Protein AF-A0A7J6MQ30-F1 (afdb_monomer_lite)

Secondary structure (DSSP, 8-state):
----SSTTTTT---S-TT---TTSEEEEEEETTTEEEEES--HHHHHHHHHHH-TTTEEEEEE-TTSTT-EEEEESS-GGG--TTHHHHHHHHHHHHHHHHHHTTEEEEEEEE-STTS-EEEEEEEEGGGGT--PPPPS---EEEEEETTTEEEEE--S-HHHHHHHHHHHHHHHHTTS-EEEEEESSSSEEEEESS-TT-TT---THHHHHHHHHHHHHHHHHHHHH-EEEEEEEE---STT--EEEEEEE-TTTTS-SPPEEEEEEEETTTEEEEEEPTTPPP-HHHHHHHHHHHHHH-TT-EEEEEEETTEEEEEESS-GGG--TTHHHHHHHHHHHHHHHHHHTTPEEEEEE---S-TT-PPEEEEEEPPTTS-PPPS----EEEEEETTTEEEEEES-HHHHHHHHHHHHHHHHT----TT-EEE--SS-GGGTEEEEEE--------SSTTSPPTT-EEEEEEETTTEEEEES--HHHHHHHHHHHGGGT-EEEEEE-SSSTTEEEEEESS-GGG--TTHHHHHHHHHHHHHHHHHHTTEEEEEEEE--BSB-EEEEEEEE---GGG--SSPPEEEEEETTTEEEEE--S-HHHHHHHHHHHHHHHHTTS-EEEEEEETTEEEEEESS-TTSTT-S-HHHHHHHHHHHHHHHHHHH--EEEEEE----STT--PEEEEE--------TTTT-EEEEEEETTTEEEEEESTTSPP-HHHHHHHHHHHHHH-TT-EEEEEEETTTEEEEEESS-GGG--THHHHHHHHHHHHHHHHHHHTTEEEEEEE--S--TTPPPEEEEEE--TT--------EEEEEETTSEEEEE-S-HHHHHHHHHHHHHHT--TTS-GGGEEEEEEETTEEEEEETT-TT--SS-SHHHHHHHHHHHHHHHHHHHHTTEEEEEEE-----EEE-SS-EEESEEEEEEEEE--

Structure (mmCIF, N/CA/C/O backbone):
data_AF-A0A7J6MQ30-F1
#
_entry.id   AF-A0A7J6MQ30-F1
#
loop_
_atom_site.group_PDB
_atom_site.id
_atom_site.type_symbol
_atom_site.label_atom_id
_atom_site.label_alt_id
_atom_site.label_comp_id
_atom_site.label_asym_id
_atom_site.label_entity_id
_atom_site.label_seq_id
_atom_site.pdbx_PDB_ins_code
_atom_site.Cartn_x
_atom_site.Cartn_y
_atom_site.Cartn_z
_atom_site.occupancy
_atom_site.B_iso_or_equiv
_atom_site.auth_seq_id
_atom_site.auth_comp_id
_atom_site.auth_asym_id
_atom_site.auth_atom_id
_atom_site.pdbx_PDB_model_num
ATOM 1 N N . MET A 1 1 ? -13.064 -6.279 -2.701 1.00 23.30 1 MET A N 1
ATOM 2 C CA . MET A 1 1 ? -13.239 -6.528 -1.250 1.00 23.30 1 MET A CA 1
ATOM 3 C C . MET A 1 1 ? -12.577 -7.861 -0.935 1.00 23.30 1 MET A C 1
ATOM 5 O O . MET A 1 1 ? -13.222 -8.898 -1.016 1.00 23.30 1 MET A O 1
ATOM 9 N N . GLY A 1 2 ? -11.257 -7.840 -0.755 1.00 24.66 2 GLY A N 1
ATOM 10 C CA . GLY A 1 2 ? -10.423 -9.040 -0.692 1.00 24.66 2 GLY A CA 1
ATOM 11 C C . GLY A 1 2 ? -10.210 -9.511 0.744 1.00 24.66 2 GLY A C 1
ATOM 12 O O . GLY A 1 2 ? -9.827 -8.723 1.598 1.00 24.66 2 GLY A O 1
ATOM 13 N N . VAL A 1 3 ? -10.518 -10.787 0.970 1.00 27.25 3 VAL A N 1
ATOM 14 C CA . VAL A 1 3 ? -9.992 -11.722 1.979 1.00 27.25 3 VAL A CA 1
ATOM 15 C C . VAL A 1 3 ? -9.117 -11.106 3.089 1.00 27.25 3 VAL A C 1
ATOM 17 O O . VAL A 1 3 ? -7.904 -11.271 3.108 1.00 27.25 3 VAL A O 1
ATOM 20 N N . VAL A 1 4 ? -9.739 -10.493 4.099 1.00 30.83 4 VAL A N 1
ATOM 21 C CA . VAL A 1 4 ? -9.178 -10.499 5.461 1.00 30.83 4 VAL A CA 1
ATOM 22 C C . VAL A 1 4 ? -9.797 -11.697 6.162 1.00 30.83 4 VAL A C 1
ATOM 24 O O . VAL A 1 4 ? -10.756 -11.575 6.915 1.00 30.83 4 VAL A O 1
ATOM 27 N N . CYS A 1 5 ? -9.353 -12.897 5.808 1.00 35.22 5 CYS A N 1
ATOM 28 C CA . CYS A 1 5 ? -9.747 -14.105 6.519 1.00 35.22 5 CYS A CA 1
ATOM 29 C C . CYS A 1 5 ? -8.634 -15.143 6.410 1.00 35.22 5 CYS A C 1
ATOM 31 O O . CYS A 1 5 ? -8.301 -15.611 5.326 1.00 35.22 5 CYS A O 1
ATOM 33 N N . CYS A 1 6 ? -8.122 -15.522 7.578 1.00 34.16 6 CYS A N 1
ATOM 34 C CA . CYS A 1 6 ? -7.421 -16.774 7.858 1.00 34.16 6 CYS A CA 1
ATOM 35 C C . CYS A 1 6 ? -5.946 -16.915 7.450 1.00 34.16 6 CYS A C 1
ATOM 37 O O . CYS A 1 6 ? -5.307 -17.788 8.021 1.00 34.16 6 CYS A O 1
ATOM 39 N N . GLY A 1 7 ? -5.366 -16.068 6.590 1.00 35.72 7 GLY A N 1
ATOM 40 C CA . GLY A 1 7 ? -3.942 -16.206 6.215 1.00 35.72 7 GLY A CA 1
ATOM 41 C C . GLY A 1 7 ? -2.947 -16.088 7.387 1.00 35.72 7 GLY A C 1
ATOM 42 O O . GLY A 1 7 ? -1.877 -16.673 7.342 1.00 35.72 7 GLY A O 1
ATOM 43 N N . GLY A 1 8 ? -3.313 -15.376 8.461 1.00 40.41 8 GLY A N 1
ATOM 44 C CA . GLY A 1 8 ? -2.505 -15.275 9.687 1.00 40.41 8 GLY A CA 1
ATOM 45 C C . GLY A 1 8 ? -2.771 -16.362 10.737 1.00 40.41 8 GLY A C 1
ATOM 46 O O . GLY A 1 8 ? -2.196 -16.302 11.818 1.00 40.41 8 GLY A O 1
ATOM 47 N N . LEU A 1 9 ? -3.675 -17.311 10.468 1.00 42.53 9 LEU A N 1
ATOM 48 C CA . LEU A 1 9 ? -3.988 -18.419 11.382 1.00 42.53 9 LEU A CA 1
ATOM 49 C C . LEU A 1 9 ? -3.282 -19.726 10.992 1.00 42.53 9 LEU A C 1
ATOM 51 O O . LEU A 1 9 ? -3.260 -20.664 11.789 1.00 42.53 9 LEU A O 1
ATOM 55 N N . GLU A 1 10 ? -2.710 -19.793 9.788 1.00 39.47 10 GLU A N 1
ATOM 56 C CA . GLU A 1 10 ? -1.906 -20.930 9.345 1.00 39.47 10 GLU A CA 1
ATOM 57 C C . GLU A 1 10 ? -0.627 -21.002 10.196 1.00 39.47 10 GLU A C 1
ATOM 59 O O . GLU A 1 10 ? 0.184 -20.079 10.210 1.00 39.47 10 GLU A O 1
ATOM 64 N N . GLY A 1 11 ? -0.484 -22.087 10.963 1.00 42.56 11 GLY A N 1
ATOM 65 C CA . GLY A 1 11 ? 0.628 -22.304 11.898 1.00 42.56 11 GLY A CA 1
ATOM 66 C C . GLY A 1 11 ? 0.314 -22.009 13.369 1.00 42.56 11 GLY A C 1
ATOM 67 O O . GLY A 1 11 ? 1.115 -22.362 14.237 1.00 42.56 11 GLY A O 1
ATOM 68 N N . LEU A 1 12 ? -0.851 -21.432 13.691 1.00 46.62 12 LEU A N 1
ATOM 69 C CA . LEU A 1 12 ? -1.301 -21.354 15.081 1.00 46.62 12 LEU A CA 1
ATOM 70 C C . LEU A 1 12 ? -1.678 -22.771 15.535 1.00 46.62 12 LEU A C 1
ATOM 72 O O . LEU A 1 12 ? -2.557 -23.387 14.937 1.00 46.62 12 LEU A O 1
ATOM 76 N N . SER A 1 13 ? -0.986 -23.291 16.551 1.00 55.09 13 SER A N 1
ATOM 77 C CA . SER A 1 13 ? -1.315 -24.558 17.208 1.00 55.09 13 SER A CA 1
ATOM 78 C C . SER A 1 13 ? -1.555 -24.306 18.693 1.00 55.09 13 SER A C 1
ATOM 80 O O . SER A 1 13 ? -0.639 -23.975 19.440 1.00 55.09 13 SER A O 1
ATOM 82 N N . GLU A 1 14 ? -2.811 -24.410 19.123 1.00 65.38 14 GLU A N 1
ATOM 83 C CA . GLU A 1 14 ? -3.163 -24.393 20.545 1.00 65.38 14 GLU A CA 1
ATOM 84 C C . GLU A 1 14 ? -3.420 -25.840 20.995 1.00 65.38 14 GLU A C 1
ATOM 86 O O . GLU A 1 14 ? -4.427 -26.426 20.590 1.00 65.38 14 GLU A O 1
ATOM 91 N N . PRO A 1 15 ? -2.530 -26.446 21.806 1.00 68.75 15 PRO A N 1
ATOM 92 C CA . PRO A 1 15 ? -2.638 -27.852 22.199 1.00 68.75 15 PRO A CA 1
ATOM 93 C C . PRO A 1 15 ? -3.817 -28.119 23.140 1.00 68.75 15 PRO A C 1
ATOM 95 O O . PRO A 1 15 ? -4.199 -29.269 23.346 1.00 68.75 15 PRO A O 1
ATOM 98 N N . SER A 1 16 ? -4.398 -27.081 23.744 1.00 78.50 16 SER A N 1
ATOM 99 C CA . SER A 1 16 ? -5.540 -27.197 24.650 1.00 78.50 16 SER A CA 1
ATOM 100 C C . SER A 1 16 ? -6.640 -26.196 24.274 1.00 78.50 16 SER A C 1
ATOM 102 O O . SER A 1 16 ? -6.900 -25.247 25.020 1.00 78.50 16 SER A O 1
ATOM 104 N N . PRO A 1 17 ? -7.313 -26.400 23.121 1.00 78.25 17 PRO A N 1
ATOM 105 C CA . PRO A 1 17 ? -8.282 -25.454 22.553 1.00 78.25 17 PRO A CA 1
ATOM 106 C C . PRO A 1 17 ? -9.522 -25.239 23.422 1.00 78.25 17 PRO A C 1
ATOM 108 O O . PRO A 1 17 ? -10.210 -24.231 23.272 1.00 78.25 17 PRO A O 1
ATOM 111 N N . HIS A 1 18 ? -9.792 -26.175 24.331 1.00 84.88 18 HIS A N 1
ATOM 112 C CA . HIS A 1 18 ? -10.946 -26.161 25.227 1.00 84.88 18 HIS A CA 1
ATOM 113 C C . HIS A 1 18 ? -10.579 -25.900 26.689 1.00 84.88 18 HIS A C 1
ATOM 115 O O . HIS A 1 18 ? -11.452 -25.912 27.555 1.00 84.88 18 HIS A O 1
ATOM 121 N N . THR A 1 19 ? -9.299 -25.651 26.973 1.00 85.44 19 THR A N 1
ATOM 122 C CA . THR A 1 19 ? -8.825 -25.374 28.328 1.00 85.44 19 THR A CA 1
ATOM 123 C C . THR A 1 19 ? -8.553 -23.888 28.467 1.00 85.44 19 THR A C 1
ATOM 125 O O . THR A 1 19 ? -7.671 -23.336 27.803 1.00 85.44 19 THR A O 1
ATOM 128 N N . VAL A 1 20 ? -9.311 -23.260 29.360 1.00 87.25 20 VAL A N 1
ATOM 129 C CA . VAL A 1 20 ? -9.179 -21.850 29.736 1.00 87.25 20 VAL A CA 1
ATOM 130 C C . VAL A 1 20 ? -7.781 -21.557 30.279 1.00 87.25 20 VAL A C 1
ATOM 132 O O . VAL A 1 20 ? -7.042 -22.459 30.680 1.00 87.25 20 VAL A O 1
ATOM 135 N N . THR A 1 21 ? -7.392 -20.285 30.314 1.00 83.69 21 THR A N 1
ATOM 136 C CA . THR A 1 21 ? -6.156 -19.903 31.012 1.00 83.69 21 THR A CA 1
ATOM 137 C C . THR A 1 21 ? -6.265 -20.189 32.514 1.00 83.69 21 THR A C 1
ATOM 139 O O . THR A 1 21 ? -7.358 -20.369 33.049 1.00 83.69 21 THR A O 1
ATOM 142 N N . SER A 1 22 ? -5.138 -20.156 33.232 1.00 78.75 22 SER A N 1
ATOM 143 C CA . SER A 1 22 ? -5.134 -20.278 34.698 1.00 78.75 22 SER A CA 1
ATOM 144 C C . SER A 1 22 ? -5.958 -19.199 35.412 1.00 78.75 22 SER A C 1
ATOM 146 O O . SER A 1 22 ? -6.324 -19.396 36.562 1.00 78.75 22 SER A O 1
ATOM 148 N N . GLN A 1 23 ? -6.266 -18.089 34.732 1.00 79.50 23 GLN A N 1
ATOM 149 C CA . GLN A 1 23 ? -7.127 -17.012 35.230 1.00 79.50 23 GLN A CA 1
ATOM 150 C C . GLN A 1 23 ? -8.576 -17.118 34.733 1.00 79.50 23 GLN A C 1
ATOM 152 O O . GLN A 1 23 ? -9.333 -16.153 34.802 1.00 79.50 23 GLN A O 1
ATOM 157 N N . GLY A 1 24 ? -8.964 -18.268 34.174 1.00 87.00 24 GLY A N 1
ATOM 158 C CA . GLY A 1 24 ? -10.320 -18.502 33.684 1.00 87.00 24 GLY A CA 1
ATOM 159 C C . GLY A 1 24 ? -10.688 -17.663 32.459 1.00 87.00 24 GLY A C 1
ATOM 160 O O . GLY A 1 24 ? -11.863 -17.346 32.287 1.00 87.00 24 GLY A O 1
ATOM 161 N N . LEU A 1 25 ? -9.709 -17.281 31.627 1.00 90.50 25 LEU A N 1
ATOM 162 C CA . LEU A 1 25 ? -9.945 -16.499 30.409 1.00 90.50 25 LEU A CA 1
ATOM 163 C C . LEU A 1 25 ? -10.071 -17.392 29.170 1.00 90.50 25 LEU A C 1
ATOM 165 O O . LEU A 1 25 ? -9.321 -18.360 29.008 1.00 90.50 25 LEU A O 1
ATOM 169 N N . CYS A 1 26 ? -10.969 -17.012 28.264 1.00 92.88 26 CYS A N 1
ATOM 170 C CA . CYS A 1 26 ? -11.029 -17.503 26.885 1.00 92.88 26 CYS A CA 1
ATOM 171 C C . CYS A 1 26 ? -11.435 -16.367 25.932 1.00 92.88 26 CYS A C 1
ATOM 173 O O . CYS A 1 26 ? -11.700 -15.252 26.384 1.00 92.88 26 CYS A O 1
ATOM 175 N N . ALA A 1 27 ? -11.446 -16.608 24.620 1.00 92.19 27 ALA A N 1
ATOM 176 C CA . ALA A 1 27 ? -11.791 -15.570 23.649 1.00 92.19 27 ALA A CA 1
ATOM 177 C C . ALA A 1 27 ? -12.673 -16.087 22.510 1.00 92.19 27 ALA A C 1
ATOM 179 O O . ALA A 1 27 ? -12.498 -17.208 22.034 1.00 92.19 27 ALA A O 1
ATOM 180 N N . ILE A 1 28 ? -13.584 -15.234 22.039 1.00 90.81 28 ILE A N 1
ATOM 181 C CA . ILE A 1 28 ? -14.409 -15.471 20.851 1.00 90.81 28 ILE A CA 1
ATOM 182 C C . ILE A 1 28 ? -14.090 -14.399 19.818 1.00 90.81 28 ILE A C 1
ATOM 184 O O . ILE A 1 28 ? -14.104 -13.213 20.122 1.00 90.81 28 ILE A O 1
ATOM 188 N N . THR A 1 29 ? -13.854 -14.799 18.578 1.00 85.25 29 THR A N 1
ATOM 189 C CA . THR A 1 29 ? -13.640 -13.887 17.456 1.00 85.25 29 THR A CA 1
ATOM 190 C C . THR A 1 29 ? -14.831 -13.908 16.507 1.00 85.25 29 THR A C 1
ATOM 192 O O . THR A 1 29 ? -15.257 -14.968 16.034 1.00 85.25 29 THR A O 1
ATOM 195 N N . LEU A 1 30 ? -15.335 -12.719 16.182 1.00 78.19 30 LEU A N 1
ATOM 196 C CA . LEU A 1 30 ? -16.354 -12.486 15.167 1.00 78.19 30 LEU A CA 1
ATOM 197 C C . LEU A 1 30 ? -15.655 -12.133 13.844 1.00 78.19 30 LEU A C 1
ATOM 199 O O . LEU A 1 30 ? -15.194 -11.009 13.658 1.00 78.19 30 LEU A O 1
ATOM 203 N N . CYS A 1 31 ? -15.551 -13.098 12.924 1.00 68.69 31 CYS A N 1
ATOM 204 C CA . CYS A 1 31 ? -14.871 -12.911 11.637 1.00 68.69 31 CYS A CA 1
ATOM 205 C C . CYS A 1 31 ? -15.868 -12.648 10.496 1.00 68.69 31 CYS A C 1
ATOM 207 O O . CYS A 1 31 ? -16.854 -13.370 10.309 1.00 68.69 31 CYS A O 1
ATOM 209 N N . GLY A 1 32 ? -15.576 -11.640 9.672 1.00 58.19 32 GLY A N 1
ATOM 210 C CA . GLY A 1 32 ? -16.502 -11.038 8.705 1.00 58.19 32 GLY A CA 1
ATOM 211 C C . GLY A 1 32 ? -17.027 -11.876 7.526 1.00 58.19 32 GLY A C 1
ATOM 212 O O . GLY A 1 32 ? -17.662 -11.294 6.660 1.00 58.19 32 GLY A O 1
ATOM 213 N N . LEU A 1 33 ? -16.837 -13.198 7.426 1.00 59.81 33 LEU A N 1
ATOM 214 C CA . LEU A 1 33 ? -17.219 -13.977 6.222 1.00 59.81 33 LEU A CA 1
ATOM 215 C C . LEU A 1 33 ? -18.026 -15.263 6.488 1.00 59.81 33 LEU A C 1
ATOM 217 O O . LEU A 1 33 ? -18.107 -16.127 5.617 1.00 59.81 33 LEU A O 1
ATOM 221 N N . GLY A 1 34 ? -18.693 -15.366 7.644 1.00 71.25 34 GLY A N 1
ATOM 222 C CA . GLY A 1 34 ? -19.630 -16.464 7.941 1.00 71.25 34 GLY A CA 1
ATOM 223 C C . GLY A 1 34 ? -19.094 -17.525 8.902 1.00 71.25 34 GLY A C 1
ATOM 224 O O . GLY A 1 34 ? -19.530 -18.672 8.847 1.00 71.25 34 GLY A O 1
ATOM 225 N N . ALA A 1 35 ? -18.159 -17.157 9.780 1.00 81.38 35 ALA A N 1
ATOM 226 C CA . ALA A 1 35 ? -17.721 -18.015 10.872 1.00 81.38 35 ALA A CA 1
ATOM 227 C C . ALA A 1 35 ? -17.451 -17.215 12.155 1.00 81.38 35 ALA A C 1
ATOM 229 O O . ALA A 1 35 ? -17.126 -16.028 12.094 1.00 81.38 35 ALA A O 1
ATOM 230 N N . MET A 1 36 ? -17.559 -17.885 13.299 1.00 87.31 36 MET A N 1
ATOM 231 C CA . MET A 1 36 ? -16.999 -17.437 14.580 1.00 87.31 36 MET A CA 1
ATOM 232 C C . MET A 1 36 ? -15.914 -18.418 15.010 1.00 87.31 36 MET A C 1
ATOM 234 O O . MET A 1 36 ? -15.997 -19.601 14.677 1.00 87.31 36 MET A O 1
ATOM 238 N N . TYR A 1 37 ? -14.917 -17.944 15.750 1.00 87.69 37 TYR A N 1
ATOM 239 C CA . TYR A 1 37 ? -13.837 -18.787 16.263 1.00 87.69 37 TYR A CA 1
ATOM 240 C C . TYR A 1 37 ? -13.735 -18.660 17.780 1.00 87.69 37 TYR A C 1
ATOM 242 O O . TYR A 1 37 ? -13.761 -17.552 18.300 1.00 87.69 37 TYR A O 1
ATOM 250 N N . GLY A 1 38 ? -13.629 -19.782 18.481 1.00 90.19 38 GLY A N 1
ATOM 251 C CA . GLY A 1 38 ? -13.320 -19.855 19.903 1.00 90.19 38 GLY A CA 1
ATOM 252 C C . GLY A 1 38 ? -11.860 -20.237 20.118 1.00 90.19 38 GLY A C 1
ATOM 253 O O . GLY A 1 38 ? -11.348 -21.140 19.452 1.00 90.19 38 GLY A O 1
ATOM 254 N N . LEU A 1 39 ? -11.209 -19.567 21.063 1.00 89.06 39 LEU A N 1
ATOM 255 C CA . LEU A 1 39 ? -9.855 -19.847 21.529 1.00 89.06 39 LEU A CA 1
ATOM 256 C C . LEU A 1 39 ? -9.900 -20.135 23.031 1.00 89.06 39 LEU A C 1
ATOM 258 O O . LEU A 1 39 ? -10.366 -19.296 23.806 1.00 89.06 39 LEU A O 1
ATOM 262 N N . LYS A 1 40 ? -9.387 -21.303 23.442 1.00 89.31 40 LYS A N 1
ATOM 263 C CA . LYS A 1 40 ? -9.410 -21.771 24.843 1.00 89.31 40 LYS A CA 1
ATOM 264 C C . LYS A 1 40 ? -10.823 -21.848 25.439 1.00 89.31 40 LYS A C 1
ATOM 266 O O . LYS A 1 40 ? -10.997 -21.742 26.650 1.00 89.31 40 LYS A O 1
ATOM 271 N N . CYS A 1 41 ? -11.841 -21.997 24.592 1.00 92.38 41 CYS A N 1
ATOM 272 C CA . CYS A 1 41 ? -13.240 -21.987 25.006 1.00 92.38 41 CYS A CA 1
ATOM 273 C C . CYS A 1 41 ? -13.663 -23.376 25.510 1.00 92.38 41 CYS A C 1
ATOM 275 O O . CYS A 1 41 ? -13.685 -24.319 24.709 1.00 92.38 41 CYS A O 1
ATOM 277 N N . PRO A 1 42 ? -14.040 -23.511 26.793 1.00 93.69 42 PRO A N 1
ATOM 278 C CA . PRO A 1 42 ? -14.559 -24.760 27.330 1.00 93.69 42 PRO A CA 1
ATOM 279 C C . PRO A 1 42 ? -15.958 -25.038 26.776 1.00 93.69 42 PRO A C 1
ATOM 281 O O . PRO A 1 42 ? -16.630 -24.141 26.261 1.00 93.69 42 PRO A O 1
ATOM 284 N N . GLU A 1 43 ? -16.428 -26.276 26.924 1.00 92.94 43 GLU A N 1
ATOM 285 C CA . GLU A 1 43 ? -17.721 -26.706 26.374 1.00 92.94 43 GLU A CA 1
ATOM 286 C C . GLU A 1 43 ? -18.906 -25.881 26.903 1.00 92.94 43 GLU A C 1
ATOM 288 O O . GLU A 1 43 ? -19.876 -25.674 26.184 1.00 92.94 43 GLU A O 1
ATOM 293 N N . GLU A 1 44 ? -18.817 -25.325 28.112 1.00 92.38 44 GLU A N 1
ATOM 294 C CA . GLU A 1 44 ? -19.821 -24.396 28.648 1.00 92.38 44 GLU A CA 1
ATOM 295 C C . GLU A 1 44 ? -19.981 -23.145 27.766 1.00 92.38 44 GLU A C 1
ATOM 297 O O . GLU A 1 44 ? -21.097 -22.740 27.438 1.00 92.38 44 GLU A O 1
ATOM 302 N N . VAL A 1 45 ? -18.862 -22.555 27.338 1.00 94.75 45 VAL A N 1
ATOM 303 C CA . VAL A 1 45 ? -18.843 -21.374 26.463 1.00 94.75 45 VAL A CA 1
ATOM 304 C C . VAL A 1 45 ? -19.299 -21.755 25.061 1.00 94.75 45 VAL A C 1
ATOM 306 O O . VAL A 1 45 ? -20.122 -21.058 24.470 1.00 94.75 45 VAL A O 1
ATOM 309 N N . LEU A 1 46 ? -18.811 -22.880 24.533 1.00 95.06 46 LEU A N 1
ATOM 310 C CA . LEU A 1 46 ? -19.211 -23.353 23.208 1.00 95.06 46 LEU A CA 1
ATOM 311 C C . LEU A 1 46 ? -20.713 -23.667 23.156 1.00 95.06 46 LEU A C 1
ATOM 313 O O . LEU A 1 46 ? -21.395 -23.251 22.220 1.00 95.06 46 LEU A O 1
ATOM 317 N N . GLY A 1 47 ? -21.242 -24.323 24.189 1.00 95.12 47 GLY A N 1
ATOM 318 C CA . GLY A 1 47 ? -22.662 -24.619 24.354 1.00 95.12 47 GLY A CA 1
ATOM 319 C C . GLY A 1 47 ? -23.522 -23.357 24.416 1.00 95.12 47 GLY A C 1
ATOM 320 O O . GLY A 1 47 ? -24.521 -23.278 23.702 1.00 95.12 47 GLY A O 1
ATOM 321 N N . ALA A 1 48 ? -23.102 -22.334 25.171 1.00 94.69 48 ALA A N 1
ATOM 322 C CA . ALA A 1 48 ? -23.784 -21.035 25.190 1.00 94.69 48 ALA A CA 1
ATOM 323 C C . ALA A 1 48 ? -23.866 -20.388 23.801 1.00 94.69 48 ALA A C 1
ATOM 325 O O . ALA A 1 48 ? -24.909 -19.854 23.425 1.00 94.69 48 ALA A O 1
ATOM 326 N N . ILE A 1 49 ? -22.785 -20.454 23.016 1.00 94.88 49 ILE A N 1
ATOM 327 C CA . ILE A 1 49 ? -22.770 -19.920 21.648 1.00 94.88 49 ILE A CA 1
ATOM 328 C C . ILE A 1 49 ? -23.742 -20.703 20.760 1.00 94.88 49 ILE A C 1
ATOM 330 O O . ILE A 1 49 ? -24.529 -20.082 20.044 1.00 94.88 49 ILE A O 1
ATOM 334 N N . ARG A 1 50 ? -23.730 -22.046 20.809 1.00 95.44 50 ARG A N 1
ATOM 335 C CA . ARG A 1 50 ? -24.657 -22.878 20.014 1.00 95.44 50 ARG A CA 1
ATOM 336 C C . ARG A 1 50 ? -26.113 -22.548 20.333 1.00 95.44 50 ARG A C 1
ATOM 338 O O . ARG A 1 50 ? -26.914 -22.381 19.414 1.00 95.44 50 ARG A O 1
ATOM 345 N N . GLU A 1 51 ? -26.447 -22.435 21.615 1.00 95.38 51 GLU A N 1
ATOM 346 C CA . GLU A 1 51 ? -27.805 -22.119 22.061 1.00 95.38 51 GLU A CA 1
ATOM 347 C C . GLU A 1 51 ? -28.222 -20.694 21.687 1.00 95.38 51 GLU A C 1
ATOM 349 O O . GLU A 1 51 ? -29.319 -20.500 21.163 1.00 95.38 51 GLU A O 1
ATOM 354 N N . GLY A 1 52 ? -27.343 -19.705 21.870 1.00 93.44 52 GLY A N 1
ATOM 355 C CA . GLY A 1 52 ? -27.636 -18.313 21.528 1.00 93.44 52 GLY A CA 1
ATOM 356 C C . GLY A 1 52 ? -27.802 -18.075 20.020 1.00 93.44 52 GLY A C 1
ATOM 357 O O . GLY A 1 52 ? -28.709 -17.342 19.601 1.00 93.44 52 GLY A O 1
ATOM 358 N N . LEU A 1 53 ? -26.964 -18.723 19.198 1.00 92.56 53 LEU A N 1
ATOM 359 C CA . LEU A 1 53 ? -27.073 -18.692 17.735 1.00 92.56 53 LEU A CA 1
ATOM 360 C C . LEU A 1 53 ? -28.371 -19.354 17.260 1.00 92.56 53 LEU A C 1
ATOM 362 O O . LEU A 1 53 ? -29.055 -18.791 16.404 1.00 92.56 53 LEU A O 1
ATOM 366 N N . GLY A 1 54 ? -28.730 -20.504 17.829 1.00 93.12 54 GLY A N 1
ATOM 367 C CA . GLY A 1 54 ? -29.850 -21.316 17.361 1.00 93.12 54 GLY A CA 1
ATOM 368 C C . GLY A 1 54 ? -29.499 -22.141 16.116 1.00 93.12 54 GLY A C 1
ATOM 369 O O . GLY A 1 54 ? -28.558 -21.843 15.371 1.00 93.12 54 GLY A O 1
ATOM 370 N N . ARG A 1 55 ? -30.266 -23.213 15.878 1.00 89.00 55 ARG A N 1
ATOM 371 C CA . ARG A 1 55 ? -30.028 -24.162 14.769 1.00 89.00 55 ARG A CA 1
ATOM 372 C C . ARG A 1 55 ? -30.180 -23.507 13.395 1.00 89.00 55 ARG A C 1
ATOM 374 O O . ARG A 1 55 ? -29.553 -23.931 12.435 1.00 89.00 55 ARG A O 1
ATOM 381 N N . GLU A 1 56 ? -30.989 -22.462 13.301 1.00 89.38 56 GLU A N 1
ATOM 382 C CA . GLU A 1 56 ? -31.235 -21.698 12.082 1.00 89.38 56 GLU A CA 1
ATOM 383 C C . GLU A 1 56 ? -30.016 -20.873 11.624 1.00 89.38 56 GLU A C 1
ATOM 385 O O . GLU A 1 56 ? -29.852 -20.602 10.430 1.00 89.38 56 GLU A O 1
ATOM 390 N N . ASN A 1 57 ? -29.120 -20.517 12.554 1.00 89.31 57 ASN A N 1
ATOM 391 C CA . ASN A 1 57 ? -27.948 -19.681 12.280 1.00 89.31 57 ASN A CA 1
ATOM 392 C C . ASN A 1 57 ? -26.627 -20.459 12.217 1.00 89.31 57 ASN A C 1
ATOM 394 O O . ASN A 1 57 ? -25.602 -19.876 11.856 1.00 89.31 57 ASN A O 1
ATOM 398 N N . LEU A 1 58 ? -26.639 -21.763 12.512 1.00 91.00 58 LEU A N 1
ATOM 399 C CA . LEU A 1 58 ? -25.450 -22.612 12.586 1.00 91.00 58 LEU A CA 1
ATOM 400 C C . LEU A 1 58 ? -25.543 -23.778 11.588 1.00 91.00 58 LEU A C 1
ATOM 402 O O . LEU A 1 58 ? -26.423 -24.624 11.688 1.00 91.00 58 LEU A O 1
ATOM 406 N N . LYS A 1 59 ? -24.605 -23.848 10.635 1.00 90.00 59 LYS A N 1
ATOM 407 C CA . LYS A 1 59 ? -24.452 -24.993 9.712 1.00 90.00 59 LYS A CA 1
ATOM 408 C C . LYS A 1 59 ? -23.751 -26.183 10.367 1.00 90.00 59 LYS A C 1
ATOM 410 O O . LYS A 1 59 ? -23.955 -27.315 9.949 1.00 90.00 59 LYS A O 1
ATOM 415 N N . GLY A 1 60 ? -22.903 -25.906 11.351 1.00 90.50 60 GLY A N 1
ATOM 416 C CA . GLY A 1 60 ? -22.131 -26.884 12.110 1.00 90.50 60 GLY A CA 1
ATOM 417 C C . GLY A 1 60 ? -20.908 -26.230 12.745 1.00 90.50 60 GLY A C 1
ATOM 418 O O . GLY A 1 60 ? -20.493 -25.146 12.326 1.00 90.50 60 GLY A O 1
ATOM 419 N N . ASP A 1 61 ? -20.319 -26.877 13.738 1.00 92.75 61 ASP A N 1
ATOM 420 C CA . ASP A 1 61 ? -19.126 -26.418 14.443 1.00 92.75 61 ASP A CA 1
ATOM 421 C C . ASP A 1 61 ? -18.139 -27.564 14.699 1.00 92.75 61 ASP A C 1
ATOM 423 O O . ASP A 1 61 ? -18.482 -28.738 14.585 1.00 92.75 61 ASP A O 1
ATOM 427 N N . GLY A 1 62 ? -16.889 -27.221 14.991 1.00 90.62 62 GLY A N 1
ATOM 428 C CA . GLY A 1 62 ? -15.823 -28.186 15.253 1.00 90.62 62 GLY A CA 1
ATOM 429 C C . GLY A 1 62 ? -14.449 -27.531 15.224 1.00 90.62 62 GLY A C 1
ATOM 430 O O . GLY A 1 62 ? -14.336 -26.318 15.058 1.00 90.62 62 GLY A O 1
ATOM 431 N N . LEU A 1 63 ? -13.386 -28.321 15.358 1.00 86.81 63 LEU A N 1
ATOM 432 C CA . LEU A 1 63 ? -12.026 -27.796 15.241 1.00 86.81 63 LEU A CA 1
ATOM 433 C C . LEU A 1 63 ? -11.760 -27.266 13.825 1.00 86.81 63 LEU A C 1
ATOM 435 O O . LEU A 1 63 ? -12.189 -27.841 12.826 1.00 86.81 63 LEU A O 1
ATOM 439 N N . SER A 1 64 ? -11.053 -26.143 13.740 1.00 81.31 64 SER A N 1
ATOM 440 C CA . SER A 1 64 ? -10.689 -25.530 12.467 1.00 81.31 64 SER A CA 1
ATOM 441 C C . SER A 1 64 ? -9.602 -26.344 11.764 1.00 81.31 64 SER A C 1
ATOM 443 O O . SER A 1 64 ? -8.476 -26.420 12.248 1.00 81.31 64 SER A O 1
ATOM 445 N N . GLU A 1 65 ? -9.902 -26.864 10.572 1.00 77.25 65 GLU A N 1
ATOM 446 C CA . GLU A 1 65 ? -8.914 -27.545 9.715 1.00 77.25 65 GLU A CA 1
ATOM 447 C C . GLU A 1 65 ? -7.748 -26.627 9.317 1.00 77.25 65 GLU A C 1
ATOM 449 O O . GLU A 1 65 ? -6.614 -27.074 9.188 1.00 77.25 65 GLU A O 1
ATOM 454 N N . LYS A 1 66 ? -8.018 -25.325 9.152 1.00 66.06 66 LYS A N 1
ATOM 455 C CA . LYS A 1 66 ? -7.018 -24.326 8.737 1.00 66.06 66 LYS A CA 1
ATOM 456 C C . LYS A 1 66 ? -6.179 -23.769 9.888 1.00 66.06 66 LYS A C 1
ATOM 458 O O . LYS A 1 66 ? -5.160 -23.138 9.644 1.00 66.06 66 LYS A O 1
ATOM 463 N N . ALA A 1 67 ? -6.649 -23.924 11.125 1.00 66.94 67 ALA A N 1
ATOM 464 C CA . ALA A 1 67 ? -6.044 -23.315 12.307 1.00 66.94 67 ALA A CA 1
ATOM 465 C C . ALA A 1 67 ? -6.150 -24.291 13.489 1.00 66.94 67 ALA A C 1
ATOM 467 O O . ALA A 1 67 ? -7.087 -24.175 14.291 1.00 66.94 67 ALA A O 1
ATOM 468 N N . PRO A 1 68 ? -5.253 -25.292 13.556 1.00 65.81 68 PRO A N 1
ATOM 469 C CA . PRO A 1 68 ? -5.279 -26.308 14.600 1.00 65.81 68 PRO A CA 1
ATOM 470 C C . PRO A 1 68 ? -5.326 -25.670 15.998 1.00 65.81 68 PRO A C 1
ATOM 472 O O . PRO A 1 68 ? -4.466 -24.889 16.378 1.00 65.81 68 PRO A O 1
ATOM 475 N N . GLY A 1 69 ? -6.356 -25.972 16.786 1.00 74.19 69 GLY A N 1
ATOM 476 C CA . GLY A 1 69 ? -6.511 -25.398 18.130 1.00 74.19 69 GLY A CA 1
ATOM 477 C C . GLY A 1 69 ? -7.481 -24.211 18.244 1.00 74.19 69 GLY A C 1
ATOM 478 O O . GLY A 1 69 ? -7.635 -23.643 19.325 1.00 74.19 69 GLY A O 1
ATOM 479 N N . LEU A 1 70 ? -8.192 -23.861 17.170 1.00 84.44 70 LEU A N 1
ATOM 480 C CA . LEU A 1 70 ? -9.390 -23.017 17.247 1.00 84.44 70 LEU A CA 1
ATOM 481 C C . LEU A 1 70 ? -10.662 -23.842 17.047 1.00 84.44 70 LEU A C 1
ATOM 483 O O . LEU A 1 70 ? -10.706 -24.721 16.185 1.00 84.44 70 LEU A O 1
ATOM 487 N N . HIS A 1 71 ? -11.725 -23.506 17.779 1.00 89.81 71 HIS A N 1
ATOM 488 C CA . HIS A 1 71 ? -13.066 -24.052 17.547 1.00 89.81 71 HIS A CA 1
ATOM 489 C C . HIS A 1 71 ? -13.839 -23.143 16.595 1.00 89.81 71 HIS A C 1
ATOM 491 O O . HIS A 1 71 ? -14.107 -21.990 16.914 1.00 89.81 71 HIS A O 1
ATOM 497 N N . LYS A 1 72 ? -14.195 -23.630 15.415 1.00 90.50 72 LYS A N 1
ATOM 498 C CA . LYS A 1 72 ? -14.893 -22.876 14.376 1.00 90.50 72 LYS A CA 1
ATOM 499 C C . LYS A 1 72 ? -16.388 -23.175 14.399 1.00 90.50 72 LYS A C 1
ATOM 501 O O . LYS A 1 72 ? -16.796 -24.315 14.220 1.00 90.50 72 LYS A O 1
ATOM 506 N N . PHE A 1 73 ? -17.203 -22.130 14.478 1.00 90.56 73 PHE A N 1
ATOM 507 C CA . PHE A 1 73 ? -18.639 -22.169 14.207 1.00 90.56 73 PHE A CA 1
ATOM 508 C C . PHE A 1 73 ? -18.894 -21.712 12.771 1.00 90.56 73 PHE A C 1
ATOM 510 O O . PHE A 1 73 ? -18.572 -20.577 12.421 1.00 90.56 73 PHE A O 1
ATOM 517 N N . ASN A 1 74 ? -19.479 -22.563 11.926 1.00 88.31 74 ASN A N 1
ATOM 518 C CA . ASN A 1 74 ? -19.857 -22.205 10.559 1.00 88.31 74 ASN A CA 1
ATOM 519 C C . ASN A 1 74 ? -21.275 -21.629 10.552 1.00 88.31 74 ASN A C 1
ATOM 521 O O . ASN A 1 74 ? -22.248 -22.341 10.797 1.00 88.31 74 ASN A O 1
ATOM 525 N N . LEU A 1 75 ? -21.402 -20.343 10.239 1.00 87.25 75 LEU A N 1
ATOM 526 C CA . LEU A 1 75 ? -22.683 -19.644 10.265 1.00 87.25 75 LEU A CA 1
ATOM 527 C C . LEU A 1 75 ? -23.486 -19.903 8.982 1.00 87.25 75 LEU A C 1
ATOM 529 O O . LEU A 1 75 ? -22.936 -20.050 7.884 1.00 87.25 75 LEU A O 1
ATOM 533 N N . SER A 1 76 ? -24.814 -19.931 9.102 1.00 84.12 76 SER A N 1
ATOM 534 C CA . SER A 1 76 ? -25.710 -20.127 7.956 1.00 84.12 76 SER A CA 1
ATOM 535 C C . SER A 1 76 ? -25.750 -18.919 7.020 1.00 84.12 76 SER A C 1
ATOM 537 O O . SER A 1 76 ? -25.971 -19.072 5.816 1.00 84.12 76 SER A O 1
ATOM 539 N N . SER A 1 77 ? -25.449 -17.730 7.549 1.00 79.31 77 SER A N 1
ATOM 540 C CA . SER A 1 77 ? -25.422 -16.470 6.817 1.00 79.31 77 SER A CA 1
ATOM 541 C C . SER A 1 77 ? -24.287 -15.546 7.276 1.00 79.31 77 SER A C 1
ATOM 543 O O . SER A 1 77 ? -23.603 -15.789 8.270 1.00 79.31 77 SER A O 1
ATOM 545 N N . ARG A 1 78 ? -24.075 -14.455 6.535 1.00 79.00 78 ARG A N 1
ATOM 546 C CA . ARG A 1 78 ? -23.102 -13.404 6.866 1.00 79.00 78 ARG A CA 1
ATOM 547 C C . ARG A 1 78 ? -23.706 -12.425 7.882 1.00 79.00 78 ARG A C 1
ATOM 549 O O . ARG A 1 78 ? -23.994 -11.286 7.527 1.00 79.00 78 ARG A O 1
ATOM 556 N N . LEU A 1 79 ? -23.925 -12.882 9.120 1.00 77.06 79 LEU A N 1
ATOM 557 C CA . LEU A 1 79 ? -24.621 -12.124 10.177 1.00 77.06 79 LEU A CA 1
ATOM 558 C C . LEU A 1 79 ? -24.059 -10.702 10.360 1.00 77.06 79 LEU A C 1
ATOM 560 O O . LEU A 1 79 ? -24.800 -9.723 10.397 1.00 77.06 79 LEU A O 1
ATOM 564 N N . TRP A 1 80 ? -22.737 -10.569 10.367 1.00 75.50 80 TRP A N 1
ATOM 565 C CA . TRP A 1 80 ? -22.065 -9.294 10.617 1.00 75.50 80 TRP A CA 1
ATOM 566 C C . TRP A 1 80 ? -22.185 -8.290 9.450 1.00 75.50 80 TRP A C 1
ATOM 568 O O . TRP A 1 80 ? -22.078 -7.084 9.654 1.00 75.50 80 TRP A O 1
ATOM 578 N N . MET A 1 81 ? -22.477 -8.762 8.231 1.00 73.19 81 MET A N 1
ATOM 579 C CA . MET A 1 81 ? -22.753 -7.924 7.050 1.00 73.19 81 MET A CA 1
ATOM 580 C C . MET A 1 81 ? -24.257 -7.668 6.851 1.00 73.19 81 MET A C 1
ATOM 582 O O . MET A 1 81 ? -24.741 -7.514 5.726 1.00 73.19 81 MET A O 1
ATOM 586 N N . SER A 1 82 ? -25.032 -7.687 7.933 1.00 74.56 82 SER A N 1
ATOM 587 C CA . SER A 1 82 ? -26.469 -7.440 7.870 1.00 74.56 82 SER A CA 1
ATOM 588 C C . SER A 1 82 ? -26.784 -5.989 7.492 1.00 74.56 82 SER A C 1
ATOM 590 O O . SER A 1 82 ? -26.069 -5.053 7.839 1.00 74.56 82 SER A O 1
ATOM 592 N N . ASN A 1 83 ? -27.894 -5.799 6.779 1.00 78.12 83 ASN A N 1
ATOM 593 C CA . ASN A 1 83 ? -28.455 -4.490 6.468 1.00 78.12 83 ASN A CA 1
ATOM 594 C C . ASN A 1 83 ? -29.968 -4.487 6.734 1.00 78.12 83 ASN A C 1
ATOM 596 O O . ASN A 1 83 ? -30.594 -5.537 6.927 1.00 78.12 83 ASN A O 1
ATOM 600 N N . GLY A 1 84 ? -30.548 -3.290 6.795 1.00 82.50 84 GLY A N 1
ATOM 601 C CA . GLY A 1 84 ? -31.981 -3.109 7.008 1.00 82.50 84 GLY A CA 1
ATOM 602 C C . GLY A 1 84 ? -32.500 -3.801 8.276 1.00 82.50 84 GLY A C 1
ATOM 603 O O . GLY A 1 84 ? -31.858 -3.774 9.321 1.00 82.50 84 GLY A O 1
ATOM 604 N N . LYS A 1 85 ? -33.660 -4.466 8.194 1.00 86.56 85 LYS A N 1
ATOM 605 C CA . LYS A 1 85 ? -34.278 -5.167 9.340 1.00 86.56 85 LYS A CA 1
ATOM 606 C C . LYS A 1 85 ? -33.421 -6.314 9.888 1.00 86.56 85 LYS A C 1
ATOM 608 O O . LYS A 1 85 ? -33.532 -6.649 11.065 1.00 86.56 85 LYS A O 1
ATOM 613 N N . LYS A 1 86 ? -32.524 -6.872 9.071 1.00 85.44 86 LYS A N 1
ATOM 614 C CA . LYS A 1 86 ? -31.638 -7.974 9.462 1.00 85.44 86 LYS A CA 1
ATOM 615 C C . LYS A 1 86 ? -30.627 -7.558 10.540 1.00 85.44 86 LYS A C 1
ATOM 617 O O . LYS A 1 86 ? -30.177 -8.390 11.316 1.00 85.44 86 LYS A O 1
ATOM 622 N N . THR A 1 87 ? -30.325 -6.261 10.664 1.00 86.69 87 THR A N 1
ATOM 623 C CA . THR A 1 87 ? -29.451 -5.746 11.734 1.00 86.69 87 THR A CA 1
ATOM 624 C C . THR A 1 87 ? -30.082 -5.862 13.124 1.00 86.69 87 THR A C 1
ATOM 626 O O . THR A 1 87 ? -29.363 -5.875 14.124 1.00 86.69 87 THR A O 1
ATOM 629 N N . VAL A 1 88 ? -31.418 -5.891 13.201 1.00 89.88 88 VAL A N 1
ATOM 630 C CA . VAL A 1 88 ? -32.170 -6.076 14.453 1.00 89.88 88 VAL A CA 1
ATOM 631 C C . VAL A 1 88 ? -32.138 -7.546 14.867 1.00 89.88 88 VAL A C 1
ATOM 633 O O . VAL A 1 88 ? -31.897 -7.853 16.029 1.00 89.88 88 VAL A O 1
ATOM 636 N N . GLU A 1 89 ? -32.303 -8.454 13.905 1.00 89.19 89 GLU A N 1
ATOM 637 C CA . GLU A 1 89 ? -32.194 -9.901 14.116 1.00 89.19 89 GLU A CA 1
ATOM 638 C C . GLU A 1 89 ? -30.825 -10.293 14.689 1.00 89.19 89 GLU A C 1
ATOM 640 O O . GLU A 1 89 ? -30.756 -10.982 15.702 1.00 89.19 89 GLU A O 1
ATOM 645 N N . VAL A 1 90 ? -29.737 -9.765 14.122 1.00 88.88 90 VAL A N 1
ATOM 646 C CA . VAL A 1 90 ? -28.371 -10.015 14.618 1.00 88.88 90 VAL A CA 1
ATOM 647 C C . VAL A 1 90 ? -28.190 -9.529 16.055 1.00 88.88 90 VAL A C 1
ATOM 649 O O . VAL A 1 90 ? -27.588 -10.224 16.865 1.00 88.88 90 VAL A O 1
ATOM 652 N N . ARG A 1 91 ? -28.760 -8.372 16.411 1.00 91.81 91 ARG A N 1
ATOM 653 C CA . ARG A 1 91 ? -28.716 -7.857 17.789 1.00 91.81 91 ARG A CA 1
ATOM 654 C C . ARG A 1 91 ? -29.496 -8.734 18.765 1.00 91.81 91 ARG A C 1
ATOM 656 O O . ARG A 1 91 ? -29.009 -8.949 19.868 1.00 91.81 91 ARG A O 1
ATOM 663 N N . ARG A 1 92 ? -30.636 -9.307 18.357 1.00 93.25 92 ARG A N 1
ATOM 664 C CA . ARG A 1 92 ? -31.333 -10.326 19.164 1.00 93.25 92 ARG A CA 1
ATOM 665 C C . ARG A 1 92 ? -30.474 -11.567 19.367 1.00 93.25 92 ARG A C 1
ATOM 667 O O . ARG A 1 92 ? -30.361 -12.030 20.494 1.00 93.25 92 ARG A O 1
ATOM 674 N N . ILE A 1 93 ? -29.843 -12.075 18.306 1.00 92.06 93 ILE A N 1
ATOM 675 C CA . ILE A 1 93 ? -28.937 -13.230 18.398 1.00 92.06 93 ILE A CA 1
ATOM 676 C C . ILE A 1 93 ? -27.814 -12.941 19.401 1.00 92.06 93 ILE A C 1
ATOM 678 O O . ILE A 1 93 ? -27.553 -13.759 20.277 1.00 92.06 93 ILE A O 1
ATOM 682 N N . ILE A 1 94 ? -27.201 -11.757 19.329 1.00 92.19 94 ILE A N 1
ATOM 683 C CA . ILE A 1 94 ? -26.154 -11.356 20.272 1.00 92.19 94 ILE A CA 1
ATOM 684 C C . ILE A 1 94 ? -26.669 -11.248 21.706 1.00 92.19 94 ILE A C 1
ATOM 686 O O . ILE A 1 94 ? -26.014 -11.765 22.606 1.00 92.19 94 ILE A O 1
ATOM 690 N N . MET A 1 95 ? -27.841 -10.650 21.931 1.00 93.44 95 MET A N 1
ATOM 691 C CA . MET A 1 95 ? -28.451 -10.613 23.265 1.00 93.44 95 MET A CA 1
ATOM 692 C C . MET A 1 95 ? -28.664 -12.026 23.822 1.00 93.44 95 MET A C 1
ATOM 694 O O . MET A 1 95 ? -28.304 -12.275 24.968 1.00 93.44 95 MET A O 1
ATOM 698 N N . ARG A 1 96 ? -29.131 -12.980 23.002 1.00 93.50 96 ARG A N 1
ATOM 699 C CA . ARG A 1 96 ? -29.253 -14.392 23.411 1.00 93.50 96 ARG A CA 1
ATOM 700 C C . ARG A 1 96 ? -27.902 -15.011 23.764 1.00 93.50 96 ARG A C 1
ATOM 702 O O . ARG A 1 96 ? -27.797 -15.665 24.791 1.00 93.50 96 ARG A O 1
ATOM 709 N N . VAL A 1 97 ? -26.860 -14.791 22.958 1.00 93.12 97 VAL A N 1
ATOM 710 C CA . VAL A 1 97 ? -25.506 -15.296 23.261 1.00 93.12 97 VAL A CA 1
ATOM 711 C C . VAL A 1 97 ? -24.990 -14.722 24.585 1.00 93.12 97 VAL A C 1
ATOM 713 O O . VAL A 1 97 ? -24.474 -15.470 25.410 1.00 93.12 97 VAL A O 1
ATOM 716 N N . VAL A 1 98 ? -25.162 -13.419 24.826 1.00 91.94 98 VAL A N 1
ATOM 717 C CA . VAL A 1 98 ? -24.761 -12.767 26.085 1.00 91.94 98 VAL A CA 1
ATOM 718 C C . VAL A 1 98 ? -25.540 -13.331 27.277 1.00 91.94 98 VAL A C 1
ATOM 720 O O . VAL A 1 98 ? -24.941 -13.595 28.322 1.00 91.94 98 VAL A O 1
ATOM 723 N N . GLU A 1 99 ? -26.846 -13.560 27.128 1.00 89.69 99 GLU A N 1
ATOM 724 C CA . GLU A 1 99 ? -27.687 -14.195 28.148 1.00 89.69 99 GLU A CA 1
ATOM 725 C C . GLU A 1 99 ? -27.249 -15.639 28.440 1.00 89.69 99 GLU A C 1
ATOM 727 O O . GLU A 1 99 ? -27.153 -16.022 29.604 1.00 89.69 99 GLU A O 1
ATOM 732 N N . GLU A 1 100 ? -26.944 -16.438 27.415 1.00 92.44 100 GLU A N 1
ATOM 733 C CA . GLU A 1 100 ? -26.522 -17.834 27.573 1.00 92.44 100 GLU A CA 1
ATOM 734 C C . GLU A 1 100 ? -25.122 -17.980 28.176 1.00 92.44 100 GLU A C 1
ATOM 736 O O . GLU A 1 100 ? -24.906 -18.856 29.021 1.00 92.44 100 GLU A O 1
ATOM 741 N N . LEU A 1 101 ? -24.181 -17.110 27.791 1.00 91.56 101 LEU A N 1
ATOM 742 C CA . LEU A 1 101 ? -22.869 -17.009 28.439 1.00 91.56 101 LEU A CA 1
ATOM 743 C C . LEU A 1 101 ? -23.051 -16.651 29.905 1.00 91.56 101 LEU A C 1
ATOM 745 O O . LEU A 1 101 ? -22.534 -17.333 30.791 1.00 91.56 101 LEU A O 1
ATOM 749 N N . SER A 1 102 ? -23.882 -15.637 30.148 1.00 86.88 102 SER A N 1
ATOM 750 C CA . SER A 1 102 ? -24.227 -15.219 31.488 1.00 86.88 102 SER A CA 1
ATOM 751 C C . SER A 1 102 ? -24.745 -16.432 32.269 1.00 86.88 102 SER A C 1
ATOM 753 O O . SER A 1 102 ? -24.126 -16.805 33.265 1.00 86.88 102 SER A O 1
ATOM 755 N N . LYS A 1 103 ? -25.822 -17.113 31.863 1.00 86.56 103 LYS A N 1
ATOM 756 C CA . LYS A 1 103 ? -26.408 -18.255 32.609 1.00 86.56 103 LYS A CA 1
ATOM 757 C C . LYS A 1 103 ? -25.391 -19.309 33.066 1.00 86.56 103 LYS A C 1
ATOM 759 O O . LYS A 1 103 ? -25.595 -19.915 34.111 1.00 86.56 103 LYS A O 1
ATOM 764 N N . ARG A 1 104 ? -24.292 -19.481 32.329 1.00 89.62 104 ARG A N 1
ATOM 765 C CA . ARG A 1 104 ? -23.205 -20.429 32.623 1.00 89.62 104 ARG A CA 1
ATOM 766 C C . ARG A 1 104 ? -22.044 -19.837 33.429 1.00 89.62 104 ARG A C 1
ATOM 768 O O . ARG A 1 104 ? -20.993 -20.450 33.520 1.00 89.62 104 ARG A O 1
ATOM 775 N N . GLY A 1 105 ? -22.217 -18.651 34.005 1.00 87.50 105 GLY A N 1
ATOM 776 C CA . GLY A 1 105 ? -21.198 -17.982 34.812 1.00 87.50 105 GLY A CA 1
ATOM 777 C C . GLY A 1 105 ? -20.071 -17.357 33.991 1.00 87.50 105 GLY A C 1
ATOM 778 O O . GLY A 1 105 ? -18.964 -17.238 34.500 1.00 87.50 105 GLY A O 1
ATOM 779 N N . TRP A 1 106 ? -20.325 -16.974 32.737 1.00 89.75 106 TRP A N 1
ATOM 780 C CA . TRP A 1 106 ? -19.345 -16.306 31.881 1.00 89.75 106 TRP A CA 1
ATOM 781 C C . TRP A 1 106 ? -19.744 -14.860 31.606 1.00 89.75 106 TRP A C 1
ATOM 783 O O . TRP A 1 106 ? -20.911 -14.554 31.353 1.00 89.75 106 TRP A O 1
ATOM 793 N N . GLU A 1 107 ? -18.763 -13.965 31.616 1.00 88.50 107 GLU A N 1
ATOM 794 C CA . GLU A 1 107 ? -18.940 -12.558 31.272 1.00 88.50 107 GLU A CA 1
ATOM 795 C C . GLU A 1 107 ? -17.980 -12.124 30.168 1.00 88.50 107 GLU A C 1
ATOM 797 O O . GLU A 1 107 ? -16.864 -12.633 30.058 1.00 88.50 107 GLU A O 1
ATOM 802 N N . ILE A 1 108 ? -18.412 -11.150 29.365 1.00 90.75 108 ILE A N 1
ATOM 803 C CA . ILE A 1 108 ? -17.518 -10.437 28.454 1.00 90.75 108 ILE A CA 1
ATOM 804 C C . ILE A 1 108 ? -16.731 -9.439 29.298 1.00 90.75 108 ILE A C 1
ATOM 806 O O . ILE A 1 108 ? -17.323 -8.560 29.918 1.00 90.75 108 ILE A O 1
ATOM 810 N N . VAL A 1 109 ? -15.409 -9.555 29.320 1.00 88.62 109 VAL A N 1
ATOM 811 C CA . VAL A 1 109 ? -14.522 -8.587 29.969 1.00 88.62 109 VAL A CA 1
ATOM 812 C C . VAL A 1 109 ? -14.423 -7.350 29.096 1.00 88.62 109 VAL A C 1
ATOM 814 O O . VAL A 1 109 ? -14.806 -6.278 29.543 1.00 88.62 109 VAL A O 1
ATOM 817 N N . GLU A 1 110 ? -14.022 -7.518 27.839 1.00 86.44 110 GLU A N 1
ATOM 818 C CA . GLU A 1 110 ? -13.826 -6.417 26.897 1.00 86.44 110 GLU A CA 1
ATOM 819 C C . GLU A 1 110 ? -14.021 -6.896 25.453 1.00 86.44 110 GLU A C 1
ATOM 821 O O . GLU A 1 110 ? -13.825 -8.081 25.149 1.00 86.44 110 GLU A O 1
ATOM 826 N N . GLU A 1 111 ? -14.393 -5.972 24.566 1.00 87.12 111 GLU A N 1
ATOM 827 C CA . GLU A 1 111 ? -14.314 -6.162 23.118 1.00 87.12 111 GLU A CA 1
ATOM 828 C C . GLU A 1 111 ? -13.086 -5.431 22.568 1.00 87.12 111 GLU A C 1
ATOM 830 O O . GLU A 1 111 ? -12.877 -4.244 22.816 1.00 87.12 111 GLU A O 1
ATOM 835 N N . VAL A 1 112 ? -12.279 -6.145 21.788 1.00 81.31 112 VAL A N 1
ATOM 836 C CA . VAL A 1 112 ? -11.061 -5.625 21.172 1.00 81.31 112 VAL A CA 1
ATOM 837 C C . VAL A 1 112 ? -11.163 -5.766 19.660 1.00 81.31 112 VAL A C 1
ATOM 839 O O . VAL A 1 112 ? -11.312 -6.875 19.144 1.00 81.31 112 VAL A O 1
ATOM 842 N N . ASP A 1 113 ? -11.017 -4.655 18.943 1.00 75.69 113 ASP A N 1
ATOM 843 C CA . ASP A 1 113 ? -10.828 -4.692 17.496 1.00 75.69 113 ASP A CA 1
ATOM 844 C C . ASP A 1 113 ? -9.373 -5.037 17.185 1.00 75.69 113 ASP A C 1
ATOM 846 O O . ASP A 1 113 ? -8.449 -4.263 17.443 1.00 75.69 113 ASP A O 1
ATOM 850 N N . MET A 1 114 ? -9.169 -6.228 16.640 1.00 71.94 114 MET A N 1
ATOM 851 C CA . MET A 1 114 ? -7.854 -6.752 16.290 1.00 71.94 114 MET A CA 1
ATOM 852 C C . MET A 1 114 ? -7.544 -6.571 14.796 1.00 71.94 114 MET A C 1
ATOM 854 O O . MET A 1 114 ? -6.628 -7.199 14.265 1.00 71.94 114 MET A O 1
ATOM 858 N N . SER A 1 115 ? -8.303 -5.732 14.084 1.00 62.69 115 SER A N 1
ATOM 859 C CA . SER A 1 115 ? -8.111 -5.456 12.661 1.00 62.69 115 SER A CA 1
ATOM 860 C C . SER A 1 115 ? -8.049 -3.961 12.366 1.00 62.69 115 SER A C 1
ATOM 862 O O . SER A 1 115 ? -8.801 -3.170 12.917 1.00 62.69 115 SER A O 1
ATOM 864 N N . ARG A 1 116 ? -7.210 -3.556 11.405 1.00 53.34 116 ARG A N 1
ATOM 865 C CA . ARG A 1 116 ? -7.197 -2.156 10.938 1.00 53.34 116 ARG A CA 1
ATOM 866 C C . ARG A 1 116 ? -8.471 -1.754 10.182 1.00 53.34 116 ARG A C 1
ATOM 868 O O . ARG A 1 116 ? -8.753 -0.574 10.075 1.00 53.34 116 ARG A O 1
ATOM 875 N N . ALA A 1 117 ? -9.211 -2.729 9.651 1.00 51.00 117 ALA A N 1
ATOM 876 C CA . ALA A 1 117 ? -10.387 -2.514 8.807 1.00 51.00 117 ALA A CA 1
ATOM 877 C C . ALA A 1 117 ? -11.730 -2.764 9.530 1.00 51.00 117 ALA A C 1
ATOM 879 O O . ALA A 1 117 ? -12.771 -2.790 8.875 1.00 51.00 117 ALA A O 1
ATOM 880 N N . GLY A 1 118 ? -11.729 -3.004 10.848 1.00 57.78 118 GLY A N 1
ATOM 881 C CA . GLY A 1 118 ? -12.950 -3.271 11.625 1.00 57.78 118 GLY A CA 1
ATOM 882 C C . GLY A 1 118 ? -13.609 -4.632 11.373 1.00 57.78 118 GLY A C 1
ATOM 883 O O . GLY A 1 118 ? -14.791 -4.818 11.658 1.00 57.78 118 GLY A O 1
ATOM 884 N N . LEU A 1 119 ? -12.868 -5.588 10.805 1.00 60.78 119 LEU A N 1
ATOM 885 C CA . LEU A 1 119 ? -13.364 -6.897 10.374 1.00 60.78 119 LEU A CA 1
ATOM 886 C C . LEU A 1 119 ? -13.123 -8.042 11.377 1.00 60.78 119 LEU A C 1
ATOM 888 O O . LEU A 1 119 ? -13.588 -9.159 11.122 1.00 60.78 119 LEU A O 1
ATOM 892 N N . MET A 1 120 ? -12.393 -7.797 12.472 1.00 71.31 120 MET A N 1
ATOM 893 C CA . MET A 1 120 ? -12.054 -8.804 13.485 1.00 71.31 120 MET A CA 1
ATOM 894 C C . MET A 1 120 ? -12.281 -8.274 14.904 1.00 71.31 120 MET A C 1
ATOM 896 O O . MET A 1 120 ? -11.352 -7.807 15.559 1.00 71.31 120 MET A O 1
ATOM 900 N N . GLN A 1 121 ? -13.520 -8.392 15.382 1.00 79.62 121 GLN A N 1
ATOM 901 C CA . GLN A 1 121 ? -13.865 -8.096 16.774 1.00 79.62 121 GLN A CA 1
ATOM 902 C C . GLN A 1 121 ? -13.618 -9.333 17.641 1.00 79.62 121 GLN A C 1
ATOM 904 O O . GLN A 1 121 ? -14.058 -10.437 17.302 1.00 79.62 121 GLN A O 1
ATOM 909 N N . VAL A 1 122 ? -12.903 -9.161 18.750 1.00 86.50 122 VAL A N 1
ATOM 910 C CA . VAL A 1 122 ? -12.578 -10.224 19.705 1.00 86.50 122 VAL A CA 1
ATOM 911 C C . VAL A 1 122 ? -13.214 -9.913 21.046 1.00 86.50 122 VAL A C 1
ATOM 913 O O . VAL A 1 122 ? -12.965 -8.868 21.632 1.00 86.50 122 VAL A O 1
ATOM 916 N N . TRP A 1 123 ? -14.004 -10.844 21.560 1.00 91.44 123 TRP A N 1
ATOM 917 C CA . TRP A 1 123 ? -14.553 -10.790 22.906 1.00 91.44 123 TRP A CA 1
ATOM 918 C C . TRP A 1 123 ? -13.679 -11.610 23.832 1.00 91.44 123 TRP A C 1
ATOM 920 O O . TRP A 1 123 ? -13.548 -12.823 23.657 1.00 91.44 123 TRP A O 1
ATOM 930 N N . ILE A 1 124 ? -13.096 -10.950 24.826 1.00 92.00 124 ILE A N 1
ATOM 931 C CA . ILE A 1 124 ? -12.385 -11.621 25.911 1.00 92.00 124 ILE A CA 1
ATOM 932 C C . ILE A 1 124 ? -13.422 -12.001 26.958 1.00 92.00 124 ILE A C 1
ATOM 934 O O . ILE A 1 124 ? -14.165 -11.145 27.434 1.00 92.00 124 ILE A O 1
ATOM 938 N N . LEU A 1 125 ? -13.481 -13.279 27.311 1.00 93.25 125 LEU A N 1
ATOM 939 C CA . LEU A 1 125 ? -14.411 -13.811 28.296 1.00 93.25 125 LEU A CA 1
ATOM 940 C C . LEU A 1 125 ? -13.682 -14.222 29.569 1.00 93.25 125 LEU A C 1
ATOM 942 O O . LEU A 1 125 ? -12.563 -14.733 29.508 1.00 93.25 125 LEU A O 1
ATOM 946 N N . ARG A 1 126 ? -14.358 -14.072 30.708 1.00 91.56 126 ARG A N 1
ATOM 947 C CA . ARG A 1 126 ? -13.889 -14.533 32.018 1.00 91.56 126 ARG A CA 1
ATOM 948 C C . ARG A 1 126 ? -14.990 -15.288 32.749 1.00 91.56 126 ARG A C 1
ATOM 950 O O . ARG A 1 126 ? -16.168 -14.946 32.631 1.00 91.56 126 ARG A O 1
ATOM 957 N N . ARG A 1 127 ? -14.593 -16.301 33.514 1.00 87.94 127 ARG A N 1
ATOM 958 C CA . ARG A 1 127 ? -15.482 -17.025 34.424 1.00 87.94 127 ARG A CA 1
ATOM 959 C C . ARG A 1 127 ? -15.762 -16.173 35.672 1.00 87.94 127 ARG A C 1
ATOM 961 O O . ARG A 1 127 ? -14.830 -15.745 36.346 1.00 87.94 127 ARG A O 1
ATOM 968 N N . SER A 1 128 ? -17.033 -15.904 35.960 1.00 74.50 128 SER A N 1
ATOM 969 C CA . SER A 1 128 ? -17.487 -14.951 36.986 1.00 74.50 128 SER A CA 1
ATOM 970 C C . SER A 1 128 ? -17.173 -15.376 38.429 1.00 74.50 128 SER A C 1
ATOM 972 O O . SER A 1 128 ? -17.058 -14.524 39.299 1.00 74.50 128 SER A O 1
ATOM 974 N N . ASP A 1 129 ? -17.008 -16.672 38.708 1.00 66.19 129 ASP A N 1
ATOM 975 C CA . ASP A 1 129 ? -16.661 -17.192 40.043 1.00 66.19 129 ASP A CA 1
ATOM 976 C C . ASP A 1 129 ? -15.150 -17.161 40.348 1.00 66.19 129 ASP A C 1
ATOM 978 O O . ASP A 1 129 ? -14.757 -17.262 41.510 1.00 66.19 129 ASP A O 1
ATOM 982 N N . ALA A 1 130 ? -14.295 -16.960 39.339 1.00 57.47 130 ALA A N 1
ATOM 983 C CA . ALA A 1 130 ? -12.837 -16.977 39.484 1.00 57.47 130 ALA A CA 1
ATOM 984 C C . ALA A 1 130 ? -12.274 -15.818 40.334 1.00 57.47 130 ALA A C 1
ATOM 986 O O . ALA A 1 130 ? -11.097 -15.840 40.686 1.00 57.47 130 ALA A O 1
ATOM 987 N N . VAL A 1 131 ? -13.095 -14.816 40.670 1.00 50.84 131 VAL A N 1
ATOM 988 C CA . VAL A 1 131 ? -12.696 -13.616 41.434 1.00 50.84 131 VAL A CA 1
ATOM 989 C C . VAL A 1 131 ? -13.440 -13.514 42.780 1.00 50.84 131 VAL A C 1
ATOM 991 O O . VAL A 1 131 ? -13.273 -12.545 43.508 1.00 50.84 131 VAL A O 1
ATOM 994 N N . GLY A 1 132 ? -14.255 -14.511 43.152 1.00 46.97 132 GLY A N 1
ATOM 995 C CA . GLY A 1 132 ? -15.071 -14.444 44.376 1.00 46.97 132 GLY A CA 1
ATOM 996 C C . GLY A 1 132 ? -16.227 -13.434 44.311 1.00 46.97 132 GLY A C 1
ATOM 997 O O . GLY A 1 132 ? -16.876 -13.195 45.322 1.00 46.97 132 GLY A O 1
ATOM 998 N N . ASP A 1 133 ? -16.512 -12.893 43.124 1.00 46.62 133 ASP A N 1
ATOM 999 C CA . ASP A 1 133 ? -17.492 -11.828 42.856 1.00 46.62 133 ASP A CA 1
ATOM 1000 C C . ASP A 1 133 ? -18.862 -12.395 42.416 1.00 46.62 133 ASP A C 1
ATOM 1002 O O . ASP A 1 133 ? -19.628 -11.785 41.668 1.00 46.62 133 ASP A O 1
ATOM 1006 N N . TYR A 1 134 ? -19.160 -13.637 42.820 1.00 43.72 134 TYR A N 1
ATOM 1007 C CA . TYR A 1 134 ? -20.408 -14.307 42.462 1.00 43.72 134 TYR A CA 1
ATOM 1008 C C . TYR A 1 134 ? -21.565 -13.727 43.277 1.00 43.72 134 TYR A C 1
ATOM 1010 O O . TYR A 1 134 ? -21.870 -14.213 44.367 1.00 43.72 134 TYR A O 1
ATOM 1018 N N . ASN A 1 135 ? -22.245 -12.729 42.717 1.00 50.84 135 ASN A N 1
ATOM 1019 C CA . ASN A 1 135 ? -23.582 -12.360 43.161 1.00 50.84 135 ASN A CA 1
ATOM 1020 C C . ASN A 1 135 ? -24.635 -13.067 42.283 1.00 50.84 135 ASN A C 1
ATOM 1022 O O . ASN A 1 135 ? -24.563 -13.009 41.047 1.00 50.84 135 ASN A O 1
ATOM 1026 N N . PRO A 1 136 ? -25.605 -13.795 42.873 1.00 49.19 136 PRO A N 1
ATOM 1027 C CA . PRO A 1 136 ? -26.675 -14.426 42.114 1.00 49.19 136 PRO A CA 1
ATOM 1028 C C . PRO A 1 136 ? -27.470 -13.352 41.371 1.00 49.19 136 PRO A C 1
ATOM 1030 O O . PRO A 1 136 ? -28.059 -12.459 41.974 1.00 49.19 136 PRO A O 1
ATOM 1033 N N . ARG A 1 137 ? -27.462 -13.448 40.037 1.00 58.94 137 ARG A N 1
ATOM 1034 C CA . ARG A 1 137 ? -27.955 -12.384 39.162 1.00 58.94 137 ARG A CA 1
ATOM 1035 C C . ARG A 1 137 ? -29.390 -11.962 39.476 1.00 58.94 137 ARG A C 1
ATOM 1037 O O . ARG A 1 137 ? -30.249 -12.832 39.653 1.00 58.94 137 ARG A O 1
ATOM 1044 N N . PRO A 1 138 ? -29.704 -10.658 39.395 1.00 54.69 138 PRO A N 1
ATOM 1045 C CA . PRO A 1 138 ? -31.088 -10.219 39.379 1.00 54.69 138 PRO A CA 1
ATOM 1046 C C . PRO A 1 138 ? -31.830 -10.860 38.198 1.00 54.69 138 PRO A C 1
ATOM 1048 O O . PRO A 1 138 ? -31.322 -10.938 37.081 1.00 54.69 138 PRO A O 1
ATOM 1051 N N . ASN A 1 139 ? -33.066 -11.302 38.437 1.00 58.84 139 ASN A N 1
ATOM 1052 C CA . ASN A 1 139 ? -33.916 -12.032 37.483 1.00 58.84 139 ASN A CA 1
ATOM 1053 C C . ASN A 1 139 ? -34.459 -11.150 36.327 1.00 58.84 139 ASN A C 1
ATOM 1055 O O . ASN A 1 139 ? -35.563 -11.366 35.828 1.00 58.84 139 ASN A O 1
ATOM 1059 N N . ARG A 1 140 ? -33.738 -10.089 35.938 1.00 71.00 140 ARG A N 1
ATOM 1060 C CA . ARG A 1 140 ? -34.159 -9.103 34.932 1.00 71.00 140 ARG A CA 1
ATOM 1061 C C . ARG A 1 140 ? -33.277 -9.196 33.693 1.00 71.00 140 ARG A C 1
ATOM 1063 O O . ARG A 1 140 ? -32.060 -9.119 33.795 1.00 71.00 140 ARG A O 1
ATOM 1070 N N . LYS A 1 141 ? -33.909 -9.303 32.521 1.00 82.38 141 LYS A N 1
ATOM 1071 C CA . LYS A 1 141 ? -33.216 -9.361 31.224 1.00 82.38 141 LYS A CA 1
ATOM 1072 C C . LYS A 1 141 ? -32.474 -8.065 30.910 1.00 82.38 141 LYS A C 1
ATOM 1074 O O . LYS A 1 141 ? -32.991 -6.984 31.212 1.00 82.38 141 LYS A O 1
ATOM 1079 N N . ASP A 1 142 ? -31.323 -8.176 30.263 1.00 91.50 142 ASP A N 1
ATOM 1080 C CA . ASP A 1 142 ? -30.608 -7.034 29.696 1.00 91.50 142 ASP A CA 1
ATOM 1081 C C . ASP A 1 142 ? -31.412 -6.436 28.520 1.00 91.50 142 ASP A C 1
ATOM 1083 O O . ASP A 1 142 ? -32.288 -7.083 27.940 1.00 91.50 142 ASP A O 1
ATOM 1087 N N . PHE A 1 143 ? -31.128 -5.190 28.146 1.00 95.19 143 PHE A N 1
ATOM 1088 C CA . PHE A 1 143 ? -31.689 -4.562 26.942 1.00 95.19 143 PHE A CA 1
ATOM 1089 C C . PHE A 1 143 ? -30.618 -3.774 26.195 1.00 95.19 143 PHE A C 1
ATOM 1091 O O . PHE A 1 143 ? -29.551 -3.490 26.738 1.00 95.19 143 PHE A O 1
ATOM 1098 N N . MET A 1 144 ? -30.894 -3.423 24.940 1.00 96.62 144 MET A N 1
ATOM 1099 C CA . MET A 1 144 ? -29.914 -2.789 24.065 1.00 96.62 144 MET A CA 1
ATOM 1100 C C . MET A 1 144 ? -30.430 -1.479 23.469 1.00 96.62 144 MET A C 1
ATOM 1102 O O . MET A 1 144 ? -31.526 -1.426 22.914 1.00 96.62 144 MET A O 1
ATOM 1106 N N . VAL A 1 145 ? -29.595 -0.441 23.510 1.00 97.06 145 VAL A N 1
ATOM 1107 C CA . VAL A 1 145 ? -29.773 0.816 22.771 1.00 97.06 145 VAL A CA 1
ATOM 1108 C C . VAL A 1 145 ? -28.670 0.903 21.726 1.00 97.06 145 VAL A C 1
ATOM 1110 O O . VAL A 1 145 ? -27.497 0.733 22.033 1.00 97.06 145 VAL A O 1
ATOM 1113 N N . SER A 1 146 ? -29.013 1.120 20.463 1.00 92.81 146 SER A N 1
ATOM 1114 C CA . SER A 1 146 ? -28.036 1.047 19.371 1.00 92.81 146 SER A CA 1
ATOM 1115 C C . SER A 1 146 ? -28.211 2.174 18.369 1.00 92.81 146 SER A C 1
ATOM 1117 O O . SER A 1 146 ? -29.336 2.559 18.053 1.00 92.81 146 SER A O 1
ATOM 1119 N N . MET A 1 147 ? -27.091 2.682 17.860 1.00 90.31 147 MET A N 1
ATOM 1120 C CA . MET A 1 147 ? -27.059 3.702 16.812 1.00 90.31 147 MET A CA 1
ATOM 1121 C C . MET A 1 147 ? -27.022 3.020 15.441 1.00 90.31 147 MET A C 1
ATOM 1123 O O . MET A 1 147 ? -26.270 2.065 15.233 1.00 90.31 147 MET A O 1
ATOM 1127 N N . HIS A 1 148 ? -27.835 3.491 14.497 1.00 86.31 148 HIS A N 1
ATOM 1128 C CA . HIS A 1 148 ? -27.949 2.921 13.150 1.00 86.31 148 HIS A CA 1
ATOM 1129 C C . HIS A 1 148 ? -27.939 4.013 12.084 1.00 86.31 148 HIS A C 1
ATOM 1131 O O . HIS A 1 148 ? -28.232 5.177 12.356 1.00 86.31 148 HIS A O 1
ATOM 1137 N N . SER A 1 149 ? -27.626 3.606 10.851 1.00 82.19 149 SER A N 1
ATOM 1138 C CA . SER A 1 149 ? -27.681 4.480 9.673 1.00 82.19 149 SER A CA 1
ATOM 1139 C C . SER A 1 149 ? -26.919 5.796 9.920 1.00 82.19 149 SER A C 1
ATOM 1141 O O . SER A 1 149 ? -25.810 5.770 10.459 1.00 82.19 149 SER A O 1
ATOM 1143 N N . SER A 1 150 ? -27.496 6.929 9.520 1.00 86.25 150 SER A N 1
ATOM 1144 C CA . SER A 1 150 ? -27.000 8.280 9.787 1.00 86.25 150 SER A CA 1
ATOM 1145 C C . SER A 1 150 ? -27.667 8.968 10.980 1.00 86.25 150 SER A C 1
ATOM 1147 O O . SER A 1 150 ? -27.160 9.985 11.444 1.00 86.25 150 SER A O 1
ATOM 1149 N N . ASP A 1 151 ? -28.814 8.480 11.438 1.00 90.81 151 ASP A N 1
ATOM 1150 C CA . ASP A 1 151 ? -29.788 9.285 12.184 1.00 90.81 151 ASP A CA 1
ATOM 1151 C C . ASP A 1 151 ? -30.739 8.457 13.056 1.00 90.81 151 ASP A C 1
ATOM 1153 O O . ASP A 1 151 ? -31.672 9.003 13.632 1.00 90.81 151 ASP A O 1
ATOM 1157 N N . ASP A 1 152 ? -30.503 7.155 13.202 1.00 91.62 152 ASP A N 1
ATOM 1158 C CA . ASP A 1 152 ? -31.407 6.265 13.925 1.00 91.62 152 ASP A CA 1
ATOM 1159 C C . ASP A 1 152 ? -30.848 5.878 15.301 1.00 91.62 152 ASP A C 1
ATOM 1161 O O . ASP A 1 152 ? -29.704 5.430 15.411 1.00 91.62 152 ASP A O 1
ATOM 1165 N N . VAL A 1 153 ? -31.689 5.919 16.337 1.00 95.19 153 VAL A N 1
ATOM 1166 C CA . VAL A 1 153 ? -31.455 5.225 17.616 1.00 95.19 153 VAL A CA 1
ATOM 1167 C C . VAL A 1 153 ? -32.539 4.170 17.803 1.00 95.19 153 VAL A C 1
ATOM 1169 O O . VAL A 1 153 ? -33.725 4.465 17.679 1.00 95.19 153 VAL A O 1
ATOM 1172 N N . ARG A 1 154 ? -32.155 2.924 18.089 1.00 95.25 154 ARG A N 1
ATOM 1173 C CA . ARG A 1 154 ? -33.090 1.798 18.251 1.00 95.25 154 ARG A CA 1
ATOM 1174 C C . ARG A 1 154 ? -32.971 1.168 19.629 1.00 95.25 154 ARG A C 1
ATOM 1176 O O . ARG A 1 154 ? -31.855 0.911 20.084 1.00 95.25 154 ARG A O 1
ATOM 1183 N N . VAL A 1 155 ? -34.115 0.872 20.242 1.00 97.38 155 VAL A N 1
ATOM 1184 C CA . VAL A 1 155 ? -34.237 0.254 21.569 1.00 97.38 155 VAL A CA 1
ATOM 1185 C C . VAL A 1 155 ? -34.812 -1.154 21.431 1.00 97.38 155 VAL A C 1
ATOM 1187 O O . VAL A 1 155 ? -35.981 -1.332 21.090 1.00 97.38 155 VAL A O 1
ATOM 1190 N N . LEU A 1 156 ? -33.984 -2.158 21.712 1.00 96.06 156 LEU A N 1
ATOM 1191 C CA . LEU A 1 156 ? -34.367 -3.565 21.804 1.00 96.06 156 LEU A CA 1
ATOM 1192 C C . LEU A 1 156 ? -34.542 -3.929 23.284 1.00 96.06 156 LEU A C 1
ATOM 1194 O O . LEU A 1 156 ? -33.559 -4.146 23.990 1.00 96.06 156 LEU A O 1
ATOM 1198 N N . CYS A 1 157 ? -35.792 -3.991 23.744 1.00 94.19 157 CYS A N 1
ATOM 1199 C CA . CYS A 1 157 ? -36.153 -4.380 25.107 1.00 94.19 157 CYS A CA 1
ATOM 1200 C C . CYS A 1 157 ? -37.274 -5.430 25.066 1.00 94.19 157 CYS A C 1
ATOM 1202 O O . CYS A 1 157 ? -38.434 -5.106 24.824 1.00 94.19 157 CYS A O 1
ATOM 1204 N N . GLU A 1 158 ? -36.921 -6.699 25.279 1.00 88.44 158 GL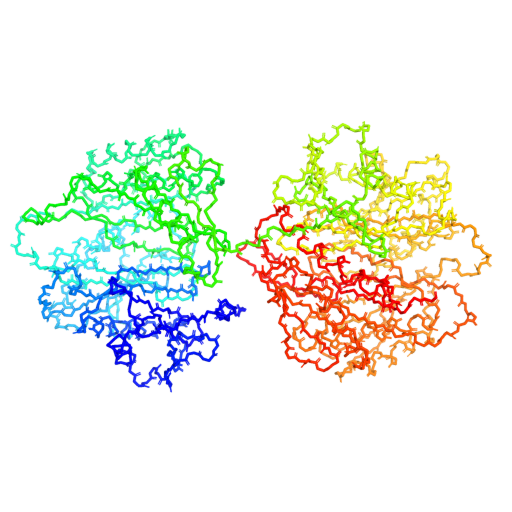U A N 1
ATOM 1205 C CA . GLU A 1 158 ? -37.867 -7.825 25.298 1.00 88.44 158 GLU A CA 1
ATOM 1206 C C . GLU A 1 158 ? -38.279 -8.138 26.747 1.00 88.44 158 GLU A C 1
ATOM 1208 O O . GLU A 1 158 ? -37.923 -9.169 27.321 1.00 88.44 158 GLU A O 1
ATOM 1213 N N . SER A 1 159 ? -38.972 -7.182 27.370 1.00 85.81 159 SER A N 1
ATOM 1214 C CA . SER A 1 159 ? -39.481 -7.244 28.750 1.00 85.81 159 SER A CA 1
ATOM 1215 C C . SER A 1 159 ? -40.990 -6.975 28.807 1.00 85.81 159 SER A C 1
ATOM 1217 O O . SER A 1 159 ? -41.650 -6.864 27.774 1.00 85.81 159 SER A O 1
ATOM 1219 N N . ASP A 1 160 ? -41.551 -6.905 30.017 1.00 87.81 160 ASP A N 1
ATOM 1220 C CA . ASP A 1 160 ? -42.939 -6.499 30.215 1.00 87.81 160 ASP A CA 1
ATOM 1221 C C . ASP A 1 160 ? -43.201 -5.070 29.681 1.00 87.81 160 ASP A C 1
ATOM 1223 O O . ASP A 1 160 ? -42.281 -4.242 29.644 1.00 87.81 160 ASP A O 1
ATOM 1227 N N . PRO A 1 161 ? -44.447 -4.746 29.280 1.00 91.19 161 PRO A N 1
ATOM 1228 C CA . PRO A 1 161 ? -44.761 -3.463 28.652 1.00 91.19 161 PRO A CA 1
ATOM 1229 C C . PRO A 1 161 ? -44.414 -2.228 29.491 1.00 91.19 161 PRO A C 1
ATOM 1231 O O . PRO A 1 161 ? -44.042 -1.204 28.919 1.00 91.19 161 PRO A O 1
ATOM 1234 N N . LEU A 1 162 ? -44.511 -2.308 30.825 1.00 89.94 162 LEU A N 1
ATOM 1235 C CA . LEU A 1 162 ? -44.204 -1.179 31.707 1.00 89.94 162 LEU A CA 1
ATOM 1236 C C . LEU A 1 162 ? -42.708 -0.880 31.687 1.00 89.94 162 LEU A C 1
ATOM 1238 O O . LEU A 1 162 ? -42.314 0.264 31.464 1.00 89.94 162 LEU A O 1
ATOM 1242 N N . ARG A 1 163 ? -41.869 -1.909 31.837 1.00 88.31 163 ARG A N 1
ATOM 1243 C CA . ARG A 1 163 ? -40.413 -1.757 31.755 1.00 88.31 163 ARG A CA 1
ATOM 1244 C C . ARG A 1 163 ? -39.971 -1.259 30.385 1.00 88.31 163 ARG A C 1
ATOM 1246 O O . ARG A 1 163 ? -39.154 -0.344 30.312 1.00 88.31 163 ARG A O 1
ATOM 1253 N N . THR A 1 164 ? -40.517 -1.826 29.309 1.00 93.06 164 THR A N 1
ATOM 1254 C CA . THR A 1 164 ? -40.209 -1.383 27.943 1.00 93.06 164 THR A CA 1
ATOM 1255 C C . THR A 1 164 ? -40.574 0.088 27.748 1.00 93.06 164 THR A C 1
ATOM 1257 O O . THR A 1 164 ? -39.771 0.845 27.202 1.00 93.06 164 THR A O 1
ATOM 1260 N N . HIS A 1 165 ? -41.733 0.522 28.253 1.00 94.56 165 HIS A N 1
ATOM 1261 C CA . HIS A 1 165 ? -42.134 1.926 28.218 1.00 94.56 165 HIS A CA 1
ATOM 1262 C C . HIS A 1 165 ? -41.161 2.822 28.998 1.00 94.56 165 HIS A C 1
ATOM 1264 O O . HIS A 1 165 ? -40.681 3.804 28.439 1.00 94.56 165 HIS A O 1
ATOM 1270 N N . SER A 1 166 ? -40.780 2.460 30.229 1.00 93.44 166 SER A N 1
ATOM 1271 C CA . SER A 1 166 ? -39.811 3.233 31.024 1.00 93.44 166 SER A CA 1
ATOM 1272 C C . SER A 1 166 ? -38.443 3.365 30.346 1.00 93.44 166 SER A C 1
ATOM 1274 O O . SER A 1 166 ? -37.842 4.434 30.384 1.00 93.44 166 SER A O 1
ATOM 1276 N N . VAL A 1 167 ? -37.950 2.309 29.688 1.00 95.75 167 VAL A N 1
ATOM 1277 C CA . VAL A 1 167 ? -36.689 2.367 28.924 1.00 95.75 167 VAL A CA 1
ATOM 1278 C C . VAL A 1 167 ? -36.816 3.332 27.740 1.00 95.75 167 VAL A C 1
ATOM 1280 O O . VAL A 1 167 ? -35.923 4.147 27.510 1.00 95.75 167 VAL A O 1
ATOM 1283 N N . ILE A 1 168 ? -37.918 3.258 26.990 1.00 97.38 168 ILE A N 1
ATOM 1284 C CA . ILE A 1 168 ? -38.172 4.135 25.840 1.00 97.38 168 ILE A CA 1
ATOM 1285 C C . ILE A 1 168 ? -38.283 5.599 26.292 1.00 97.38 168 ILE A C 1
ATOM 1287 O O . ILE A 1 168 ? -37.661 6.462 25.675 1.00 97.38 168 ILE A O 1
ATOM 1291 N N . GLU A 1 169 ? -39.007 5.881 27.379 1.00 97.31 169 GLU A N 1
ATOM 1292 C CA . GLU A 1 169 ? -39.107 7.227 27.959 1.00 97.31 169 GLU A CA 1
ATOM 1293 C C . GLU A 1 169 ? -37.742 7.762 28.403 1.00 97.31 169 GLU A C 1
ATOM 1295 O O . GLU A 1 169 ? -37.406 8.912 28.113 1.00 97.31 169 GLU A O 1
ATOM 1300 N N . ALA A 1 170 ? -36.914 6.939 29.047 1.00 96.31 170 ALA A N 1
ATOM 1301 C CA . ALA A 1 170 ? -35.569 7.336 29.456 1.00 96.31 170 ALA A CA 1
ATOM 1302 C C . ALA A 1 170 ? -34.701 7.745 28.259 1.00 96.31 170 ALA A C 1
ATOM 1304 O O . ALA A 1 170 ? -34.080 8.811 28.270 1.00 96.31 170 ALA A O 1
ATOM 1305 N N . VAL A 1 171 ? -34.705 6.929 27.199 1.00 98.00 171 VAL A N 1
ATOM 1306 C CA . VAL A 1 171 ? -33.949 7.202 25.968 1.00 98.00 171 VAL A CA 1
ATOM 1307 C C . VAL A 1 171 ? -34.492 8.441 25.251 1.00 98.00 171 VAL A C 1
ATOM 1309 O O . VAL A 1 171 ? -33.699 9.276 24.820 1.00 98.00 171 VAL A O 1
ATOM 1312 N N . ARG A 1 172 ? -35.818 8.620 25.171 1.00 98.12 172 ARG A N 1
ATOM 1313 C CA . ARG A 1 172 ? -36.432 9.815 24.567 1.00 98.12 172 ARG A CA 1
ATOM 1314 C C . ARG A 1 172 ? -36.019 11.089 25.293 1.00 98.12 172 ARG A C 1
ATOM 1316 O O . ARG A 1 172 ? -35.562 12.028 24.648 1.00 98.12 172 ARG A O 1
ATOM 1323 N N . ASN A 1 173 ? -36.146 11.103 26.620 1.00 95.62 173 ASN A N 1
ATOM 1324 C CA . ASN A 1 173 ? -35.795 12.257 27.446 1.00 95.62 173 ASN A CA 1
ATOM 1325 C C . ASN A 1 173 ? -34.314 12.626 27.300 1.00 95.62 173 ASN A C 1
ATOM 1327 O O . ASN A 1 173 ? -33.971 13.804 27.221 1.00 95.62 173 ASN A O 1
ATOM 1331 N N . ALA A 1 174 ? -33.435 11.625 27.221 1.00 95.69 174 ALA A N 1
ATOM 1332 C CA . ALA A 1 174 ? -32.016 11.844 26.976 1.00 95.69 174 ALA A CA 1
ATOM 1333 C C . ALA A 1 174 ? -31.723 12.429 25.587 1.00 95.69 174 ALA A C 1
ATOM 1335 O O . ALA A 1 174 ? -30.898 13.335 25.469 1.00 95.69 174 ALA A O 1
ATOM 1336 N N . ILE A 1 175 ? -32.394 11.925 24.544 1.00 96.62 175 ILE A N 1
ATOM 1337 C CA . ILE A 1 175 ? -32.247 12.439 23.179 1.00 96.62 175 ILE A CA 1
ATOM 1338 C C . ILE A 1 175 ? -32.717 13.893 23.118 1.00 96.62 175 ILE A C 1
ATOM 1340 O O . ILE A 1 175 ? -31.923 14.755 22.750 1.00 96.62 175 ILE A O 1
ATOM 1344 N N . GLU A 1 176 ? -33.950 14.175 23.546 1.00 95.88 176 GLU A N 1
ATOM 1345 C CA . GLU A 1 176 ? -34.573 15.510 23.481 1.00 95.88 176 GLU A CA 1
ATOM 1346 C C . GLU A 1 176 ? -33.833 16.574 24.310 1.00 95.88 176 GLU A C 1
ATOM 1348 O O . GLU A 1 176 ? -33.897 17.761 23.996 1.00 95.88 176 GLU A O 1
ATOM 1353 N N . ALA A 1 177 ? -33.045 16.171 25.313 1.00 93.44 177 ALA A N 1
ATOM 1354 C CA . ALA A 1 177 ? -32.190 17.090 26.065 1.00 93.44 177 ALA A CA 1
ATOM 1355 C C . ALA A 1 177 ? -31.022 17.675 25.240 1.00 93.44 177 ALA A C 1
ATOM 1357 O O . ALA A 1 177 ? -30.436 18.684 25.632 1.00 93.44 177 ALA A O 1
ATOM 1358 N N . CYS A 1 178 ? -30.638 17.045 24.126 1.00 92.25 178 CYS A N 1
ATOM 1359 C CA . CYS A 1 178 ? -29.468 17.429 23.320 1.00 92.25 178 CYS A CA 1
ATOM 1360 C C . CYS A 1 178 ? -29.743 17.555 21.824 1.00 92.25 178 CYS A C 1
ATOM 1362 O O . CYS A 1 178 ? -29.012 18.250 21.111 1.00 92.25 178 CYS A O 1
ATOM 1364 N N . TRP A 1 179 ? -30.747 16.838 21.333 1.00 94.19 179 TRP A N 1
ATOM 1365 C CA . TRP A 1 179 ? -31.025 16.650 19.923 1.00 94.19 179 TRP A CA 1
ATOM 1366 C C . TRP A 1 179 ? -32.521 16.484 19.687 1.00 94.19 179 TRP A C 1
ATOM 1368 O O . TRP A 1 179 ? -33.256 16.055 20.560 1.00 94.19 179 TRP A O 1
ATOM 1378 N N . LYS A 1 180 ? -32.987 16.790 18.477 1.00 94.44 180 LYS A N 1
ATOM 1379 C CA . LYS A 1 180 ? -34.415 16.708 18.155 1.00 94.44 180 LYS A CA 1
ATOM 1380 C C . LYS A 1 180 ? -34.783 15.353 17.553 1.00 94.44 180 LYS A C 1
ATOM 1382 O O . LYS A 1 180 ? -34.189 14.970 16.537 1.00 94.44 180 LYS A O 1
ATOM 1387 N N . VAL A 1 181 ? -35.814 14.693 18.081 1.00 96.94 181 VAL A N 1
ATOM 1388 C CA . VAL A 1 181 ? -36.482 13.568 17.414 1.00 96.94 181 VAL A CA 1
ATOM 1389 C C . VAL A 1 181 ? -37.397 14.121 16.319 1.00 96.94 181 VAL A C 1
ATOM 1391 O O . VAL A 1 181 ? -38.227 15.004 16.535 1.00 96.94 181 VAL A O 1
ATOM 1394 N N . SER A 1 182 ? -37.220 13.635 15.093 1.00 95.56 182 SER A N 1
ATOM 1395 C CA . SER A 1 182 ? -38.086 13.982 13.959 1.00 95.56 182 SER A CA 1
ATOM 1396 C C . SER A 1 182 ? -39.313 13.086 13.894 1.00 95.56 182 SER A C 1
ATOM 1398 O O . SER A 1 182 ? -40.400 13.550 13.553 1.00 95.56 182 SER A O 1
ATOM 1400 N N . LYS A 1 183 ? -39.129 11.792 14.169 1.00 95.81 183 LYS A N 1
ATOM 1401 C CA . LYS A 1 183 ? -40.179 10.779 14.100 1.00 95.81 183 LYS A CA 1
ATOM 1402 C C . LYS A 1 183 ? -39.842 9.598 15.004 1.00 95.81 183 LYS A C 1
ATOM 1404 O O . LYS A 1 183 ? -38.678 9.239 15.140 1.00 95.81 183 LYS A O 1
ATOM 1409 N N . GLU A 1 184 ? -40.875 8.958 15.535 1.00 96.81 184 GLU A N 1
ATOM 1410 C CA . GLU A 1 184 ? -40.784 7.653 16.186 1.00 96.81 184 GLU A CA 1
ATOM 1411 C C . GLU A 1 184 ? -41.620 6.626 15.419 1.00 96.81 184 GLU A C 1
ATOM 1413 O O . GLU A 1 184 ? -42.673 6.947 14.859 1.00 96.81 184 GLU A O 1
ATOM 1418 N N . ASN A 1 185 ? -41.130 5.395 15.336 1.00 94.81 185 ASN A N 1
ATOM 1419 C CA . ASN A 1 185 ? -41.773 4.300 14.618 1.00 94.81 185 ASN A CA 1
ATOM 1420 C C . ASN A 1 185 ? -41.289 2.937 15.129 1.00 94.81 185 ASN A C 1
ATOM 1422 O O . ASN A 1 185 ? -40.309 2.828 15.862 1.00 94.81 185 ASN A O 1
ATOM 1426 N N . GLU A 1 186 ? -41.972 1.877 14.702 1.00 94.38 186 GLU A N 1
ATOM 1427 C CA . GLU A 1 186 ? -41.492 0.510 14.881 1.00 94.38 186 GLU A CA 1
ATOM 1428 C C . GLU A 1 186 ? -40.651 0.078 13.667 1.00 94.38 186 GLU A C 1
ATOM 1430 O O . GLU A 1 186 ? -41.064 0.244 12.513 1.00 94.38 186 GLU A O 1
ATOM 1435 N N . TYR A 1 187 ? -39.480 -0.516 13.912 1.00 91.62 187 TYR A N 1
ATOM 1436 C CA . TYR A 1 187 ? -38.598 -1.031 12.864 1.00 91.62 187 TYR A CA 1
ATOM 1437 C C . TYR A 1 187 ? -38.137 -2.453 13.167 1.00 91.62 187 TYR A C 1
ATOM 1439 O O . TYR A 1 187 ? -37.247 -2.675 13.977 1.00 91.62 187 TYR A O 1
ATOM 1447 N N . GLY A 1 188 ? -38.717 -3.445 12.487 1.00 88.88 188 GLY A N 1
ATOM 1448 C CA . GLY A 1 188 ? -38.325 -4.845 12.683 1.00 88.88 188 GLY A CA 1
ATOM 1449 C C . GLY A 1 188 ? -38.633 -5.370 14.091 1.00 88.88 188 GLY A C 1
ATOM 1450 O O . GLY A 1 188 ? -37.876 -6.202 14.594 1.00 88.88 188 GLY A O 1
ATOM 1451 N N . GLY A 1 189 ? -39.711 -4.885 14.719 1.00 91.50 189 GLY A N 1
ATOM 1452 C CA . GLY A 1 189 ? -40.136 -5.277 16.065 1.00 91.50 189 GLY A CA 1
ATOM 1453 C C . GLY A 1 189 ? -39.375 -4.594 17.202 1.00 91.50 189 GLY A C 1
ATOM 1454 O O . GLY A 1 189 ? -39.339 -5.137 18.300 1.00 91.50 189 GLY A O 1
ATOM 1455 N N . VAL A 1 190 ? -38.709 -3.462 16.945 1.00 94.94 190 VAL A N 1
ATOM 1456 C CA . VAL A 1 190 ? -38.077 -2.624 17.981 1.00 94.94 190 VAL A CA 1
ATOM 1457 C C . VAL A 1 190 ? -38.502 -1.169 17.840 1.00 94.94 190 VAL A C 1
ATOM 1459 O O . VAL A 1 190 ? -38.866 -0.734 16.744 1.00 94.94 190 VAL A O 1
ATOM 1462 N N . HIS A 1 191 ? -38.421 -0.413 18.937 1.00 97.25 191 HIS A N 1
ATOM 1463 C CA . HIS A 1 191 ? -38.706 1.022 18.935 1.00 97.25 191 HIS A CA 1
ATOM 1464 C C . HIS A 1 191 ? -37.556 1.786 18.276 1.00 97.25 191 HIS A C 1
ATOM 1466 O O . HIS A 1 191 ? -36.390 1.567 18.618 1.00 97.25 191 HIS A O 1
ATOM 1472 N N . GLN A 1 192 ? -37.869 2.667 17.329 1.00 96.88 192 GLN A N 1
ATOM 1473 C CA . GLN A 1 192 ? -36.908 3.482 16.591 1.00 96.88 192 GLN A CA 1
ATOM 1474 C C . GLN A 1 192 ? -37.217 4.970 16.786 1.00 96.88 192 GLN A C 1
ATOM 1476 O O . GLN A 1 192 ? -38.336 5.427 16.554 1.00 96.88 192 GLN A O 1
ATOM 1481 N N . PHE A 1 193 ? -36.184 5.722 17.157 1.00 97.88 193 PHE A N 1
ATOM 1482 C CA . PHE A 1 193 ? -36.135 7.176 17.102 1.00 97.88 193 PHE A CA 1
ATOM 1483 C C . PHE A 1 193 ? -35.374 7.591 15.843 1.00 97.88 193 PHE A C 1
ATOM 1485 O O . PHE A 1 193 ? -34.214 7.212 15.670 1.00 97.88 193 PHE A O 1
ATOM 1492 N N . VAL A 1 194 ? -36.011 8.382 14.984 1.00 96.00 194 VAL A N 1
ATOM 1493 C CA . VAL A 1 194 ? -35.389 9.018 13.817 1.00 96.00 194 VAL A CA 1
ATOM 1494 C C . VAL A 1 194 ? -35.048 10.454 14.193 1.00 96.00 194 VAL A C 1
ATOM 1496 O O . VAL A 1 194 ? -35.936 11.269 14.463 1.00 96.00 194 VAL A O 1
ATOM 1499 N N . LEU A 1 195 ? -33.761 10.770 14.234 1.00 94.56 195 LEU A N 1
ATOM 1500 C CA . LEU A 1 195 ? -33.234 12.059 14.665 1.00 94.56 195 LEU A CA 1
ATOM 1501 C C . LEU A 1 195 ? -33.262 13.082 13.527 1.00 94.56 195 LEU A C 1
ATOM 1503 O O . LEU A 1 195 ? -33.201 12.750 12.349 1.00 94.56 195 LEU A O 1
ATOM 1507 N N . LYS A 1 196 ? -33.357 14.373 13.855 1.00 92.25 196 LYS A N 1
ATOM 1508 C CA . LYS A 1 196 ? -33.246 15.434 12.844 1.00 92.25 196 LYS A CA 1
ATOM 1509 C C . LYS A 1 196 ? -31.809 15.535 12.322 1.00 92.25 196 LYS A C 1
ATOM 1511 O O . LYS A 1 196 ? -30.894 15.784 13.102 1.00 92.25 196 LYS A O 1
ATOM 1516 N N . GLY A 1 197 ? -31.621 15.446 11.005 1.00 88.69 197 GLY A N 1
ATOM 1517 C CA . GLY A 1 197 ? -30.308 15.582 10.361 1.00 88.69 197 GLY A CA 1
ATOM 1518 C C . GLY A 1 197 ? -29.568 14.248 10.255 1.00 88.69 197 GLY A C 1
ATOM 1519 O O . GLY A 1 197 ? -30.190 13.227 10.009 1.00 88.69 197 GLY A O 1
ATOM 1520 N N . SER A 1 198 ? -28.240 14.256 10.395 1.00 86.50 198 SER A N 1
ATOM 1521 C CA . SER A 1 198 ? -27.405 13.049 10.253 1.00 86.50 198 SER A CA 1
ATOM 1522 C C . SER A 1 198 ? -26.317 12.963 11.334 1.00 86.50 198 SER A C 1
ATOM 1524 O O . SER A 1 198 ? -25.129 13.008 11.004 1.00 86.50 198 SER A O 1
ATOM 1526 N N . PRO A 1 199 ? -26.687 12.878 12.629 1.00 85.69 199 PRO A N 1
ATOM 1527 C CA . PRO A 1 199 ? -25.730 12.895 13.739 1.00 85.69 199 PRO A CA 1
ATOM 1528 C C . PRO A 1 199 ? -24.687 11.767 13.681 1.00 85.69 199 PRO A C 1
ATOM 1530 O O . PRO A 1 199 ? -23.549 11.964 14.086 1.00 85.69 199 PRO A O 1
ATOM 1533 N N . PHE A 1 200 ? -25.034 10.609 13.124 1.00 84.94 200 PHE A N 1
ATOM 1534 C CA . PHE A 1 200 ? -24.162 9.435 13.025 1.00 84.94 200 PHE A CA 1
ATOM 1535 C C . PHE A 1 200 ? -23.654 9.181 11.592 1.00 84.94 200 PHE A C 1
ATOM 1537 O O . PHE A 1 200 ? -23.278 8.058 11.242 1.00 84.94 200 PHE A O 1
ATOM 1544 N N . GLY A 1 201 ? -23.700 10.198 10.724 1.00 73.75 201 GLY A N 1
ATOM 1545 C CA . GLY A 1 201 ? -23.282 10.095 9.325 1.00 73.75 201 GLY A CA 1
ATOM 1546 C C . GLY A 1 201 ? -21.810 9.695 9.148 1.00 73.75 201 GLY A C 1
ATOM 1547 O O . GLY A 1 201 ? -20.982 9.874 10.040 1.00 73.75 201 GLY A O 1
ATOM 1548 N N . ALA A 1 202 ? -21.468 9.175 7.964 1.00 62.34 202 ALA A N 1
ATOM 1549 C CA . ALA A 1 202 ? -20.121 8.680 7.648 1.00 62.34 202 ALA A CA 1
ATOM 1550 C C . ALA A 1 202 ? -19.020 9.757 7.746 1.00 62.34 202 ALA A C 1
ATOM 1552 O O . ALA A 1 202 ? -17.878 9.446 8.059 1.00 62.34 202 ALA A O 1
ATOM 1553 N N . PHE A 1 203 ? -19.370 11.027 7.532 1.00 60.59 203 PHE A N 1
ATOM 1554 C CA . PHE A 1 203 ? -18.445 12.159 7.658 1.00 60.59 203 PHE A CA 1
ATOM 1555 C C . PHE A 1 203 ? -18.382 12.745 9.079 1.00 60.59 203 PHE A C 1
ATOM 1557 O O . PHE A 1 203 ? -17.644 13.701 9.314 1.00 60.59 203 PHE A O 1
ATOM 1564 N N . GLY A 1 204 ? -19.131 12.163 10.025 1.00 62.78 204 GLY A N 1
ATOM 1565 C CA . GLY A 1 204 ? -19.298 12.679 11.380 1.00 62.78 204 GLY A CA 1
ATOM 1566 C C . GLY A 1 204 ? -20.062 14.005 11.429 1.00 62.78 204 GLY A C 1
ATOM 1567 O O . GLY A 1 204 ? -20.420 14.596 10.407 1.00 62.78 204 GLY A O 1
ATOM 1568 N N . ALA A 1 205 ? -20.323 14.480 12.644 1.00 68.94 205 ALA A N 1
ATOM 1569 C CA . ALA A 1 205 ? -20.791 15.840 12.867 1.00 68.94 205 ALA A CA 1
ATOM 1570 C C . ALA A 1 205 ? -19.597 16.763 13.128 1.00 68.94 205 ALA A C 1
ATOM 1572 O O . ALA A 1 205 ? -18.721 16.436 13.926 1.00 68.94 205 ALA A O 1
ATOM 1573 N N . ASN A 1 206 ? -19.586 17.930 12.486 1.00 70.19 206 ASN A N 1
ATOM 1574 C CA . ASN A 1 206 ? -18.535 18.925 12.678 1.00 70.19 206 ASN A CA 1
ATOM 1575 C C . ASN A 1 206 ? -18.899 19.923 13.781 1.00 70.19 206 ASN A C 1
ATOM 1577 O O . ASN A 1 206 ? -20.072 20.219 14.028 1.00 70.19 206 ASN A O 1
ATOM 1581 N N . GLY A 1 207 ? -17.861 20.475 14.401 1.00 81.75 207 GLY A N 1
ATOM 1582 C CA . GLY A 1 207 ? -17.965 21.541 15.383 1.00 81.75 207 GLY A CA 1
ATOM 1583 C C . GLY A 1 207 ? -18.774 21.165 16.625 1.00 81.75 207 GLY A C 1
ATOM 1584 O O . GLY A 1 207 ? -18.700 20.040 17.119 1.00 81.75 207 GLY A O 1
ATOM 1585 N N . GLU A 1 208 ? -19.598 22.091 17.113 1.00 87.81 208 GLU A N 1
ATOM 1586 C CA . GLU A 1 208 ? -20.396 21.914 18.337 1.00 87.81 208 GLU A CA 1
ATOM 1587 C C . GLU A 1 208 ? -21.370 20.729 18.285 1.00 87.81 208 GLU A C 1
ATOM 1589 O O . GLU A 1 208 ? -21.715 20.155 19.318 1.00 87.81 208 GLU A O 1
ATOM 1594 N N . ASN A 1 209 ? -21.811 20.321 17.092 1.00 87.56 209 ASN A N 1
ATOM 1595 C CA . ASN A 1 209 ? -22.700 19.168 16.956 1.00 87.56 209 ASN A CA 1
ATOM 1596 C C . ASN A 1 209 ? -22.016 17.868 17.403 1.00 87.56 209 ASN A C 1
ATOM 1598 O O . ASN A 1 209 ? -22.680 17.001 17.966 1.00 87.56 209 ASN A O 1
ATOM 1602 N N . SER A 1 210 ? -20.694 17.764 17.231 1.00 86.31 210 SER A N 1
ATOM 1603 C CA . SER A 1 210 ? -19.885 16.652 17.742 1.00 86.31 210 SER A CA 1
ATOM 1604 C C . SER A 1 210 ? -19.971 16.548 19.273 1.00 86.31 210 SER A C 1
ATOM 1606 O O . SER A 1 210 ? -20.098 15.457 19.833 1.00 86.31 210 SER A O 1
ATOM 1608 N N . VAL A 1 211 ? -19.974 17.692 19.967 1.00 88.88 211 VAL A N 1
ATOM 1609 C CA . VAL A 1 211 ? -20.139 17.754 21.428 1.00 88.88 211 VAL A CA 1
ATOM 1610 C C . VAL A 1 211 ? -21.562 17.366 21.827 1.00 88.88 211 VAL A C 1
ATOM 1612 O O . VAL A 1 211 ? -21.744 16.543 22.723 1.00 88.88 211 VAL A O 1
ATOM 1615 N N . LYS A 1 212 ? -22.577 17.889 21.126 1.00 90.88 212 LYS A N 1
ATOM 1616 C CA . LYS A 1 212 ? -23.992 17.580 21.396 1.00 90.88 212 LYS A CA 1
ATOM 1617 C C . LYS A 1 212 ? -24.308 16.090 21.269 1.00 90.88 212 LYS A C 1
ATOM 1619 O O . LYS A 1 212 ? -25.049 15.569 22.094 1.00 90.88 212 LYS A O 1
ATOM 1624 N N . ILE A 1 213 ? -23.726 15.392 20.293 1.00 90.75 213 ILE A N 1
ATOM 1625 C CA . ILE A 1 213 ? -23.918 13.941 20.125 1.00 90.75 213 ILE A CA 1
ATOM 1626 C C . ILE A 1 213 ? -23.304 13.164 21.288 1.00 90.75 213 ILE A C 1
ATOM 1628 O O . ILE A 1 213 ? -23.961 12.297 21.859 1.00 90.75 213 ILE A O 1
ATOM 1632 N N . ARG A 1 214 ? -22.068 13.483 21.687 1.00 91.62 214 ARG A N 1
ATOM 1633 C CA . ARG A 1 214 ? -21.425 12.808 22.826 1.00 91.62 214 ARG A CA 1
ATOM 1634 C C . ARG A 1 214 ? -22.155 13.087 24.138 1.00 91.62 214 ARG A C 1
ATOM 1636 O O . ARG A 1 214 ? -22.351 12.174 24.934 1.00 91.62 214 ARG A O 1
ATOM 1643 N N . ARG A 1 215 ? -22.643 14.315 24.321 1.00 92.44 215 ARG A N 1
ATOM 1644 C CA . ARG A 1 215 ? -23.498 14.682 25.453 1.00 92.44 215 ARG A CA 1
ATOM 1645 C C . ARG A 1 215 ? -24.838 13.937 25.439 1.00 92.44 215 ARG A C 1
ATOM 1647 O O . ARG A 1 215 ? -25.273 13.483 26.489 1.00 92.44 215 ARG A O 1
ATOM 1654 N N . MET A 1 216 ? -25.459 13.756 24.272 1.00 94.31 216 MET A N 1
ATOM 1655 C CA . MET A 1 216 ? -26.676 12.949 24.117 1.00 94.31 216 MET A CA 1
ATOM 1656 C C . MET A 1 216 ? -26.446 11.499 24.562 1.00 94.31 216 MET A C 1
ATOM 1658 O O . MET A 1 216 ? -27.265 10.936 25.279 1.00 94.31 216 MET A O 1
ATOM 1662 N N . LEU A 1 217 ? -25.320 10.894 24.176 1.00 94.56 217 LEU A N 1
ATOM 1663 C CA . LEU A 1 217 ? -24.980 9.519 24.560 1.00 94.56 217 LEU A CA 1
ATOM 1664 C C . LEU A 1 217 ? -24.708 9.393 26.062 1.00 94.56 217 LEU A C 1
ATOM 1666 O O . LEU A 1 217 ? -25.176 8.445 26.688 1.00 94.56 217 LEU A O 1
ATOM 1670 N N . LEU A 1 218 ? -24.029 10.381 26.650 1.00 94.06 218 LEU A N 1
ATOM 1671 C CA . LEU A 1 218 ? -23.851 10.476 28.098 1.00 94.06 218 LEU A CA 1
ATOM 1672 C C . LEU A 1 218 ? -25.203 10.593 28.823 1.00 94.06 218 LEU A C 1
ATOM 1674 O O . LEU A 1 218 ? -25.448 9.892 29.803 1.00 94.06 218 LEU A O 1
ATOM 1678 N N . ALA A 1 219 ? -26.111 11.423 28.298 1.00 95.00 219 ALA A N 1
ATOM 1679 C CA . ALA A 1 219 ? -27.460 11.581 28.829 1.00 95.00 219 ALA A CA 1
ATOM 1680 C C . ALA A 1 219 ? -28.281 10.288 28.728 1.00 95.00 219 ALA A C 1
ATOM 1682 O O . ALA A 1 219 ? -29.056 10.003 29.638 1.00 95.00 219 ALA A O 1
ATOM 1683 N N . ILE A 1 220 ? -28.101 9.485 27.669 1.00 96.38 220 ILE A N 1
ATOM 1684 C CA . ILE A 1 220 ? -28.755 8.173 27.546 1.00 96.38 220 ILE A CA 1
ATOM 1685 C C . ILE A 1 220 ? -28.307 7.272 28.697 1.00 96.38 220 ILE A C 1
ATOM 1687 O O . ILE A 1 220 ? -29.162 6.702 29.368 1.00 96.38 220 ILE A O 1
ATOM 1691 N N . CYS A 1 221 ? -27.002 7.190 28.978 1.00 95.44 221 CYS A N 1
ATOM 1692 C CA . CYS A 1 221 ? -26.494 6.407 30.107 1.00 95.44 221 CYS A CA 1
ATOM 1693 C C . CYS A 1 221 ? -27.108 6.861 31.441 1.00 95.44 221 CYS A C 1
ATOM 1695 O O . CYS A 1 221 ? -27.665 6.040 32.170 1.00 95.44 221 CYS A O 1
ATOM 1697 N N . ALA A 1 222 ? -27.080 8.166 31.717 1.00 92.75 222 ALA A N 1
ATOM 1698 C CA . ALA A 1 222 ? -27.575 8.723 32.973 1.00 92.75 222 ALA A CA 1
ATOM 1699 C C . ALA A 1 222 ? -29.093 8.562 33.155 1.00 92.75 222 ALA A C 1
ATOM 1701 O O . ALA A 1 222 ? -29.554 8.143 34.218 1.00 92.75 222 ALA A O 1
ATOM 1702 N N . GLN A 1 223 ? -29.894 8.865 32.128 1.00 92.94 223 GLN A N 1
ATOM 1703 C CA . GLN A 1 223 ? -31.355 8.774 32.223 1.00 92.94 223 GLN A CA 1
ATOM 1704 C C . GLN A 1 223 ? -31.837 7.331 32.310 1.00 92.94 223 GLN A C 1
ATOM 1706 O O . GLN A 1 223 ? -32.783 7.046 33.046 1.00 92.94 223 GLN A O 1
ATOM 1711 N N . VAL A 1 224 ? -31.184 6.411 31.596 1.00 93.31 224 VAL A N 1
ATOM 1712 C CA . VAL A 1 224 ? -31.506 4.987 31.680 1.00 93.31 224 VAL A CA 1
ATOM 1713 C C . VAL A 1 224 ? -31.238 4.463 33.090 1.00 93.31 224 VAL A C 1
ATOM 1715 O O . VAL A 1 224 ? -32.124 3.820 33.663 1.00 93.31 224 VAL A O 1
ATOM 1718 N N . GLU A 1 225 ? -30.096 4.790 33.700 1.00 90.69 225 GLU A N 1
ATOM 1719 C CA . GLU A 1 225 ? -29.823 4.381 35.082 1.00 90.69 225 GLU A CA 1
ATOM 1720 C C . GLU A 1 225 ? -30.812 5.020 36.064 1.00 90.69 225 GLU A C 1
ATOM 1722 O O . GLU A 1 225 ? -31.386 4.325 36.905 1.00 90.69 225 GLU A O 1
ATOM 1727 N N . LYS A 1 226 ? -31.099 6.316 35.913 1.00 87.44 226 LYS A N 1
ATOM 1728 C CA . LYS A 1 226 ? -32.045 7.040 36.771 1.00 87.44 226 LYS A CA 1
ATOM 1729 C C . LYS A 1 226 ? -33.447 6.425 36.755 1.00 87.44 226 LYS A C 1
ATOM 1731 O O . LYS A 1 226 ? -34.039 6.221 37.812 1.00 87.44 226 LYS A O 1
ATOM 1736 N N . GLN A 1 227 ? -33.988 6.136 35.572 1.00 87.62 227 GLN A N 1
ATOM 1737 C CA . GLN A 1 227 ? -35.386 5.712 35.425 1.00 87.62 227 GLN A CA 1
ATOM 1738 C C . GLN A 1 227 ? -35.590 4.203 35.566 1.00 87.62 227 GLN A C 1
ATOM 1740 O O . GLN A 1 227 ? -36.674 3.769 35.942 1.00 87.62 227 GLN A O 1
ATOM 1745 N N . THR A 1 228 ? -34.575 3.395 35.253 1.00 87.31 228 THR A N 1
ATOM 1746 C CA . THR A 1 228 ? -34.722 1.928 35.189 1.00 87.31 228 THR A CA 1
ATOM 1747 C C . THR A 1 228 ? -33.830 1.185 36.179 1.00 87.31 228 THR A C 1
ATOM 1749 O O . THR A 1 228 ? -34.064 0.008 36.467 1.00 87.31 228 THR A O 1
ATOM 1752 N N . GLY A 1 229 ? -32.801 1.855 36.700 1.00 86.88 229 GLY A N 1
ATOM 1753 C CA . GLY A 1 229 ? -31.765 1.233 37.511 1.00 86.88 229 GLY A CA 1
ATOM 1754 C C . GLY A 1 229 ? -30.823 0.336 36.732 1.00 86.88 229 GLY A C 1
ATOM 1755 O O . GLY A 1 229 ? -30.202 -0.533 37.334 1.00 86.88 229 GLY A O 1
ATOM 1756 N N . ALA A 1 230 ? -30.752 0.484 35.409 1.00 89.62 230 ALA A N 1
ATOM 1757 C CA . ALA A 1 230 ? -29.807 -0.241 34.576 1.00 89.62 230 ALA A CA 1
ATOM 1758 C C . ALA A 1 230 ? -28.642 0.659 34.154 1.00 89.62 230 ALA A C 1
ATOM 1760 O O . ALA A 1 230 ? -28.867 1.741 33.617 1.00 89.62 230 ALA A O 1
ATOM 1761 N N . LYS A 1 231 ? -27.406 0.190 34.345 1.00 90.88 231 LYS A N 1
ATOM 1762 C CA . LYS A 1 231 ? -26.190 0.880 33.898 1.00 90.88 231 LYS A CA 1
ATOM 1763 C C . LYS A 1 231 ? -25.658 0.289 32.601 1.00 90.88 231 LYS A C 1
ATOM 1765 O O . LYS A 1 231 ? -25.982 -0.848 32.246 1.00 90.88 231 LYS A O 1
ATOM 1770 N N . LEU A 1 232 ? -24.827 1.058 31.898 1.00 93.06 232 LEU A N 1
ATOM 1771 C CA . LEU A 1 232 ? -24.115 0.575 30.716 1.00 93.06 232 LEU A CA 1
ATOM 1772 C C . LEU A 1 232 ? -23.221 -0.611 31.111 1.00 93.06 232 LEU A C 1
ATOM 1774 O O . LEU A 1 232 ? -22.276 -0.458 31.874 1.00 93.06 232 LEU A O 1
ATOM 1778 N N . TYR A 1 233 ? -23.531 -1.796 30.598 1.00 91.12 233 TYR A N 1
ATOM 1779 C CA . TYR A 1 233 ? -22.783 -3.019 30.873 1.00 91.12 233 TYR A CA 1
ATOM 1780 C C . TYR A 1 233 ? -21.694 -3.256 29.832 1.00 91.12 233 TYR A C 1
ATOM 1782 O O . TYR A 1 233 ? -20.541 -3.494 30.190 1.00 91.12 233 TYR A O 1
ATOM 1790 N N . LYS A 1 234 ? -22.053 -3.190 28.543 1.00 92.12 234 LYS A N 1
ATOM 1791 C CA . LYS A 1 234 ? -21.124 -3.380 27.420 1.00 92.12 234 LYS A CA 1
ATOM 1792 C C . LYS A 1 234 ? -21.472 -2.482 26.248 1.00 92.12 234 LYS A C 1
ATOM 1794 O O . LYS A 1 234 ? -22.624 -2.107 26.052 1.00 92.12 234 LYS A O 1
ATOM 1799 N N . SER A 1 235 ? -20.463 -2.189 25.447 1.00 91.75 235 SER A N 1
ATOM 1800 C CA . SER A 1 235 ? -20.573 -1.470 24.186 1.00 91.75 235 SER A CA 1
ATOM 1801 C C . SER A 1 235 ? -19.950 -2.352 23.117 1.00 91.75 235 SER A C 1
ATOM 1803 O O . SER A 1 235 ? -18.769 -2.661 23.223 1.00 91.75 235 SER A O 1
ATOM 1805 N N . LEU A 1 236 ? -20.765 -2.828 22.170 1.00 89.19 236 LEU A N 1
ATOM 1806 C CA . LEU A 1 236 ? -20.345 -3.824 21.182 1.00 89.19 236 LEU A CA 1
ATOM 1807 C C . LEU A 1 236 ? -20.448 -3.303 19.744 1.00 89.19 236 LEU A C 1
ATOM 1809 O O . LEU A 1 236 ? -21.478 -2.742 19.345 1.00 89.19 236 LEU A O 1
ATOM 1813 N N . SER A 1 237 ? -19.421 -3.553 18.941 1.00 83.44 237 SER A N 1
ATOM 1814 C CA . SER A 1 237 ? -19.336 -3.237 17.518 1.00 83.44 237 SER A CA 1
ATOM 1815 C C . SER A 1 237 ? -19.834 -4.416 16.680 1.00 83.44 237 SER A C 1
ATOM 1817 O O . SER A 1 237 ? -19.123 -5.370 16.382 1.00 83.44 237 SER A O 1
ATOM 1819 N N . LEU A 1 238 ? -21.104 -4.362 16.277 1.00 81.69 238 LEU A N 1
ATOM 1820 C CA . LEU A 1 238 ? -21.788 -5.500 15.641 1.00 81.69 238 LEU A CA 1
ATOM 1821 C C . LEU A 1 238 ? -21.901 -5.391 14.109 1.00 81.69 238 LEU A C 1
ATOM 1823 O O . LEU A 1 238 ? -22.737 -6.069 13.505 1.00 81.69 238 LEU A O 1
ATOM 1827 N N . SER A 1 239 ? -21.107 -4.528 13.468 1.00 70.12 239 SER A N 1
ATOM 1828 C CA . SER A 1 239 ? -21.108 -4.345 12.009 1.00 70.12 239 SER A CA 1
ATOM 1829 C C . SER A 1 239 ? -19.697 -4.270 11.430 1.00 70.12 239 SER A C 1
ATOM 1831 O O . SER A 1 239 ? -18.836 -3.607 11.989 1.00 70.12 239 SER A O 1
ATOM 1833 N N . VAL A 1 240 ? -19.472 -4.924 10.285 1.00 57.44 240 VAL A N 1
ATOM 1834 C CA . VAL A 1 240 ? -18.136 -5.080 9.658 1.00 57.44 240 VAL A CA 1
ATOM 1835 C C . VAL A 1 240 ? -17.764 -3.911 8.723 1.00 57.44 240 VAL A C 1
ATOM 1837 O O . VAL A 1 240 ? -17.022 -4.083 7.760 1.00 57.44 240 VAL A O 1
ATOM 1840 N N . GLY A 1 241 ? -18.356 -2.733 8.929 1.00 53.81 241 GLY A N 1
ATOM 1841 C CA . GLY A 1 241 ? -18.109 -1.549 8.106 1.00 53.81 241 GLY A CA 1
ATOM 1842 C C . GLY A 1 241 ? -17.100 -0.610 8.758 1.00 53.81 241 GLY A C 1
ATOM 1843 O O . GLY A 1 241 ? -17.123 -0.433 9.975 1.00 53.81 241 GLY A O 1
ATOM 1844 N N . GLN A 1 242 ? -16.267 0.037 7.941 1.00 44.78 242 GLN A N 1
ATOM 1845 C CA . GLN A 1 242 ? -15.476 1.194 8.359 1.00 44.78 242 GLN A CA 1
ATOM 1846 C C . GLN A 1 242 ? -16.429 2.215 9.007 1.00 44.78 242 GLN A C 1
ATOM 1848 O O . GLN A 1 242 ? -17.415 2.621 8.383 1.00 44.78 242 GLN A O 1
ATOM 1853 N N . GLY A 1 243 ? -16.202 2.552 10.281 1.00 54.50 243 GLY A N 1
ATOM 1854 C CA . GLY A 1 243 ? -17.116 3.425 11.019 1.00 54.50 243 GLY A CA 1
ATOM 1855 C C . GLY A 1 243 ? -18.325 2.739 11.680 1.00 54.50 243 GLY A C 1
ATOM 1856 O O . GLY A 1 243 ? -19.426 3.308 11.717 1.00 54.50 243 GLY A O 1
ATOM 1857 N N . SER A 1 244 ? -18.143 1.501 12.154 1.00 65.75 244 SER A N 1
ATOM 1858 C CA . SER A 1 244 ? -19.123 0.772 12.970 1.00 65.75 244 SER A CA 1
ATOM 1859 C C . SER A 1 244 ? -19.473 1.548 14.243 1.00 65.75 244 SER A C 1
ATOM 1861 O O . SER A 1 244 ? -18.617 2.165 14.868 1.00 65.75 244 SER A O 1
ATOM 1863 N N . LYS A 1 245 ? -20.753 1.521 14.618 1.00 82.38 245 LYS A N 1
ATOM 1864 C CA . LYS A 1 245 ? -21.289 2.254 15.772 1.00 82.38 245 LYS A CA 1
ATOM 1865 C C . LYS A 1 245 ? -21.580 1.290 16.912 1.00 82.38 245 LYS A C 1
ATOM 1867 O O . LYS A 1 245 ? -22.040 0.168 16.675 1.00 82.38 245 LYS A O 1
ATOM 1872 N N . SER A 1 246 ? -21.414 1.760 18.141 1.00 87.31 246 SER A N 1
ATOM 1873 C CA . SER A 1 246 ? -21.680 0.963 19.332 1.00 87.31 246 SER A CA 1
ATOM 1874 C C . SER A 1 246 ? -23.144 0.539 19.456 1.00 87.31 246 SER A C 1
ATOM 1876 O O . SER A 1 246 ? -24.091 1.302 19.235 1.00 87.31 246 SER A O 1
ATOM 1878 N N . SER A 1 247 ? -23.326 -0.709 19.875 1.00 92.38 247 SER A N 1
ATOM 1879 C CA . SER A 1 247 ? -24.572 -1.241 20.415 1.00 92.38 247 SER A CA 1
ATOM 1880 C C . SER A 1 247 ? -24.406 -1.389 21.925 1.00 92.38 247 SER A C 1
ATOM 1882 O O . SER A 1 247 ? -23.608 -2.195 22.393 1.00 92.38 247 SER A O 1
ATOM 1884 N N . LEU A 1 248 ? -25.128 -0.561 22.672 1.00 95.50 248 LEU A N 1
ATOM 1885 C CA . LEU A 1 248 ? -25.000 -0.394 24.114 1.00 95.50 248 LEU A CA 1
ATOM 1886 C C . LEU A 1 248 ? -25.928 -1.374 24.824 1.00 95.50 248 LEU A C 1
ATOM 1888 O O . LEU A 1 248 ? -27.144 -1.288 24.667 1.00 95.50 248 LEU A O 1
ATOM 1892 N N . ILE A 1 249 ? -25.366 -2.299 25.592 1.00 95.31 249 ILE A N 1
ATOM 1893 C CA . ILE A 1 249 ? -26.104 -3.244 26.430 1.00 95.31 249 ILE A CA 1
ATOM 1894 C C . ILE A 1 249 ? -26.192 -2.665 27.835 1.00 95.31 249 ILE A C 1
ATOM 1896 O O . ILE A 1 249 ? -25.172 -2.310 28.423 1.00 95.31 249 ILE A O 1
ATOM 1900 N N . PHE A 1 250 ? -27.402 -2.606 28.378 1.00 94.19 250 PHE A N 1
ATOM 1901 C CA . PHE A 1 250 ? -27.690 -2.122 29.721 1.00 94.19 250 PHE A CA 1
ATOM 1902 C C . PHE A 1 250 ? -28.140 -3.266 30.624 1.00 94.19 250 PHE A C 1
ATOM 1904 O O . PHE A 1 250 ? -28.950 -4.106 30.219 1.00 94.19 250 PHE A O 1
ATOM 1911 N N . ARG A 1 251 ? -27.632 -3.258 31.859 1.00 89.56 251 ARG A N 1
ATOM 1912 C CA . ARG A 1 251 ? -27.874 -4.282 32.882 1.00 89.56 251 ARG A CA 1
ATOM 1913 C C . ARG A 1 251 ? -28.290 -3.647 34.199 1.00 89.56 251 ARG A C 1
ATOM 1915 O O . ARG A 1 251 ? -27.750 -2.611 34.576 1.00 89.56 251 ARG A O 1
ATOM 1922 N N . GLN A 1 252 ? -29.231 -4.281 34.898 1.00 84.94 252 GLN A N 1
ATOM 1923 C CA . GLN A 1 252 ? -29.698 -3.839 36.215 1.00 84.94 252 GLN A CA 1
ATOM 1924 C C . GLN A 1 252 ? -28.534 -3.772 37.220 1.00 84.94 252 GLN A C 1
ATOM 1926 O O . GLN A 1 252 ? -27.748 -4.715 37.299 1.00 84.94 252 GLN A O 1
ATOM 1931 N N . VAL A 1 253 ? -28.451 -2.686 37.989 1.00 74.69 253 VAL A N 1
ATOM 1932 C CA . VAL A 1 253 ? -27.487 -2.528 39.087 1.00 74.69 253 VAL A CA 1
ATOM 1933 C C . VAL A 1 253 ? -28.112 -2.987 40.406 1.00 74.69 253 VAL A C 1
ATOM 1935 O O . VAL A 1 253 ? -29.307 -2.787 40.638 1.00 74.69 253 VAL A O 1
ATOM 1938 N N . GLU A 1 254 ? -27.312 -3.634 41.250 1.00 63.84 254 GLU A N 1
ATOM 1939 C CA . GLU A 1 254 ? -27.736 -4.205 42.536 1.00 63.84 254 GLU A CA 1
ATOM 1940 C C . GLU A 1 254 ? -27.889 -3.143 43.643 1.00 63.84 254 GLU A C 1
ATOM 1942 O O . GLU A 1 254 ? -28.688 -3.326 44.557 1.00 63.84 254 GLU A O 1
ATOM 1947 N N . ASP A 1 255 ? -27.218 -1.993 43.506 1.00 61.31 255 ASP A N 1
ATOM 1948 C CA . ASP A 1 255 ? -27.224 -0.839 44.425 1.00 61.31 255 ASP A CA 1
ATOM 1949 C C . ASP A 1 255 ? -28.405 0.133 44.198 1.00 61.31 255 ASP A C 1
ATOM 1951 O O . ASP A 1 255 ? -28.459 1.217 44.780 1.00 61.31 255 ASP A O 1
ATOM 1955 N N . TYR A 1 256 ? -29.388 -0.232 43.362 1.00 57.91 256 TYR A N 1
ATOM 1956 C CA . TYR A 1 256 ? -30.471 0.672 42.945 1.00 57.91 256 TYR A CA 1
ATOM 1957 C C . TYR A 1 256 ? -31.308 1.236 44.116 1.00 57.91 256 TYR A C 1
ATOM 1959 O O . TYR A 1 256 ? -31.991 2.249 43.940 1.00 57.91 256 TYR A O 1
ATOM 1967 N N . GLY A 1 257 ? -31.235 0.615 45.300 1.00 52.97 257 GLY A N 1
ATOM 1968 C CA . GLY A 1 257 ? -31.891 1.052 46.537 1.00 52.97 257 GLY A CA 1
ATOM 1969 C C . GLY A 1 257 ? -31.102 2.037 47.413 1.00 52.97 257 GLY A C 1
ATOM 1970 O O . GLY A 1 257 ? -31.674 2.543 48.376 1.00 52.97 257 GLY A O 1
ATOM 1971 N N . GLU A 1 258 ? -29.833 2.326 47.112 1.00 57.72 258 GLU A N 1
ATOM 1972 C CA . GLU A 1 258 ? -29.016 3.274 47.885 1.00 57.72 258 GLU A CA 1
ATOM 1973 C C . GLU A 1 258 ? -29.310 4.731 47.488 1.00 57.72 258 GLU A C 1
ATOM 1975 O O . GLU A 1 258 ? -29.567 5.041 46.316 1.00 57.72 258 GLU A O 1
ATOM 1980 N N . SER A 1 259 ? -29.314 5.632 48.480 1.00 52.03 259 SER A N 1
ATOM 1981 C CA . SER A 1 259 ? -29.653 7.048 48.314 1.00 52.03 259 SER A CA 1
ATOM 1982 C C . SER A 1 259 ? -28.448 7.867 47.851 1.00 52.03 259 SER A C 1
ATOM 1984 O O . SER A 1 259 ? -27.455 7.944 48.560 1.00 52.03 259 SER A O 1
ATOM 1986 N N . GLY A 1 260 ? -28.562 8.540 46.707 1.00 62.44 260 GLY A N 1
ATOM 1987 C CA . GLY A 1 260 ? -27.563 9.500 46.231 1.00 62.44 260 GLY A CA 1
ATOM 1988 C C . GLY A 1 260 ? -27.668 9.738 44.720 1.00 62.44 260 GLY A C 1
ATOM 1989 O O . GLY A 1 260 ? -28.182 8.871 44.004 1.00 62.44 260 GLY A O 1
ATOM 1990 N N . PRO A 1 261 ? -27.243 10.907 44.208 1.00 68.19 261 PRO A N 1
ATOM 1991 C CA . PRO A 1 261 ? -27.170 11.153 42.772 1.00 68.19 261 PRO A CA 1
ATOM 1992 C C . PRO A 1 261 ? -26.074 10.287 42.132 1.00 68.19 261 PRO A C 1
ATOM 1994 O O . PRO A 1 261 ? -25.050 10.008 42.747 1.00 68.19 261 PRO A O 1
ATOM 1997 N N . VAL A 1 262 ? -26.297 9.859 40.889 1.00 72.44 262 VAL A N 1
ATOM 1998 C CA . VAL A 1 262 ? -25.273 9.195 40.070 1.00 72.44 262 VAL A CA 1
ATOM 1999 C C . VAL A 1 262 ? -24.699 10.246 39.138 1.00 72.44 262 VAL A C 1
ATOM 2001 O O . VAL A 1 262 ? -25.453 10.871 38.390 1.00 72.44 262 VAL A O 1
ATOM 2004 N N . GLU A 1 263 ? -23.386 10.433 39.173 1.00 87.19 263 GLU A N 1
ATOM 2005 C CA . GLU A 1 263 ? -22.718 11.421 38.331 1.00 87.19 263 GLU A CA 1
ATOM 2006 C C . GLU A 1 263 ? -22.098 10.768 37.103 1.00 87.19 263 GLU A C 1
ATOM 2008 O O . GLU A 1 263 ? -21.465 9.713 37.191 1.00 87.19 263 GLU A O 1
ATOM 2013 N N . TYR A 1 264 ? -22.259 11.432 35.960 1.00 92.12 264 TYR A N 1
ATOM 2014 C CA . TYR A 1 264 ? -21.718 10.996 34.683 1.00 92.12 264 TYR A CA 1
ATOM 2015 C C . TYR A 1 264 ? -20.931 12.107 34.011 1.00 92.12 264 TYR A C 1
ATOM 2017 O O . TYR A 1 264 ? -21.413 13.231 33.875 1.00 92.12 264 TYR A O 1
ATOM 2025 N N . LEU A 1 265 ? -19.750 11.758 33.509 1.00 94.50 265 LEU A N 1
ATOM 2026 C CA . LEU A 1 265 ? -18.897 12.656 32.739 1.00 94.50 265 LEU A CA 1
ATOM 2027 C C . LEU A 1 265 ? -18.378 11.950 31.490 1.00 94.50 265 LEU A C 1
ATOM 2029 O O . LEU A 1 265 ? -18.167 10.739 31.472 1.00 94.50 265 LEU A O 1
ATOM 2033 N N . GLY A 1 266 ? -18.174 12.720 30.429 1.00 93.69 266 GLY A N 1
ATOM 2034 C CA . GLY A 1 266 ? -17.569 12.255 29.192 1.00 93.69 266 GLY A CA 1
ATOM 2035 C C . GLY A 1 266 ? -16.188 12.863 28.996 1.00 93.69 266 GLY A C 1
ATOM 2036 O O . GLY A 1 266 ? -16.020 14.069 29.156 1.00 93.69 266 GLY A O 1
ATOM 2037 N N . LEU A 1 267 ? -15.217 12.059 28.575 1.00 94.19 267 LEU A N 1
ATOM 2038 C CA . LEU A 1 267 ? -13.945 12.542 28.045 1.00 94.19 267 LEU A CA 1
ATOM 2039 C C . LEU A 1 267 ? -13.825 12.101 26.588 1.00 94.19 267 LEU A C 1
ATOM 2041 O O . LEU A 1 267 ? -14.085 10.945 26.254 1.00 94.19 267 LEU A O 1
ATOM 2045 N N . SER A 1 268 ? -13.446 13.018 25.705 1.00 91.00 268 SER A N 1
ATOM 2046 C CA . SER A 1 268 ? -13.225 12.698 24.293 1.00 91.00 268 SER A CA 1
ATOM 2047 C C . SER A 1 268 ? -11.929 13.306 23.786 1.00 91.00 268 SER A C 1
ATOM 2049 O O . SER A 1 268 ? -11.596 14.448 24.108 1.00 91.00 268 SER A O 1
ATOM 2051 N N . LEU A 1 269 ? -11.217 12.533 22.974 1.00 90.31 269 LEU A N 1
ATOM 2052 C CA . LEU A 1 269 ? -10.040 12.981 22.239 1.00 90.31 269 LEU A CA 1
ATOM 2053 C C . LEU A 1 269 ? -10.523 13.430 20.854 1.00 90.31 269 LEU A C 1
ATOM 2055 O O . LEU A 1 269 ? -11.354 12.760 20.245 1.00 90.31 269 LEU A O 1
ATOM 2059 N N . ASN A 1 270 ? -10.106 14.600 20.387 1.00 85.38 270 ASN A N 1
ATOM 2060 C CA . ASN A 1 270 ? -10.682 15.227 19.202 1.00 85.38 270 ASN A CA 1
ATOM 2061 C C . ASN A 1 270 ? -9.596 15.761 18.270 1.00 85.38 270 ASN A C 1
ATOM 2063 O O . ASN A 1 270 ? -8.550 16.236 18.717 1.00 85.38 270 ASN A O 1
ATOM 2067 N N . ASP A 1 271 ? -9.895 15.695 16.971 1.00 81.81 271 ASP A N 1
ATOM 2068 C CA . ASP A 1 271 ? -9.016 16.128 15.887 1.00 81.81 271 ASP A CA 1
ATOM 2069 C C . ASP A 1 271 ? -7.590 15.574 16.070 1.00 81.81 271 ASP A C 1
ATOM 2071 O O . ASP A 1 271 ? -7.427 14.367 16.244 1.00 81.81 271 ASP A O 1
ATOM 2075 N N . THR A 1 272 ? -6.551 16.408 16.015 1.00 86.19 272 THR A N 1
ATOM 2076 C CA . THR A 1 272 ? -5.157 15.955 16.187 1.00 86.19 272 THR A CA 1
ATOM 2077 C C . THR A 1 272 ? -4.597 16.188 17.589 1.00 86.19 272 THR A C 1
ATOM 2079 O O . THR A 1 272 ? -3.556 15.624 17.935 1.00 86.19 272 THR A O 1
ATOM 2082 N N . ASP A 1 273 ? -5.243 17.050 18.375 1.00 92.00 273 ASP A N 1
ATOM 2083 C CA . ASP A 1 273 ? -4.624 17.680 19.540 1.00 92.00 273 ASP A CA 1
ATOM 2084 C C . ASP A 1 273 ? -5.597 18.209 20.604 1.00 92.00 273 ASP A C 1
ATOM 2086 O O . ASP A 1 273 ? -5.148 18.854 21.544 1.00 92.00 273 ASP A O 1
ATOM 2090 N N . ASP A 1 274 ? -6.898 17.927 20.529 1.00 92.12 274 ASP A N 1
ATOM 2091 C CA . ASP A 1 274 ? -7.871 18.470 21.484 1.00 92.12 274 ASP A CA 1
ATOM 2092 C C . ASP A 1 274 ? -8.365 17.391 22.473 1.00 92.12 274 ASP A C 1
ATOM 2094 O O . ASP A 1 274 ? -8.625 16.246 22.096 1.00 92.12 274 ASP A O 1
ATOM 2098 N N . VAL A 1 275 ? -8.518 17.743 23.752 1.00 94.75 275 VAL A N 1
ATOM 2099 C CA . VAL A 1 275 ? -9.200 16.946 24.792 1.00 94.75 275 VAL A CA 1
ATOM 2100 C C . VAL A 1 275 ? -10.439 17.706 25.230 1.00 94.75 275 VAL A C 1
ATOM 2102 O O . VAL A 1 275 ? -10.342 18.881 25.572 1.00 94.75 275 VAL A O 1
ATOM 2105 N N . ARG A 1 276 ? -11.602 17.051 25.266 1.00 93.69 276 ARG A N 1
ATOM 2106 C CA . ARG A 1 276 ? -12.858 17.676 25.704 1.00 93.69 276 ARG A CA 1
ATOM 2107 C C . ARG A 1 276 ? -13.470 16.938 26.884 1.00 93.69 276 ARG A C 1
ATOM 2109 O O . ARG A 1 276 ? -13.751 15.743 26.769 1.00 93.69 276 ARG A O 1
ATOM 2116 N N . LEU A 1 277 ? -13.733 17.674 27.962 1.00 95.69 277 LEU A N 1
ATOM 2117 C CA . LEU A 1 277 ? -14.539 17.251 29.106 1.00 95.69 277 LEU A CA 1
ATOM 2118 C C . LEU A 1 277 ? -15.998 17.669 28.888 1.00 95.69 277 LEU A C 1
ATOM 2120 O O . LEU A 1 277 ? -16.304 18.838 28.647 1.00 95.69 277 LEU A O 1
ATOM 2124 N N . ILE A 1 278 ? -16.902 16.699 28.960 1.00 93.25 278 ILE A N 1
ATOM 2125 C CA . ILE A 1 278 ? -18.312 16.828 28.602 1.00 93.25 278 ILE A CA 1
ATOM 2126 C C . ILE A 1 278 ? -19.161 16.506 29.834 1.00 93.25 278 ILE A C 1
ATOM 2128 O O . ILE A 1 278 ? -19.190 15.361 30.279 1.00 93.25 278 ILE A O 1
ATOM 2132 N N . SER A 1 279 ? -19.877 17.501 30.358 1.00 92.06 279 SER A N 1
ATOM 2133 C CA . SER A 1 279 ? -20.899 17.317 31.395 1.00 92.06 279 SER A CA 1
ATOM 2134 C C . SER A 1 279 ? -22.264 16.945 30.806 1.00 92.06 279 SER A C 1
ATOM 2136 O O . SER A 1 279 ? -22.515 17.105 29.598 1.00 92.06 279 SER A O 1
ATOM 2138 N N . LEU A 1 280 ? -23.157 16.466 31.677 1.00 91.38 280 LEU A N 1
ATOM 2139 C CA . LEU A 1 280 ? -24.561 16.229 31.359 1.00 91.38 280 LEU A CA 1
ATOM 2140 C C . LEU A 1 280 ? -25.285 17.519 30.915 1.00 91.38 280 LEU A C 1
ATOM 2142 O O . LEU A 1 280 ? -24.861 18.633 31.231 1.00 91.38 280 LEU A O 1
ATOM 2146 N N . PRO A 1 281 ? -26.386 17.398 30.150 1.00 87.62 281 PRO A N 1
ATOM 2147 C CA . PRO A 1 281 ? -27.144 18.557 29.686 1.00 87.62 281 PRO A CA 1
ATOM 2148 C C . PRO A 1 281 ? -27.715 19.360 30.857 1.00 87.62 281 PRO A C 1
ATOM 2150 O O . PRO A 1 281 ? -28.470 18.826 31.662 1.00 87.62 281 PRO A O 1
ATOM 2153 N N . GLY A 1 282 ? -27.398 20.656 30.907 1.00 82.81 282 GLY A N 1
ATOM 2154 C CA . GLY A 1 282 ? -27.910 21.568 31.933 1.00 82.81 282 GLY A CA 1
ATOM 2155 C C . GLY A 1 282 ? -27.187 21.497 33.281 1.00 82.81 282 GLY A C 1
ATOM 2156 O O . GLY A 1 282 ? -27.556 22.246 34.181 1.00 82.81 282 GLY A O 1
ATOM 2157 N N . GLU A 1 283 ? -26.158 20.656 33.417 1.00 85.00 283 GLU A N 1
ATOM 2158 C CA . GLU A 1 283 ? -25.347 20.564 34.633 1.00 85.00 283 GLU A CA 1
ATOM 2159 C C . GLU A 1 283 ? -24.033 21.352 34.487 1.00 85.00 283 GLU A C 1
ATOM 2161 O O . GLU A 1 283 ? -23.383 21.278 33.432 1.00 85.00 283 GLU A O 1
ATOM 2166 N N . PRO A 1 284 ? -23.632 22.122 35.521 1.00 82.69 284 PRO A N 1
ATOM 2167 C CA . PRO A 1 284 ? -22.354 22.816 35.517 1.00 82.69 284 PRO A CA 1
ATOM 2168 C C . PRO A 1 284 ? -21.196 21.815 35.510 1.00 82.69 284 PRO A C 1
ATOM 2170 O O . PRO A 1 284 ? -21.319 20.674 35.951 1.00 82.69 284 PRO A O 1
ATOM 2173 N N . LEU A 1 285 ? -20.054 22.257 34.996 1.00 83.44 285 LEU A N 1
ATOM 2174 C CA . LEU A 1 285 ? -18.833 21.467 35.004 1.00 83.44 285 LEU A CA 1
ATOM 2175 C C . LEU A 1 285 ? -18.267 21.361 36.427 1.00 83.44 285 LEU A C 1
ATOM 2177 O O . LEU A 1 285 ? -18.195 22.364 37.135 1.00 83.44 285 LEU A O 1
ATOM 2181 N N . ASP A 1 286 ? -17.818 20.170 36.821 1.00 87.75 286 ASP A N 1
ATOM 2182 C CA . ASP A 1 286 ? -17.079 19.989 38.072 1.00 87.75 286 ASP A CA 1
ATOM 2183 C C . ASP A 1 286 ? -15.657 20.564 37.926 1.00 87.75 286 ASP A C 1
ATOM 2185 O O . ASP A 1 286 ? -14.801 20.016 37.223 1.00 87.75 286 ASP A O 1
ATOM 2189 N N . GLU A 1 287 ? -15.415 21.690 38.599 1.00 90.38 287 GLU A N 1
ATOM 2190 C CA . GLU A 1 287 ? -14.129 22.392 38.615 1.00 90.38 287 GLU A CA 1
ATOM 2191 C C . GLU A 1 287 ? -12.992 21.521 39.171 1.00 90.38 287 GLU A C 1
ATOM 2193 O O . GLU A 1 287 ? -11.875 21.573 38.660 1.00 90.38 287 GLU A O 1
ATOM 2198 N N . THR A 1 288 ? -13.274 20.644 40.140 1.00 92.75 288 THR A N 1
ATOM 2199 C CA . THR A 1 288 ? -12.273 19.734 40.721 1.00 92.75 288 THR A CA 1
ATOM 2200 C C . THR A 1 288 ? -11.816 18.701 39.697 1.00 92.75 288 THR A C 1
ATOM 2202 O O . THR A 1 288 ? -10.622 18.398 39.586 1.00 92.75 288 THR A O 1
ATOM 2205 N N . VAL A 1 289 ? -12.759 18.170 38.913 1.00 94.19 289 VAL A N 1
ATOM 2206 C CA . VAL A 1 289 ? -12.455 17.237 37.819 1.00 94.19 289 VAL A CA 1
ATOM 2207 C C . VAL A 1 289 ? -11.669 17.943 36.722 1.00 94.19 289 VAL A C 1
ATOM 2209 O O . VAL A 1 289 ? -10.658 17.413 36.255 1.00 94.19 289 VAL A O 1
ATOM 2212 N N . LYS A 1 290 ? -12.094 19.152 36.337 1.00 95.56 290 LYS A N 1
ATOM 2213 C CA . LYS A 1 290 ? -11.397 19.975 35.344 1.00 95.56 290 LYS A CA 1
ATOM 2214 C C . LYS A 1 290 ? -9.942 20.220 35.750 1.00 95.56 290 LYS A C 1
ATOM 2216 O O . LYS A 1 290 ? -9.040 19.941 34.960 1.00 95.56 290 LYS A O 1
ATOM 2221 N N . ASP A 1 291 ? -9.698 20.671 36.977 1.00 96.06 291 ASP A N 1
ATOM 2222 C CA . ASP A 1 291 ? -8.351 20.970 37.471 1.00 96.06 291 ASP A CA 1
ATOM 2223 C C . ASP A 1 291 ? -7.481 19.711 37.572 1.00 96.06 291 ASP A C 1
ATOM 2225 O O . ASP A 1 291 ? -6.302 19.725 37.205 1.00 96.06 291 ASP A O 1
ATOM 2229 N N . SER A 1 292 ? -8.069 18.586 37.986 1.00 95.62 292 SER A N 1
ATOM 2230 C CA . SER A 1 292 ? -7.367 17.302 38.072 1.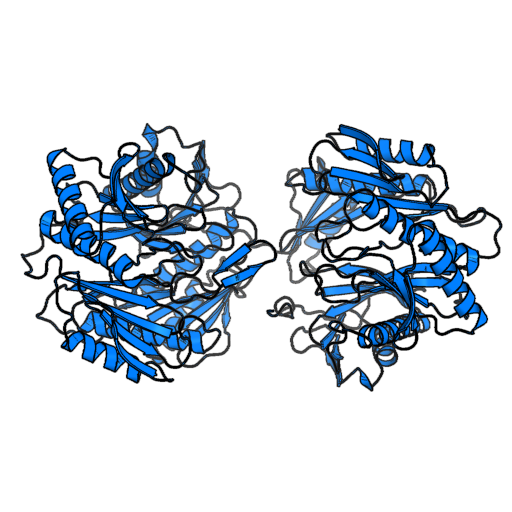00 95.62 292 SER A CA 1
ATOM 2231 C C . SER A 1 292 ? -6.964 16.756 36.701 1.00 95.62 292 SER A C 1
ATOM 2233 O O . SER A 1 292 ? -5.842 16.268 36.535 1.00 95.62 292 SER A O 1
ATOM 2235 N N . LEU A 1 293 ? -7.840 16.867 35.697 1.00 96.81 293 LEU A N 1
ATOM 2236 C CA . LEU A 1 293 ? -7.530 16.487 34.317 1.00 96.81 293 LEU A CA 1
ATOM 2237 C C . LEU A 1 293 ? -6.498 17.424 33.695 1.00 96.81 293 LEU A C 1
ATOM 2239 O O . LEU A 1 293 ? -5.560 16.953 33.057 1.00 96.81 293 LEU A O 1
ATOM 2243 N N . ARG A 1 294 ? -6.599 18.734 33.942 1.00 97.56 294 ARG A N 1
ATOM 2244 C CA . ARG A 1 294 ? -5.584 19.707 33.523 1.00 97.56 294 ARG A CA 1
ATOM 2245 C C . ARG A 1 294 ? -4.208 19.352 34.089 1.00 97.56 294 ARG A C 1
ATOM 2247 O O . ARG A 1 294 ? -3.222 19.374 33.353 1.00 97.56 294 ARG A O 1
ATOM 2254 N N . ALA A 1 295 ? -4.138 18.982 35.369 1.00 96.12 295 ALA A N 1
ATOM 2255 C CA . ALA A 1 295 ? -2.903 18.520 35.996 1.00 96.12 295 ALA A CA 1
ATOM 2256 C C . ALA A 1 295 ? -2.371 17.238 35.334 1.00 96.12 295 ALA A C 1
ATOM 2258 O O . ALA A 1 295 ? -1.193 17.191 34.991 1.00 96.12 295 ALA A O 1
ATOM 2259 N N . ALA A 1 296 ? -3.227 16.240 35.073 1.00 94.88 296 ALA A N 1
ATOM 2260 C CA . ALA A 1 296 ? -2.834 15.027 34.344 1.00 94.88 296 ALA A CA 1
ATOM 2261 C C . ALA A 1 296 ? -2.303 15.324 32.936 1.00 94.88 296 ALA A C 1
ATOM 2263 O O . ALA A 1 296 ? -1.332 14.701 32.510 1.00 94.88 296 ALA A O 1
ATOM 2264 N N . ILE A 1 297 ? -2.914 16.276 32.225 1.00 96.44 297 ILE A N 1
ATOM 2265 C CA . ILE A 1 297 ? -2.486 16.680 30.885 1.00 96.44 297 ILE A CA 1
ATOM 2266 C C . ILE A 1 297 ? -1.077 17.269 30.927 1.00 96.44 297 ILE A C 1
ATOM 2268 O O . ILE A 1 297 ? -0.215 16.842 30.164 1.00 96.44 297 ILE A O 1
ATOM 2272 N N . VAL A 1 298 ? -0.822 18.212 31.835 1.00 94.44 298 VAL A N 1
ATOM 2273 C CA . VAL A 1 298 ? 0.505 18.833 31.988 1.00 94.44 298 VAL A CA 1
ATOM 2274 C C . VAL A 1 298 ? 1.553 17.808 32.427 1.00 94.44 298 VAL A C 1
ATOM 2276 O O . VAL A 1 298 ? 2.692 17.857 31.975 1.00 94.44 298 VAL A O 1
ATOM 2279 N N . GLU A 1 299 ? 1.174 16.859 33.281 1.00 91.12 299 GLU A N 1
ATOM 2280 C CA . GLU A 1 299 ? 2.072 15.815 33.777 1.00 91.12 299 GLU A CA 1
ATOM 2281 C C . GLU A 1 299 ? 2.370 14.729 32.727 1.00 91.12 299 GLU A C 1
ATOM 2283 O O . GLU A 1 299 ? 3.427 14.098 32.764 1.00 91.12 299 GLU A O 1
ATOM 2288 N N . GLY A 1 300 ? 1.419 14.440 31.837 1.00 89.25 300 GLY A N 1
ATOM 2289 C CA . GLY A 1 300 ? 1.502 13.362 30.848 1.00 89.25 300 GLY A CA 1
ATOM 2290 C C . GLY A 1 300 ? 1.950 13.802 29.460 1.00 89.25 300 GLY A C 1
ATOM 2291 O O . GLY A 1 300 ? 2.420 12.969 28.691 1.00 89.25 300 GLY A O 1
ATOM 2292 N N . TRP A 1 301 ? 1.823 15.089 29.135 1.00 93.88 301 TRP A N 1
ATOM 2293 C CA . TRP A 1 301 ? 2.184 15.638 27.834 1.00 93.88 301 TRP A CA 1
ATOM 2294 C C . TRP A 1 301 ? 3.284 16.697 27.974 1.00 93.88 301 TRP A C 1
ATOM 2296 O O . TRP A 1 301 ? 2.984 17.841 28.321 1.00 93.88 301 TRP A O 1
ATOM 2306 N N . PRO A 1 302 ? 4.553 16.374 27.651 1.00 87.88 302 PRO A N 1
ATOM 2307 C CA . PRO A 1 302 ? 5.689 17.274 27.883 1.00 87.88 302 PRO A CA 1
ATOM 2308 C C . PRO A 1 302 ? 5.578 18.645 27.204 1.00 87.88 302 PRO A C 1
ATOM 2310 O O . PRO A 1 302 ? 6.153 19.625 27.671 1.00 87.88 302 PRO A O 1
ATOM 2313 N N . ARG A 1 303 ? 4.841 18.728 26.090 1.00 87.94 303 ARG A N 1
ATOM 2314 C CA . ARG A 1 303 ? 4.618 19.983 25.355 1.00 87.94 303 ARG A CA 1
ATOM 2315 C C . ARG A 1 303 ? 3.519 20.857 25.979 1.00 87.94 303 ARG A C 1
ATOM 2317 O O . ARG A 1 303 ? 3.427 22.033 25.640 1.00 87.94 303 ARG A O 1
ATOM 2324 N N . GLY A 1 304 ? 2.711 20.305 26.884 1.00 93.25 304 GLY A N 1
ATOM 2325 C CA . GLY A 1 304 ? 1.682 21.024 27.630 1.00 93.25 304 GLY A CA 1
ATOM 2326 C C . GLY A 1 304 ? 0.468 21.475 26.810 1.00 93.25 304 GLY A C 1
ATOM 2327 O O . GLY A 1 304 ? 0.222 21.029 25.686 1.00 93.25 304 GLY A O 1
ATOM 2328 N N . ILE A 1 305 ? -0.319 22.365 27.417 1.00 97.69 305 ILE A N 1
ATOM 2329 C CA . ILE A 1 305 ? -1.556 22.925 26.859 1.00 97.69 305 ILE A CA 1
ATOM 2330 C C . ILE A 1 305 ? -1.226 24.200 26.074 1.00 97.69 305 ILE A C 1
ATOM 2332 O O . ILE A 1 305 ? -0.569 25.101 26.589 1.00 97.69 305 ILE A O 1
ATOM 2336 N N . GLN A 1 306 ? -1.710 24.288 24.837 1.00 97.44 306 GLN A N 1
ATOM 2337 C CA . GLN A 1 306 ? -1.629 25.484 23.999 1.00 97.44 306 GLN A CA 1
ATOM 2338 C C . GLN A 1 306 ? -2.746 26.482 24.325 1.00 97.44 306 GLN A C 1
ATOM 2340 O O . GLN A 1 306 ? -2.510 27.690 24.346 1.00 97.44 306 GLN A O 1
ATOM 2345 N N . LYS A 1 307 ? -3.975 25.994 24.521 1.00 97.38 307 LYS A N 1
ATOM 2346 C CA . LYS A 1 307 ? -5.155 26.822 24.798 1.00 97.38 307 LYS A CA 1
ATOM 2347 C C . LYS A 1 307 ? -6.185 26.024 25.593 1.00 97.38 307 LYS A C 1
ATOM 2349 O O . LYS A 1 307 ? -6.317 24.825 25.388 1.00 97.38 307 LYS A O 1
ATOM 2354 N N . GLU A 1 308 ? -6.945 26.699 26.447 1.00 96.69 308 GLU A N 1
ATOM 2355 C CA . GLU A 1 308 ? -8.084 26.117 27.161 1.00 96.69 308 GLU A CA 1
ATOM 2356 C C . GLU A 1 308 ? -9.305 27.049 27.116 1.00 96.69 308 GLU A C 1
ATOM 2358 O O . GLU A 1 308 ? -9.148 28.270 27.017 1.00 96.69 308 GLU A O 1
ATOM 2363 N N . GLY A 1 309 ? -10.518 26.490 27.121 1.00 95.56 309 GLY A N 1
ATOM 2364 C CA . GLY A 1 309 ? -11.758 27.271 27.117 1.00 95.56 309 GLY A CA 1
ATOM 2365 C C . GLY A 1 309 ? -13.017 26.463 26.802 1.00 95.56 309 GLY A C 1
ATOM 2366 O O . GLY A 1 309 ? -12.964 25.259 26.570 1.00 95.56 309 GLY A O 1
ATOM 2367 N N . GLU A 1 310 ? -14.166 27.136 26.789 1.00 93.56 310 GLU A N 1
ATOM 2368 C CA . GLU A 1 310 ? -15.442 26.510 26.433 1.00 93.56 310 GLU A CA 1
ATOM 2369 C C . GLU A 1 310 ? -15.588 26.302 24.918 1.00 93.56 310 GLU A C 1
ATOM 2371 O O . GLU A 1 310 ? -15.248 27.173 24.113 1.00 93.56 310 GLU A O 1
ATOM 2376 N N . TYR A 1 311 ? -16.150 25.156 24.530 1.00 91.69 311 TYR A N 1
ATOM 2377 C CA . TYR A 1 311 ? -16.428 24.789 23.145 1.00 91.69 311 TYR A CA 1
ATOM 2378 C C . TYR A 1 311 ? -17.693 23.927 23.039 1.00 91.69 311 TYR A C 1
ATOM 2380 O O . TYR A 1 311 ? -17.735 22.802 23.538 1.00 91.69 311 TYR A O 1
ATOM 2388 N N . GLY A 1 312 ? -18.754 24.423 22.392 1.00 85.19 312 GLY A N 1
ATOM 2389 C CA . GLY A 1 312 ? -20.004 23.661 22.221 1.00 85.19 312 GLY A CA 1
ATOM 2390 C C . GLY A 1 312 ? -20.648 23.203 23.541 1.00 85.19 312 GLY A C 1
ATOM 2391 O O . GLY A 1 312 ? -21.325 22.173 23.595 1.00 85.19 312 GLY A O 1
ATOM 2392 N N . GLY A 1 313 ? -20.395 23.943 24.625 1.00 86.50 313 GLY A N 1
ATOM 2393 C CA . GLY A 1 313 ? -20.795 23.624 25.995 1.00 86.50 313 GLY A CA 1
ATOM 2394 C C . GLY A 1 313 ? -19.911 22.595 26.708 1.00 86.50 313 GLY A C 1
ATOM 2395 O O . GLY A 1 313 ? -20.239 22.229 27.828 1.00 86.50 313 GLY A O 1
ATOM 2396 N N . ALA A 1 314 ? -18.8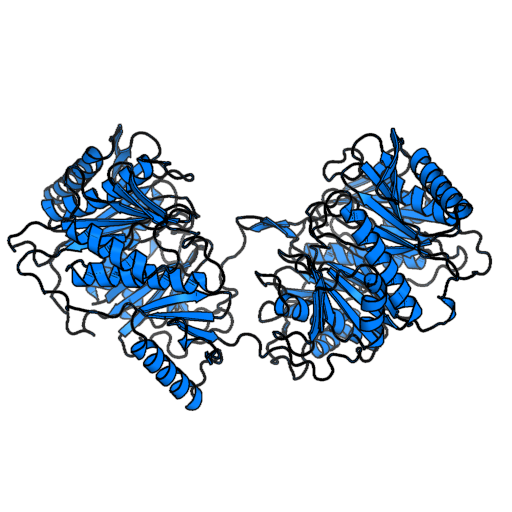59 22.067 26.084 1.00 92.19 314 ALA A N 1
ATOM 2397 C CA . ALA A 1 314 ? -17.815 21.286 26.753 1.00 92.19 314 ALA A CA 1
ATOM 2398 C C . ALA A 1 314 ? -16.641 22.192 27.143 1.00 92.19 314 ALA A C 1
ATOM 2400 O O . ALA A 1 314 ? -16.512 23.296 26.613 1.00 92.19 314 ALA A O 1
ATOM 2401 N N . PHE A 1 315 ? -15.766 21.713 28.025 1.00 95.62 315 PHE A N 1
ATOM 2402 C CA . PHE A 1 315 ? -14.477 22.356 28.271 1.00 95.62 315 PHE A CA 1
ATOM 2403 C C . PHE A 1 315 ? -13.401 21.673 27.433 1.00 95.62 315 PHE A C 1
ATOM 2405 O O . PHE A 1 315 ? -13.287 20.447 27.452 1.00 95.62 315 PHE A O 1
ATOM 2412 N N . GLU A 1 316 ? -12.644 22.454 26.674 1.00 96.00 316 GLU A N 1
ATOM 2413 C CA . GLU A 1 316 ? -11.636 21.980 25.733 1.00 96.00 316 GLU A CA 1
ATOM 2414 C C . GLU A 1 316 ? -10.239 22.410 26.178 1.00 96.00 316 GLU A C 1
ATOM 2416 O O . GLU A 1 316 ? -9.999 23.585 26.461 1.00 96.00 316 GLU A O 1
ATOM 2421 N N . TRP A 1 317 ? -9.307 21.458 26.173 1.00 97.75 317 TRP A N 1
ATOM 2422 C CA . TRP A 1 317 ? -7.872 21.709 26.188 1.00 97.75 317 TRP A CA 1
ATOM 2423 C C . TRP A 1 317 ? -7.299 21.381 24.816 1.00 97.75 317 TRP A C 1
ATOM 2425 O O . TRP A 1 317 ? -7.280 20.221 24.406 1.00 97.75 317 TRP A O 1
ATOM 2435 N N . LYS A 1 318 ? -6.781 22.398 24.137 1.00 96.50 318 LYS A N 1
ATOM 2436 C CA . LYS A 1 318 ? -5.965 22.246 22.939 1.00 96.50 318 LYS A CA 1
ATOM 2437 C C . LYS A 1 318 ? -4.516 22.053 23.342 1.00 96.50 318 LYS A C 1
ATOM 2439 O O . LYS A 1 318 ? -3.936 22.916 24.005 1.00 96.50 318 LYS A O 1
ATOM 2444 N N . LEU A 1 319 ? -3.931 20.929 22.964 1.00 95.94 319 LEU A N 1
ATOM 2445 C CA . LEU A 1 319 ? -2.583 20.526 23.348 1.00 95.94 319 LEU A CA 1
ATOM 2446 C C . LEU A 1 319 ? -1.556 21.045 22.344 1.00 95.94 319 LEU A C 1
ATOM 2448 O O . LEU A 1 319 ? -1.816 21.132 21.150 1.00 95.94 319 LEU A O 1
ATOM 2452 N N . LEU A 1 320 ? -0.356 21.384 22.813 1.00 91.38 320 LEU A N 1
ATOM 2453 C CA . LEU A 1 320 ? 0.712 21.805 21.913 1.00 91.38 320 LEU A CA 1
ATOM 2454 C C . LEU A 1 320 ? 1.291 20.578 21.187 1.00 91.38 320 LEU A C 1
ATOM 2456 O O . LEU A 1 320 ? 1.835 19.676 21.823 1.00 91.38 320 LEU A O 1
ATOM 2460 N N . GLY A 1 321 ? 1.233 20.549 19.854 1.00 89.44 321 GLY A N 1
ATOM 2461 C CA . GLY A 1 321 ? 1.694 19.412 19.045 1.00 89.44 321 GLY A CA 1
ATOM 2462 C C . GLY A 1 321 ? 0.532 18.584 18.500 1.00 89.44 321 GLY A C 1
ATOM 2463 O O . GLY A 1 321 ? -0.509 19.145 18.190 1.00 89.44 321 GLY A O 1
ATOM 2464 N N . ARG A 1 322 ? 0.731 17.272 18.308 1.00 88.62 322 ARG A N 1
ATOM 2465 C CA . ARG A 1 322 ? -0.295 16.361 17.765 1.00 88.62 322 ARG A CA 1
ATOM 2466 C C . ARG A 1 322 ? -0.305 15.001 18.482 1.00 88.62 322 ARG A C 1
ATOM 2468 O O . ARG A 1 322 ? 0.100 14.003 17.891 1.00 88.62 322 ARG A O 1
ATOM 2475 N N . PRO A 1 323 ? -0.723 14.934 19.757 1.00 86.25 323 PRO A N 1
ATOM 2476 C CA . PRO A 1 323 ? -0.715 13.687 20.530 1.00 86.25 323 PRO A CA 1
ATOM 2477 C C . PRO A 1 323 ? -1.587 12.575 19.921 1.00 86.25 323 PRO A C 1
ATOM 2479 O O . PRO A 1 323 ? -1.289 11.392 20.078 1.00 86.25 323 PRO A O 1
ATOM 2482 N N . TRP A 1 324 ? -2.641 12.922 19.175 1.00 86.62 324 TRP A N 1
ATOM 2483 C CA . TRP A 1 324 ? -3.529 11.934 18.542 1.00 86.62 324 TRP A CA 1
ATOM 2484 C C . TRP A 1 324 ? -3.060 11.514 17.140 1.00 86.62 324 TRP A C 1
ATOM 2486 O O . TRP A 1 324 ? -3.617 10.590 16.558 1.00 86.62 324 TRP A O 1
ATOM 2496 N N . ASP A 1 325 ? -1.998 12.148 16.634 1.00 80.69 325 ASP A N 1
ATOM 2497 C CA . ASP A 1 325 ? -1.297 11.845 15.376 1.00 80.69 325 ASP A CA 1
ATOM 2498 C C . ASP A 1 325 ? 0.221 11.753 15.644 1.00 80.69 325 ASP A C 1
ATOM 2500 O O . ASP A 1 325 ? 1.061 12.355 14.973 1.00 80.69 325 ASP A O 1
ATOM 2504 N N . ALA A 1 326 ? 0.571 11.059 16.732 1.00 70.69 326 ALA A N 1
ATOM 2505 C CA . ALA A 1 326 ? 1.931 11.006 17.251 1.00 70.69 326 ALA A CA 1
ATOM 2506 C C . ALA A 1 326 ? 2.825 10.015 16.484 1.00 70.69 326 ALA A C 1
ATOM 2508 O O . ALA A 1 326 ? 2.394 8.948 16.031 1.00 70.69 326 ALA A O 1
ATOM 2509 N N . HIS A 1 327 ? 4.127 10.313 16.427 1.00 64.44 327 HIS A N 1
ATOM 2510 C CA . HIS A 1 327 ? 5.144 9.447 15.824 1.00 64.44 327 HIS A CA 1
ATOM 2511 C C . HIS A 1 327 ? 6.359 9.266 16.741 1.00 64.44 327 HIS A C 1
ATOM 2513 O O . HIS A 1 327 ? 6.695 10.124 17.553 1.00 64.44 327 HIS A O 1
ATOM 2519 N N . GLY A 1 328 ? 7.050 8.129 16.615 1.00 65.56 328 GLY A N 1
ATOM 2520 C CA . GLY A 1 328 ? 8.265 7.868 17.390 1.00 65.56 328 GLY A CA 1
ATOM 2521 C C . GLY A 1 328 ? 8.013 7.845 18.902 1.00 65.56 328 GLY A C 1
ATOM 2522 O O . GLY A 1 328 ? 7.146 7.106 19.371 1.00 65.56 328 GLY A O 1
ATOM 2523 N N . THR A 1 329 ? 8.784 8.619 19.666 1.00 67.44 329 THR A N 1
ATOM 2524 C CA . THR A 1 329 ? 8.706 8.674 21.137 1.00 67.44 329 THR A CA 1
ATOM 2525 C C . THR A 1 329 ? 7.435 9.353 21.643 1.00 67.44 329 THR A C 1
ATOM 2527 O O . THR A 1 329 ? 6.901 8.917 22.654 1.00 67.44 329 THR A O 1
ATOM 2530 N N . GLU A 1 330 ? 6.866 10.302 20.891 1.00 73.38 330 GLU A N 1
ATOM 2531 C CA . GLU A 1 330 ? 5.626 11.009 21.270 1.00 73.38 330 GLU A CA 1
ATOM 2532 C C . GLU A 1 330 ? 4.426 10.062 21.402 1.00 73.38 330 GLU A C 1
ATOM 2534 O O . GLU A 1 330 ? 3.459 10.333 22.113 1.00 73.38 330 GLU A O 1
ATOM 2539 N N . THR A 1 331 ? 4.493 8.904 20.738 1.00 74.88 331 THR A N 1
ATOM 2540 C CA . THR A 1 331 ? 3.475 7.857 20.864 1.00 74.88 331 THR A CA 1
ATOM 2541 C C . THR A 1 331 ? 3.414 7.269 22.276 1.00 74.88 331 THR A C 1
ATOM 2543 O O . THR A 1 331 ? 2.392 6.707 22.666 1.00 74.88 331 THR A O 1
ATOM 2546 N N . VAL A 1 332 ? 4.503 7.356 23.039 1.00 78.31 332 VAL A N 1
ATOM 2547 C CA . VAL A 1 332 ? 4.587 6.884 24.423 1.00 78.31 332 VAL A CA 1
ATOM 2548 C C . VAL A 1 332 ? 3.963 7.913 25.350 1.00 78.31 332 VAL A C 1
ATOM 2550 O O . VAL A 1 332 ? 3.038 7.573 26.082 1.00 78.31 332 VAL A O 1
ATOM 2553 N N . ASP A 1 333 ? 4.375 9.173 25.215 1.00 85.69 333 ASP A N 1
ATOM 2554 C CA . ASP A 1 333 ? 3.818 10.301 25.966 1.00 85.69 333 ASP A CA 1
ATOM 2555 C C . ASP A 1 333 ? 2.298 10.384 25.794 1.00 85.69 333 ASP A C 1
ATOM 2557 O O . ASP A 1 333 ? 1.563 10.516 26.763 1.00 85.69 333 ASP A O 1
ATOM 2561 N N . SER A 1 334 ? 1.796 10.179 24.573 1.00 87.50 334 SER A N 1
ATOM 2562 C CA . SER A 1 334 ? 0.353 10.196 24.289 1.00 87.50 334 SER A CA 1
ATOM 2563 C C . SER A 1 334 ? -0.419 9.085 25.019 1.00 87.50 334 SER A C 1
ATOM 2565 O O . SER A 1 334 ? -1.560 9.283 25.433 1.00 87.50 334 SER A O 1
ATOM 2567 N N . ARG A 1 335 ? 0.195 7.910 25.218 1.00 86.88 335 ARG A N 1
ATOM 2568 C CA . ARG A 1 335 ? -0.408 6.795 25.975 1.00 86.88 335 ARG A CA 1
ATOM 2569 C C . ARG A 1 335 ? -0.337 7.031 27.478 1.00 86.88 335 ARG A C 1
ATOM 2571 O O . ARG A 1 335 ? -1.312 6.771 28.179 1.00 86.88 335 ARG A O 1
ATOM 2578 N N . LEU A 1 336 ? 0.792 7.550 27.962 1.00 87.00 336 LEU A N 1
ATOM 2579 C CA . LEU A 1 336 ? 0.965 7.936 29.362 1.00 87.00 336 LEU A CA 1
ATOM 2580 C C . LEU A 1 336 ? 0.009 9.067 29.743 1.00 87.00 336 LEU A C 1
ATOM 2582 O O . LEU A 1 336 ? -0.576 9.017 30.817 1.00 87.00 336 LEU A O 1
ATOM 2586 N N . LEU A 1 337 ? -0.217 10.030 28.849 1.00 93.00 337 LEU A N 1
ATOM 2587 C CA . LEU A 1 337 ? -1.224 11.078 28.983 1.00 93.00 337 LEU A CA 1
ATOM 2588 C C . LEU A 1 337 ? -2.614 10.491 29.260 1.00 93.00 337 LEU A C 1
ATOM 2590 O O . LEU A 1 337 ? -3.239 10.850 30.257 1.00 93.00 337 LEU A O 1
ATOM 2594 N N . VAL A 1 338 ? -3.076 9.548 28.432 1.00 92.88 338 VAL A N 1
ATOM 2595 C CA . VAL A 1 338 ? -4.355 8.856 28.671 1.00 92.88 338 VAL A CA 1
ATOM 2596 C C . VAL A 1 338 ? -4.323 8.108 30.004 1.00 92.88 338 VAL A C 1
ATOM 2598 O O . VAL A 1 338 ? -5.236 8.274 30.808 1.00 92.88 338 VAL A O 1
ATOM 2601 N N . GLY A 1 339 ? -3.255 7.356 30.289 1.00 91.69 339 GLY A N 1
ATOM 2602 C CA . GLY A 1 339 ? -3.106 6.623 31.549 1.00 91.69 339 GLY A CA 1
ATOM 2603 C C . GLY A 1 339 ? -3.188 7.518 32.790 1.00 91.69 339 GLY A C 1
ATOM 2604 O O . GLY A 1 339 ? -3.882 7.183 33.747 1.00 91.69 339 GLY A O 1
ATOM 2605 N N . LYS A 1 340 ? -2.552 8.693 32.767 1.00 92.00 340 LYS A N 1
ATOM 2606 C CA . LYS A 1 340 ? -2.597 9.667 33.866 1.00 92.00 340 LYS A CA 1
ATOM 2607 C C . LYS A 1 340 ? -3.976 10.298 34.024 1.00 92.00 340 LYS A C 1
ATOM 2609 O O . LYS A 1 340 ? -4.425 10.458 35.157 1.00 92.00 340 LYS A O 1
ATOM 2614 N N . MET A 1 341 ? -4.673 10.607 32.926 1.00 94.75 341 MET A N 1
ATOM 2615 C CA . MET A 1 341 ? -6.063 11.076 32.995 1.00 94.75 341 MET A CA 1
ATOM 2616 C C . MET A 1 341 ? -6.968 10.017 33.637 1.00 94.75 341 MET A C 1
ATOM 2618 O O . MET A 1 341 ? -7.710 10.341 34.561 1.00 94.75 341 MET A O 1
ATOM 2622 N N . LEU A 1 342 ? -6.848 8.748 33.225 1.00 92.75 342 LEU A N 1
ATOM 2623 C CA . LEU A 1 342 ? -7.593 7.636 33.829 1.00 92.75 342 LEU A CA 1
ATOM 2624 C C . LEU A 1 342 ? -7.275 7.481 35.324 1.00 92.75 342 LEU A C 1
ATOM 2626 O O . LEU A 1 342 ? -8.195 7.388 36.132 1.00 92.75 342 LEU A O 1
ATOM 2630 N N . LYS A 1 343 ? -5.992 7.543 35.706 1.00 91.19 343 LYS A N 1
ATOM 2631 C CA . LYS A 1 343 ? -5.554 7.460 37.108 1.00 91.19 343 LYS A CA 1
ATOM 2632 C C . LYS A 1 343 ? -6.131 8.589 37.969 1.00 91.19 343 LYS A C 1
ATOM 2634 O O . LYS A 1 343 ? -6.564 8.340 39.090 1.00 91.19 343 LYS A O 1
ATOM 2639 N N . LYS A 1 344 ? -6.172 9.830 37.463 1.00 91.75 344 LYS A N 1
ATOM 2640 C CA . LYS A 1 344 ? -6.790 10.955 38.189 1.00 91.75 344 LYS A CA 1
ATOM 2641 C C . LYS A 1 344 ? -8.303 10.799 38.316 1.00 91.75 344 LYS A C 1
ATOM 2643 O O . LYS A 1 344 ? -8.827 11.053 39.392 1.00 91.75 344 LYS A O 1
ATOM 2648 N N . MET A 1 345 ? -8.994 10.357 37.264 1.00 91.38 345 MET A N 1
ATOM 2649 C CA . MET A 1 345 ? -10.440 10.104 37.332 1.00 91.38 345 MET A CA 1
ATOM 2650 C C . MET A 1 345 ? -10.771 9.020 38.364 1.00 91.38 345 MET A C 1
ATOM 2652 O O . MET A 1 345 ? -11.672 9.211 39.179 1.00 91.38 345 MET A O 1
ATOM 2656 N N . TRP A 1 346 ? -9.984 7.942 38.397 1.00 89.38 346 TRP A N 1
ATOM 2657 C CA . TRP A 1 346 ? -10.105 6.887 39.403 1.00 89.38 346 TRP A CA 1
ATOM 2658 C C . TRP A 1 346 ? -9.933 7.418 40.831 1.00 89.38 346 TRP A C 1
ATOM 2660 O O . TRP A 1 346 ? -10.778 7.170 41.688 1.00 89.38 346 TRP A O 1
ATOM 2670 N N . ALA A 1 347 ? -8.895 8.227 41.076 1.00 88.62 347 ALA A N 1
ATOM 2671 C CA . ALA A 1 347 ? -8.649 8.852 42.380 1.00 88.62 347 ALA A CA 1
ATOM 2672 C C . ALA A 1 347 ? -9.773 9.814 42.823 1.00 88.62 347 ALA A C 1
ATOM 2674 O O . ALA A 1 347 ? -9.950 10.054 44.014 1.00 88.62 347 ALA A O 1
ATOM 2675 N N . LEU A 1 348 ? -10.556 10.344 41.877 1.00 89.44 348 LEU A N 1
ATOM 2676 C CA . LEU A 1 348 ? -11.755 11.153 42.134 1.00 89.44 348 LEU A CA 1
ATOM 2677 C C . LEU A 1 348 ? -13.037 10.315 42.313 1.00 89.44 348 LEU A C 1
ATOM 2679 O O . LEU A 1 348 ? -14.139 10.870 42.358 1.00 89.44 348 LEU A O 1
ATOM 2683 N N . GLY A 1 349 ? -12.912 8.988 42.388 1.00 88.12 349 GLY A N 1
ATOM 2684 C CA . GLY A 1 349 ? -14.025 8.063 42.585 1.00 88.12 349 GLY A CA 1
ATOM 2685 C C . GLY A 1 349 ? -14.825 7.750 41.319 1.00 88.12 349 GLY A C 1
ATOM 2686 O O . GLY A 1 349 ? -15.933 7.229 41.430 1.00 88.12 349 GLY A O 1
ATOM 2687 N N . PHE A 1 350 ? -14.308 8.065 40.127 1.00 90.06 350 PHE A N 1
ATOM 2688 C CA . PHE A 1 350 ? -14.964 7.701 38.872 1.00 90.06 350 PHE A CA 1
ATOM 2689 C C . PHE A 1 350 ? -14.483 6.344 38.352 1.00 90.06 350 PHE A C 1
ATOM 2691 O O . PHE A 1 350 ? -13.297 6.155 38.083 1.00 90.06 350 PHE A O 1
ATOM 2698 N N . GLU A 1 351 ? -15.426 5.435 38.107 1.00 88.06 351 GLU A N 1
ATOM 2699 C CA . GLU A 1 351 ? -15.191 4.218 37.330 1.00 88.06 351 GLU A CA 1
ATOM 2700 C C . GLU A 1 351 ? -15.277 4.518 35.824 1.00 88.06 351 GLU A C 1
ATOM 2702 O O . GLU A 1 351 ? -16.125 5.297 35.370 1.00 88.06 351 GLU A O 1
ATOM 2707 N N . LEU A 1 352 ? -14.393 3.898 35.034 1.00 90.62 352 LEU A N 1
ATOM 2708 C CA . LEU A 1 352 ? -14.459 3.941 33.574 1.00 90.62 352 LEU A CA 1
ATOM 2709 C C . LEU A 1 352 ? -15.492 2.920 33.084 1.00 90.62 352 LEU A C 1
ATOM 2711 O O . LEU A 1 352 ? -15.348 1.716 33.284 1.00 90.62 352 LEU A O 1
ATOM 2715 N N . MET A 1 353 ? -16.518 3.412 32.403 1.00 91.12 353 MET A N 1
ATOM 2716 C CA . MET A 1 353 ? -17.535 2.605 31.737 1.00 91.12 353 MET A CA 1
ATOM 2717 C C . MET A 1 353 ? -17.064 2.211 30.323 1.00 91.12 353 MET A C 1
ATOM 2719 O O . MET A 1 353 ? -16.164 2.855 29.772 1.00 91.12 353 MET A O 1
ATOM 2723 N N . PRO A 1 354 ? -17.686 1.197 29.683 1.00 89.06 354 PRO A N 1
ATOM 2724 C CA . PRO A 1 354 ? -17.361 0.825 28.307 1.00 89.06 354 PRO A CA 1
ATOM 2725 C C . PRO A 1 354 ? -17.390 2.026 27.352 1.00 89.06 354 PRO A C 1
ATOM 2727 O O . PRO A 1 354 ? -18.318 2.840 27.388 1.00 89.06 354 PRO A O 1
ATOM 2730 N N . LYS A 1 355 ? -16.389 2.116 26.472 1.00 86.94 355 LYS A N 1
ATOM 2731 C CA . LYS A 1 355 ? -16.268 3.203 25.490 1.00 86.94 355 LYS A CA 1
ATOM 2732 C C . LYS A 1 355 ? -17.450 3.224 24.517 1.00 86.94 355 LYS A C 1
ATOM 2734 O O . LYS A 1 355 ? -17.992 2.174 24.172 1.00 86.94 355 LYS A O 1
ATOM 2739 N N . ILE A 1 356 ? -17.823 4.399 24.015 1.00 89.69 356 ILE A N 1
ATOM 2740 C CA . ILE A 1 356 ? -18.898 4.541 23.022 1.00 89.69 356 ILE A CA 1
ATOM 2741 C C . ILE A 1 356 ? -18.348 5.128 21.719 1.00 89.69 356 ILE A C 1
ATOM 2743 O O . ILE A 1 356 ? -17.875 6.264 21.689 1.00 89.69 356 ILE A O 1
ATOM 2747 N N . ASP A 1 357 ? -18.485 4.368 20.634 1.00 83.88 357 ASP A N 1
ATOM 2748 C CA . ASP A 1 357 ? -18.157 4.764 19.267 1.00 83.88 357 ASP A CA 1
ATOM 2749 C C . ASP A 1 357 ? -19.435 5.202 18.545 1.00 83.88 357 ASP A C 1
ATOM 2751 O O . ASP A 1 357 ? -20.383 4.428 18.379 1.00 83.88 357 ASP A O 1
ATOM 2755 N N . CYS A 1 358 ? -19.491 6.474 18.148 1.00 77.31 358 CYS A N 1
ATOM 2756 C CA . CYS A 1 358 ? -20.727 7.102 17.675 1.00 77.31 358 CYS A CA 1
ATOM 2757 C C . CYS A 1 358 ? -20.680 7.642 16.244 1.00 77.31 358 CYS A C 1
ATOM 2759 O O . CYS A 1 358 ? -21.733 7.971 15.692 1.00 77.31 358 CYS A O 1
ATOM 2761 N N . SER A 1 359 ? -19.503 7.711 15.619 1.00 67.31 359 SER A N 1
ATOM 2762 C CA . SER A 1 359 ? -19.361 8.235 14.263 1.00 67.31 359 SER A CA 1
ATOM 2763 C C . SER A 1 359 ? -18.626 7.270 13.343 1.00 67.31 359 SER A C 1
ATOM 2765 O O . SER A 1 359 ? -17.886 6.391 13.776 1.00 67.31 359 SER A O 1
ATOM 2767 N N . GLY A 1 360 ? -18.879 7.426 12.040 1.00 54.81 360 GLY A N 1
ATOM 2768 C CA . GLY A 1 360 ? -18.230 6.616 11.017 1.00 54.81 360 GLY A CA 1
ATOM 2769 C C . GLY A 1 360 ? -16.830 7.095 10.619 1.00 54.81 360 GLY A C 1
ATOM 2770 O O . GLY A 1 360 ? -16.234 6.545 9.695 1.00 54.81 360 GLY A O 1
ATOM 2771 N N . LYS A 1 361 ? -16.326 8.156 11.261 1.00 60.97 361 LYS A N 1
ATOM 2772 C CA . LYS A 1 361 ? -15.090 8.836 10.878 1.00 60.97 361 LYS A CA 1
ATOM 2773 C C . LYS A 1 361 ? -13.909 8.139 11.556 1.00 60.97 361 LYS A C 1
ATOM 2775 O O . LYS A 1 361 ? -13.812 8.154 12.772 1.00 60.97 361 LYS A O 1
ATOM 2780 N N . LEU A 1 362 ? -12.976 7.606 10.763 1.00 44.44 362 LEU A N 1
ATOM 2781 C CA . LEU A 1 362 ? -11.740 6.951 11.236 1.00 44.44 362 LEU A CA 1
ATOM 2782 C C . LEU A 1 362 ? -10.921 7.773 12.249 1.00 44.44 362 LEU A C 1
ATOM 2784 O O . LEU A 1 362 ? -10.202 7.201 13.057 1.00 44.44 362 LEU A O 1
ATOM 2788 N N . ALA A 1 363 ? -10.993 9.105 12.165 1.00 45.75 363 ALA A N 1
ATOM 2789 C CA . ALA A 1 363 ? -10.248 10.030 13.023 1.00 45.75 363 ALA A CA 1
ATOM 2790 C C . ALA A 1 363 ? -11.039 10.500 14.256 1.00 45.75 363 ALA A C 1
ATOM 2792 O O . ALA A 1 363 ? -10.543 11.321 15.022 1.00 45.75 363 ALA A O 1
ATOM 2793 N N . ASP A 1 364 ? -12.290 10.068 14.413 1.00 59.50 364 ASP A N 1
ATOM 2794 C CA . ASP A 1 364 ? -13.082 10.416 15.584 1.00 59.50 364 ASP A CA 1
ATOM 2795 C C . ASP A 1 364 ? -12.839 9.378 16.678 1.00 59.50 364 ASP A C 1
ATOM 2797 O O . ASP A 1 364 ? -13.127 8.194 16.507 1.00 59.50 364 ASP A O 1
ATOM 2801 N N . MET A 1 365 ? -12.249 9.817 17.786 1.00 65.31 365 MET A N 1
ATOM 2802 C CA . MET A 1 365 ? -11.877 8.928 18.880 1.00 65.31 365 MET A CA 1
ATOM 2803 C C . MET A 1 365 ? -13.097 8.638 19.765 1.00 65.31 365 MET A C 1
ATOM 2805 O O . MET A 1 365 ? -14.003 9.466 19.913 1.00 65.31 365 MET A O 1
ATOM 2809 N N . SER A 1 366 ? -13.105 7.459 20.389 1.00 77.38 366 SER A N 1
ATOM 2810 C CA . SER A 1 366 ? -14.195 6.986 21.247 1.00 77.38 366 SER A CA 1
ATOM 2811 C C . SER A 1 366 ? -14.525 7.958 22.391 1.00 77.38 366 SER A C 1
ATOM 2813 O O . SER A 1 366 ? -13.639 8.586 22.974 1.00 77.38 366 SER A O 1
ATOM 2815 N N . LEU A 1 367 ? -15.805 8.033 22.773 1.00 89.75 367 LEU A N 1
ATOM 2816 C CA . LEU A 1 367 ? -16.230 8.688 24.013 1.00 89.75 367 LEU A CA 1
ATOM 2817 C C . LEU A 1 367 ? -15.915 7.771 25.203 1.00 89.75 367 LEU A C 1
ATOM 2819 O O . LEU A 1 367 ? -16.484 6.682 25.311 1.00 89.75 367 LEU A O 1
ATOM 2823 N N . MET A 1 368 ? -15.045 8.224 26.104 1.00 92.81 368 MET A N 1
ATOM 2824 C CA . MET A 1 368 ? -14.828 7.595 27.408 1.00 92.81 368 MET A CA 1
ATOM 2825 C C . MET A 1 368 ? -15.907 8.091 28.367 1.00 92.81 368 MET A C 1
ATOM 2827 O O . MET A 1 368 ? -16.056 9.298 28.561 1.00 92.81 368 MET A O 1
ATOM 2831 N N . VAL A 1 369 ? -16.674 7.168 28.939 1.00 93.44 369 VAL A N 1
ATOM 2832 C CA . VAL A 1 369 ? -17.761 7.485 29.868 1.00 93.44 369 VAL A CA 1
ATOM 2833 C C . VAL A 1 369 ? -17.297 7.163 31.278 1.00 93.44 369 VAL A C 1
ATOM 2835 O O . VAL A 1 369 ? -16.870 6.048 31.549 1.00 93.44 369 VAL A O 1
ATOM 2838 N N . PHE A 1 370 ? -17.405 8.128 32.177 1.00 93.62 370 PHE A N 1
ATOM 2839 C CA . PHE A 1 370 ? -17.091 7.975 33.589 1.00 93.62 370 PHE A CA 1
ATOM 2840 C C . PHE A 1 370 ? -18.374 8.017 34.401 1.00 93.62 370 PHE A C 1
ATOM 2842 O O . PHE A 1 370 ? -19.237 8.858 34.141 1.00 93.62 370 PHE A O 1
ATOM 2849 N N . ARG A 1 371 ? -18.484 7.123 35.382 1.00 90.81 371 ARG A N 1
ATOM 2850 C CA . ARG A 1 371 ? -19.589 7.065 36.342 1.00 90.81 371 ARG A CA 1
ATOM 2851 C C . ARG A 1 371 ? -19.020 7.175 37.750 1.00 90.81 371 ARG A C 1
ATOM 2853 O O . ARG A 1 371 ? -18.042 6.505 38.058 1.00 90.81 371 ARG A O 1
ATOM 2860 N N . ARG A 1 372 ? -19.618 7.992 38.612 1.00 87.25 372 ARG A N 1
ATOM 2861 C CA . ARG A 1 372 ? -19.360 7.938 40.057 1.00 87.25 372 ARG A CA 1
ATOM 2862 C C . ARG A 1 372 ? -20.441 7.063 40.705 1.00 87.25 372 ARG A C 1
ATOM 2864 O O . ARG A 1 372 ? -21.623 7.362 40.509 1.00 87.25 372 ARG A O 1
ATOM 2871 N N . PRO A 1 373 ? -20.084 5.978 41.419 1.00 77.75 373 PRO A N 1
ATOM 2872 C CA . PRO A 1 373 ? -21.052 5.180 42.173 1.00 77.75 373 PRO A CA 1
ATOM 2873 C C . PRO A 1 373 ? -21.812 6.017 43.214 1.00 77.75 373 PRO A C 1
ATOM 2875 O O . PRO A 1 373 ? -21.331 7.070 43.634 1.00 77.75 373 PRO A O 1
ATOM 2878 N N . ARG A 1 374 ? -22.994 5.551 43.640 1.00 74.62 374 ARG A N 1
ATOM 2879 C CA . ARG A 1 374 ? -23.803 6.238 44.663 1.00 74.62 374 ARG A CA 1
ATOM 2880 C C . ARG A 1 374 ? -23.102 6.235 46.025 1.00 74.62 374 ARG A C 1
ATOM 2882 O O . ARG A 1 374 ? -22.305 5.342 46.320 1.00 74.62 374 ARG A O 1
ATOM 2889 N N . GLU A 1 375 ? -23.421 7.223 46.864 1.00 63.91 375 GLU A N 1
ATOM 2890 C CA . GLU A 1 375 ? -22.964 7.260 48.259 1.00 63.91 375 GLU A CA 1
ATOM 2891 C C . GLU A 1 375 ? -23.423 5.993 49.004 1.00 63.91 375 GLU A C 1
ATOM 2893 O O . GLU A 1 375 ? -24.619 5.767 49.165 1.00 63.91 375 GLU A O 1
ATOM 2898 N N . GLY A 1 376 ? -22.465 5.171 49.448 1.00 56.56 376 GLY A N 1
ATOM 2899 C CA . GLY A 1 376 ? -22.722 3.856 50.058 1.00 56.56 376 GLY A CA 1
ATOM 2900 C C . GLY A 1 376 ? -22.065 2.688 49.316 1.00 56.56 376 GLY A C 1
ATOM 2901 O O . GLY A 1 376 ? -21.713 1.695 49.952 1.00 56.56 376 GLY A O 1
ATOM 2902 N N . GLY A 1 377 ? -21.785 2.852 48.018 1.00 58.69 377 GLY A N 1
ATOM 2903 C CA . GLY A 1 377 ? -21.108 1.846 47.203 1.00 58.69 377 GLY A CA 1
ATOM 2904 C C . GLY A 1 377 ? -19.643 1.612 47.595 1.00 58.69 377 GLY A C 1
ATOM 2905 O O . GLY A 1 377 ? -19.020 2.418 48.295 1.00 58.69 377 GLY A O 1
ATOM 2906 N N . ASN A 1 378 ? -19.066 0.505 47.110 1.00 57.34 378 ASN A N 1
ATOM 2907 C CA . ASN A 1 378 ? -17.652 0.177 47.320 1.00 57.34 378 ASN A CA 1
ATOM 2908 C C . ASN A 1 378 ? -16.760 1.355 46.895 1.00 57.34 378 ASN A C 1
ATOM 2910 O O . ASN A 1 378 ? -16.715 1.716 45.718 1.00 57.34 378 ASN A O 1
ATOM 2914 N N . ARG A 1 379 ? -16.038 1.953 47.854 1.00 61.06 379 ARG A N 1
ATOM 2915 C CA . ARG A 1 379 ? -15.044 2.989 47.552 1.00 61.06 379 ARG A CA 1
ATOM 2916 C C . ARG A 1 379 ? -13.957 2.393 46.665 1.00 61.06 379 ARG A C 1
ATOM 2918 O O . ARG A 1 379 ? -13.367 1.373 47.019 1.00 61.06 379 ARG A O 1
ATOM 2925 N N . LEU A 1 380 ? -13.684 3.057 45.543 1.00 70.44 380 LEU A N 1
ATOM 2926 C CA . LEU A 1 380 ? -12.540 2.718 44.705 1.00 70.44 380 LEU A CA 1
ATOM 2927 C C . LEU A 1 380 ? -11.241 2.918 45.514 1.00 70.44 380 LEU A C 1
ATOM 2929 O O . LEU A 1 380 ? -11.153 3.878 46.288 1.00 70.44 380 LEU A O 1
ATOM 2933 N N . PRO A 1 381 ? -10.239 2.035 45.370 1.00 72.00 381 PRO A N 1
ATOM 2934 C CA . PRO A 1 381 ? -8.919 2.219 45.966 1.00 72.00 381 PRO A CA 1
ATOM 2935 C C . PRO A 1 381 ? -8.299 3.570 45.582 1.00 72.00 381 PRO A C 1
ATOM 2937 O O . PRO A 1 381 ? -8.430 4.009 44.443 1.00 72.00 381 PRO A O 1
ATOM 2940 N N . GLU A 1 382 ? -7.577 4.211 46.506 1.00 65.12 382 GLU A N 1
ATOM 2941 C CA . GLU A 1 382 ? -7.069 5.587 46.330 1.00 65.12 382 GLU A CA 1
ATOM 2942 C C . GLU A 1 382 ? -6.067 5.760 45.171 1.00 65.12 382 GLU A C 1
ATOM 2944 O O . GLU A 1 382 ? -5.918 6.862 44.642 1.00 65.12 382 GLU A O 1
ATOM 2949 N N . SER A 1 383 ? -5.371 4.699 44.752 1.00 68.94 383 SER A N 1
ATOM 2950 C CA . SER A 1 383 ? -4.433 4.753 43.629 1.00 68.94 383 SER A CA 1
ATOM 2951 C C . SER A 1 383 ? -4.279 3.384 42.988 1.00 68.94 383 SER A C 1
ATOM 2953 O O . SER A 1 383 ? -3.736 2.473 43.610 1.00 68.94 383 SER A O 1
ATOM 2955 N N . GLU A 1 384 ? -4.668 3.275 41.718 1.00 79.62 384 GLU A N 1
ATOM 2956 C CA . GLU A 1 384 ? -4.316 2.133 40.882 1.00 79.62 384 GLU A CA 1
ATOM 2957 C C . GLU A 1 384 ? -3.386 2.550 39.730 1.00 79.62 384 GLU A C 1
ATOM 2959 O O . GLU A 1 384 ? -3.579 3.605 39.110 1.00 79.62 384 GLU A O 1
ATOM 2964 N N . PRO A 1 385 ? -2.350 1.748 39.440 1.00 84.75 385 PRO A N 1
ATOM 2965 C CA . PRO A 1 385 ? -1.522 1.927 38.260 1.00 84.75 385 PRO A CA 1
ATOM 2966 C C . PRO A 1 385 ? -2.339 1.645 36.999 1.00 84.75 385 PRO A C 1
ATOM 2968 O O . PRO A 1 385 ? -3.027 0.631 36.900 1.00 84.75 385 PRO A O 1
ATOM 2971 N N . VAL A 1 386 ? -2.208 2.501 35.988 1.00 87.19 386 VAL A N 1
ATOM 2972 C CA . VAL A 1 386 ? -2.843 2.264 34.690 1.00 87.19 386 VAL A CA 1
ATOM 2973 C C . VAL A 1 386 ? -1.826 1.652 33.741 1.00 87.19 386 VAL A C 1
ATOM 2975 O O . VAL A 1 386 ? -0.859 2.306 33.342 1.00 87.19 386 VAL A O 1
ATOM 2978 N N . LEU A 1 387 ? -2.069 0.396 33.365 1.00 86.75 387 LEU A N 1
ATOM 2979 C CA . LEU A 1 387 ? -1.295 -0.326 32.363 1.00 86.75 387 LEU A CA 1
ATOM 2980 C C . LEU A 1 387 ? -1.970 -0.213 30.991 1.00 86.75 387 LEU A C 1
ATOM 2982 O O . LEU A 1 387 ? -3.044 -0.761 30.754 1.00 86.75 387 LEU A O 1
ATOM 2986 N N . GLY A 1 388 ? -1.304 0.460 30.063 1.00 84.62 388 GLY A N 1
ATOM 2987 C CA . GLY A 1 388 ? -1.656 0.466 28.650 1.00 84.62 388 GLY A CA 1
ATOM 2988 C C . GLY A 1 388 ? -0.989 -0.692 27.916 1.00 84.62 388 GLY A C 1
ATOM 2989 O O . GLY A 1 388 ? 0.233 -0.828 27.952 1.00 84.62 388 GLY A O 1
ATOM 2990 N N . LEU A 1 389 ? -1.782 -1.490 27.203 1.00 83.75 389 LEU A N 1
ATOM 2991 C CA . LEU A 1 389 ? -1.301 -2.479 26.240 1.00 83.75 389 LEU A CA 1
ATOM 2992 C C . LEU A 1 389 ? -1.627 -1.990 24.829 1.00 83.75 389 LEU A C 1
ATOM 2994 O O . LEU A 1 389 ? -2.734 -1.540 24.547 1.00 83.75 389 LEU A O 1
ATOM 2998 N N . SER A 1 390 ? -0.656 -2.040 23.926 1.00 76.88 390 SER A N 1
ATOM 2999 C CA . SER A 1 390 ? -0.832 -1.624 22.536 1.00 76.88 390 SER A CA 1
ATOM 3000 C C . SER A 1 390 ? -0.156 -2.597 21.591 1.00 76.88 390 SER A C 1
ATOM 3002 O O . SER A 1 390 ? 1.014 -2.929 21.764 1.00 76.88 390 SER A O 1
ATOM 3004 N N . LEU A 1 391 ? -0.874 -2.998 20.551 1.00 72.38 391 LEU A N 1
ATOM 3005 C CA . LEU A 1 391 ? -0.298 -3.729 19.429 1.00 72.38 391 LEU A CA 1
ATOM 3006 C C . LEU A 1 391 ? 0.387 -2.716 18.504 1.00 72.38 391 LEU A C 1
ATOM 3008 O O . LEU A 1 391 ? -0.198 -1.679 18.182 1.00 72.38 391 LEU A O 1
ATOM 3012 N N . HIS A 1 392 ? 1.641 -2.963 18.132 1.00 59.69 392 HIS A N 1
ATOM 3013 C CA . HIS A 1 392 ? 2.472 -2.027 17.380 1.00 59.69 392 HIS A CA 1
ATOM 3014 C C . HIS A 1 392 ? 3.143 -2.725 16.190 1.00 59.69 392 HIS A C 1
ATOM 3016 O O . HIS A 1 392 ? 3.664 -3.827 16.315 1.00 59.69 392 HIS A O 1
ATOM 3022 N N . ASP A 1 393 ? 3.185 -2.045 15.041 1.00 55.47 393 ASP A N 1
ATOM 3023 C CA . ASP A 1 393 ? 3.700 -2.588 13.776 1.00 55.47 393 ASP A CA 1
ATOM 3024 C C . ASP A 1 393 ? 3.048 -3.940 13.404 1.00 55.47 393 ASP A C 1
ATOM 3026 O O . ASP A 1 393 ? 1.819 -4.032 13.412 1.00 55.47 393 ASP A O 1
ATOM 3030 N N . ALA A 1 394 ? 3.835 -4.939 12.992 1.00 50.81 394 ALA A N 1
ATOM 3031 C CA . ALA A 1 394 ? 3.350 -6.254 12.569 1.00 50.81 394 ALA A CA 1
ATOM 3032 C C . ALA A 1 394 ? 3.575 -7.347 13.630 1.00 50.81 394 ALA A C 1
ATOM 3034 O O . ALA A 1 394 ? 2.858 -8.343 13.634 1.00 50.81 394 ALA A O 1
ATOM 3035 N N . ASP A 1 395 ? 4.565 -7.170 14.507 1.00 53.12 395 ASP A N 1
ATOM 3036 C CA . ASP A 1 395 ? 5.140 -8.227 15.339 1.00 53.12 395 ASP A CA 1
ATOM 3037 C C . ASP A 1 395 ? 5.487 -7.786 16.773 1.00 53.12 395 ASP A C 1
ATOM 3039 O O . ASP A 1 395 ? 6.107 -8.553 17.505 1.00 53.12 395 ASP A O 1
ATOM 3043 N N . ASP A 1 396 ? 5.066 -6.596 17.220 1.00 63.16 396 ASP A N 1
ATOM 3044 C CA . ASP A 1 396 ? 5.433 -6.076 18.539 1.00 63.16 396 ASP A CA 1
ATOM 3045 C C . ASP A 1 396 ? 4.219 -5.723 19.416 1.00 63.16 396 ASP A C 1
ATOM 3047 O O . ASP A 1 396 ? 3.214 -5.171 18.968 1.00 63.16 396 ASP A O 1
ATOM 3051 N N . ILE A 1 397 ? 4.348 -5.969 20.720 1.00 72.38 397 ILE A N 1
ATOM 3052 C CA . ILE A 1 397 ? 3.461 -5.442 21.761 1.00 72.38 397 ILE A CA 1
ATOM 3053 C C . ILE A 1 397 ? 4.228 -4.397 22.563 1.00 72.38 397 ILE A C 1
ATOM 3055 O O . ILE A 1 397 ? 5.387 -4.586 22.938 1.00 72.38 397 ILE A O 1
ATOM 3059 N N . ARG A 1 398 ? 3.567 -3.280 22.850 1.00 77.19 398 ARG A N 1
ATOM 3060 C CA . ARG A 1 398 ? 4.060 -2.248 23.754 1.00 77.19 398 ARG A CA 1
ATOM 3061 C C . ARG A 1 398 ? 3.215 -2.223 25.017 1.00 77.19 398 ARG A C 1
ATOM 3063 O O . ARG A 1 398 ? 1.990 -2.177 24.941 1.00 77.19 398 ARG A O 1
ATOM 3070 N N . LEU A 1 399 ? 3.893 -2.211 26.154 1.00 82.88 399 LEU A N 1
ATOM 3071 C CA . LEU A 1 399 ? 3.315 -1.946 27.461 1.00 82.88 399 LEU A CA 1
ATOM 3072 C C . LEU A 1 399 ? 3.778 -0.563 27.917 1.00 82.88 399 LEU A C 1
ATOM 3074 O O . LEU A 1 399 ? 4.952 -0.229 27.778 1.00 82.88 399 LEU A O 1
ATOM 3078 N N . THR A 1 400 ? 2.865 0.238 28.443 1.00 85.44 400 THR A N 1
ATOM 3079 C CA . THR A 1 400 ? 3.143 1.530 29.084 1.00 85.44 400 THR A CA 1
ATOM 3080 C C . THR A 1 400 ? 2.466 1.533 30.438 1.00 85.44 400 THR A C 1
ATOM 3082 O O . THR A 1 400 ? 1.336 1.064 30.531 1.00 85.44 400 THR A O 1
ATOM 3085 N N . CYS A 1 401 ? 3.099 2.071 31.472 1.00 87.31 401 CYS A N 1
ATOM 3086 C CA . CYS A 1 401 ? 2.484 2.144 32.795 1.00 87.31 401 CYS A CA 1
ATOM 3087 C C . CYS A 1 401 ? 2.660 3.539 33.381 1.00 87.31 401 CYS A C 1
ATOM 3089 O O . CYS A 1 401 ? 3.675 4.193 33.153 1.00 87.31 401 CYS A O 1
ATOM 3091 N N . THR A 1 402 ? 1.695 3.977 34.184 1.00 87.38 402 THR A N 1
ATOM 3092 C CA . THR A 1 402 ? 1.853 5.179 35.014 1.00 87.38 402 THR A CA 1
ATOM 3093 C C . THR A 1 402 ? 2.831 4.981 36.177 1.00 87.38 402 THR A C 1
ATOM 3095 O O . THR A 1 402 ? 3.113 5.946 36.879 1.00 87.38 402 THR A O 1
ATOM 3098 N N . GLU A 1 403 ? 3.293 3.748 36.418 1.00 86.12 403 GLU A N 1
ATOM 3099 C CA . GLU A 1 403 ? 4.223 3.381 37.492 1.00 86.12 403 GLU A CA 1
ATOM 3100 C C . GLU A 1 403 ? 5.358 2.486 36.978 1.00 86.12 403 GLU A C 1
ATOM 3102 O O . GLU A 1 403 ? 5.126 1.387 36.463 1.00 86.12 403 GLU A O 1
ATOM 3107 N N . ASP A 1 404 ? 6.590 2.957 37.158 1.00 76.19 404 ASP A N 1
ATOM 3108 C CA . ASP A 1 404 ? 7.803 2.373 36.571 1.00 76.19 404 ASP A CA 1
ATOM 3109 C C . ASP A 1 404 ? 8.138 1.006 37.180 1.00 76.19 404 ASP A C 1
ATOM 3111 O O . ASP A 1 404 ? 8.510 0.073 36.471 1.00 76.19 404 ASP A O 1
ATOM 3115 N N . SER A 1 405 ? 7.893 0.843 38.483 1.00 81.94 405 SER A N 1
ATOM 3116 C CA . SER A 1 405 ? 8.152 -0.400 39.225 1.00 81.94 405 SER A CA 1
ATOM 3117 C C . SER A 1 405 ? 7.402 -1.612 38.658 1.00 81.94 405 SER A C 1
ATOM 3119 O O . SER A 1 405 ? 7.872 -2.752 38.749 1.00 81.94 405 SER A O 1
ATOM 3121 N N . ILE A 1 406 ? 6.240 -1.386 38.041 1.00 82.31 406 ILE A N 1
ATOM 3122 C CA . ILE A 1 406 ? 5.437 -2.435 37.404 1.00 82.31 406 ILE A CA 1
ATOM 3123 C C . ILE A 1 406 ? 6.037 -2.827 36.061 1.00 82.31 406 ILE A C 1
ATOM 3125 O O . ILE A 1 406 ? 6.065 -4.015 35.742 1.00 82.31 406 ILE A O 1
ATOM 3129 N N . ILE A 1 407 ? 6.558 -1.864 35.297 1.00 77.75 407 ILE A N 1
ATOM 3130 C CA . ILE A 1 407 ? 7.284 -2.143 34.054 1.00 77.75 407 ILE A CA 1
ATOM 3131 C C . ILE A 1 407 ? 8.524 -2.989 34.351 1.00 77.75 407 ILE A C 1
ATOM 3133 O O . ILE A 1 407 ? 8.713 -4.019 33.702 1.00 77.75 407 ILE A O 1
ATOM 3137 N N . ASP A 1 408 ? 9.288 -2.629 35.384 1.00 76.19 408 ASP A N 1
ATOM 3138 C CA . ASP A 1 408 ? 10.465 -3.388 35.818 1.00 76.19 408 ASP A CA 1
ATOM 3139 C C . ASP A 1 408 ? 10.092 -4.822 36.229 1.00 76.19 408 ASP A C 1
ATOM 3141 O O . ASP A 1 408 ? 10.730 -5.796 35.818 1.00 76.19 408 ASP A O 1
ATOM 3145 N N . SER A 1 409 ? 9.006 -4.970 36.994 1.00 79.81 409 SER A N 1
ATOM 3146 C CA . SER A 1 409 ? 8.494 -6.277 37.420 1.00 79.81 409 SER A CA 1
ATOM 3147 C C . SER A 1 409 ? 8.038 -7.132 36.231 1.00 79.81 409 SER A C 1
ATOM 3149 O O . SER A 1 409 ? 8.345 -8.324 36.159 1.00 79.81 409 SER A O 1
ATOM 3151 N N . MET A 1 410 ? 7.336 -6.537 35.262 1.00 75.31 410 MET A N 1
ATOM 3152 C CA . MET A 1 410 ? 6.898 -7.228 34.045 1.00 75.31 410 MET A CA 1
ATOM 3153 C C . MET A 1 410 ? 8.077 -7.661 33.180 1.00 75.31 410 MET A C 1
ATOM 3155 O O . MET A 1 410 ? 8.086 -8.787 32.679 1.00 75.31 410 MET A O 1
ATOM 3159 N N . GLU A 1 411 ? 9.089 -6.806 33.035 1.00 73.19 411 GLU A N 1
ATOM 3160 C CA . GLU A 1 411 ? 10.310 -7.145 32.316 1.00 73.19 411 GLU A CA 1
ATOM 3161 C C . GLU A 1 411 ? 11.004 -8.355 32.952 1.00 73.19 411 GLU A C 1
ATOM 3163 O O . GLU A 1 411 ? 11.338 -9.309 32.244 1.00 73.19 411 GLU A O 1
ATOM 3168 N N . GLN A 1 412 ? 11.155 -8.371 34.280 1.00 72.06 412 GLN A N 1
ATOM 3169 C CA . GLN A 1 412 ? 11.732 -9.510 35.001 1.00 72.06 412 GLN A CA 1
ATOM 3170 C C . GLN A 1 412 ? 10.938 -10.801 34.764 1.00 72.06 412 GLN A C 1
ATOM 3172 O O . GLN A 1 412 ? 11.529 -11.827 34.422 1.00 72.06 412 GLN A O 1
ATOM 3177 N N . VAL A 1 413 ? 9.605 -10.758 34.866 1.00 70.31 413 VAL A N 1
ATOM 3178 C CA . VAL A 1 413 ? 8.737 -11.926 34.622 1.00 70.31 413 VAL A CA 1
ATOM 3179 C C . VAL A 1 413 ? 8.898 -12.463 33.196 1.00 70.31 413 VAL A C 1
ATOM 3181 O O . VAL A 1 413 ? 8.957 -13.679 32.996 1.00 70.31 413 VAL A O 1
ATOM 3184 N N . ILE A 1 414 ? 8.993 -11.581 32.198 1.00 66.38 414 ILE A N 1
ATOM 3185 C CA . ILE A 1 414 ? 9.156 -11.983 30.794 1.00 66.38 414 ILE A CA 1
ATOM 3186 C C . ILE A 1 414 ? 10.557 -12.570 30.559 1.00 66.38 414 ILE A C 1
ATOM 3188 O O . ILE A 1 414 ? 10.663 -13.617 29.920 1.00 66.38 414 ILE A O 1
ATOM 3192 N N . ARG A 1 415 ? 11.618 -11.978 31.130 1.00 64.88 415 ARG A N 1
ATOM 3193 C CA . ARG A 1 415 ? 12.999 -12.505 31.052 1.00 64.88 415 ARG A CA 1
ATOM 3194 C C . ARG A 1 415 ? 13.140 -13.889 31.690 1.00 64.88 415 ARG A C 1
ATOM 3196 O O . ARG A 1 415 ? 13.838 -14.744 31.146 1.00 64.88 415 ARG A O 1
ATOM 3203 N N . ILE A 1 416 ? 12.468 -14.128 32.818 1.00 59.88 416 ILE A N 1
ATOM 3204 C CA . ILE A 1 416 ? 12.456 -15.435 33.498 1.00 59.88 416 ILE A CA 1
ATOM 3205 C C . ILE A 1 416 ? 11.771 -16.497 32.624 1.00 59.88 416 ILE A C 1
ATOM 3207 O O . ILE A 1 416 ? 12.269 -17.614 32.496 1.00 59.88 416 ILE A O 1
ATOM 3211 N N . LYS A 1 417 ? 10.650 -16.161 31.973 1.00 54.34 417 LYS A N 1
ATOM 3212 C CA . LYS A 1 417 ? 9.963 -17.094 31.063 1.00 54.34 417 LYS A CA 1
ATOM 3213 C C . LYS A 1 417 ? 10.775 -17.416 29.804 1.00 54.34 417 LYS A C 1
ATOM 3215 O O . LYS A 1 417 ? 10.703 -18.549 29.339 1.00 54.34 417 LYS A O 1
ATOM 3220 N N . ASP A 1 418 ? 11.565 -16.468 29.299 1.00 50.50 418 ASP A N 1
ATOM 3221 C CA . ASP A 1 418 ? 12.480 -16.672 28.162 1.00 50.50 418 ASP A CA 1
ATOM 3222 C C . ASP A 1 418 ? 13.638 -17.636 28.508 1.00 50.50 418 ASP A C 1
ATOM 3224 O O . ASP A 1 418 ? 14.036 -18.473 27.701 1.00 50.50 418 ASP A O 1
ATOM 3228 N N . THR A 1 419 ? 14.132 -17.599 29.751 1.00 46.03 419 THR A N 1
ATOM 3229 C CA . THR A 1 419 ? 15.235 -18.461 30.222 1.00 46.03 419 THR A CA 1
ATOM 3230 C C . THR A 1 419 ? 14.811 -19.883 30.608 1.00 46.03 419 THR A C 1
ATOM 3232 O O . THR A 1 419 ? 15.649 -20.783 30.597 1.00 46.03 419 THR A O 1
ATOM 3235 N N . MET A 1 420 ? 13.528 -20.129 30.902 1.00 43.00 420 MET A N 1
ATOM 3236 C CA . MET A 1 420 ? 13.021 -21.454 31.303 1.00 43.00 420 MET A CA 1
ATOM 3237 C C . MET A 1 420 ? 12.717 -22.422 30.140 1.00 43.00 420 MET A C 1
ATOM 3239 O O . MET A 1 420 ? 12.158 -23.489 30.377 1.00 43.00 420 MET A O 1
ATOM 3243 N N . GLY A 1 421 ? 13.057 -22.096 28.888 1.00 39.03 421 GLY A N 1
ATOM 3244 C CA . GLY A 1 421 ? 12.977 -23.043 27.761 1.00 39.03 421 GLY A CA 1
ATOM 3245 C C . GLY A 1 421 ? 11.564 -23.483 27.341 1.00 39.03 421 GLY A C 1
ATOM 3246 O O . GLY A 1 421 ? 11.430 -24.255 26.396 1.00 39.03 421 GLY A O 1
ATOM 3247 N N . ASN A 1 422 ? 10.507 -22.968 27.977 1.00 40.84 422 ASN A N 1
ATOM 3248 C CA . ASN A 1 422 ? 9.124 -23.123 27.525 1.00 40.84 422 ASN A CA 1
ATOM 3249 C C . ASN A 1 422 ? 8.860 -22.138 26.380 1.00 40.84 422 ASN A C 1
ATOM 3251 O O . ASN A 1 422 ? 8.170 -21.128 26.539 1.00 40.84 422 ASN A O 1
ATOM 3255 N N . SER A 1 423 ? 9.472 -22.404 25.228 1.00 37.62 423 SER A N 1
ATOM 3256 C CA . SER A 1 423 ? 9.287 -21.613 24.023 1.00 37.62 423 SER A CA 1
ATOM 3257 C C . SER A 1 423 ? 7.823 -21.660 23.587 1.00 37.62 423 SER A C 1
ATOM 3259 O O . SER A 1 423 ? 7.316 -22.663 23.091 1.00 37.62 423 SER A O 1
ATOM 3261 N N . SER A 1 424 ? 7.147 -20.517 23.711 1.00 37.59 424 SER A N 1
ATOM 3262 C CA . SER A 1 424 ? 6.099 -20.176 22.752 1.00 37.59 424 SER A CA 1
ATOM 3263 C C . SER A 1 424 ? 6.683 -20.350 21.340 1.00 37.59 424 SER A C 1
ATOM 3265 O O . SER A 1 424 ? 7.825 -19.922 21.124 1.00 37.59 424 SER A O 1
ATOM 3267 N N . PRO A 1 425 ? 5.945 -20.929 20.374 1.00 37.03 425 PRO A N 1
ATOM 3268 C CA . PRO A 1 425 ? 6.435 -21.155 19.010 1.00 37.03 425 PRO A CA 1
ATOM 3269 C C . PRO A 1 425 ? 6.927 -19.881 18.294 1.00 37.03 425 PRO A C 1
ATOM 3271 O O . PRO A 1 425 ? 7.557 -19.975 17.248 1.00 37.03 425 PRO A O 1
ATOM 3274 N N . VAL A 1 426 ? 6.688 -18.688 18.855 1.00 39.22 426 VAL A N 1
ATOM 3275 C CA . VAL A 1 426 ? 6.971 -17.398 18.209 1.00 39.22 426 VAL A CA 1
ATOM 3276 C C . VAL A 1 426 ? 8.297 -16.739 18.642 1.00 39.22 426 VAL A C 1
ATOM 3278 O O . VAL A 1 426 ? 8.747 -15.824 17.967 1.00 39.22 426 VAL A O 1
ATOM 3281 N N . GLY A 1 427 ? 8.992 -17.202 19.689 1.00 46.06 427 GLY A N 1
ATOM 3282 C CA . GLY A 1 427 ? 10.272 -16.614 20.136 1.00 46.06 427 GLY A CA 1
ATOM 3283 C C . GLY A 1 427 ? 10.153 -15.151 20.607 1.00 46.06 427 GLY A C 1
ATOM 3284 O O . GLY A 1 427 ? 10.037 -14.219 19.814 1.00 46.06 427 GLY A O 1
ATOM 3285 N N . ILE A 1 428 ? 10.203 -14.922 21.918 1.00 46.59 428 ILE A N 1
ATOM 3286 C CA . ILE A 1 428 ? 10.004 -13.591 22.509 1.00 46.59 428 ILE A CA 1
ATOM 3287 C C . ILE A 1 428 ? 11.353 -12.861 22.585 1.00 46.59 428 ILE A C 1
ATOM 3289 O O . ILE A 1 428 ? 12.350 -13.434 23.008 1.00 46.59 428 ILE A O 1
ATOM 3293 N N . LYS A 1 429 ? 11.410 -11.587 22.181 1.00 52.28 429 LYS A N 1
ATOM 3294 C CA . LYS A 1 429 ? 12.559 -10.702 22.422 1.00 52.28 429 LYS A CA 1
ATOM 3295 C C . LYS A 1 429 ? 12.113 -9.443 23.141 1.00 52.28 429 LYS A C 1
ATOM 3297 O O . LYS A 1 429 ? 11.238 -8.727 22.667 1.00 52.28 429 LYS A O 1
ATOM 3302 N N . ILE A 1 430 ? 12.783 -9.122 24.239 1.00 52.41 430 ILE A N 1
ATOM 3303 C CA . ILE A 1 430 ? 12.669 -7.804 24.862 1.00 52.41 430 ILE A CA 1
ATOM 3304 C C . ILE A 1 430 ? 13.662 -6.878 24.163 1.00 52.41 430 ILE A C 1
ATOM 3306 O O . ILE A 1 430 ? 14.868 -7.136 24.158 1.00 52.41 430 ILE A O 1
ATOM 3310 N N . PHE A 1 431 ? 13.170 -5.812 23.536 1.00 50.03 431 PHE A N 1
ATOM 3311 C CA . PHE A 1 431 ? 14.037 -4.799 22.939 1.00 50.03 431 PHE A CA 1
ATOM 3312 C C . PHE A 1 431 ? 14.385 -3.757 24.002 1.00 50.03 431 PHE A C 1
ATOM 3314 O O . PHE A 1 431 ? 13.511 -3.006 24.422 1.00 50.03 431 PHE A O 1
ATOM 3321 N N . GLY A 1 432 ? 15.653 -3.690 24.416 1.00 41.06 432 GLY A N 1
ATOM 3322 C CA . GLY A 1 432 ? 16.079 -2.754 25.456 1.00 41.06 432 GLY A CA 1
ATOM 3323 C C . GLY A 1 432 ? 17.516 -2.281 25.294 1.00 41.06 432 GLY A C 1
ATOM 3324 O O . GLY A 1 432 ? 18.435 -2.985 25.692 1.00 41.06 432 GLY A O 1
ATOM 3325 N N . ILE A 1 433 ? 17.678 -1.072 24.745 1.00 33.72 433 ILE A N 1
ATOM 3326 C CA . ILE A 1 433 ? 18.647 -0.065 25.206 1.00 33.72 433 ILE A CA 1
ATOM 3327 C C . ILE A 1 433 ? 17.933 1.290 25.012 1.00 33.72 433 ILE A C 1
ATOM 3329 O O . ILE A 1 433 ? 17.841 1.771 23.884 1.00 33.72 433 ILE A O 1
ATOM 3333 N N . GLY A 1 434 ? 17.326 1.835 26.078 1.00 43.84 434 GLY A N 1
ATOM 3334 C CA . GLY A 1 434 ? 16.617 3.135 26.084 1.00 43.84 434 GLY A CA 1
ATOM 3335 C C . GLY A 1 434 ? 15.160 3.133 26.591 1.00 43.84 434 GLY A C 1
ATOM 3336 O O . GLY A 1 434 ? 14.495 4.159 26.527 1.00 43.84 434 GLY A O 1
ATOM 3337 N N . THR A 1 435 ? 14.630 2.001 27.070 1.00 46.34 435 THR A N 1
ATOM 3338 C CA . THR A 1 435 ? 13.220 1.837 27.496 1.00 46.34 435 THR A CA 1
ATOM 3339 C C . THR A 1 435 ? 12.898 2.396 28.887 1.00 46.34 435 THR A C 1
ATOM 3341 O O . THR A 1 435 ? 11.776 2.853 29.092 1.00 46.34 435 THR A O 1
ATOM 3344 N N . HIS A 1 436 ? 13.873 2.439 29.806 1.00 47.53 436 HIS A N 1
ATOM 3345 C CA . HIS A 1 436 ? 13.687 3.007 31.152 1.00 47.53 436 HIS A CA 1
ATOM 3346 C C . HIS A 1 436 ? 13.463 4.529 31.151 1.00 47.53 436 HIS A C 1
ATOM 3348 O O . HIS A 1 436 ? 12.829 5.038 32.061 1.00 47.53 436 HIS A O 1
ATOM 3354 N N . GLU A 1 437 ? 13.926 5.262 30.131 1.00 51.97 437 GLU A N 1
ATOM 3355 C CA . GLU A 1 437 ? 13.744 6.725 30.063 1.00 51.97 437 GLU A CA 1
ATOM 3356 C C . GLU A 1 437 ? 12.309 7.145 29.674 1.00 51.97 437 GLU A C 1
ATOM 3358 O O . GLU A 1 437 ? 12.000 8.332 29.693 1.00 51.97 437 GLU A O 1
ATOM 3363 N N . LEU A 1 438 ? 11.432 6.202 29.292 1.00 54.72 438 LEU A N 1
ATOM 3364 C CA . LEU A 1 438 ? 10.119 6.496 28.692 1.00 54.72 438 LEU A CA 1
ATOM 3365 C C . LEU A 1 438 ? 8.949 5.671 29.278 1.00 54.72 438 LEU A C 1
ATOM 3367 O O . LEU A 1 438 ? 7.910 5.571 28.633 1.00 54.72 438 LEU A O 1
ATOM 3371 N N . ASN A 1 439 ? 9.080 5.045 30.453 1.00 68.44 439 ASN A N 1
ATOM 3372 C CA . ASN A 1 439 ? 8.005 4.282 31.128 1.00 68.44 439 ASN A CA 1
ATOM 3373 C C . ASN A 1 439 ? 7.287 3.246 30.236 1.00 68.44 439 ASN A C 1
ATOM 3375 O O . ASN A 1 439 ? 6.058 3.097 30.264 1.00 68.44 439 ASN A O 1
ATOM 3379 N N . GLN A 1 440 ? 8.056 2.528 29.410 1.00 71.12 440 GLN A N 1
ATOM 3380 C CA . GLN A 1 440 ? 7.526 1.552 28.459 1.00 71.12 440 GLN A CA 1
ATOM 3381 C C . GLN A 1 440 ? 8.356 0.267 28.397 1.00 71.12 440 GLN A C 1
ATOM 3383 O O . GLN A 1 440 ? 9.577 0.291 28.522 1.00 71.12 440 GLN A O 1
ATOM 3388 N N . LEU A 1 441 ? 7.694 -0.842 28.065 1.00 72.19 441 LEU A N 1
ATOM 3389 C CA . LEU A 1 441 ? 8.319 -2.104 27.676 1.00 72.19 441 LEU A CA 1
ATOM 3390 C C . LEU A 1 441 ? 7.884 -2.477 26.257 1.00 72.19 441 LEU A C 1
ATOM 3392 O O . LEU A 1 441 ? 6.690 -2.523 25.955 1.00 72.19 441 LEU A O 1
ATOM 3396 N N . ARG A 1 442 ? 8.846 -2.770 25.376 1.00 68.12 442 ARG A N 1
ATOM 3397 C CA . ARG A 1 442 ? 8.578 -3.278 24.023 1.00 68.12 442 ARG A CA 1
ATOM 3398 C C . ARG A 1 442 ? 8.943 -4.755 23.945 1.00 68.12 442 ARG A C 1
ATOM 3400 O O . ARG A 1 442 ? 10.101 -5.130 24.134 1.00 68.12 442 ARG A O 1
ATOM 3407 N N . ILE A 1 443 ? 7.946 -5.566 23.624 1.00 62.78 443 ILE A N 1
ATOM 3408 C CA . ILE A 1 443 ? 8.042 -7.016 23.497 1.00 62.78 443 ILE A CA 1
ATOM 3409 C C . ILE A 1 443 ? 7.863 -7.350 22.021 1.00 62.78 443 ILE A C 1
ATOM 3411 O O . ILE A 1 443 ? 6.779 -7.162 21.476 1.00 62.78 443 ILE A O 1
ATOM 3415 N N . GLY A 1 444 ? 8.921 -7.825 21.375 1.00 55.75 444 GLY A N 1
ATOM 3416 C CA . GLY A 1 444 ? 8.857 -8.327 20.011 1.00 55.75 444 GLY A CA 1
ATOM 3417 C C . GLY A 1 444 ? 8.598 -9.817 19.958 1.00 55.75 444 GLY A C 1
ATOM 3418 O O . GLY A 1 444 ? 9.235 -10.596 20.669 1.00 55.75 444 GLY A O 1
ATOM 3419 N N . PHE A 1 445 ? 7.700 -10.219 19.073 1.00 52.94 445 PHE A N 1
ATOM 3420 C CA . PHE A 1 445 ? 7.391 -11.604 18.760 1.00 52.94 445 PHE A CA 1
ATOM 3421 C C . PHE A 1 445 ? 8.118 -11.969 17.473 1.00 52.94 445 PHE A C 1
ATOM 3423 O O . PHE A 1 445 ? 7.616 -11.747 16.379 1.00 52.94 445 PHE A O 1
ATOM 3430 N N . GLY A 1 446 ? 9.335 -12.500 17.594 1.00 47.06 446 GLY A N 1
ATOM 3431 C CA . GLY A 1 446 ? 9.967 -13.222 16.490 1.00 47.06 446 GLY A CA 1
ATOM 3432 C C . GLY A 1 446 ? 10.161 -12.463 15.176 1.00 47.06 446 GLY A C 1
ATOM 3433 O O . GLY A 1 446 ? 10.373 -13.113 14.145 1.00 47.06 446 GLY A O 1
ATOM 3434 N N . GLY A 1 447 ? 10.150 -11.126 15.194 1.00 40.38 447 GLY A N 1
ATOM 3435 C CA . GLY A 1 447 ? 10.630 -10.311 14.089 1.00 40.38 447 GLY A CA 1
ATOM 3436 C C . GLY A 1 447 ? 11.978 -10.829 13.635 1.00 40.38 447 GLY A C 1
ATOM 3437 O O . GLY A 1 447 ? 12.852 -11.075 14.476 1.00 40.38 447 GLY A O 1
ATOM 3438 N N . VAL A 1 448 ? 12.094 -11.068 12.323 1.00 39.59 448 VAL A N 1
ATOM 3439 C CA . VAL A 1 448 ? 13.233 -11.708 11.652 1.00 39.59 448 VAL A CA 1
ATOM 3440 C C . VAL A 1 448 ? 14.513 -11.467 12.453 1.00 39.59 448 VAL A C 1
ATOM 3442 O O . VAL A 1 448 ? 14.905 -10.308 12.642 1.00 39.59 448 VAL A O 1
ATOM 3445 N N . LYS A 1 449 ? 15.149 -12.537 12.970 1.00 39.91 449 LYS A N 1
ATOM 3446 C CA . LYS A 1 449 ? 16.570 -12.462 13.348 1.00 39.91 449 LYS A CA 1
ATOM 3447 C C . LYS A 1 449 ? 17.223 -11.784 12.155 1.00 39.91 449 LYS A C 1
ATOM 3449 O O . LYS A 1 449 ? 17.155 -12.370 11.082 1.00 39.91 449 LYS A O 1
ATOM 3454 N N . GLY A 1 450 ? 17.675 -10.534 12.327 1.00 46.78 450 GLY A N 1
ATOM 3455 C CA . GLY A 1 450 ? 18.064 -9.682 11.206 1.00 46.78 450 GLY A CA 1
ATOM 3456 C C . GLY A 1 450 ? 18.889 -10.509 10.241 1.00 46.78 450 GLY A C 1
ATOM 3457 O O . GLY A 1 450 ? 19.772 -11.226 10.713 1.00 46.78 450 GLY A O 1
ATOM 3458 N N . LEU A 1 451 ? 18.498 -10.501 8.964 1.00 50.38 451 LEU A N 1
ATOM 3459 C CA . LEU A 1 451 ? 19.157 -11.266 7.915 1.00 50.38 451 LEU A CA 1
ATOM 3460 C C . LEU A 1 451 ? 20.667 -11.105 8.103 1.00 50.38 451 LEU A C 1
ATOM 3462 O O . LEU A 1 451 ? 21.199 -10.011 7.931 1.00 50.38 451 LEU A O 1
ATOM 3466 N N . ARG A 1 452 ? 21.323 -12.156 8.602 1.00 53.56 452 ARG A N 1
ATOM 3467 C CA . ARG A 1 452 ? 22.761 -12.135 8.844 1.00 53.56 452 ARG A CA 1
ATOM 3468 C C . ARG A 1 452 ? 23.397 -12.546 7.545 1.00 53.56 452 ARG A C 1
ATOM 3470 O O . ARG A 1 452 ? 23.572 -13.730 7.299 1.00 53.56 452 ARG A O 1
ATOM 3477 N N . GLU A 1 453 ? 23.677 -11.567 6.707 1.00 60.25 453 GLU A N 1
ATOM 3478 C CA . GLU A 1 453 ? 24.454 -11.792 5.502 1.00 60.25 453 GLU A CA 1
ATOM 3479 C C . GLU A 1 453 ? 25.923 -11.984 5.927 1.00 60.25 453 GLU A C 1
ATOM 3481 O O . GLU A 1 453 ? 26.521 -11.029 6.428 1.00 60.25 453 GLU A O 1
ATOM 3486 N N . PRO A 1 454 ? 26.501 -13.198 5.818 1.00 56.53 454 PRO A N 1
ATOM 3487 C CA . PRO A 1 454 ? 27.856 -13.474 6.304 1.00 56.53 454 PRO A CA 1
ATOM 3488 C C . PRO A 1 454 ? 28.919 -12.706 5.511 1.00 56.53 454 PRO A C 1
ATOM 3490 O O . PRO A 1 454 ? 29.952 -12.336 6.063 1.00 56.53 454 PRO A O 1
ATOM 3493 N N . GLU A 1 455 ? 28.630 -12.405 4.242 1.00 70.69 455 GLU A N 1
ATOM 3494 C CA . GLU A 1 455 ? 29.495 -11.644 3.342 1.00 70.69 455 GLU A CA 1
ATOM 3495 C C . GLU A 1 455 ? 28.720 -10.490 2.683 1.00 70.69 455 GLU A C 1
ATOM 3497 O O . GLU A 1 455 ? 28.311 -10.560 1.520 1.00 70.69 455 GLU A O 1
ATOM 3502 N N . PRO A 1 456 ? 28.451 -9.414 3.438 1.00 69.12 456 PRO A N 1
ATOM 3503 C CA . PRO A 1 456 ? 27.524 -8.372 3.007 1.00 69.12 456 PRO A CA 1
ATOM 3504 C C . PRO A 1 456 ? 28.102 -7.339 2.043 1.00 69.12 456 PRO A C 1
ATOM 3506 O O . PRO A 1 456 ? 27.355 -6.548 1.470 1.00 69.12 456 PRO A O 1
ATOM 3509 N N . TYR A 1 457 ? 29.422 -7.330 1.887 1.00 82.25 457 TYR A N 1
ATOM 3510 C CA . TYR A 1 457 ? 30.155 -6.442 0.982 1.00 82.25 457 TYR A CA 1
ATOM 3511 C C . TYR A 1 457 ? 30.861 -7.227 -0.127 1.00 82.25 457 TYR A C 1
ATOM 3513 O O . TYR A 1 457 ? 31.668 -6.672 -0.867 1.00 82.25 457 TYR A O 1
ATOM 3521 N N . THR A 1 458 ? 30.562 -8.522 -0.228 1.00 88.56 458 THR A N 1
ATOM 3522 C CA . THR A 1 458 ? 31.033 -9.377 -1.309 1.00 88.56 458 THR A CA 1
ATOM 3523 C C . THR A 1 458 ? 29.874 -9.565 -2.282 1.00 88.56 458 THR A C 1
ATOM 3525 O O . THR A 1 458 ? 28.778 -9.935 -1.838 1.00 88.56 458 THR A O 1
ATOM 3528 N N . PRO A 1 459 ? 30.089 -9.329 -3.590 1.00 91.88 459 PRO A N 1
ATOM 3529 C CA . PRO A 1 459 ? 29.145 -9.737 -4.621 1.00 91.88 459 PRO A CA 1
ATOM 3530 C C . PRO A 1 459 ? 28.757 -11.210 -4.481 1.00 91.88 459 PRO A C 1
ATOM 3532 O O . PRO A 1 459 ? 29.450 -11.997 -3.838 1.00 91.88 459 PRO A O 1
ATOM 3535 N N . THR A 1 460 ? 27.650 -11.603 -5.100 1.00 91.19 460 THR A N 1
ATOM 3536 C CA . THR A 1 460 ? 27.291 -13.022 -5.179 1.00 91.19 460 THR A CA 1
ATOM 3537 C C . THR A 1 460 ? 28.349 -13.835 -5.941 1.00 91.19 460 THR A C 1
ATOM 3539 O O . THR A 1 460 ? 29.254 -13.269 -6.558 1.00 91.19 460 THR A O 1
ATOM 3542 N N . SER A 1 461 ? 28.232 -15.164 -5.923 1.00 89.75 461 SER A N 1
ATOM 3543 C CA . SER A 1 461 ? 29.092 -16.095 -6.678 1.00 89.75 461 SER A CA 1
ATOM 3544 C C . SER A 1 461 ? 29.188 -15.739 -8.162 1.00 89.75 461 SER A C 1
ATOM 3546 O O . SER A 1 461 ? 30.284 -15.736 -8.715 1.00 89.75 461 SER A O 1
ATOM 3548 N N . GLU A 1 462 ? 28.074 -15.338 -8.775 1.00 91.50 462 GLU A N 1
ATOM 3549 C CA . GLU A 1 462 ? 28.034 -14.890 -10.172 1.00 91.50 462 GLU A CA 1
ATOM 3550 C C . GLU A 1 462 ? 28.358 -13.399 -10.345 1.00 91.50 462 GLU A C 1
ATOM 3552 O O . GLU A 1 462 ? 28.278 -12.871 -11.448 1.00 91.50 462 GLU A O 1
ATOM 3557 N N . GLY A 1 463 ? 28.748 -12.694 -9.280 1.00 92.44 463 GLY A N 1
ATOM 3558 C CA . GLY A 1 463 ? 29.206 -11.307 -9.346 1.00 92.44 463 GLY A CA 1
ATOM 3559 C C . GLY A 1 463 ? 28.097 -10.253 -9.322 1.00 92.44 463 GLY A C 1
ATOM 3560 O O . GLY A 1 463 ? 28.324 -9.145 -9.807 1.00 92.44 463 GLY A O 1
ATOM 3561 N N . TYR A 1 464 ? 26.921 -10.554 -8.763 1.00 93.81 464 TYR A N 1
ATOM 3562 C CA . TYR A 1 464 ? 25.827 -9.587 -8.625 1.00 93.81 464 TYR A CA 1
ATOM 3563 C C . TYR A 1 464 ? 25.887 -8.809 -7.303 1.00 93.81 464 TYR A C 1
ATOM 3565 O O . TYR A 1 464 ? 26.237 -9.346 -6.250 1.00 93.81 464 TYR A O 1
ATOM 3573 N N . CYS A 1 465 ? 25.489 -7.539 -7.339 1.00 95.25 465 CYS A N 1
ATOM 3574 C CA . CYS A 1 465 ? 25.166 -6.734 -6.156 1.00 95.25 465 CYS A CA 1
ATOM 3575 C C . CYS A 1 465 ? 24.024 -5.752 -6.470 1.00 95.25 465 CYS A C 1
ATOM 3577 O O . CYS A 1 465 ? 23.492 -5.770 -7.580 1.00 95.25 465 CYS A O 1
ATOM 3579 N N . ALA A 1 466 ? 23.602 -4.918 -5.515 1.00 94.94 466 ALA A N 1
ATOM 3580 C CA . ALA A 1 466 ? 22.505 -3.977 -5.745 1.00 94.94 466 ALA A CA 1
ATOM 3581 C C . ALA A 1 466 ? 22.682 -2.621 -5.056 1.00 94.94 466 ALA A C 1
ATOM 3583 O O . ALA A 1 466 ? 23.034 -2.549 -3.876 1.00 94.94 466 ALA A O 1
ATOM 3584 N N . LEU A 1 467 ? 22.324 -1.553 -5.774 1.00 95.19 467 LEU A N 1
ATOM 3585 C CA . LEU A 1 467 ? 22.053 -0.235 -5.196 1.00 95.19 467 LEU A CA 1
ATOM 3586 C C . LEU A 1 467 ? 20.542 -0.023 -5.122 1.00 95.19 467 LEU A C 1
ATOM 3588 O O . LEU A 1 467 ? 19.840 -0.203 -6.111 1.00 95.19 467 LEU A O 1
ATOM 3592 N N . VAL A 1 468 ? 20.034 0.383 -3.961 1.00 92.19 468 VAL A N 1
ATOM 3593 C CA . VAL A 1 468 ? 18.593 0.540 -3.731 1.00 92.19 468 VAL A CA 1
ATOM 3594 C C . VAL A 1 468 ? 18.257 1.983 -3.394 1.00 92.19 468 VAL A C 1
ATOM 3596 O O . VAL A 1 468 ? 18.648 2.488 -2.339 1.00 92.19 468 VAL A O 1
ATOM 3599 N N . LEU A 1 469 ? 17.502 2.646 -4.268 1.00 90.19 469 LEU A N 1
ATOM 3600 C CA . LEU A 1 469 ? 16.993 3.997 -4.045 1.00 90.19 469 LEU A CA 1
ATOM 3601 C C . LEU A 1 469 ? 15.754 3.918 -3.147 1.00 90.19 469 LEU A C 1
ATOM 3603 O O . LEU A 1 469 ? 14.800 3.203 -3.451 1.00 90.19 469 LEU A O 1
ATOM 3607 N N . SER A 1 470 ? 15.763 4.633 -2.021 1.00 85.50 470 SER A N 1
ATOM 3608 C CA . SER A 1 470 ? 14.682 4.548 -1.034 1.00 85.50 470 SER A CA 1
ATOM 3609 C C . SER A 1 470 ? 14.549 5.808 -0.170 1.00 85.50 470 SER A C 1
ATOM 3611 O O . SER A 1 470 ? 15.429 6.670 -0.146 1.00 85.50 470 SER A O 1
ATOM 3613 N N . ASN A 1 471 ? 13.455 5.911 0.594 1.00 74.50 471 ASN A N 1
ATOM 3614 C CA . ASN A 1 471 ? 13.275 6.892 1.672 1.00 74.50 471 ASN A CA 1
ATOM 3615 C C . ASN A 1 471 ? 13.432 8.366 1.248 1.00 74.50 471 ASN A C 1
ATOM 3617 O O . ASN A 1 471 ? 13.941 9.167 2.026 1.00 74.50 471 ASN A O 1
ATOM 3621 N N . SER A 1 472 ? 13.025 8.750 0.033 1.00 81.19 472 SER A N 1
ATOM 3622 C CA . SER A 1 472 ? 13.192 10.103 -0.546 1.00 81.19 472 SER A CA 1
ATOM 3623 C C . SER A 1 472 ? 14.634 10.605 -0.726 1.00 81.19 472 SER A C 1
ATOM 3625 O O . SER A 1 472 ? 14.872 11.462 -1.572 1.00 81.19 472 SER A O 1
ATOM 3627 N N . SER A 1 473 ? 15.596 10.126 0.062 1.00 86.69 473 SER A N 1
ATOM 3628 C CA . SER A 1 473 ? 16.947 10.681 0.163 1.00 86.69 473 SER A CA 1
ATOM 3629 C C . SER A 1 473 ? 18.018 9.637 0.478 1.00 86.69 473 SER A C 1
ATOM 3631 O O . SER A 1 473 ? 19.094 10.006 0.938 1.00 86.69 473 SER A O 1
ATOM 3633 N N . ARG A 1 474 ? 17.767 8.338 0.283 1.00 89.31 474 ARG A N 1
ATOM 3634 C CA . ARG A 1 474 ? 18.744 7.290 0.612 1.00 89.31 474 ARG A CA 1
ATOM 3635 C C . ARG A 1 474 ? 19.082 6.405 -0.575 1.00 89.31 474 ARG A C 1
ATOM 3637 O O . ARG A 1 474 ? 18.226 6.128 -1.413 1.00 89.31 474 ARG A O 1
ATOM 3644 N N . VAL A 1 475 ? 20.329 5.953 -0.592 1.00 92.44 475 VAL A N 1
ATOM 3645 C CA . VAL A 1 475 ? 20.818 4.826 -1.387 1.00 92.44 475 VAL A CA 1
ATOM 3646 C C . VAL A 1 475 ? 21.346 3.791 -0.412 1.00 92.44 475 VAL A C 1
ATOM 3648 O O . VAL A 1 475 ? 22.149 4.113 0.466 1.00 92.44 475 VAL A O 1
ATOM 3651 N N . TYR A 1 476 ? 20.890 2.557 -0.564 1.00 92.38 476 TYR A N 1
ATOM 3652 C CA . TYR A 1 476 ? 21.417 1.429 0.183 1.00 92.38 476 TYR A CA 1
ATOM 3653 C C . TYR A 1 476 ? 22.249 0.528 -0.726 1.00 92.38 476 TYR A C 1
ATOM 3655 O O . TYR A 1 476 ? 21.796 0.177 -1.808 1.00 92.38 476 TYR A O 1
ATOM 3663 N N . GLY A 1 477 ? 23.444 0.143 -0.286 1.00 93.81 477 GLY A N 1
ATOM 3664 C CA . GLY A 1 477 ? 24.261 -0.866 -0.960 1.00 93.81 477 GLY A CA 1
ATOM 3665 C C . GLY A 1 477 ? 24.051 -2.239 -0.329 1.00 93.81 477 GLY A C 1
ATOM 3666 O O . GLY A 1 477 ? 24.241 -2.381 0.882 1.00 93.81 477 GLY A O 1
ATOM 3667 N N . TYR A 1 478 ? 23.678 -3.233 -1.135 1.00 91.38 478 TYR A N 1
ATOM 3668 C CA . TYR A 1 478 ? 23.549 -4.641 -0.747 1.00 91.38 478 TYR A CA 1
ATOM 3669 C C . TYR A 1 478 ? 24.545 -5.483 -1.552 1.00 91.38 478 TYR A C 1
ATOM 3671 O O . TYR A 1 478 ? 24.527 -5.436 -2.783 1.00 91.38 478 TYR A O 1
ATOM 3679 N N . LYS A 1 479 ? 25.434 -6.225 -0.871 1.00 91.19 479 LYS A N 1
ATOM 3680 C CA . LYS A 1 479 ? 26.548 -6.974 -1.495 1.00 91.19 479 LYS A CA 1
ATOM 3681 C C . LYS A 1 479 ? 27.509 -6.111 -2.323 1.00 91.19 479 LYS A C 1
ATOM 3683 O O . LYS A 1 479 ? 28.290 -6.629 -3.115 1.00 91.19 479 LYS A O 1
ATOM 3688 N N . CYS A 1 480 ? 27.463 -4.788 -2.152 1.00 93.25 480 CYS A N 1
ATOM 3689 C CA . CYS A 1 480 ? 28.312 -3.868 -2.899 1.00 93.25 480 CYS A CA 1
ATOM 3690 C C . CYS A 1 480 ? 29.748 -3.903 -2.359 1.00 93.25 480 CYS A C 1
ATOM 3692 O O . CYS A 1 480 ? 29.936 -3.629 -1.168 1.00 93.25 480 CYS A O 1
ATOM 3694 N N . PRO A 1 481 ? 30.749 -4.164 -3.216 1.00 93.62 481 PRO A N 1
ATOM 3695 C CA . PRO A 1 481 ? 32.145 -3.989 -2.852 1.00 93.62 481 PRO A CA 1
ATOM 3696 C C . PRO A 1 481 ? 32.496 -2.500 -2.771 1.00 93.62 481 PRO A C 1
ATOM 3698 O O . PRO A 1 481 ? 31.757 -1.631 -3.250 1.00 93.62 481 PRO A O 1
ATOM 3701 N N . GLU A 1 482 ? 33.646 -2.196 -2.171 1.00 92.44 482 GLU A N 1
ATOM 3702 C CA . GLU A 1 482 ? 34.048 -0.814 -1.900 1.00 92.44 482 GLU A CA 1
ATOM 3703 C C . GLU A 1 482 ? 34.204 0.014 -3.184 1.00 92.44 482 GLU A C 1
ATOM 3705 O O . GLU A 1 482 ? 33.842 1.188 -3.183 1.00 92.44 482 GLU A O 1
ATOM 3710 N N . GLU A 1 483 ? 34.645 -0.576 -4.304 1.00 93.25 483 GLU A N 1
ATOM 3711 C CA . GLU A 1 483 ? 34.744 0.162 -5.570 1.00 93.25 483 GLU A CA 1
ATOM 3712 C C . GLU A 1 483 ? 33.387 0.671 -6.092 1.00 93.25 483 GLU A C 1
ATOM 3714 O O . GLU A 1 483 ? 33.322 1.755 -6.673 1.00 93.25 483 GLU A O 1
ATOM 3719 N N . VAL A 1 484 ? 32.294 -0.059 -5.840 1.00 94.69 484 VAL A N 1
ATOM 3720 C CA . VAL A 1 484 ? 30.929 0.351 -6.216 1.00 94.69 484 VAL A CA 1
ATOM 3721 C C . VAL A 1 484 ? 30.469 1.507 -5.333 1.00 94.69 484 VAL A C 1
ATOM 3723 O O . VAL A 1 484 ? 29.920 2.491 -5.830 1.00 94.69 484 VAL A O 1
ATOM 3726 N N . LEU A 1 485 ? 30.716 1.419 -4.024 1.00 94.69 485 LEU A N 1
ATOM 3727 C CA . LEU A 1 485 ? 30.365 2.482 -3.080 1.00 94.69 485 LEU A CA 1
ATOM 3728 C C . LEU A 1 485 ? 31.167 3.760 -3.364 1.00 94.69 485 LEU A C 1
ATOM 3730 O O . LEU A 1 485 ? 30.595 4.850 -3.397 1.00 94.69 485 LEU A O 1
ATOM 3734 N N . GLU A 1 486 ? 32.463 3.635 -3.652 1.00 94.06 486 GLU A N 1
ATOM 3735 C CA . GLU A 1 486 ? 33.324 4.766 -4.001 1.00 94.06 486 GLU A CA 1
ATOM 3736 C C . GLU A 1 486 ? 32.915 5.417 -5.327 1.00 94.06 486 GLU A C 1
ATOM 3738 O O . GLU A 1 486 ? 32.923 6.644 -5.434 1.00 94.06 486 GLU A O 1
ATOM 3743 N N . ALA A 1 487 ? 32.471 4.634 -6.316 1.00 92.69 487 ALA A N 1
ATOM 3744 C CA . ALA A 1 487 ? 31.911 5.174 -7.554 1.00 92.69 487 ALA A CA 1
ATOM 3745 C C . ALA A 1 487 ? 30.681 6.061 -7.285 1.00 92.69 487 ALA A C 1
ATOM 3747 O O . ALA A 1 487 ? 30.588 7.170 -7.820 1.00 92.69 487 ALA A O 1
ATOM 3748 N N . VAL A 1 488 ? 29.775 5.627 -6.398 1.00 93.25 488 VAL A N 1
ATOM 3749 C CA . VAL A 1 488 ? 28.618 6.435 -5.977 1.00 93.25 488 VAL A CA 1
ATOM 3750 C C . VAL A 1 488 ? 29.073 7.707 -5.262 1.00 93.25 488 VAL A C 1
ATOM 3752 O O . VAL A 1 488 ? 28.577 8.786 -5.589 1.00 93.25 488 VAL A O 1
ATOM 3755 N N . ARG A 1 489 ? 30.042 7.624 -4.338 1.00 93.44 489 ARG A N 1
ATOM 3756 C CA . ARG A 1 489 ? 30.590 8.802 -3.636 1.00 93.44 489 ARG A CA 1
ATOM 3757 C C . ARG A 1 489 ? 31.193 9.806 -4.610 1.00 93.44 489 ARG A C 1
ATOM 3759 O O . ARG A 1 489 ? 30.841 10.984 -4.560 1.00 93.44 489 ARG A O 1
ATOM 3766 N N . LYS A 1 490 ? 32.059 9.348 -5.520 1.00 89.88 490 LYS A N 1
ATOM 3767 C CA . LYS A 1 490 ? 32.722 10.173 -6.542 1.00 89.88 490 LYS A CA 1
ATOM 3768 C C . LYS A 1 490 ? 31.702 10.903 -7.415 1.00 89.88 490 LYS A C 1
ATOM 3770 O O . LYS A 1 490 ? 31.870 12.095 -7.657 1.00 89.88 490 LYS A O 1
ATOM 3775 N N . ALA A 1 491 ? 30.626 10.230 -7.822 1.00 88.62 491 ALA A N 1
ATOM 3776 C CA . ALA A 1 491 ? 29.601 10.797 -8.700 1.00 88.62 491 ALA A CA 1
ATOM 3777 C C . ALA A 1 491 ? 28.879 12.030 -8.122 1.00 88.62 491 ALA A C 1
ATOM 3779 O O . ALA A 1 491 ? 28.416 12.883 -8.882 1.00 88.62 491 ALA A O 1
ATOM 3780 N N . VAL A 1 492 ? 28.789 12.147 -6.792 1.00 86.44 492 VAL A N 1
ATOM 3781 C CA . VAL A 1 492 ? 28.084 13.250 -6.107 1.00 86.44 492 VAL A CA 1
ATOM 3782 C C . VAL A 1 492 ? 28.985 14.120 -5.223 1.00 86.44 492 VAL A C 1
ATOM 3784 O O . VAL A 1 492 ? 28.495 15.065 -4.600 1.00 86.44 492 VAL A O 1
ATOM 3787 N N . LYS A 1 493 ? 30.290 13.827 -5.161 1.00 80.56 493 LYS A N 1
ATOM 3788 C CA . LYS A 1 493 ? 31.252 14.457 -4.242 1.00 80.56 493 LYS A CA 1
ATOM 3789 C C . LYS A 1 493 ? 31.272 15.979 -4.359 1.00 80.56 493 LYS A C 1
ATOM 3791 O O . LYS A 1 493 ? 31.121 16.672 -3.356 1.00 80.56 493 LYS A O 1
ATOM 3796 N N . ASP A 1 494 ? 31.364 16.487 -5.585 1.00 77.56 494 ASP A N 1
ATOM 3797 C CA . ASP A 1 494 ? 31.486 17.925 -5.872 1.00 77.56 494 ASP A CA 1
ATOM 3798 C C . ASP A 1 494 ? 30.233 18.733 -5.500 1.00 77.56 494 ASP A C 1
ATOM 3800 O O . ASP A 1 494 ? 30.232 19.959 -5.548 1.00 77.56 494 ASP A O 1
ATOM 3804 N N . GLN A 1 495 ? 29.142 18.054 -5.146 1.00 79.38 495 GLN A N 1
ATOM 3805 C CA . GLN A 1 495 ? 27.862 18.671 -4.814 1.00 79.38 495 GLN A CA 1
ATOM 3806 C C . GLN A 1 495 ? 27.668 18.838 -3.302 1.00 79.38 495 GLN A C 1
ATOM 3808 O O . GLN A 1 495 ? 26.738 19.525 -2.885 1.00 79.38 495 GLN A O 1
ATOM 3813 N N . GLY A 1 496 ? 28.496 18.186 -2.473 1.00 82.62 496 GLY A N 1
ATOM 3814 C CA . GLY A 1 496 ? 28.401 18.263 -1.010 1.00 82.62 496 GLY A CA 1
ATOM 3815 C C . GLY A 1 496 ? 27.059 17.785 -0.439 1.00 82.62 496 GLY A C 1
ATOM 3816 O O . GLY A 1 496 ? 26.655 18.228 0.631 1.00 82.62 496 GLY A O 1
ATOM 3817 N N . ILE A 1 497 ? 26.332 16.919 -1.158 1.00 86.44 497 ILE A N 1
ATOM 3818 C CA . ILE A 1 497 ? 24.956 16.522 -0.806 1.00 86.44 497 ILE A CA 1
ATOM 3819 C C . ILE A 1 497 ? 24.865 15.285 0.092 1.00 86.44 497 ILE A C 1
ATOM 3821 O O . ILE A 1 497 ? 23.759 14.946 0.509 1.00 86.44 497 ILE A O 1
ATOM 3825 N N . ILE A 1 498 ? 25.971 14.593 0.378 1.00 91.81 498 ILE A N 1
ATOM 3826 C CA . ILE A 1 498 ? 25.980 13.434 1.280 1.00 91.81 498 ILE A CA 1
ATOM 3827 C C . ILE A 1 498 ? 25.905 13.937 2.725 1.00 91.81 498 ILE A C 1
ATOM 3829 O O . ILE A 1 498 ? 26.768 14.675 3.187 1.00 91.81 498 ILE A O 1
ATOM 3833 N N . LYS A 1 499 ? 24.861 13.518 3.440 1.00 91.06 499 LYS A N 1
ATOM 3834 C CA . LYS A 1 499 ? 24.647 13.778 4.867 1.00 91.06 499 LYS A CA 1
ATOM 3835 C C . LYS A 1 499 ? 25.294 12.705 5.734 1.00 91.06 499 LYS A C 1
ATOM 3837 O O . LYS A 1 499 ? 25.915 13.025 6.739 1.00 91.06 499 LYS A O 1
ATOM 3842 N N . ASN A 1 500 ? 25.094 11.438 5.377 1.00 89.62 500 ASN A N 1
ATOM 3843 C CA . ASN A 1 500 ? 25.653 10.296 6.090 1.00 89.62 500 ASN A CA 1
ATOM 3844 C C . ASN A 1 500 ? 26.136 9.246 5.095 1.00 89.62 500 ASN A C 1
ATOM 3846 O O . ASN A 1 500 ? 25.469 8.994 4.099 1.00 89.62 500 ASN A O 1
ATOM 3850 N N . ASP A 1 501 ? 27.245 8.598 5.425 1.00 93.25 501 ASP A N 1
ATOM 3851 C CA . ASP A 1 501 ? 27.816 7.477 4.686 1.00 93.25 501 ASP A CA 1
ATOM 3852 C C . ASP A 1 501 ? 28.380 6.497 5.716 1.00 93.25 501 ASP A C 1
ATOM 3854 O O . ASP A 1 501 ? 29.311 6.826 6.454 1.00 93.25 501 ASP A O 1
ATOM 3858 N N . ARG A 1 502 ? 27.717 5.353 5.892 1.00 92.56 502 ARG A N 1
ATOM 3859 C CA . ARG A 1 502 ? 28.036 4.411 6.972 1.00 92.56 502 ARG A CA 1
ATOM 3860 C C . ARG A 1 502 ? 27.410 3.045 6.742 1.00 92.56 502 ARG A C 1
ATOM 3862 O O . ARG A 1 502 ? 26.394 2.908 6.068 1.00 92.56 502 ARG A O 1
ATOM 3869 N N . LYS A 1 503 ? 27.917 2.051 7.466 1.00 89.62 503 LYS A N 1
ATOM 3870 C CA . LYS A 1 503 ? 27.203 0.786 7.669 1.00 89.62 503 LYS A CA 1
ATOM 3871 C C . LYS A 1 503 ? 25.864 1.042 8.370 1.00 89.62 503 LYS A C 1
ATOM 3873 O O . LYS A 1 503 ? 25.781 1.847 9.305 1.00 89.62 503 LYS A O 1
ATOM 3878 N N . CYS A 1 504 ? 24.806 0.374 7.920 1.00 82.19 504 CYS A N 1
ATOM 3879 C CA . CYS A 1 504 ? 23.470 0.564 8.459 1.00 82.19 504 CYS A CA 1
ATOM 3880 C C . CYS A 1 504 ? 23.390 0.059 9.906 1.00 82.19 504 CYS A C 1
ATOM 3882 O O . CYS A 1 504 ? 23.680 -1.095 10.200 1.00 82.19 504 CYS A O 1
ATOM 3884 N N . LYS A 1 505 ? 22.923 0.913 10.823 1.00 77.38 505 LYS A N 1
ATOM 3885 C CA . LYS A 1 505 ? 22.785 0.554 12.247 1.00 77.38 505 LYS A CA 1
ATOM 3886 C C . LYS A 1 505 ? 21.641 -0.428 12.526 1.00 77.38 505 LYS A C 1
ATOM 3888 O O . LYS A 1 505 ? 21.630 -1.071 13.567 1.00 77.38 505 LYS A O 1
ATOM 3893 N N . LYS A 1 506 ? 20.636 -0.477 11.643 1.00 72.19 506 LYS A N 1
ATOM 3894 C CA . LYS A 1 506 ? 19.387 -1.235 11.855 1.00 72.19 506 LYS A CA 1
ATOM 3895 C C . LYS A 1 506 ? 19.405 -2.626 11.225 1.00 72.19 506 LYS A C 1
ATOM 3897 O O . LYS A 1 506 ? 18.599 -3.467 11.614 1.00 72.19 506 LYS A O 1
ATOM 3902 N N . VAL A 1 507 ? 20.255 -2.829 10.223 1.00 70.94 507 VAL A N 1
ATOM 3903 C CA . VAL A 1 507 ? 20.353 -4.064 9.448 1.00 70.94 507 VAL A CA 1
ATOM 3904 C C . VAL A 1 507 ? 21.827 -4.321 9.187 1.00 70.94 507 VAL A C 1
ATOM 3906 O O . VAL A 1 507 ? 22.488 -3.539 8.505 1.00 70.94 507 VAL A O 1
ATOM 3909 N N . GLU A 1 508 ? 22.326 -5.403 9.772 1.00 71.81 508 GLU A N 1
ATOM 3910 C CA . GLU A 1 508 ? 23.685 -5.876 9.549 1.00 71.81 508 GLU A CA 1
ATOM 3911 C C . GLU A 1 508 ? 23.855 -6.215 8.064 1.00 71.81 508 GLU A C 1
ATOM 3913 O O . GLU A 1 508 ? 23.005 -6.868 7.466 1.00 71.81 508 GLU A O 1
ATOM 3918 N N . GLY A 1 509 ? 24.926 -5.710 7.457 1.00 72.06 509 GLY A N 1
ATOM 3919 C CA . GLY A 1 509 ? 25.257 -6.019 6.073 1.00 72.06 509 GLY A CA 1
ATOM 3920 C C . GLY A 1 509 ? 24.667 -5.118 4.984 1.00 72.06 509 GLY A C 1
ATOM 3921 O O . GLY A 1 509 ? 24.838 -5.389 3.801 1.00 72.06 509 GLY A O 1
ATOM 3922 N N . LEU A 1 510 ? 24.019 -4.016 5.361 1.00 85.62 510 LEU A N 1
ATOM 3923 C CA . LEU A 1 510 ? 23.599 -2.978 4.421 1.00 85.62 510 LEU A CA 1
ATOM 3924 C C . LEU A 1 510 ? 24.498 -1.744 4.569 1.00 85.62 510 LEU A C 1
ATOM 3926 O O . LEU A 1 510 ? 24.790 -1.321 5.691 1.00 85.62 510 LEU A O 1
ATOM 3930 N N . HIS A 1 511 ? 24.919 -1.131 3.465 1.00 91.31 511 HIS A N 1
ATOM 3931 C CA . HIS A 1 511 ? 25.571 0.185 3.482 1.00 91.31 511 HIS A CA 1
ATOM 3932 C C . HIS A 1 511 ? 24.536 1.286 3.258 1.00 91.31 511 HIS A C 1
ATOM 3934 O O . HIS A 1 511 ? 23.667 1.127 2.412 1.00 91.31 511 HIS A O 1
ATOM 3940 N N . GLU A 1 512 ? 24.587 2.387 4.003 1.00 92.62 512 GLU A N 1
ATOM 3941 C CA . GLU A 1 512 ? 23.636 3.502 3.913 1.00 92.62 512 GLU A CA 1
ATOM 3942 C C . GLU A 1 512 ? 24.358 4.787 3.492 1.00 92.62 512 GLU A C 1
ATOM 3944 O O . GLU A 1 512 ? 25.213 5.289 4.224 1.00 92.62 512 GLU A O 1
ATOM 3949 N N . ILE A 1 513 ? 23.940 5.350 2.355 1.00 92.75 513 ILE A N 1
ATOM 3950 C CA . ILE A 1 513 ? 24.286 6.704 1.911 1.00 92.75 513 ILE A CA 1
ATOM 3951 C C . ILE A 1 513 ? 23.009 7.552 1.978 1.00 92.75 513 ILE A C 1
ATOM 3953 O O . ILE A 1 513 ? 22.047 7.324 1.246 1.00 92.75 513 ILE A O 1
ATOM 3957 N N . GLU A 1 514 ? 22.975 8.523 2.887 1.00 91.69 514 GLU A N 1
ATOM 3958 C CA . GLU A 1 514 ? 21.867 9.466 3.069 1.00 91.69 514 GLU A CA 1
ATOM 3959 C C . GLU A 1 514 ? 22.249 10.821 2.481 1.00 91.69 514 GLU A C 1
ATOM 3961 O O . GLU A 1 514 ? 23.299 11.371 2.809 1.00 91.69 514 GLU A O 1
ATOM 3966 N N . PHE A 1 515 ? 21.372 11.396 1.668 1.00 89.00 515 PHE A N 1
ATOM 3967 C CA . PHE A 1 515 ? 21.515 12.727 1.098 1.00 89.00 515 PHE A CA 1
ATOM 3968 C C . PHE A 1 515 ? 20.827 13.788 1.967 1.00 89.00 515 PHE A C 1
ATOM 3970 O O . PHE A 1 515 ? 19.801 13.535 2.599 1.00 89.00 515 PHE A O 1
ATOM 3977 N N . ILE A 1 516 ? 21.374 15.008 1.973 1.00 83.06 516 ILE A N 1
ATOM 3978 C CA . ILE A 1 516 ? 20.815 16.180 2.674 1.00 83.06 516 ILE A CA 1
ATOM 3979 C C . ILE A 1 516 ? 19.463 16.584 2.063 1.00 83.06 516 ILE A C 1
ATOM 3981 O O . ILE A 1 516 ? 18.567 17.044 2.768 1.00 83.06 516 ILE A O 1
ATOM 3985 N N . LYS A 1 517 ? 19.313 16.406 0.746 1.00 78.44 517 LYS A N 1
ATOM 3986 C CA . LYS A 1 517 ? 18.110 16.754 -0.019 1.00 78.44 517 LYS A CA 1
ATOM 3987 C C . LYS A 1 517 ? 17.231 15.525 -0.245 1.00 78.44 517 LYS A C 1
ATOM 3989 O O . LYS A 1 517 ? 17.723 14.401 -0.298 1.00 78.44 517 LYS A O 1
ATOM 3994 N N . TRP A 1 518 ? 15.938 15.742 -0.474 1.00 81.06 518 TRP A N 1
ATOM 3995 C CA . TRP A 1 518 ? 15.014 14.696 -0.923 1.00 81.06 518 TRP A CA 1
ATOM 3996 C C . TRP A 1 518 ? 15.182 14.427 -2.422 1.00 81.06 518 TRP A C 1
ATOM 3998 O O . TRP A 1 518 ? 14.327 14.777 -3.233 1.00 81.06 518 TRP A O 1
ATOM 4008 N N . VAL A 1 519 ? 16.330 13.851 -2.786 1.00 83.88 519 VAL A N 1
ATOM 4009 C CA . VAL A 1 519 ? 16.762 13.613 -4.173 1.00 83.88 519 VAL A CA 1
ATOM 4010 C C . VAL A 1 519 ? 15.690 12.855 -4.968 1.00 83.88 519 VAL A C 1
ATOM 4012 O O . VAL A 1 519 ? 15.334 13.265 -6.065 1.00 83.88 519 VAL A O 1
ATOM 4015 N N . TRP A 1 520 ? 15.063 11.830 -4.394 1.00 84.56 520 TRP A N 1
ATOM 4016 C CA . TRP A 1 520 ? 14.038 11.032 -5.081 1.00 84.56 520 TRP A CA 1
ATOM 4017 C C . TRP A 1 520 ? 12.649 11.695 -5.072 1.00 84.56 520 TRP A C 1
ATOM 4019 O O . TRP A 1 520 ? 11.791 11.347 -5.881 1.00 84.56 520 TRP A O 1
ATOM 4029 N N . ALA A 1 521 ? 12.431 12.692 -4.209 1.00 82.38 521 ALA A N 1
ATOM 4030 C CA . ALA A 1 521 ? 11.204 13.496 -4.129 1.00 82.38 521 ALA A CA 1
ATOM 4031 C C . ALA A 1 521 ? 11.290 14.829 -4.887 1.00 82.38 521 ALA A C 1
ATOM 4033 O O . ALA A 1 521 ? 10.414 15.683 -4.731 1.00 82.38 521 ALA A O 1
ATOM 4034 N N . ALA A 1 522 ? 12.356 15.049 -5.659 1.00 83.94 522 ALA A N 1
ATOM 4035 C CA . ALA A 1 522 ? 12.615 16.336 -6.286 1.00 83.94 522 ALA A CA 1
ATOM 4036 C C . ALA A 1 522 ? 11.453 16.794 -7.184 1.00 83.94 522 ALA A C 1
ATOM 4038 O O . ALA A 1 522 ? 10.808 15.998 -7.869 1.00 83.94 522 ALA A O 1
ATOM 4039 N N . ASN A 1 523 ? 11.227 18.106 -7.218 1.00 84.50 523 ASN A N 1
ATOM 4040 C CA . ASN A 1 523 ? 10.248 18.761 -8.079 1.00 84.50 523 ASN A CA 1
ATOM 4041 C C . ASN A 1 523 ? 10.894 19.933 -8.841 1.00 84.50 523 ASN A C 1
ATOM 4043 O O . ASN A 1 523 ? 12.003 20.372 -8.523 1.00 84.50 523 ASN A O 1
ATOM 4047 N N . GLY A 1 524 ? 10.231 20.391 -9.906 1.00 86.00 524 GLY A N 1
ATOM 4048 C CA . GLY A 1 524 ? 10.703 21.509 -10.728 1.00 86.00 524 GLY A CA 1
ATOM 4049 C C . GLY A 1 524 ? 12.143 21.334 -11.229 1.00 86.00 524 GLY A C 1
ATOM 4050 O O . GLY A 1 524 ? 12.525 20.263 -11.707 1.00 86.00 524 GLY A O 1
ATOM 4051 N N . LYS A 1 525 ? 12.960 22.386 -11.089 1.00 88.12 525 LYS A N 1
ATOM 4052 C CA . LYS A 1 525 ? 14.357 22.423 -11.559 1.00 88.12 525 LYS A CA 1
ATOM 4053 C C . LYS A 1 525 ? 15.259 21.383 -10.890 1.00 88.12 525 LYS A C 1
ATOM 4055 O O . LYS A 1 525 ? 16.112 20.813 -11.561 1.00 88.12 525 LYS A O 1
ATOM 4060 N N . ALA A 1 526 ? 15.008 21.045 -9.622 1.00 87.94 526 ALA A N 1
ATOM 4061 C CA . ALA A 1 526 ? 15.804 20.051 -8.896 1.00 87.94 526 ALA A CA 1
ATOM 4062 C C . ALA A 1 526 ? 15.747 18.655 -9.544 1.00 87.94 526 ALA A C 1
ATOM 4064 O O . ALA A 1 526 ? 16.651 17.847 -9.359 1.00 87.94 526 ALA A O 1
ATOM 4065 N N . THR A 1 527 ? 14.718 18.366 -10.351 1.00 89.12 527 THR A N 1
ATOM 4066 C CA . THR A 1 527 ? 14.607 17.091 -11.080 1.00 89.12 527 THR A CA 1
ATOM 4067 C C . THR A 1 527 ? 15.701 16.884 -12.131 1.00 89.12 527 THR A C 1
ATOM 4069 O O . THR A 1 527 ? 16.000 15.734 -12.466 1.00 89.12 527 THR A O 1
ATOM 4072 N N . VAL A 1 528 ? 16.300 17.968 -12.638 1.00 90.75 528 VAL A N 1
ATOM 4073 C CA . VAL A 1 528 ? 17.436 17.925 -13.571 1.00 90.75 528 VAL A CA 1
ATOM 4074 C C . VAL A 1 528 ? 18.705 17.498 -12.837 1.00 90.75 528 VAL A C 1
ATOM 4076 O O . VAL A 1 528 ? 19.437 16.640 -13.324 1.00 90.75 528 VAL A O 1
ATOM 4079 N N . ASP A 1 529 ? 18.924 18.022 -11.630 1.00 89.31 529 ASP A N 1
ATOM 4080 C CA . ASP A 1 529 ? 20.090 17.678 -10.814 1.00 89.31 529 ASP A CA 1
ATOM 4081 C C . ASP A 1 529 ? 20.101 16.192 -10.448 1.00 89.31 529 ASP A C 1
ATOM 4083 O O . ASP A 1 529 ? 21.122 15.533 -10.613 1.00 89.31 529 ASP A O 1
ATOM 4087 N N . VAL A 1 530 ? 18.951 15.632 -10.057 1.00 90.25 530 VAL A N 1
ATOM 4088 C CA . VAL A 1 530 ? 18.799 14.194 -9.751 1.00 90.25 530 VAL A CA 1
ATOM 4089 C C . VAL A 1 530 ? 19.247 13.313 -10.915 1.00 90.25 530 VAL A C 1
ATOM 4091 O O . VAL A 1 530 ? 19.951 12.326 -10.722 1.00 90.25 530 VAL A O 1
ATOM 4094 N N . ARG A 1 531 ? 18.853 13.682 -12.135 1.00 92.19 531 ARG A N 1
ATOM 4095 C CA . ARG A 1 531 ? 19.207 12.954 -13.358 1.00 92.19 531 ARG A CA 1
ATOM 4096 C C . ARG A 1 531 ? 20.678 13.096 -13.703 1.00 92.19 531 ARG A C 1
ATOM 4098 O O . ARG A 1 531 ? 21.304 12.116 -14.085 1.00 92.19 531 ARG A O 1
ATOM 4105 N N . ARG A 1 532 ? 21.251 14.281 -13.488 1.00 91.06 532 ARG A N 1
ATOM 4106 C CA . ARG A 1 532 ? 22.693 14.508 -13.610 1.00 91.06 532 ARG A CA 1
ATOM 4107 C C . ARG A 1 532 ? 23.475 13.660 -12.602 1.00 91.06 532 ARG A C 1
ATOM 4109 O O . ARG A 1 532 ? 24.487 13.077 -12.970 1.00 91.06 532 ARG A O 1
ATOM 4116 N N . TYR A 1 533 ? 22.998 13.542 -11.361 1.00 90.88 533 TYR A N 1
ATOM 4117 C CA . TYR A 1 533 ? 23.607 12.674 -10.347 1.00 90.88 533 TYR A CA 1
ATOM 4118 C C . TYR A 1 533 ? 23.524 11.204 -10.756 1.00 90.88 533 TYR A C 1
ATOM 4120 O O . TYR A 1 533 ? 24.539 10.516 -10.734 1.00 90.88 533 TYR A O 1
ATOM 4128 N N . ALA A 1 534 ? 22.351 10.740 -11.194 1.00 92.62 534 ALA A N 1
ATOM 4129 C CA . ALA A 1 534 ? 22.162 9.370 -11.661 1.00 92.62 534 ALA A CA 1
ATOM 4130 C C . ALA A 1 534 ? 23.047 9.044 -12.875 1.00 92.62 534 ALA A C 1
ATOM 4132 O O . ALA A 1 534 ? 23.704 8.009 -12.883 1.00 92.62 534 ALA A O 1
ATOM 4133 N N . LEU A 1 535 ? 23.132 9.941 -13.863 1.00 92.69 535 LEU A N 1
ATOM 4134 C CA . LEU A 1 535 ? 23.994 9.767 -15.034 1.00 92.69 535 LEU A CA 1
ATOM 4135 C C . LEU A 1 535 ? 25.474 9.664 -14.631 1.00 92.69 535 LEU A C 1
ATOM 4137 O O . LEU A 1 535 ? 26.157 8.739 -15.059 1.00 92.69 535 LEU A O 1
ATOM 4141 N N . LYS A 1 536 ? 25.944 10.532 -13.723 1.00 91.94 536 LYS A N 1
ATOM 4142 C CA . LYS A 1 536 ? 27.307 10.456 -13.167 1.00 91.94 536 LYS A CA 1
ATOM 4143 C C . LYS A 1 536 ? 27.554 9.162 -12.391 1.00 91.94 536 LYS A C 1
ATOM 4145 O O . LYS A 1 536 ? 28.652 8.622 -12.463 1.00 91.94 536 LYS A O 1
ATOM 4150 N N . MET A 1 537 ? 26.555 8.648 -11.667 1.00 93.19 537 MET A N 1
ATOM 4151 C CA . MET A 1 537 ? 26.657 7.351 -10.987 1.00 93.19 537 MET A CA 1
ATOM 4152 C C . MET A 1 537 ? 26.802 6.211 -11.998 1.00 93.19 537 MET A C 1
ATOM 4154 O O . MET A 1 537 ? 27.688 5.380 -11.833 1.00 93.19 537 MET A O 1
ATOM 4158 N N . VAL A 1 538 ? 25.994 6.190 -13.064 1.00 92.19 538 VAL A N 1
ATOM 4159 C CA . VAL A 1 538 ? 26.093 5.185 -14.139 1.00 92.19 538 VAL A CA 1
ATOM 4160 C C . VAL A 1 538 ? 27.478 5.204 -14.791 1.00 92.19 538 VAL A C 1
ATOM 4162 O O . VAL A 1 538 ? 28.087 4.151 -14.979 1.00 92.19 538 VAL A O 1
ATOM 4165 N N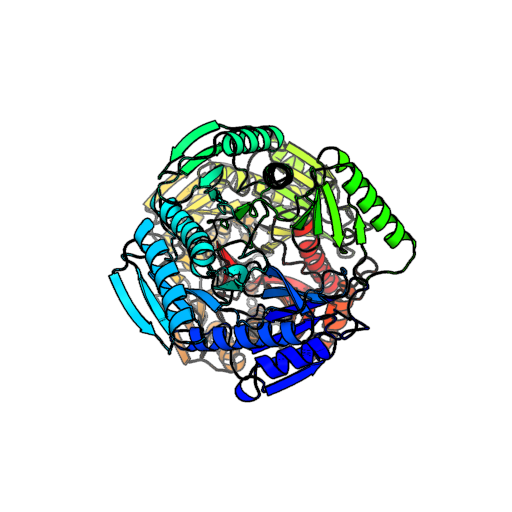 . GLU A 1 539 ? 27.999 6.393 -15.101 1.00 89.88 539 GLU A N 1
ATOM 4166 C CA . GLU A 1 539 ? 29.335 6.551 -15.680 1.00 89.88 539 GLU A CA 1
ATOM 4167 C C . GLU A 1 539 ? 30.434 6.084 -14.715 1.00 89.88 539 GLU A C 1
ATOM 4169 O O . GLU A 1 539 ? 31.314 5.322 -15.118 1.00 89.88 539 GLU A O 1
ATOM 4174 N N . ALA A 1 540 ? 30.360 6.478 -13.439 1.00 91.88 540 ALA A N 1
ATOM 4175 C CA . ALA A 1 540 ? 31.335 6.095 -12.421 1.00 91.88 540 ALA A CA 1
ATOM 4176 C C . ALA A 1 540 ? 31.345 4.581 -12.162 1.00 91.88 540 ALA A C 1
ATOM 4178 O O . ALA A 1 540 ? 32.422 3.997 -12.056 1.00 91.88 540 ALA A O 1
ATOM 4179 N N . LEU A 1 541 ? 30.175 3.931 -12.113 1.00 92.19 541 LEU A N 1
ATOM 4180 C CA . LEU A 1 541 ? 30.063 2.472 -11.990 1.00 92.19 541 LEU A CA 1
ATOM 4181 C C . LEU A 1 541 ? 30.758 1.771 -13.164 1.00 92.19 541 LEU A C 1
ATOM 4183 O O . LEU A 1 541 ? 31.559 0.860 -12.961 1.00 92.19 541 LEU A O 1
ATOM 4187 N N . ARG A 1 542 ? 30.540 2.254 -14.392 1.00 88.19 542 ARG A N 1
ATOM 4188 C CA . ARG A 1 542 ? 31.200 1.708 -15.585 1.00 88.19 542 ARG A CA 1
ATOM 4189 C C . ARG A 1 542 ? 32.718 1.875 -15.537 1.00 88.19 542 ARG A C 1
ATOM 4191 O O . ARG A 1 542 ? 33.441 0.966 -15.943 1.00 88.19 542 ARG A O 1
ATOM 4198 N N . GLU A 1 543 ? 33.223 3.017 -15.067 1.00 86.50 543 GLU A N 1
ATOM 4199 C CA . GLU A 1 543 ? 34.670 3.255 -14.932 1.00 86.50 543 GLU A CA 1
ATOM 4200 C C . GLU A 1 543 ? 35.344 2.184 -14.064 1.00 86.50 543 GLU A C 1
ATOM 4202 O O . GLU A 1 543 ? 36.429 1.705 -14.420 1.00 86.50 543 GLU A O 1
ATOM 4207 N N . VAL A 1 544 ? 34.668 1.767 -12.988 1.00 90.38 544 VAL A N 1
ATOM 4208 C CA . VAL A 1 544 ? 35.120 0.718 -12.061 1.00 90.38 544 VAL A CA 1
ATOM 4209 C C . VAL A 1 544 ? 34.714 -0.703 -12.482 1.00 90.38 544 VAL A C 1
ATOM 4211 O O . VAL A 1 544 ? 34.941 -1.646 -11.732 1.00 90.38 544 VAL A O 1
ATOM 4214 N N . GLY A 1 545 ? 34.164 -0.883 -13.689 1.00 89.19 545 GLY A N 1
ATOM 4215 C CA . GLY A 1 545 ? 33.866 -2.201 -14.264 1.00 89.19 545 GLY A CA 1
ATOM 4216 C C . GLY A 1 545 ? 32.513 -2.794 -13.870 1.00 89.19 545 GLY A C 1
ATOM 4217 O O . GLY A 1 545 ? 32.341 -4.006 -13.952 1.00 89.19 545 GLY A O 1
ATOM 4218 N N . TRP A 1 546 ? 31.556 -1.964 -13.456 1.00 92.00 546 TRP A N 1
ATOM 4219 C CA . TRP A 1 546 ? 30.215 -2.383 -13.052 1.00 92.00 546 TRP A CA 1
ATOM 4220 C C . TRP A 1 546 ? 29.139 -1.794 -13.965 1.00 92.00 546 TRP A C 1
ATOM 4222 O O . TRP A 1 546 ? 29.173 -0.617 -14.324 1.00 92.00 546 TRP A O 1
ATOM 4232 N N . GLY A 1 547 ? 28.162 -2.618 -14.333 1.00 90.25 547 GLY A N 1
ATOM 4233 C CA . GLY A 1 547 ? 27.023 -2.227 -15.156 1.00 90.25 547 GLY A CA 1
ATOM 4234 C C . GLY A 1 547 ? 25.713 -2.444 -14.416 1.00 90.25 547 GLY A C 1
ATOM 4235 O O . GLY A 1 547 ? 25.575 -3.402 -13.660 1.00 90.25 547 GLY A O 1
ATOM 4236 N N . ILE A 1 548 ? 24.736 -1.571 -14.658 1.00 92.94 548 ILE A N 1
ATOM 4237 C CA . ILE A 1 548 ? 23.348 -1.856 -14.286 1.00 92.94 548 ILE A CA 1
ATOM 4238 C C . ILE A 1 548 ? 22.856 -2.944 -15.239 1.00 92.94 548 ILE A C 1
ATOM 4240 O O . ILE A 1 548 ? 22.998 -2.797 -16.450 1.00 92.94 548 ILE A O 1
ATOM 4244 N N . VAL A 1 549 ? 22.305 -4.032 -14.722 1.00 91.50 549 VAL A N 1
ATOM 4245 C CA . VAL A 1 549 ? 21.651 -5.087 -15.506 1.00 91.50 549 VAL A CA 1
ATOM 4246 C C . VAL A 1 549 ? 20.220 -4.668 -15.796 1.00 91.50 549 VAL A C 1
ATOM 4248 O O . VAL A 1 549 ? 19.830 -4.603 -16.957 1.00 91.50 549 VAL A O 1
ATOM 4251 N N . ASP A 1 550 ? 19.485 -4.299 -14.749 1.00 91.62 550 ASP A N 1
ATOM 4252 C CA . ASP A 1 550 ? 18.100 -3.854 -14.842 1.00 91.62 550 ASP A CA 1
ATOM 4253 C C . ASP A 1 550 ? 17.738 -2.936 -13.659 1.00 91.62 550 ASP A C 1
ATOM 4255 O O . ASP A 1 550 ? 18.432 -2.909 -12.634 1.00 91.62 550 ASP A O 1
ATOM 4259 N N . ASP A 1 551 ? 16.659 -2.179 -13.831 1.00 91.25 551 ASP A N 1
ATOM 4260 C CA . ASP A 1 551 ? 16.097 -1.236 -12.872 1.00 91.25 551 ASP A CA 1
ATOM 4261 C C . ASP A 1 551 ? 14.687 -1.686 -12.459 1.00 91.25 551 ASP A C 1
ATOM 4263 O O . ASP A 1 551 ? 13.724 -1.558 -13.219 1.00 91.25 551 ASP A O 1
ATOM 4267 N N . LEU A 1 552 ? 14.561 -2.243 -11.252 1.00 87.56 552 LEU A N 1
ATOM 4268 C CA . LEU A 1 552 ? 13.342 -2.925 -10.819 1.00 87.56 552 LEU A CA 1
ATOM 4269 C C . LEU A 1 552 ? 12.605 -2.179 -9.716 1.00 87.56 552 LEU A C 1
ATOM 4271 O O . LEU A 1 552 ? 13.181 -1.825 -8.687 1.00 87.56 552 LEU A O 1
ATOM 4275 N N . ASP A 1 553 ? 11.297 -2.037 -9.904 1.00 80.62 553 ASP A N 1
ATOM 4276 C CA . ASP A 1 553 ? 10.401 -1.550 -8.866 1.00 80.62 553 ASP A CA 1
ATOM 4277 C C . ASP A 1 553 ? 9.952 -2.714 -7.968 1.00 80.62 553 ASP A C 1
ATOM 4279 O O . ASP A 1 553 ? 9.199 -3.601 -8.383 1.00 80.62 553 ASP A O 1
ATOM 4283 N N . MET A 1 554 ? 10.427 -2.704 -6.721 1.00 76.44 554 MET A N 1
ATOM 4284 C CA . MET A 1 554 ? 10.051 -3.663 -5.676 1.00 76.44 554 MET A CA 1
ATOM 4285 C C . MET A 1 554 ? 9.178 -3.006 -4.586 1.00 76.44 554 MET A C 1
ATOM 4287 O O . MET A 1 554 ? 9.094 -3.511 -3.464 1.00 76.44 554 MET A O 1
ATOM 4291 N N . SER A 1 555 ? 8.555 -1.857 -4.877 1.00 64.06 555 SER A N 1
ATOM 4292 C CA . SER A 1 555 ? 7.829 -1.029 -3.907 1.00 64.06 555 SER A CA 1
ATOM 4293 C C . SER A 1 555 ? 6.460 -1.562 -3.478 1.00 64.06 555 SER A C 1
ATOM 4295 O O . SER A 1 555 ? 5.670 -2.052 -4.282 1.00 64.06 555 SER A O 1
ATOM 4297 N N . ARG A 1 556 ? 6.139 -1.347 -2.189 1.00 58.72 556 ARG A N 1
ATOM 4298 C CA . ARG A 1 556 ? 4.784 -1.141 -1.633 1.00 58.72 556 ARG A CA 1
ATOM 4299 C C . ARG A 1 556 ? 4.860 -0.321 -0.349 1.00 58.72 556 ARG A C 1
ATOM 4301 O O . ARG A 1 556 ? 5.794 -0.513 0.424 1.00 58.72 556 ARG A O 1
ATOM 4308 N N . PRO A 1 557 ? 3.868 0.522 -0.033 1.00 51.31 557 PRO A N 1
ATOM 4309 C CA . PRO A 1 557 ? 3.583 1.845 -0.631 1.00 51.31 557 PRO A CA 1
ATOM 4310 C C . PRO A 1 557 ? 4.765 2.710 -1.100 1.00 51.31 557 PRO A C 1
ATOM 4312 O O . PRO A 1 557 ? 4.562 3.774 -1.678 1.00 51.31 557 PRO A O 1
ATOM 4315 N N . PHE A 1 558 ? 5.993 2.330 -0.763 1.00 59.88 558 PHE A N 1
ATOM 4316 C CA . PHE A 1 558 ? 7.121 3.248 -0.749 1.00 59.88 558 PHE A CA 1
ATOM 4317 C C . PHE A 1 558 ? 8.112 2.943 -1.852 1.00 59.88 558 PHE A C 1
ATOM 4319 O O . PHE A 1 558 ? 8.457 1.787 -2.050 1.00 59.88 558 PHE A O 1
ATOM 4326 N N . PHE A 1 559 ? 8.632 3.987 -2.490 1.00 67.94 559 PHE A N 1
ATOM 4327 C CA . PHE A 1 559 ? 9.674 3.908 -3.510 1.00 67.94 559 PHE A CA 1
ATOM 4328 C C . PHE A 1 559 ? 10.879 3.067 -3.036 1.00 67.94 559 PHE A C 1
ATOM 4330 O O . PHE A 1 559 ? 11.642 3.498 -2.164 1.00 67.94 559 PHE A O 1
ATOM 4337 N N . VAL A 1 560 ? 11.003 1.853 -3.587 1.00 79.62 560 VAL A N 1
ATOM 4338 C CA . VAL A 1 560 ? 12.118 0.908 -3.408 1.00 79.62 560 VAL A CA 1
ATOM 4339 C C . VAL A 1 560 ? 12.545 0.476 -4.805 1.00 79.62 560 VAL A C 1
ATOM 4341 O O . VAL A 1 560 ? 12.069 -0.526 -5.337 1.00 79.62 560 VAL A O 1
ATOM 4344 N N . GLN A 1 561 ? 13.417 1.286 -5.395 1.00 87.75 561 GLN A N 1
ATOM 4345 C CA . GLN A 1 561 ? 13.930 1.056 -6.736 1.00 87.75 561 GLN A CA 1
ATOM 4346 C C . GLN A 1 561 ? 15.278 0.342 -6.644 1.00 87.75 561 GLN A C 1
ATOM 4348 O O . GLN A 1 561 ? 16.205 0.864 -6.023 1.00 87.75 561 GLN A O 1
ATOM 4353 N N . VAL A 1 562 ? 15.384 -0.853 -7.221 1.00 91.19 562 VAL A N 1
ATOM 4354 C CA . VAL A 1 562 ? 16.564 -1.718 -7.121 1.00 91.19 562 VAL A CA 1
ATOM 4355 C C . VAL A 1 562 ? 17.330 -1.705 -8.438 1.00 91.19 562 VAL A C 1
ATOM 4357 O O . VAL A 1 562 ? 16.879 -2.263 -9.436 1.00 91.19 562 VAL A O 1
ATOM 4360 N N . TRP A 1 563 ? 18.523 -1.118 -8.421 1.00 94.75 563 TRP A N 1
ATOM 4361 C CA . TRP A 1 563 ? 19.496 -1.246 -9.502 1.00 94.75 563 TRP A CA 1
ATOM 4362 C C . TRP A 1 563 ? 20.296 -2.517 -9.283 1.00 94.75 563 TRP A C 1
ATOM 4364 O O . TRP A 1 563 ? 21.161 -2.570 -8.403 1.00 94.75 563 TRP A O 1
ATOM 4374 N N . VAL A 1 564 ? 20.009 -3.539 -10.083 1.00 95.25 564 VAL A N 1
ATOM 4375 C CA . VAL A 1 564 ? 20.795 -4.775 -10.091 1.00 95.25 564 VAL A CA 1
ATOM 4376 C C . VAL A 1 564 ? 22.094 -4.495 -10.828 1.00 95.25 564 VAL A C 1
ATOM 4378 O O . VAL A 1 564 ? 22.072 -4.043 -11.970 1.00 95.25 564 VAL A O 1
ATOM 4381 N N . LEU A 1 565 ? 23.225 -4.752 -10.180 1.00 95.50 565 LEU A N 1
ATOM 4382 C CA . LEU A 1 565 ? 24.558 -4.512 -10.716 1.00 95.50 565 LEU A CA 1
ATOM 4383 C C . LEU A 1 565 ? 25.284 -5.830 -10.977 1.00 95.50 565 LEU A C 1
ATOM 4385 O O . LEU A 1 565 ? 25.157 -6.774 -10.199 1.00 95.50 565 LEU A O 1
ATOM 4389 N N . HIS A 1 566 ? 26.093 -5.863 -12.032 1.00 93.31 566 HIS A N 1
ATOM 4390 C CA . HIS A 1 566 ? 26.937 -7.004 -12.390 1.00 93.31 566 HIS A CA 1
ATOM 4391 C C . HIS A 1 566 ? 28.285 -6.537 -12.953 1.00 93.31 566 HIS A C 1
ATOM 4393 O O . HIS A 1 566 ? 28.397 -5.409 -13.451 1.00 93.31 566 HIS A O 1
ATOM 4399 N N . LYS A 1 567 ? 29.319 -7.379 -12.840 1.00 87.81 567 LYS A N 1
ATOM 4400 C CA . LYS A 1 567 ? 30.650 -7.084 -13.386 1.00 87.81 567 LYS A CA 1
ATOM 4401 C C . LYS A 1 567 ? 30.633 -7.122 -14.913 1.00 87.81 567 LYS A C 1
ATOM 4403 O O . LYS A 1 567 ? 30.134 -8.057 -15.523 1.00 87.81 567 LYS A O 1
ATOM 4408 N N . ILE A 1 568 ? 31.240 -6.116 -15.531 1.00 80.38 568 ILE A N 1
ATOM 4409 C CA . ILE A 1 568 ? 31.389 -6.037 -16.984 1.00 80.38 568 ILE A CA 1
ATOM 4410 C C . ILE A 1 568 ? 32.645 -6.822 -17.391 1.00 80.38 568 ILE A C 1
ATOM 4412 O O . ILE A 1 568 ? 33.765 -6.392 -17.118 1.00 80.38 568 ILE A O 1
ATOM 4416 N N . ASP A 1 569 ? 32.468 -7.951 -18.083 1.00 61.19 569 ASP A N 1
ATOM 4417 C CA . ASP A 1 569 ? 33.556 -8.878 -18.451 1.00 61.19 569 ASP A CA 1
ATOM 4418 C C . ASP A 1 569 ? 34.525 -8.345 -19.529 1.00 61.19 569 ASP A C 1
ATOM 4420 O O . ASP A 1 569 ? 35.590 -8.925 -19.753 1.00 61.19 569 ASP A O 1
ATOM 4424 N N . ARG A 1 570 ? 34.206 -7.243 -20.230 1.00 54.81 570 ARG A N 1
ATOM 4425 C CA . ARG A 1 570 ? 35.050 -6.719 -21.321 1.00 54.81 570 ARG A CA 1
ATOM 4426 C C . ARG A 1 570 ? 35.359 -5.227 -21.207 1.00 54.81 570 ARG A C 1
ATOM 4428 O O . ARG A 1 570 ? 34.482 -4.370 -21.272 1.00 54.81 570 ARG A O 1
ATOM 4435 N N . LEU A 1 571 ? 36.661 -4.921 -21.253 1.00 42.22 571 LEU A N 1
ATOM 4436 C CA . LEU A 1 571 ? 37.244 -3.590 -21.504 1.00 42.22 571 LEU A CA 1
ATOM 4437 C C . LEU A 1 571 ? 36.701 -2.894 -22.772 1.00 42.22 571 LEU A C 1
ATOM 4439 O O . LEU A 1 571 ? 36.898 -1.690 -22.927 1.00 42.22 571 LEU A O 1
ATOM 4443 N N . SER A 1 572 ? 36.012 -3.621 -23.663 1.00 43.53 572 SER A N 1
ATOM 4444 C CA . SER A 1 572 ? 35.396 -3.074 -24.871 1.00 43.53 572 SER A CA 1
ATOM 4445 C C . SER A 1 572 ? 34.201 -2.160 -24.600 1.00 43.53 572 SER A C 1
ATOM 4447 O O . SER A 1 572 ? 33.884 -1.384 -25.479 1.00 43.53 572 SER A O 1
ATOM 4449 N N . GLU A 1 573 ? 33.561 -2.168 -23.425 1.00 51.62 573 GLU A N 1
ATOM 4450 C CA . GLU A 1 573 ? 32.394 -1.304 -23.133 1.00 51.62 573 GLU A CA 1
ATOM 4451 C C . GLU A 1 573 ? 32.735 0.125 -22.671 1.00 51.62 573 GLU A C 1
ATOM 4453 O O . GLU A 1 573 ? 31.843 0.946 -22.424 1.00 51.62 573 GLU A O 1
ATOM 4458 N N . ARG A 1 574 ? 34.026 0.465 -22.581 1.00 54.56 574 ARG A N 1
ATOM 4459 C CA . ARG A 1 574 ? 34.469 1.843 -22.353 1.00 54.56 574 ARG A CA 1
ATOM 4460 C C . ARG A 1 574 ? 34.292 2.650 -23.637 1.00 54.56 574 ARG A C 1
ATOM 4462 O O . ARG A 1 574 ? 35.221 2.807 -24.424 1.00 54.56 574 ARG A O 1
ATOM 4469 N N . SER A 1 575 ? 33.090 3.181 -23.849 1.00 57.78 575 SER A N 1
ATOM 4470 C CA . SER A 1 575 ? 32.922 4.292 -24.785 1.00 57.78 575 SER A CA 1
ATOM 4471 C C . SER A 1 575 ? 33.776 5.462 -24.296 1.00 57.78 575 SER A C 1
ATOM 4473 O O . SER A 1 575 ? 33.687 5.851 -23.132 1.00 57.78 575 SER A O 1
ATOM 4475 N N . SER A 1 576 ? 34.598 6.044 -25.172 1.00 60.81 576 SER A N 1
ATOM 4476 C CA . SER A 1 576 ? 35.293 7.304 -24.876 1.00 60.81 576 SER A CA 1
ATOM 4477 C C . SER A 1 576 ? 34.329 8.496 -24.811 1.00 60.81 576 SER A C 1
ATOM 4479 O O . SER A 1 576 ? 34.747 9.609 -24.495 1.00 60.81 576 SER A O 1
ATOM 4481 N N . ARG A 1 577 ? 33.055 8.285 -25.167 1.00 75.19 577 ARG A N 1
ATOM 4482 C CA . ARG A 1 577 ? 31.993 9.289 -25.125 1.00 75.19 577 ARG A CA 1
ATOM 4483 C C . ARG A 1 577 ? 31.197 9.170 -23.827 1.00 75.19 577 ARG A C 1
ATOM 4485 O O . ARG A 1 577 ? 30.996 8.071 -23.306 1.00 75.19 577 ARG A O 1
ATOM 4492 N N . ARG A 1 578 ? 30.739 10.325 -23.343 1.00 84.56 578 ARG A N 1
ATOM 4493 C CA . ARG A 1 578 ? 29.816 10.437 -22.209 1.00 84.56 578 ARG A CA 1
ATOM 4494 C C . ARG A 1 578 ? 28.499 9.739 -22.532 1.00 84.56 578 ARG A C 1
ATOM 4496 O O . ARG A 1 578 ? 28.125 9.627 -23.699 1.00 84.56 578 ARG A O 1
ATOM 4503 N N . ASP A 1 579 ? 27.818 9.261 -21.503 1.00 90.25 579 ASP A N 1
ATOM 4504 C CA . ASP A 1 579 ? 26.464 8.746 -21.669 1.00 90.25 579 ASP A CA 1
ATOM 4505 C C . ASP A 1 579 ? 25.483 9.922 -21.823 1.00 90.25 579 ASP A C 1
ATOM 4507 O O . ASP A 1 579 ? 25.673 11.008 -21.275 1.00 90.25 579 ASP A O 1
ATOM 4511 N N . LEU A 1 580 ? 24.426 9.704 -22.599 1.00 93.69 580 LEU A N 1
ATOM 4512 C CA . LEU A 1 580 ? 23.341 10.654 -22.825 1.00 93.69 580 LEU A CA 1
ATOM 4513 C C . LEU A 1 580 ? 22.133 10.225 -21.995 1.00 93.69 580 LEU A C 1
ATOM 4515 O O . LEU A 1 580 ? 21.778 9.048 -21.997 1.00 93.69 580 LEU A O 1
ATOM 4519 N N . MET A 1 581 ? 21.447 11.169 -21.351 1.00 95.88 581 MET A N 1
ATOM 4520 C CA . MET A 1 581 ? 20.142 10.906 -20.750 1.00 95.88 581 MET A CA 1
ATOM 4521 C C . MET A 1 581 ? 19.029 11.707 -21.432 1.00 95.88 581 MET A C 1
ATOM 4523 O O . MET A 1 581 ? 19.105 12.931 -21.537 1.00 95.88 581 MET A O 1
ATOM 4527 N N . ILE A 1 582 ? 17.970 11.009 -21.846 1.00 96.31 582 ILE A N 1
ATOM 4528 C CA . ILE A 1 582 ? 16.705 11.594 -22.304 1.00 96.31 582 ILE A CA 1
ATOM 4529 C C . ILE A 1 582 ? 15.653 11.334 -21.234 1.00 96.31 582 ILE A C 1
ATOM 4531 O O . ILE A 1 582 ? 15.375 10.182 -20.907 1.00 96.31 582 ILE A O 1
ATOM 4535 N N . SER A 1 583 ? 15.051 12.377 -20.671 1.00 92.50 583 SER A N 1
ATOM 4536 C CA . SER A 1 583 ? 14.040 12.215 -19.626 1.00 92.50 583 SER A CA 1
ATOM 4537 C C . SER A 1 583 ? 12.676 12.753 -20.016 1.00 92.50 583 SER A C 1
ATOM 4539 O O . SER A 1 583 ? 12.547 13.841 -20.577 1.00 92.50 583 SER A O 1
ATOM 4541 N N . LEU A 1 584 ? 11.646 11.990 -19.649 1.00 90.50 584 LEU A N 1
ATOM 4542 C CA . LEU A 1 584 ? 10.248 12.367 -19.820 1.00 90.50 584 LEU A CA 1
ATOM 4543 C C . LEU A 1 584 ? 9.752 13.081 -18.563 1.00 90.50 584 LEU A C 1
ATOM 4545 O O . LEU A 1 584 ? 9.966 12.609 -17.440 1.00 90.50 584 LEU A O 1
ATOM 4549 N N . HIS A 1 585 ? 9.095 14.223 -18.740 1.00 87.12 585 HIS A N 1
ATOM 4550 C CA . HIS A 1 585 ? 8.650 15.076 -17.644 1.00 87.12 585 HIS A CA 1
ATOM 4551 C C . HIS A 1 585 ? 7.240 15.622 -17.844 1.00 87.12 585 HIS A C 1
ATOM 4553 O O . HIS A 1 585 ? 6.769 15.815 -18.963 1.00 87.12 585 HIS A O 1
ATOM 4559 N N . ASP A 1 586 ? 6.586 15.866 -16.704 1.00 85.31 586 ASP A N 1
ATOM 4560 C CA . ASP A 1 586 ? 5.224 16.393 -16.617 1.00 85.31 586 ASP A CA 1
ATOM 4561 C C . ASP A 1 586 ? 4.277 15.678 -17.600 1.00 85.31 586 ASP A C 1
ATOM 4563 O O . ASP A 1 586 ? 4.234 14.446 -17.600 1.00 85.31 586 ASP A O 1
ATOM 4567 N N . LYS A 1 587 ? 3.535 16.409 -18.433 1.00 87.94 587 LYS A N 1
ATOM 4568 C CA . LYS A 1 587 ? 2.591 15.848 -19.407 1.00 87.94 587 LYS A CA 1
ATOM 4569 C C . LYS A 1 587 ? 3.162 15.774 -20.824 1.00 87.94 587 LYS A C 1
ATOM 4571 O O . LYS A 1 587 ? 2.627 15.018 -21.635 1.00 87.94 587 LYS A O 1
ATOM 4576 N N . ASN A 1 588 ? 4.187 16.565 -21.135 1.00 92.19 588 ASN A N 1
ATOM 4577 C CA . ASN A 1 588 ? 4.586 16.856 -22.513 1.00 92.19 588 ASN A CA 1
ATOM 4578 C C . ASN A 1 588 ? 6.043 17.323 -22.684 1.00 92.19 588 ASN A C 1
ATOM 4580 O O . ASN A 1 588 ? 6.370 17.828 -23.753 1.00 92.19 588 ASN A O 1
ATOM 4584 N N . ASP A 1 589 ? 6.912 17.158 -21.687 1.00 93.00 589 ASP A N 1
ATOM 4585 C CA . ASP A 1 589 ? 8.302 17.615 -21.779 1.00 93.00 589 ASP A CA 1
ATOM 4586 C C . ASP A 1 589 ? 9.262 16.447 -22.060 1.00 93.00 589 ASP A C 1
ATOM 4588 O O . ASP A 1 589 ? 9.233 15.425 -21.366 1.00 93.00 589 ASP A O 1
ATOM 4592 N N . ILE A 1 590 ? 10.167 16.633 -23.026 1.00 95.75 590 ILE A N 1
ATOM 4593 C CA . ILE A 1 590 ? 11.361 15.797 -23.232 1.00 95.75 590 ILE A CA 1
ATOM 4594 C C . ILE A 1 590 ? 12.592 16.645 -22.922 1.00 95.75 590 ILE A C 1
ATOM 4596 O O . ILE A 1 590 ? 12.762 17.725 -23.488 1.00 95.75 590 ILE A O 1
ATOM 4600 N N . ARG A 1 591 ? 13.474 16.164 -22.041 1.00 95.00 591 ARG A N 1
ATOM 4601 C CA . ARG A 1 591 ? 14.720 16.861 -21.687 1.00 95.00 591 ARG A CA 1
ATOM 4602 C C . ARG A 1 591 ? 15.946 16.058 -22.081 1.00 95.00 591 ARG A C 1
ATOM 4604 O O . ARG A 1 591 ? 16.017 14.862 -21.811 1.00 95.00 591 ARG A O 1
ATOM 4611 N N . ILE A 1 592 ? 16.923 16.750 -22.654 1.00 96.06 592 ILE A N 1
ATOM 4612 C CA . ILE A 1 592 ? 18.262 16.239 -22.939 1.00 96.06 592 ILE A CA 1
ATOM 4613 C C . ILE A 1 592 ? 19.186 16.650 -21.798 1.00 96.06 592 ILE A C 1
ATOM 4615 O O . ILE A 1 592 ? 19.327 17.837 -21.495 1.00 96.06 592 ILE A O 1
ATOM 4619 N N . ILE A 1 593 ? 19.844 15.664 -21.198 1.00 93.44 593 ILE A N 1
ATOM 4620 C CA . ILE A 1 593 ? 20.878 15.854 -20.186 1.00 93.44 593 ILE A CA 1
ATOM 4621 C C . ILE A 1 593 ? 22.155 15.210 -20.718 1.00 93.44 593 ILE A C 1
ATOM 4623 O O . ILE A 1 593 ? 22.280 13.986 -20.773 1.00 93.44 593 ILE A O 1
ATOM 4627 N N . LEU A 1 594 ? 23.086 16.065 -21.137 1.00 87.88 594 LEU A N 1
ATOM 4628 C CA . LEU A 1 594 ? 24.385 15.688 -21.680 1.00 87.88 594 LEU A CA 1
ATOM 4629 C C . LEU A 1 594 ? 25.400 16.794 -21.361 1.00 87.88 594 LEU A C 1
ATOM 4631 O O . LEU A 1 594 ? 25.190 17.949 -21.723 1.00 87.88 594 LEU A O 1
ATOM 4635 N N . GLU A 1 595 ? 26.495 16.437 -20.691 1.00 80.94 595 GLU A N 1
ATOM 4636 C CA . GLU A 1 595 ? 27.645 17.323 -20.458 1.00 80.94 595 GLU A CA 1
ATOM 4637 C C . GLU A 1 595 ? 28.737 17.004 -21.499 1.00 80.94 595 GLU A C 1
ATOM 4639 O O . GLU A 1 595 ? 29.622 16.186 -21.243 1.00 80.94 595 GLU A O 1
ATOM 4644 N N . ASP A 1 596 ? 28.653 17.607 -22.691 1.00 80.81 596 ASP A N 1
ATOM 4645 C CA . ASP A 1 596 ? 29.568 17.359 -23.824 1.00 80.81 596 ASP A CA 1
ATOM 4646 C C . ASP A 1 596 ? 29.845 18.655 -24.621 1.00 80.81 596 ASP A C 1
ATOM 4648 O O . ASP A 1 596 ? 29.295 19.719 -24.329 1.00 80.81 596 ASP A O 1
ATOM 4652 N N . GLU A 1 597 ? 30.718 18.581 -25.626 1.00 81.56 597 GLU A N 1
ATOM 4653 C CA . GLU A 1 597 ? 31.051 19.689 -26.528 1.00 81.56 597 GLU A CA 1
ATOM 4654 C C . GLU A 1 597 ? 29.820 20.211 -27.292 1.00 81.56 597 GLU A C 1
ATOM 4656 O O . GLU A 1 597 ? 28.966 19.438 -27.738 1.00 81.56 597 GLU A O 1
ATOM 4661 N N . ALA A 1 598 ? 29.774 21.527 -27.534 1.00 82.88 598 ALA A N 1
ATOM 4662 C CA . ALA A 1 598 ? 28.626 22.212 -28.139 1.00 82.88 598 ALA A CA 1
ATOM 4663 C C . ALA A 1 598 ? 28.162 21.594 -29.474 1.00 82.88 598 ALA A C 1
ATOM 4665 O O . ALA A 1 598 ? 26.964 21.416 -29.683 1.00 82.88 598 ALA A O 1
ATOM 4666 N N . ASN A 1 599 ? 29.094 21.198 -30.348 1.00 84.31 599 ASN A N 1
ATOM 4667 C CA . ASN A 1 599 ? 28.764 20.587 -31.642 1.00 84.31 599 ASN A CA 1
ATOM 4668 C C . ASN A 1 599 ? 28.068 19.225 -31.494 1.00 84.31 599 ASN A C 1
ATOM 4670 O O . ASN A 1 599 ? 27.176 18.890 -32.270 1.00 84.31 599 ASN A O 1
ATOM 4674 N N . ARG A 1 600 ? 28.458 18.421 -30.499 1.00 84.12 600 ARG A N 1
ATOM 4675 C CA . ARG A 1 600 ? 27.823 17.118 -30.254 1.00 84.12 600 ARG A CA 1
ATOM 4676 C C . ARG A 1 600 ? 26.459 17.290 -29.621 1.00 84.12 600 ARG A C 1
ATOM 4678 O O . ARG A 1 600 ? 25.522 16.609 -30.026 1.00 84.12 600 ARG A O 1
ATOM 4685 N N . LEU A 1 601 ? 26.348 18.219 -28.674 1.00 87.81 601 LEU A N 1
ATOM 4686 C CA . LEU A 1 601 ? 25.070 18.579 -28.081 1.00 87.81 601 LEU A CA 1
ATOM 4687 C C . LEU A 1 601 ? 24.082 19.050 -29.159 1.00 87.81 601 LEU A C 1
ATOM 4689 O O . LEU A 1 601 ? 22.943 18.596 -29.158 1.00 87.81 601 LEU A O 1
ATOM 4693 N N . PHE A 1 602 ? 24.533 19.863 -30.118 1.00 91.88 602 PHE A N 1
ATOM 4694 C CA . PHE A 1 602 ? 23.722 20.291 -31.260 1.00 91.88 602 PHE A CA 1
ATOM 4695 C C . PHE A 1 602 ? 23.233 19.108 -32.111 1.00 91.88 602 PHE A C 1
ATOM 4697 O O . PHE A 1 602 ? 22.040 19.002 -32.377 1.00 91.88 602 PHE A O 1
ATOM 4704 N N . ASN A 1 603 ? 24.114 18.168 -32.471 1.00 93.06 603 ASN A N 1
ATOM 4705 C CA . ASN A 1 603 ? 23.721 16.984 -33.249 1.00 93.06 603 ASN A CA 1
ATOM 4706 C C . ASN A 1 603 ? 22.711 16.094 -32.503 1.00 93.06 603 ASN A C 1
ATOM 4708 O O . ASN A 1 603 ? 21.799 15.542 -33.110 1.00 93.06 603 ASN A O 1
ATOM 4712 N N . VAL A 1 604 ? 22.859 15.957 -31.181 1.00 95.25 604 VAL A N 1
ATOM 4713 C CA . VAL A 1 604 ? 21.897 15.229 -30.338 1.00 95.25 604 VAL A CA 1
ATOM 4714 C C . VAL A 1 604 ? 20.557 15.965 -30.282 1.00 95.25 604 VAL A C 1
ATOM 4716 O O . VAL A 1 604 ? 19.515 15.329 -30.413 1.00 95.25 604 VAL A O 1
ATOM 4719 N N . GLN A 1 605 ? 20.567 17.291 -30.127 1.00 96.19 605 GLN A N 1
ATOM 4720 C CA . GLN A 1 605 ? 19.354 18.112 -30.170 1.00 96.19 605 GLN A CA 1
ATOM 4721 C C . GLN A 1 605 ? 18.632 17.970 -31.512 1.00 96.19 605 GLN A C 1
ATOM 4723 O O . GLN A 1 605 ? 17.419 17.791 -31.513 1.00 96.19 605 GLN A O 1
ATOM 4728 N N . GLU A 1 606 ? 19.357 17.996 -32.632 1.00 97.06 606 GLU A N 1
ATOM 4729 C CA . GLU A 1 606 ? 18.778 17.840 -33.971 1.00 97.06 606 GLU A CA 1
ATOM 4730 C C . GLU A 1 606 ? 18.174 16.449 -34.180 1.00 97.06 606 GLU A C 1
ATOM 4732 O O . GLU A 1 606 ? 17.041 16.336 -34.641 1.00 97.06 606 GLU A O 1
ATOM 4737 N N . ALA A 1 607 ? 18.860 15.391 -33.742 1.00 96.50 607 ALA A N 1
ATOM 4738 C CA . ALA A 1 607 ? 18.328 14.033 -33.811 1.00 96.50 607 ALA A CA 1
ATOM 4739 C C . ALA A 1 607 ? 17.037 13.869 -32.985 1.00 96.50 607 ALA A C 1
ATOM 4741 O O . ALA A 1 607 ? 16.064 13.280 -33.457 1.00 96.50 607 ALA A O 1
ATOM 4742 N N . VAL A 1 608 ? 16.989 14.428 -31.768 1.00 97.62 608 VAL A N 1
ATOM 4743 C CA . VAL A 1 608 ? 15.775 14.419 -30.930 1.00 97.62 608 VAL A CA 1
ATOM 4744 C C . VAL A 1 608 ? 14.663 15.251 -31.570 1.00 97.62 608 VAL A C 1
ATOM 4746 O O . VAL A 1 608 ? 13.523 14.788 -31.628 1.00 97.62 608 VAL A O 1
ATOM 4749 N N . ARG A 1 609 ? 14.981 16.444 -32.090 1.00 98.00 609 ARG A N 1
ATOM 4750 C CA . ARG A 1 609 ? 14.034 17.327 -32.785 1.00 98.00 609 ARG A CA 1
ATOM 4751 C C . ARG A 1 609 ? 13.406 16.620 -33.980 1.00 98.00 609 ARG A C 1
ATOM 4753 O O . ARG A 1 609 ? 12.180 16.565 -34.069 1.00 98.00 609 ARG A O 1
ATOM 4760 N N . GLN A 1 610 ? 14.224 16.019 -34.841 1.00 96.25 610 GLN A N 1
ATOM 4761 C CA . GLN A 1 610 ? 13.758 15.256 -35.996 1.00 96.25 610 GLN A CA 1
ATOM 4762 C C . GLN A 1 610 ? 12.882 14.076 -35.563 1.00 96.25 610 GLN A C 1
ATOM 4764 O O . GLN A 1 610 ? 11.788 13.892 -36.095 1.00 96.25 610 GLN A O 1
ATOM 4769 N N . GLY A 1 611 ? 13.312 13.323 -34.544 1.00 95.19 611 GLY A N 1
ATOM 4770 C CA . GLY A 1 611 ? 12.541 12.212 -33.991 1.00 95.19 611 GLY A CA 1
ATOM 4771 C C . GLY A 1 611 ? 11.141 12.632 -33.526 1.00 95.19 611 GLY A C 1
ATOM 4772 O O . GLY A 1 611 ? 10.156 11.957 -33.837 1.00 95.19 611 GLY A O 1
ATOM 4773 N N . ILE A 1 612 ? 11.026 13.774 -32.842 1.00 96.19 612 ILE A N 1
ATOM 4774 C CA . ILE A 1 612 ? 9.738 14.331 -32.409 1.00 96.19 612 ILE A CA 1
ATOM 4775 C C . ILE A 1 612 ? 8.892 14.766 -33.613 1.00 96.19 612 ILE A C 1
ATOM 4777 O O . ILE A 1 612 ? 7.731 14.366 -33.713 1.00 96.19 612 ILE A O 1
ATOM 4781 N N . VAL A 1 613 ? 9.456 15.566 -34.524 1.00 95.12 613 VAL A N 1
ATOM 4782 C CA . VAL A 1 613 ? 8.726 16.176 -35.655 1.00 95.12 613 VAL A CA 1
ATOM 4783 C C . VAL A 1 613 ? 8.190 15.133 -36.638 1.00 95.12 613 VAL A C 1
ATOM 4785 O O . VAL A 1 613 ? 7.149 15.353 -37.253 1.00 95.12 613 VAL A O 1
ATOM 4788 N N . ASN A 1 614 ? 8.824 13.960 -36.731 1.00 91.31 614 ASN A N 1
ATOM 4789 C CA . ASN A 1 614 ? 8.329 12.842 -37.542 1.00 91.31 614 ASN A CA 1
ATOM 4790 C C . ASN A 1 614 ? 6.922 12.357 -37.136 1.00 91.31 614 ASN A C 1
ATOM 4792 O O . ASN A 1 614 ? 6.236 11.731 -37.941 1.00 91.31 614 ASN A O 1
ATOM 4796 N N . CYS A 1 615 ? 6.499 12.601 -35.891 1.00 86.69 615 CYS A N 1
ATOM 4797 C CA . CYS A 1 615 ? 5.308 11.966 -35.307 1.00 86.69 615 CYS A CA 1
ATOM 4798 C C . CYS A 1 615 ? 4.399 12.953 -34.578 1.00 86.69 615 CYS A C 1
ATOM 4800 O O . CYS A 1 615 ? 3.250 12.632 -34.279 1.00 86.69 615 CYS A O 1
ATOM 4802 N N . TRP A 1 616 ? 4.930 14.119 -34.214 1.00 92.56 616 TRP A N 1
ATOM 4803 C CA . TRP A 1 616 ? 4.294 15.048 -33.298 1.00 92.56 616 TRP A CA 1
ATOM 4804 C C . TRP A 1 616 ? 4.767 16.486 -33.523 1.00 92.56 616 TRP A C 1
ATOM 4806 O O . TRP A 1 616 ? 5.556 16.776 -34.417 1.00 92.56 616 TRP A O 1
ATOM 4816 N N . GLN A 1 617 ? 4.261 17.412 -32.711 1.00 94.00 617 GLN A N 1
ATOM 4817 C CA . GLN A 1 617 ? 4.561 18.837 -32.813 1.00 94.00 617 GLN A CA 1
ATOM 4818 C C . GLN A 1 617 ? 5.297 19.349 -31.574 1.00 94.00 617 GLN A C 1
ATOM 4820 O O . GLN A 1 617 ? 4.885 19.086 -30.440 1.00 94.00 617 GLN A O 1
ATOM 4825 N N . ILE A 1 618 ? 6.358 20.123 -31.808 1.00 97.56 618 ILE A N 1
ATOM 4826 C CA . ILE A 1 618 ? 7.073 20.895 -30.787 1.00 97.56 618 ILE A CA 1
ATOM 4827 C C . ILE A 1 618 ? 6.396 22.262 -30.673 1.00 97.56 618 ILE A C 1
ATOM 4829 O O . ILE A 1 618 ? 6.179 22.934 -31.679 1.00 97.56 618 ILE A O 1
ATOM 4833 N N . THR A 1 619 ? 6.061 22.679 -29.454 1.00 97.50 619 THR A N 1
ATOM 4834 C CA . THR A 1 619 ? 5.498 24.010 -29.183 1.00 97.50 619 THR A CA 1
ATOM 4835 C C . THR A 1 619 ? 6.557 25.010 -28.750 1.00 97.50 619 THR A C 1
ATOM 4837 O O . THR A 1 619 ? 6.427 26.195 -29.041 1.00 97.50 619 THR A O 1
ATOM 4840 N N . SER A 1 620 ? 7.584 24.561 -28.026 1.00 97.12 620 SER A N 1
ATOM 4841 C CA . SER A 1 620 ? 8.692 25.415 -27.600 1.00 97.12 620 SER A CA 1
ATOM 4842 C C . SER A 1 620 ? 9.953 24.603 -27.310 1.00 97.12 620 SER A C 1
ATOM 4844 O O . SER A 1 620 ? 9.891 23.412 -26.993 1.00 97.12 620 SER A O 1
ATOM 4846 N N . GLU A 1 621 ? 11.100 25.271 -27.407 1.00 97.12 621 GLU A N 1
ATOM 4847 C CA . GLU A 1 621 ? 12.415 24.734 -27.060 1.00 97.12 621 GLU A CA 1
ATOM 4848 C C . GLU A 1 621 ? 13.112 25.734 -26.135 1.00 97.12 621 GLU A C 1
ATOM 4850 O O . GLU A 1 621 ? 13.164 26.928 -26.433 1.00 97.12 621 GLU A O 1
ATOM 4855 N N . THR A 1 622 ? 13.598 25.280 -24.979 1.00 95.19 622 THR A N 1
ATOM 4856 C CA . THR A 1 622 ? 14.146 26.167 -23.938 1.00 95.19 622 THR A CA 1
ATOM 4857 C C . THR A 1 622 ? 15.303 25.520 -23.184 1.00 95.19 622 THR A C 1
ATOM 4859 O O . THR A 1 622 ? 15.391 24.295 -23.095 1.00 95.19 622 THR A O 1
ATOM 4862 N N . ASP A 1 623 ? 16.177 26.340 -22.592 1.00 92.88 623 ASP A N 1
ATOM 4863 C CA . ASP A 1 623 ? 17.059 25.862 -21.526 1.00 92.88 623 ASP A CA 1
ATOM 4864 C C . ASP A 1 623 ? 16.271 25.773 -20.215 1.00 92.88 623 ASP A C 1
ATOM 4866 O O . ASP A 1 623 ? 15.734 26.767 -19.714 1.00 92.88 623 ASP A O 1
ATOM 4870 N N . TYR A 1 624 ? 16.211 24.573 -19.648 1.00 91.38 624 TYR A N 1
ATOM 4871 C CA . TYR A 1 624 ? 15.595 24.310 -18.361 1.00 91.38 624 TYR A CA 1
ATOM 4872 C C . TYR A 1 624 ? 16.654 23.834 -17.369 1.00 91.38 624 TYR A C 1
ATOM 4874 O O . TYR A 1 624 ? 16.889 22.639 -17.191 1.00 91.38 624 TYR A O 1
ATOM 4882 N N . SER A 1 625 ? 17.278 24.788 -16.675 1.00 90.31 625 SER A N 1
ATOM 4883 C CA . SER A 1 625 ? 18.271 24.502 -15.629 1.00 90.31 625 SER A CA 1
ATOM 4884 C C . SER A 1 625 ? 19.501 23.747 -16.163 1.00 90.31 625 SER A C 1
ATOM 4886 O O . SER A 1 625 ? 20.004 22.822 -15.513 1.00 90.31 625 SER A O 1
ATOM 4888 N N . GLY A 1 626 ? 19.969 24.129 -17.358 1.00 87.75 626 GLY A N 1
ATOM 4889 C CA . GLY A 1 626 ? 21.094 23.490 -18.044 1.00 87.75 626 GLY A CA 1
ATOM 4890 C C . GLY A 1 626 ? 20.752 22.162 -18.725 1.00 87.75 626 GLY A C 1
ATOM 4891 O O . GLY A 1 626 ? 21.663 21.432 -19.107 1.00 87.75 626 GLY A O 1
ATOM 4892 N N . ALA A 1 627 ? 19.467 21.809 -18.830 1.00 92.69 627 ALA A N 1
ATOM 4893 C CA . ALA A 1 627 ? 18.982 20.740 -19.697 1.00 92.69 627 ALA A CA 1
ATOM 4894 C C . ALA A 1 627 ? 18.229 21.352 -20.879 1.00 92.69 627 ALA A C 1
ATOM 4896 O O . ALA A 1 627 ? 17.430 22.271 -20.692 1.00 92.69 627 ALA A O 1
ATOM 4897 N N . TYR A 1 628 ? 18.433 20.820 -22.081 1.00 95.12 628 TYR A N 1
ATOM 4898 C CA . TYR A 1 628 ? 17.698 21.289 -23.253 1.00 95.12 628 TYR A CA 1
ATOM 4899 C C . TYR A 1 628 ? 16.312 20.643 -23.274 1.00 95.12 628 TYR A C 1
ATOM 4901 O O . TYR A 1 628 ? 16.207 19.417 -23.342 1.00 95.12 628 TYR A O 1
ATOM 4909 N N . GLN A 1 629 ? 15.259 21.449 -23.164 1.00 96.25 629 GLN A N 1
ATOM 4910 C CA . GLN A 1 629 ? 13.880 20.985 -23.051 1.00 96.25 629 GLN A CA 1
ATOM 4911 C C . GLN A 1 629 ? 13.104 21.246 -24.340 1.00 96.25 629 GLN A C 1
ATOM 4913 O O . GLN A 1 629 ? 12.965 22.395 -24.758 1.00 96.25 629 GLN A O 1
ATOM 4918 N N . PHE A 1 630 ? 12.508 20.186 -24.881 1.00 97.75 630 PHE A N 1
ATOM 4919 C CA . PHE A 1 630 ? 11.439 20.246 -25.871 1.00 97.75 630 PHE A CA 1
ATOM 4920 C C . PHE A 1 630 ? 10.095 20.140 -25.161 1.00 97.75 630 PHE A C 1
ATOM 4922 O O . PHE A 1 630 ? 9.847 19.167 -24.445 1.00 97.75 630 PHE A O 1
ATOM 4929 N N . GLN A 1 631 ? 9.222 21.114 -25.385 1.00 96.50 631 GLN A N 1
ATOM 4930 C CA . GLN A 1 631 ? 7.829 21.042 -24.971 1.00 96.50 631 GLN A CA 1
ATOM 4931 C C . GLN A 1 631 ? 6.968 20.640 -26.166 1.00 96.50 631 GLN A C 1
ATOM 4933 O O . GLN A 1 631 ? 7.059 21.237 -27.240 1.00 96.50 631 GLN A O 1
ATOM 4938 N N . LEU A 1 632 ? 6.139 19.617 -25.980 1.00 95.56 632 LEU A N 1
ATOM 4939 C CA . LEU A 1 632 ? 5.302 19.043 -27.029 1.00 95.56 632 LEU A CA 1
ATOM 4940 C C . LEU A 1 632 ? 3.870 19.579 -26.974 1.00 95.56 632 LEU A C 1
ATOM 4942 O O . LEU A 1 632 ? 3.350 19.907 -25.906 1.00 95.56 632 LEU A O 1
ATOM 4946 N N . ALA A 1 633 ? 3.190 19.599 -28.120 1.00 93.06 633 ALA A N 1
ATOM 4947 C CA . ALA A 1 633 ? 1.769 19.931 -28.171 1.00 93.06 633 ALA A CA 1
ATOM 4948 C C . ALA A 1 633 ? 0.930 18.903 -27.384 1.00 93.06 633 ALA A C 1
ATOM 4950 O O . ALA A 1 633 ? 1.165 17.698 -27.466 1.00 93.06 633 ALA A O 1
ATOM 4951 N N . GLY A 1 634 ? -0.080 19.358 -26.639 1.00 90.38 634 GLY A N 1
ATOM 4952 C CA . GLY A 1 634 ? -0.972 18.470 -25.884 1.00 90.38 634 GLY A CA 1
ATOM 4953 C C . GLY A 1 634 ? -0.307 17.799 -24.674 1.00 90.38 634 GLY A C 1
ATOM 4954 O O . GLY A 1 634 ? 0.486 18.418 -23.974 1.00 90.38 634 GLY A O 1
ATOM 4955 N N . ALA A 1 635 ? -0.686 16.548 -24.388 1.00 90.88 635 ALA A N 1
ATOM 4956 C CA . ALA A 1 635 ? -0.267 15.808 -23.190 1.00 90.88 635 ALA A CA 1
ATOM 4957 C C . ALA A 1 635 ? 0.102 14.332 -23.486 1.00 90.88 635 ALA A C 1
ATOM 4959 O O . ALA A 1 635 ? -0.503 13.425 -22.895 1.00 90.88 635 ALA A O 1
ATOM 4960 N N . PRO A 1 636 ? 1.058 14.065 -24.406 1.00 89.44 636 PRO A N 1
ATOM 4961 C CA . PRO A 1 636 ? 1.371 12.715 -24.888 1.00 89.44 636 PRO A CA 1
ATOM 4962 C C . PRO A 1 636 ? 1.856 11.763 -23.785 1.00 89.44 636 PRO A C 1
ATOM 4964 O O . PRO A 1 636 ? 1.599 10.568 -23.849 1.00 89.44 636 PRO A O 1
ATOM 4967 N N . PHE A 1 637 ? 2.489 12.274 -22.728 1.00 88.00 637 PHE A N 1
ATOM 4968 C CA . PHE A 1 637 ? 3.026 11.460 -21.630 1.00 88.00 637 PHE A CA 1
ATOM 4969 C C . PHE A 1 637 ? 2.111 11.434 -20.401 1.00 88.00 637 PHE A C 1
ATOM 4971 O O . PHE A 1 637 ? 2.524 11.049 -19.309 1.00 88.00 637 PHE A O 1
ATOM 4978 N N . SER A 1 638 ? 0.866 11.893 -20.526 1.00 84.12 638 SER A N 1
ATOM 4979 C CA . SER A 1 638 ? -0.085 11.861 -19.415 1.00 84.12 638 SER A CA 1
ATOM 4980 C C . SER A 1 638 ? -0.805 10.514 -19.318 1.00 84.12 638 SER A C 1
ATOM 4982 O O . SER A 1 638 ? -1.071 9.848 -20.317 1.00 84.12 638 SER A O 1
ATOM 4984 N N . ALA A 1 639 ? -1.212 10.137 -18.104 1.00 67.06 639 ALA A N 1
ATOM 4985 C CA . ALA A 1 639 ? -2.001 8.926 -17.865 1.00 67.06 639 ALA A CA 1
ATOM 4986 C C . ALA A 1 639 ? -3.395 8.936 -18.529 1.00 67.06 639 ALA A C 1
ATOM 4988 O O . ALA A 1 639 ? -4.060 7.903 -18.525 1.00 67.06 639 ALA A O 1
ATOM 4989 N N . GLY A 1 640 ? -3.851 10.069 -19.066 1.00 65.56 640 GLY A N 1
ATOM 4990 C CA . GLY A 1 640 ? -5.119 10.218 -19.786 1.00 65.56 640 GLY A CA 1
ATOM 4991 C C . GLY A 1 640 ? -4.933 10.550 -21.266 1.00 65.56 640 GLY A C 1
ATOM 4992 O O . GLY A 1 640 ? -5.802 11.188 -21.835 1.00 65.56 640 GLY A O 1
ATOM 4993 N N . CYS A 1 641 ? -3.787 10.209 -21.864 1.00 71.75 641 CYS A N 1
ATOM 4994 C CA . CYS A 1 641 ? -3.525 10.498 -23.271 1.00 71.75 641 CYS A CA 1
ATOM 4995 C C . CYS A 1 641 ? -4.561 9.824 -24.192 1.00 71.75 641 CYS A C 1
ATOM 4997 O O . CYS A 1 641 ? -4.691 8.601 -24.175 1.00 71.75 641 CYS A O 1
ATOM 4999 N N . ASP A 1 642 ? -5.223 10.619 -25.040 1.00 70.19 642 ASP A N 1
ATOM 5000 C CA . ASP A 1 642 ? -6.192 10.142 -26.043 1.00 70.19 642 ASP A CA 1
ATOM 5001 C C . ASP A 1 642 ? -5.522 9.478 -27.265 1.00 70.19 642 ASP A C 1
ATOM 5003 O O . ASP A 1 642 ? -6.196 8.873 -28.096 1.00 70.19 642 ASP A O 1
ATOM 5007 N N . LYS A 1 643 ? -4.190 9.594 -27.384 1.00 78.94 643 LYS A N 1
ATOM 5008 C CA . LYS A 1 643 ? -3.359 9.059 -28.479 1.00 78.94 643 LYS A CA 1
ATOM 5009 C C . LYS A 1 643 ? -2.135 8.288 -27.949 1.00 78.94 643 LYS A C 1
ATOM 5011 O O . LYS A 1 643 ? -0.991 8.697 -28.164 1.00 78.94 643 LYS A O 1
ATOM 5016 N N . PRO A 1 644 ? -2.346 7.201 -27.180 1.00 79.19 644 PRO A N 1
ATOM 5017 C CA . PRO A 1 644 ? -1.269 6.518 -26.462 1.00 79.19 644 PRO A CA 1
ATOM 5018 C C . PRO A 1 644 ? -0.264 5.816 -27.387 1.00 79.19 644 PRO A C 1
ATOM 5020 O O . PRO A 1 644 ? 0.893 5.644 -27.005 1.00 79.19 644 PRO A O 1
ATOM 5023 N N . VAL A 1 645 ? -0.677 5.414 -28.594 1.00 82.50 645 VAL A N 1
ATOM 5024 C CA . VAL A 1 645 ? 0.209 4.764 -29.574 1.00 82.50 645 VAL A CA 1
ATOM 5025 C C . VAL A 1 645 ? 1.141 5.793 -30.200 1.00 82.50 645 VAL A C 1
ATOM 5027 O O . VAL A 1 645 ? 2.353 5.595 -30.215 1.00 82.50 645 VAL A O 1
ATOM 5030 N N . GLU A 1 646 ? 0.600 6.929 -30.630 1.00 86.56 646 GLU A N 1
ATOM 5031 C CA . GLU A 1 646 ? 1.370 8.031 -31.198 1.00 86.56 646 GLU A CA 1
ATOM 5032 C C . GLU A 1 646 ? 2.373 8.585 -30.178 1.00 86.56 646 GLU A C 1
ATOM 5034 O O . GLU A 1 646 ? 3.523 8.845 -30.521 1.00 86.56 646 GLU A O 1
ATOM 5039 N N . ALA A 1 647 ? 1.998 8.668 -28.896 1.00 86.44 647 ALA A N 1
ATOM 5040 C CA . ALA A 1 647 ? 2.922 9.047 -27.828 1.00 86.44 647 ALA A CA 1
ATOM 5041 C C . ALA A 1 647 ? 4.125 8.090 -27.697 1.00 86.44 647 ALA A C 1
ATOM 5043 O O . ALA A 1 647 ? 5.257 8.537 -27.506 1.00 86.44 647 ALA A O 1
ATOM 5044 N N . LYS A 1 648 ? 3.905 6.776 -27.831 1.00 90.69 648 LYS A N 1
ATOM 5045 C CA . LYS A 1 648 ? 4.975 5.761 -27.816 1.00 90.69 648 LYS A CA 1
ATOM 5046 C C . LYS A 1 648 ? 5.812 5.798 -29.103 1.00 90.69 648 LYS A C 1
ATOM 5048 O O . LYS A 1 648 ? 7.027 5.608 -29.048 1.00 90.69 648 LYS A O 1
ATOM 5053 N N . GLN A 1 649 ? 5.197 6.121 -30.244 1.00 90.81 649 GLN A N 1
ATOM 5054 C CA . GLN A 1 649 ? 5.893 6.338 -31.517 1.00 90.81 649 GLN A CA 1
ATOM 5055 C C . GLN A 1 649 ? 6.868 7.523 -31.464 1.00 90.81 649 GLN A C 1
ATOM 5057 O O . GLN A 1 649 ? 7.937 7.425 -32.061 1.00 90.81 649 GLN A O 1
ATOM 5062 N N . ILE A 1 650 ? 6.574 8.585 -30.696 1.00 92.94 650 ILE A N 1
ATOM 5063 C CA . ILE A 1 650 ? 7.531 9.686 -30.449 1.00 92.94 650 ILE A CA 1
ATOM 5064 C C . ILE A 1 650 ? 8.833 9.134 -29.864 1.00 92.94 650 ILE A C 1
ATOM 5066 O O . ILE A 1 650 ? 9.913 9.433 -30.365 1.00 92.94 650 ILE A O 1
ATOM 5070 N N . LEU A 1 651 ? 8.743 8.300 -28.822 1.00 94.12 651 LEU A N 1
ATOM 5071 C CA . LEU A 1 651 ? 9.921 7.742 -28.150 1.00 94.12 651 LEU A CA 1
ATOM 5072 C C . LEU A 1 651 ? 10.697 6.795 -29.064 1.00 94.12 651 LEU A C 1
ATOM 5074 O O . LEU A 1 651 ? 11.923 6.872 -29.126 1.00 94.12 651 LEU A O 1
ATOM 5078 N N . LEU A 1 652 ? 9.984 5.947 -29.808 1.00 94.31 652 LEU A N 1
ATOM 5079 C CA . LEU A 1 652 ? 10.589 5.045 -30.786 1.00 94.31 652 LEU A CA 1
ATOM 5080 C C . LEU A 1 652 ? 11.341 5.822 -31.877 1.00 94.31 652 LEU A C 1
ATOM 5082 O O . LEU A 1 652 ? 12.470 5.471 -32.213 1.00 94.31 652 LEU A O 1
ATOM 5086 N N . SER A 1 653 ? 10.747 6.905 -32.382 1.00 94.62 653 SER A N 1
ATOM 5087 C CA . SER A 1 653 ? 11.346 7.790 -33.386 1.00 94.62 653 SER A CA 1
ATOM 5088 C C . SER A 1 653 ? 12.574 8.526 -32.847 1.00 94.62 653 SER A C 1
ATOM 5090 O O . SER A 1 653 ? 13.616 8.543 -33.494 1.00 94.62 653 SER A O 1
ATOM 5092 N N . VAL A 1 654 ? 12.504 9.062 -31.623 1.00 95.81 654 VAL A N 1
ATOM 5093 C CA . VAL A 1 654 ? 13.647 9.716 -30.964 1.00 95.81 654 VAL A CA 1
ATOM 5094 C C . VAL A 1 654 ? 14.822 8.751 -30.791 1.00 95.81 654 VAL A C 1
ATOM 5096 O O . VAL A 1 654 ? 15.948 9.104 -31.130 1.00 95.81 654 VAL A O 1
ATOM 5099 N N . ILE A 1 655 ? 14.585 7.526 -30.312 1.00 95.38 655 ILE A N 1
ATOM 5100 C CA . ILE A 1 655 ? 15.644 6.510 -30.163 1.00 95.38 655 ILE A CA 1
ATOM 5101 C C . ILE A 1 655 ? 16.224 6.123 -31.532 1.00 95.38 655 ILE A C 1
ATOM 5103 O O . ILE A 1 655 ? 17.438 5.971 -31.673 1.00 95.38 655 ILE A O 1
ATOM 5107 N N . THR A 1 656 ? 15.363 6.004 -32.544 1.00 94.31 656 THR A N 1
ATOM 5108 C CA . THR A 1 656 ? 15.752 5.673 -33.919 1.00 94.31 656 THR A CA 1
ATOM 5109 C C . THR A 1 656 ? 16.682 6.729 -34.513 1.00 94.31 656 THR A C 1
ATOM 5111 O O . THR A 1 656 ? 17.775 6.400 -34.979 1.00 94.31 656 THR A O 1
ATOM 5114 N N . GLU A 1 657 ? 16.287 8.001 -34.458 1.00 95.25 657 GLU A N 1
ATOM 5115 C CA . GLU A 1 657 ? 17.069 9.103 -35.021 1.00 95.25 657 GLU A CA 1
ATOM 5116 C C . GLU A 1 657 ? 18.354 9.369 -34.229 1.00 95.25 657 GLU A C 1
ATOM 5118 O O . GLU A 1 657 ? 19.397 9.644 -34.826 1.00 95.25 657 GLU A O 1
ATOM 5123 N N . LEU A 1 658 ? 18.339 9.175 -32.905 1.00 94.06 658 LEU A N 1
ATOM 5124 C CA . LEU A 1 658 ? 19.558 9.209 -32.095 1.00 94.06 658 LEU A CA 1
ATOM 5125 C C . LEU A 1 658 ? 20.573 8.156 -32.561 1.00 94.06 658 LEU A C 1
ATOM 5127 O O . LEU A 1 658 ? 21.729 8.509 -32.815 1.00 94.06 658 LEU A O 1
ATOM 5131 N N . GLU A 1 659 ? 20.178 6.894 -32.754 1.00 91.44 659 GLU A N 1
ATOM 5132 C CA . GLU A 1 659 ? 21.130 5.871 -33.209 1.00 91.44 659 GLU A CA 1
ATOM 5133 C C . GLU A 1 659 ? 21.624 6.149 -34.639 1.00 91.44 659 GLU A C 1
ATOM 5135 O O . GLU A 1 659 ? 22.819 6.008 -34.911 1.00 91.44 659 GLU A O 1
ATOM 5140 N N . ARG A 1 660 ? 20.744 6.589 -35.547 1.00 89.88 660 ARG A N 1
ATOM 5141 C CA . ARG A 1 660 ? 21.095 6.867 -36.953 1.00 89.88 660 ARG A CA 1
ATOM 5142 C C . ARG A 1 660 ? 22.067 8.022 -37.109 1.00 89.88 660 ARG A C 1
ATOM 5144 O O . ARG A 1 660 ? 23.062 7.887 -37.818 1.00 89.88 660 ARG A O 1
ATOM 5151 N N . GLN A 1 661 ? 21.770 9.149 -36.470 1.00 90.88 661 GLN A N 1
ATOM 5152 C CA . GLN A 1 661 ? 22.487 10.400 -36.706 1.00 90.88 661 GLN A CA 1
ATOM 5153 C C . GLN A 1 661 ? 23.709 10.547 -35.797 1.00 90.88 661 GLN A C 1
ATOM 5155 O O . GLN A 1 661 ? 24.712 11.142 -36.187 1.00 90.88 661 GLN A O 1
ATOM 5160 N N . THR A 1 662 ? 23.647 9.999 -34.579 1.00 90.12 662 THR A N 1
ATOM 5161 C CA . THR A 1 662 ? 24.679 10.232 -33.552 1.00 90.12 662 THR A CA 1
ATOM 5162 C C . THR A 1 662 ? 25.374 8.957 -33.073 1.00 90.12 662 THR A C 1
ATOM 5164 O O . THR A 1 662 ? 26.475 9.025 -32.514 1.00 90.12 662 THR A O 1
ATOM 5167 N N . GLY A 1 663 ? 24.761 7.794 -33.309 1.00 88.56 663 GLY A N 1
ATOM 5168 C CA . GLY A 1 663 ? 25.222 6.497 -32.818 1.00 88.56 663 GLY A CA 1
ATOM 5169 C C . GLY A 1 663 ? 24.819 6.188 -31.375 1.00 88.56 663 GLY A C 1
ATOM 5170 O O . GLY A 1 663 ? 25.179 5.123 -30.881 1.00 88.56 663 GLY A O 1
ATOM 5171 N N . TYR A 1 664 ? 24.103 7.080 -30.681 1.00 90.88 664 TYR A N 1
ATOM 5172 C CA . TYR A 1 664 ? 23.607 6.812 -29.329 1.00 90.88 664 TYR A CA 1
ATOM 5173 C C . TYR A 1 664 ? 22.496 5.753 -29.370 1.00 90.88 664 TYR A C 1
ATOM 5175 O O . TYR A 1 664 ? 21.434 5.980 -29.940 1.00 90.88 664 TYR A O 1
ATOM 5183 N N . ARG A 1 665 ? 22.738 4.602 -28.737 1.00 90.62 665 ARG A N 1
ATOM 5184 C CA . ARG A 1 665 ? 21.788 3.490 -28.595 1.00 90.62 665 ARG A CA 1
ATOM 5185 C C . ARG A 1 665 ? 21.224 3.470 -27.179 1.00 90.62 665 ARG A C 1
ATOM 5187 O O . ARG A 1 665 ? 21.972 3.692 -26.228 1.00 90.62 665 ARG A O 1
ATOM 5194 N N . LEU A 1 666 ? 19.931 3.179 -27.024 1.00 92.44 666 LEU A N 1
ATOM 5195 C CA . LEU A 1 666 ? 19.332 2.947 -25.706 1.00 92.44 666 LEU A CA 1
ATOM 5196 C C . LEU A 1 666 ? 20.049 1.780 -25.018 1.00 92.44 666 LEU A C 1
ATOM 5198 O O . LEU A 1 666 ? 20.131 0.698 -25.584 1.00 92.44 666 LEU A O 1
ATOM 5202 N N . VAL A 1 667 ? 20.566 1.988 -23.809 1.00 89.75 667 VAL A N 1
ATOM 5203 C CA . VAL A 1 667 ? 21.205 0.914 -23.036 1.00 89.75 667 VAL A CA 1
ATOM 5204 C C . VAL A 1 667 ? 20.453 0.599 -21.761 1.00 89.75 667 VAL A C 1
ATOM 5206 O O . VAL A 1 667 ? 20.393 -0.571 -21.408 1.00 89.75 667 VAL A O 1
ATOM 5209 N N . ARG A 1 668 ? 19.852 1.587 -21.084 1.00 92.12 668 ARG A N 1
ATOM 5210 C CA . ARG A 1 668 ? 19.070 1.389 -19.849 1.00 92.12 668 ARG A CA 1
ATOM 5211 C C . ARG A 1 668 ? 17.945 2.404 -19.719 1.00 92.12 668 ARG A C 1
ATOM 5213 O O . ARG A 1 668 ? 17.984 3.469 -20.330 1.00 92.12 668 ARG A O 1
ATOM 5220 N N . THR A 1 669 ? 16.977 2.092 -18.874 1.00 93.44 669 THR A N 1
ATOM 5221 C CA . THR A 1 669 ? 15.959 3.022 -18.387 1.00 93.44 669 THR A CA 1
ATOM 5222 C C . THR A 1 669 ? 16.033 3.081 -16.868 1.00 93.44 669 THR A C 1
ATOM 5224 O O . THR A 1 669 ? 16.337 2.080 -16.232 1.00 93.44 669 THR A O 1
ATOM 5227 N N . LEU A 1 670 ? 15.845 4.277 -16.303 1.00 93.06 670 LEU A N 1
ATOM 5228 C CA . LEU A 1 670 ? 15.944 4.528 -14.866 1.00 93.06 670 LEU A CA 1
ATOM 5229 C C . LEU A 1 670 ? 14.709 5.269 -14.340 1.00 93.06 670 LEU A C 1
ATOM 5231 O O . LEU A 1 670 ? 14.360 6.349 -14.834 1.00 93.06 670 LEU A O 1
ATOM 5235 N N . SER A 1 671 ? 14.106 4.742 -13.284 1.00 89.19 671 SER A N 1
ATOM 5236 C CA . SER A 1 671 ? 13.036 5.346 -12.495 1.00 89.19 671 SER A CA 1
ATOM 5237 C C . SER A 1 671 ? 13.635 6.100 -11.312 1.00 89.19 671 SER A C 1
ATOM 5239 O O . SER A 1 671 ? 14.061 5.535 -10.311 1.00 89.19 671 SER A O 1
ATOM 5241 N N . LEU A 1 672 ? 13.694 7.426 -11.442 1.00 89.25 672 LEU A N 1
ATOM 5242 C CA . LEU A 1 672 ? 14.458 8.302 -10.539 1.00 89.25 672 LEU A CA 1
ATOM 5243 C C . LEU A 1 672 ? 13.584 9.144 -9.600 1.00 89.25 672 LEU A C 1
ATOM 5245 O O . LEU A 1 672 ? 14.061 10.129 -9.032 1.00 89.25 672 LEU A O 1
ATOM 5249 N N . SER A 1 673 ? 12.291 8.836 -9.479 1.00 83.00 673 SER A N 1
ATOM 5250 C CA . SER A 1 673 ? 11.385 9.629 -8.652 1.00 83.00 673 SER A CA 1
ATOM 5251 C C . SER A 1 673 ? 10.340 8.787 -7.942 1.00 83.00 673 SER A C 1
ATOM 5253 O O . SER A 1 673 ? 9.709 7.932 -8.548 1.00 83.00 673 SER A O 1
ATOM 5255 N N . GLN A 1 674 ? 10.105 9.125 -6.675 1.00 73.69 674 GLN A N 1
ATOM 5256 C CA . GLN A 1 674 ? 9.017 8.576 -5.868 1.00 73.69 674 GLN A CA 1
ATOM 5257 C C . GLN A 1 674 ? 7.668 9.271 -6.104 1.00 73.69 674 GLN A C 1
ATOM 5259 O O . GLN A 1 674 ? 6.655 8.869 -5.536 1.00 73.69 674 GLN A O 1
ATOM 5264 N N . ASN A 1 675 ? 7.649 10.368 -6.864 1.00 74.69 675 ASN A N 1
ATOM 5265 C CA . ASN A 1 675 ? 6.427 11.128 -7.089 1.00 74.69 675 ASN A CA 1
ATOM 5266 C C . ASN A 1 675 ? 5.487 10.335 -8.005 1.00 74.69 675 ASN A C 1
ATOM 5268 O O . ASN A 1 675 ? 5.916 9.779 -9.017 1.00 74.69 675 ASN A O 1
ATOM 5272 N N . ARG A 1 676 ? 4.185 10.324 -7.687 1.00 66.56 676 ARG A N 1
ATOM 5273 C CA . ARG A 1 676 ? 3.167 9.729 -8.570 1.00 66.56 676 ARG A CA 1
ATOM 5274 C C . ARG A 1 676 ? 3.281 10.343 -9.968 1.00 66.56 676 ARG A C 1
ATOM 5276 O O . ARG A 1 676 ? 3.383 11.563 -10.090 1.00 66.56 676 ARG A O 1
ATOM 5283 N N . GLY A 1 677 ? 3.244 9.519 -11.014 1.00 68.69 677 GLY A N 1
ATOM 5284 C CA . GLY A 1 677 ? 3.451 10.008 -12.381 1.00 68.69 677 GLY A CA 1
ATOM 5285 C C . GLY A 1 677 ? 4.910 10.018 -12.848 1.00 68.69 677 GLY A C 1
ATOM 5286 O O . GLY A 1 677 ? 5.176 10.593 -13.910 1.00 68.69 677 GLY A O 1
ATOM 5287 N N . ALA A 1 678 ? 5.840 9.432 -12.080 1.00 75.38 678 ALA A N 1
ATOM 5288 C CA . ALA A 1 678 ? 7.233 9.250 -12.484 1.00 75.38 678 ALA A CA 1
ATOM 5289 C C . ALA A 1 678 ? 7.335 8.434 -13.780 1.00 75.38 678 ALA A C 1
ATOM 5291 O O . ALA A 1 678 ? 6.582 7.492 -13.992 1.00 75.38 678 ALA A O 1
ATOM 5292 N N . LYS A 1 679 ? 8.262 8.828 -14.651 1.00 87.31 679 LYS A N 1
ATOM 5293 C CA . LYS A 1 679 ? 8.481 8.242 -15.978 1.00 87.31 679 LYS A CA 1
ATOM 5294 C C . LYS A 1 679 ? 9.934 7.815 -16.105 1.00 87.31 679 LYS A C 1
ATOM 5296 O O . LYS A 1 679 ? 10.795 8.361 -15.403 1.00 87.31 679 LYS A O 1
ATOM 5301 N N . SER A 1 680 ? 10.212 6.916 -17.040 1.00 89.06 680 SER A N 1
ATOM 5302 C CA . SER A 1 680 ? 11.575 6.474 -17.312 1.00 89.06 680 SER A CA 1
ATOM 5303 C C . SER A 1 680 ? 12.476 7.628 -17.763 1.00 89.06 680 SER A C 1
ATOM 5305 O O . SER A 1 680 ? 12.095 8.495 -18.553 1.00 89.06 680 SER A O 1
ATOM 5307 N N . SER A 1 681 ? 13.711 7.610 -17.270 1.00 94.19 681 SER A N 1
ATOM 5308 C CA . SER A 1 681 ? 14.834 8.365 -17.826 1.00 94.19 681 SER A CA 1
ATOM 5309 C C . SER A 1 681 ? 15.698 7.401 -18.635 1.00 94.19 681 SER A C 1
ATOM 5311 O O . SER A 1 681 ? 16.213 6.425 -18.100 1.00 94.19 681 SER A O 1
ATOM 5313 N N . LEU A 1 682 ? 15.802 7.637 -19.936 1.00 95.81 682 LEU A N 1
ATOM 5314 C CA . LEU A 1 682 ? 16.466 6.769 -20.898 1.00 95.81 682 LEU A CA 1
ATOM 5315 C C . LEU A 1 682 ? 17.956 7.099 -20.902 1.00 95.81 682 LEU A C 1
ATOM 5317 O O . LEU A 1 682 ? 18.327 8.238 -21.174 1.00 95.81 682 LEU A O 1
ATOM 5321 N N . VAL A 1 683 ? 18.799 6.113 -20.622 1.00 94.81 683 VAL A N 1
ATOM 5322 C CA . VAL A 1 683 ? 20.255 6.210 -20.731 1.00 94.81 683 VAL A CA 1
ATOM 5323 C C . VAL A 1 683 ? 20.666 5.636 -22.077 1.00 94.81 683 VAL A C 1
ATOM 5325 O O . VAL A 1 683 ? 20.403 4.466 -22.370 1.00 94.81 683 VAL A O 1
ATOM 5328 N N . LEU A 1 684 ? 21.322 6.456 -22.889 1.00 93.62 684 LEU A N 1
ATOM 5329 C CA . LEU A 1 684 ? 21.843 6.083 -24.190 1.00 93.62 684 LEU A CA 1
ATOM 5330 C C . LEU A 1 684 ? 23.364 6.169 -24.207 1.00 93.62 684 LEU A C 1
ATOM 5332 O O . LEU A 1 684 ? 23.973 7.043 -23.592 1.00 93.62 684 LEU A O 1
ATOM 5336 N N . ARG A 1 685 ? 23.980 5.271 -24.967 1.00 89.81 685 ARG A N 1
ATOM 5337 C CA . ARG A 1 685 ? 25.430 5.155 -25.088 1.00 89.81 685 ARG A CA 1
ATOM 5338 C C . ARG A 1 685 ? 25.805 4.871 -26.528 1.00 89.81 685 ARG A C 1
ATOM 5340 O O . ARG A 1 685 ? 25.113 4.126 -27.215 1.00 89.81 685 ARG A O 1
ATOM 5347 N N . VAL A 1 686 ? 26.918 5.440 -26.975 1.00 86.44 686 VAL A N 1
ATOM 5348 C CA . VAL A 1 686 ? 27.534 5.032 -28.240 1.00 86.44 686 VAL A CA 1
ATOM 5349 C C . VAL A 1 686 ? 28.250 3.701 -28.003 1.00 86.44 686 VAL A C 1
ATOM 5351 O O . VAL A 1 686 ? 29.200 3.680 -27.214 1.00 86.44 686 VAL A O 1
ATOM 5354 N N . PRO A 1 687 ? 27.797 2.592 -28.615 1.00 78.31 687 PRO A N 1
ATOM 5355 C CA . PRO A 1 687 ? 28.464 1.311 -28.460 1.00 78.31 687 PRO A CA 1
ATOM 5356 C C . PRO A 1 687 ? 29.847 1.345 -29.138 1.00 78.31 687 PRO A C 1
ATOM 5358 O O . PRO A 1 687 ? 30.124 2.228 -29.959 1.00 78.31 687 PRO A O 1
ATOM 5361 N N . PRO A 1 688 ? 30.730 0.388 -28.822 1.00 71.06 688 PRO A N 1
ATOM 5362 C CA . PRO A 1 688 ? 32.005 0.225 -29.519 1.00 71.06 688 PRO A CA 1
ATOM 5363 C C . PRO A 1 688 ? 31.777 0.022 -31.026 1.00 71.06 688 PRO A C 1
ATOM 5365 O O . PRO A 1 688 ? 30.678 -0.380 -31.415 1.00 71.06 688 PRO A O 1
ATOM 5368 N N . PRO A 1 689 ? 32.775 0.281 -31.894 1.00 63.97 689 PRO A N 1
ATOM 5369 C CA . PRO A 1 689 ? 32.615 0.090 -33.330 1.00 63.97 689 PRO A CA 1
ATOM 5370 C C . PRO A 1 689 ? 32.270 -1.374 -33.649 1.00 63.97 689 PRO A C 1
ATOM 5372 O O . PRO A 1 689 ? 33.135 -2.245 -33.656 1.00 63.97 689 PRO A O 1
ATOM 5375 N N . GLU A 1 690 ? 30.989 -1.646 -33.895 1.00 57.16 690 GLU A N 1
ATOM 5376 C CA . GLU A 1 690 ? 30.512 -2.910 -34.454 1.00 57.16 690 GLU A CA 1
ATOM 5377 C C . GLU A 1 690 ? 30.948 -3.001 -35.926 1.00 57.16 690 GLU A C 1
ATOM 5379 O O . GLU A 1 690 ? 31.043 -1.980 -36.620 1.00 57.16 690 GLU A O 1
ATOM 5384 N N . ALA A 1 691 ? 31.187 -4.218 -36.429 1.00 47.25 691 ALA A N 1
ATOM 5385 C CA . ALA A 1 691 ? 31.267 -4.444 -37.870 1.00 47.25 691 ALA A CA 1
ATOM 5386 C C . ALA A 1 691 ? 30.009 -3.842 -38.514 1.00 47.25 691 ALA A C 1
ATOM 5388 O O . ALA A 1 691 ? 28.910 -4.071 -38.014 1.00 47.25 691 ALA A O 1
ATOM 5389 N N . ALA A 1 692 ? 30.173 -3.017 -39.554 1.00 46.53 692 ALA A N 1
ATOM 5390 C CA . ALA A 1 692 ? 29.096 -2.225 -40.141 1.00 46.53 692 ALA A CA 1
ATOM 5391 C C . ALA A 1 692 ? 27.889 -3.105 -40.523 1.00 46.53 692 ALA A C 1
ATOM 5393 O O . ALA A 1 692 ? 27.865 -3.708 -41.593 1.00 46.53 692 ALA A O 1
ATOM 5394 N N . SER A 1 693 ? 26.887 -3.185 -39.646 1.00 52.75 693 SER A N 1
ATOM 5395 C CA . SER A 1 693 ? 25.620 -3.843 -39.935 1.00 52.75 693 SER A CA 1
ATOM 5396 C C . SER A 1 693 ? 24.685 -2.816 -40.572 1.00 52.75 693 SER A C 1
ATOM 5398 O O . SER A 1 693 ? 24.500 -1.708 -40.062 1.00 52.75 693 SER A O 1
ATOM 5400 N N . GLY A 1 694 ? 24.073 -3.167 -41.704 1.00 58.75 694 GLY A N 1
ATOM 5401 C CA . GLY A 1 694 ? 23.081 -2.333 -42.401 1.00 58.75 694 GLY A CA 1
ATOM 5402 C C . GLY A 1 694 ? 21.758 -2.139 -41.638 1.00 58.75 694 GLY A C 1
ATOM 5403 O O . GLY A 1 694 ? 20.772 -1.708 -42.226 1.00 58.75 694 GLY A O 1
ATOM 5404 N N . ASN A 1 695 ? 21.719 -2.474 -40.342 1.00 63.88 695 ASN A N 1
ATOM 5405 C CA . ASN A 1 695 ? 20.529 -2.493 -39.486 1.00 63.88 695 ASN A CA 1
ATOM 5406 C C . ASN A 1 695 ? 20.529 -1.399 -38.404 1.00 63.88 695 ASN A C 1
ATOM 5408 O O . ASN A 1 695 ? 19.735 -1.461 -37.466 1.00 63.88 695 ASN A O 1
ATOM 5412 N N . ARG A 1 696 ? 21.399 -0.385 -38.512 1.00 72.19 696 ARG A N 1
ATOM 5413 C CA . ARG A 1 696 ? 21.391 0.758 -37.584 1.00 72.19 696 ARG A CA 1
ATOM 5414 C C . ARG A 1 696 ? 20.023 1.441 -37.562 1.00 72.19 696 ARG A C 1
ATOM 5416 O O . ARG A 1 696 ? 19.506 1.824 -38.610 1.00 72.19 696 ARG A O 1
ATOM 5423 N N . GLY A 1 697 ? 19.468 1.635 -36.365 1.00 69.88 697 GLY A N 1
ATOM 5424 C CA . GLY A 1 697 ? 18.207 2.347 -36.193 1.00 69.88 697 GLY A CA 1
ATOM 5425 C C . GLY A 1 697 ? 16.988 1.630 -36.774 1.00 69.88 697 GLY A C 1
ATOM 5426 O O . GLY A 1 697 ? 16.073 2.308 -37.224 1.00 69.88 697 GLY A O 1
ATOM 5427 N N . LYS A 1 698 ? 16.973 0.291 -36.830 1.00 87.06 698 LYS A N 1
ATOM 5428 C CA . LYS A 1 698 ? 15.764 -0.489 -37.148 1.00 87.06 698 LYS A CA 1
ATOM 5429 C C . LYS A 1 698 ? 15.117 -0.970 -35.849 1.00 87.06 698 LYS A C 1
ATOM 5431 O O . LYS A 1 698 ? 15.601 -1.930 -35.239 1.00 87.06 698 LYS A O 1
ATOM 5436 N N . TYR A 1 699 ? 14.037 -0.307 -35.443 1.00 91.88 699 TYR A N 1
ATOM 5437 C CA . TYR A 1 699 ? 13.323 -0.596 -34.201 1.00 91.88 699 TYR A CA 1
ATOM 5438 C C . TYR A 1 699 ? 11.845 -0.915 -34.436 1.00 91.88 699 TYR A C 1
ATOM 5440 O O . TYR A 1 699 ? 11.204 -0.376 -35.335 1.00 91.88 699 TYR A O 1
ATOM 5448 N N . MET A 1 700 ? 11.289 -1.754 -33.568 1.00 93.44 700 MET A N 1
ATOM 5449 C CA . MET A 1 700 ? 9.861 -2.041 -33.485 1.00 93.44 700 MET A CA 1
ATOM 5450 C C . MET A 1 700 ? 9.374 -1.789 -32.060 1.00 93.44 700 MET A C 1
ATOM 5452 O O . MET A 1 700 ? 9.983 -2.246 -31.095 1.00 93.44 700 MET A O 1
ATOM 5456 N N . GLY A 1 701 ? 8.269 -1.067 -31.925 1.00 94.62 701 GLY A N 1
ATOM 5457 C CA . GLY A 1 701 ? 7.570 -0.892 -30.663 1.00 94.62 701 GLY A CA 1
ATOM 5458 C C . GLY A 1 701 ? 6.501 -1.962 -30.476 1.00 94.62 701 GLY A C 1
ATOM 5459 O O . GLY A 1 701 ? 5.787 -2.298 -31.421 1.00 94.62 701 GLY A O 1
ATOM 5460 N N . MET A 1 702 ? 6.360 -2.460 -29.249 1.00 95.19 702 MET A N 1
ATOM 5461 C CA . MET A 1 702 ? 5.238 -3.293 -28.826 1.00 95.19 702 MET A CA 1
ATOM 5462 C C . MET A 1 702 ? 4.595 -2.712 -27.573 1.00 95.19 702 MET A C 1
ATOM 5464 O O . MET A 1 702 ? 5.260 -2.400 -26.584 1.00 95.19 702 MET A O 1
ATOM 5468 N N . SER A 1 703 ? 3.277 -2.585 -27.619 1.00 92.50 703 SER A N 1
ATOM 5469 C CA . SER A 1 703 ? 2.471 -1.966 -26.583 1.00 92.50 703 SER A CA 1
ATOM 5470 C C . SER A 1 703 ? 1.382 -2.917 -26.106 1.00 92.50 703 SER A C 1
ATOM 5472 O O . SER A 1 703 ? 0.673 -3.511 -26.918 1.00 92.50 703 SER A O 1
ATOM 5474 N N . LEU A 1 704 ? 1.237 -3.028 -24.787 1.00 91.44 704 LEU A N 1
ATOM 5475 C CA . LEU A 1 704 ? 0.099 -3.685 -24.152 1.00 91.44 704 LEU A CA 1
ATOM 5476 C C . LEU A 1 704 ? -0.840 -2.587 -23.668 1.00 91.44 704 LEU A C 1
ATOM 5478 O O . LEU A 1 704 ? -0.473 -1.805 -22.788 1.00 91.44 704 LEU A O 1
ATOM 5482 N N . ASP A 1 705 ? -2.023 -2.493 -24.259 1.00 86.06 705 ASP A N 1
ATOM 5483 C CA . ASP A 1 705 ? -2.951 -1.394 -24.010 1.00 86.06 705 ASP A CA 1
ATOM 5484 C C . ASP A 1 705 ? -4.309 -1.899 -23.525 1.00 86.06 705 ASP A C 1
ATOM 5486 O O . ASP A 1 705 ? -4.668 -3.066 -23.689 1.00 86.06 705 ASP A O 1
ATOM 5490 N N . GLU A 1 706 ? -5.062 -0.988 -22.899 1.00 84.56 706 GLU A N 1
ATOM 5491 C CA . GLU A 1 706 ? -6.350 -1.294 -22.268 1.00 84.56 706 GLU A CA 1
ATOM 5492 C C . GLU A 1 706 ? -6.256 -2.556 -21.395 1.00 84.56 706 GLU A C 1
ATOM 5494 O O . GLU A 1 706 ? -5.269 -2.717 -20.686 1.00 84.56 706 GLU A O 1
ATOM 5499 N N . ALA A 1 707 ? -7.267 -3.421 -21.377 1.00 87.69 707 ALA A N 1
ATOM 5500 C CA . ALA A 1 707 ? -7.224 -4.663 -20.605 1.00 87.69 707 ALA A CA 1
ATOM 5501 C C . ALA A 1 707 ? -6.822 -5.886 -21.451 1.00 87.69 707 ALA A C 1
ATOM 5503 O O . ALA A 1 707 ? -6.538 -6.943 -20.884 1.00 87.69 707 ALA A O 1
ATOM 5504 N N . ASP A 1 708 ? -6.827 -5.753 -22.780 1.00 92.06 708 ASP A N 1
ATOM 5505 C CA . ASP A 1 708 ? -6.905 -6.878 -23.714 1.00 92.06 708 ASP A CA 1
ATOM 5506 C C . ASP A 1 708 ? -6.256 -6.637 -25.089 1.00 92.06 708 ASP A C 1
ATOM 5508 O O . ASP A 1 708 ? -6.442 -7.450 -25.993 1.00 92.06 708 ASP A O 1
ATOM 5512 N N . LEU A 1 709 ? -5.487 -5.558 -25.273 1.00 92.75 709 LEU A N 1
ATOM 5513 C CA . LEU A 1 709 ? -4.902 -5.215 -26.574 1.00 92.75 709 LEU A CA 1
ATOM 5514 C C . LEU A 1 709 ? -3.393 -5.462 -26.609 1.00 92.75 709 LEU A C 1
ATOM 5516 O O . LEU A 1 709 ? -2.679 -5.115 -25.665 1.00 92.75 709 LEU A O 1
ATOM 5520 N N . ILE A 1 710 ? -2.911 -6.011 -27.725 1.00 95.25 710 ILE A N 1
ATOM 5521 C CA . ILE A 1 710 ? -1.494 -6.029 -28.111 1.00 95.25 710 ILE A CA 1
ATOM 5522 C C . ILE A 1 710 ? -1.361 -5.238 -29.404 1.00 95.25 710 ILE A C 1
ATOM 5524 O O . ILE A 1 710 ? -2.089 -5.494 -30.363 1.00 95.25 710 ILE A O 1
ATOM 5528 N N . ARG A 1 711 ? -0.415 -4.302 -29.448 1.00 94.12 711 ARG A N 1
ATOM 5529 C CA . ARG A 1 711 ? -0.115 -3.518 -30.648 1.00 94.12 711 ARG A CA 1
ATOM 5530 C C . ARG A 1 711 ? 1.360 -3.584 -30.984 1.00 94.12 711 ARG A C 1
ATOM 5532 O O . ARG A 1 711 ? 2.191 -3.470 -30.084 1.00 94.12 711 ARG A O 1
ATOM 5539 N N . ILE A 1 712 ? 1.671 -3.693 -32.270 1.00 95.19 712 ILE A N 1
ATOM 5540 C CA . ILE A 1 712 ? 3.029 -3.518 -32.793 1.00 95.19 712 ILE A CA 1
ATOM 5541 C C . ILE A 1 712 ? 3.059 -2.409 -33.837 1.00 95.19 712 ILE A C 1
ATOM 5543 O O . ILE A 1 712 ? 2.081 -2.187 -34.554 1.00 95.19 712 ILE A O 1
ATOM 5547 N N . PHE A 1 713 ? 4.180 -1.706 -33.915 1.00 93.50 713 PHE A N 1
ATOM 5548 C CA . PHE A 1 713 ? 4.394 -0.635 -34.883 1.00 93.50 713 PHE A CA 1
ATOM 5549 C C . PHE A 1 713 ? 5.894 -0.438 -35.138 1.00 93.50 713 PHE A C 1
ATOM 5551 O O . PHE A 1 713 ? 6.697 -0.605 -34.215 1.00 93.50 713 PHE A O 1
ATOM 5558 N N . PRO A 1 714 ? 6.302 -0.098 -36.369 1.00 92.12 714 PRO A N 1
ATOM 5559 C CA . PRO A 1 714 ? 7.691 0.213 -36.676 1.00 92.12 714 PRO A CA 1
ATOM 5560 C C . PRO A 1 714 ? 8.015 1.661 -36.273 1.00 92.12 714 PRO A C 1
ATOM 5562 O O . PRO A 1 714 ? 7.144 2.405 -35.799 1.00 92.12 714 PRO A O 1
ATOM 5565 N N . ALA A 1 715 ? 9.263 2.082 -36.484 1.00 87.38 715 ALA A N 1
ATOM 5566 C CA . ALA A 1 715 ? 9.605 3.490 -36.356 1.00 87.38 715 ALA A CA 1
ATOM 5567 C C . ALA A 1 715 ? 8.797 4.340 -37.370 1.00 87.38 715 ALA A C 1
ATOM 5569 O O . ALA A 1 715 ? 8.514 3.895 -38.486 1.00 87.38 715 ALA A O 1
ATOM 5570 N N . PRO A 1 716 ? 8.396 5.567 -37.010 1.00 86.25 716 PRO A N 1
ATOM 5571 C CA . PRO A 1 716 ? 7.681 6.466 -37.914 1.00 86.25 716 PRO A CA 1
ATOM 5572 C C . PRO A 1 716 ? 8.444 6.708 -39.223 1.00 86.25 716 PRO A C 1
ATOM 5574 O O . PRO A 1 716 ? 9.646 6.956 -39.217 1.00 86.25 716 PRO A O 1
ATOM 5577 N N . GLY A 1 717 ? 7.734 6.595 -40.350 1.00 80.94 717 GLY A N 1
ATOM 5578 C CA . GLY A 1 717 ? 8.320 6.622 -41.696 1.00 80.94 717 GLY A CA 1
ATOM 5579 C C . GLY A 1 717 ? 8.770 5.257 -42.239 1.00 80.94 717 GLY A C 1
ATOM 5580 O O . GLY A 1 717 ? 9.118 5.171 -43.413 1.00 80.94 717 GLY A O 1
ATOM 5581 N N . GLU A 1 718 ? 8.728 4.190 -41.437 1.00 86.12 718 GLU A N 1
ATOM 5582 C CA . GLU A 1 718 ? 9.003 2.814 -41.878 1.00 86.12 718 GLU A CA 1
ATOM 5583 C C . GLU A 1 718 ? 7.722 1.999 -42.077 1.00 86.12 718 GLU A C 1
ATOM 5585 O O . GLU A 1 718 ? 6.661 2.364 -41.583 1.00 86.12 718 GLU A O 1
ATOM 5590 N N . PHE A 1 719 ? 7.813 0.861 -42.765 1.00 85.69 719 PHE A N 1
ATOM 5591 C CA . PHE A 1 719 ? 6.691 -0.067 -42.924 1.00 85.69 719 PHE A CA 1
ATOM 5592 C C . PHE A 1 719 ? 6.780 -1.217 -41.924 1.00 85.69 719 PHE A C 1
ATOM 5594 O O . PHE A 1 719 ? 7.867 -1.730 -41.650 1.00 85.69 719 PHE A O 1
ATOM 5601 N N . LEU A 1 720 ? 5.629 -1.647 -41.403 1.00 87.44 720 LEU A N 1
ATOM 5602 C CA . LEU A 1 720 ? 5.563 -2.846 -40.578 1.00 87.44 720 LEU A CA 1
ATOM 5603 C C . LEU A 1 720 ? 5.865 -4.076 -41.446 1.00 87.44 720 LEU A C 1
ATOM 5605 O O . LEU A 1 720 ? 5.226 -4.293 -42.474 1.00 87.44 720 LEU A O 1
ATOM 5609 N N . ASP A 1 721 ? 6.835 -4.886 -41.024 1.00 87.81 721 ASP A N 1
ATOM 5610 C CA . ASP A 1 721 ? 7.194 -6.129 -41.707 1.00 87.81 721 ASP A CA 1
ATOM 5611 C C . ASP A 1 721 ? 6.033 -7.135 -41.601 1.00 87.81 721 ASP A C 1
ATOM 5613 O O . ASP A 1 721 ? 5.752 -7.674 -40.526 1.00 87.81 721 ASP A O 1
ATOM 5617 N N . ALA A 1 722 ? 5.354 -7.382 -42.726 1.00 88.94 722 ALA A N 1
ATOM 5618 C CA . ALA A 1 722 ? 4.190 -8.264 -42.793 1.00 88.94 722 ALA A CA 1
ATOM 5619 C C . ALA A 1 722 ? 4.510 -9.705 -42.358 1.00 88.94 722 ALA A C 1
ATOM 5621 O O . ALA A 1 722 ? 3.650 -10.375 -41.787 1.00 88.94 722 ALA A O 1
ATOM 5622 N N . SER A 1 723 ? 5.747 -10.176 -42.569 1.00 89.62 723 SER A N 1
ATOM 5623 C CA . SER A 1 723 ? 6.164 -11.504 -42.108 1.00 89.62 723 SER A CA 1
ATOM 5624 C C . SER A 1 723 ? 6.256 -11.547 -40.586 1.00 89.62 723 SER A C 1
ATOM 5626 O O . SER A 1 723 ? 5.806 -12.517 -39.982 1.00 89.62 723 SER A O 1
ATOM 5628 N N . VAL A 1 724 ? 6.811 -10.505 -39.958 1.00 90.38 724 VAL A N 1
ATOM 5629 C CA . VAL A 1 724 ? 6.887 -10.413 -38.491 1.00 90.38 724 VAL A CA 1
ATOM 5630 C C . VAL A 1 724 ? 5.484 -10.303 -37.901 1.00 90.38 724 VAL A C 1
ATOM 5632 O O . VAL A 1 724 ? 5.159 -11.018 -36.956 1.00 90.38 724 VAL A O 1
ATOM 5635 N N . GLN A 1 725 ? 4.623 -9.474 -38.495 1.00 93.31 725 GLN A N 1
ATOM 5636 C CA . GLN A 1 725 ? 3.220 -9.358 -38.101 1.00 93.31 725 GLN A CA 1
ATOM 5637 C C . GLN A 1 725 ? 2.505 -10.720 -38.138 1.00 93.31 725 GLN A C 1
ATOM 5639 O O . GLN A 1 725 ? 1.858 -11.091 -37.159 1.00 93.31 725 GLN A O 1
ATOM 5644 N N . GLN A 1 726 ? 2.639 -11.480 -39.231 1.00 93.38 726 GLN A N 1
ATOM 5645 C CA . GLN A 1 726 ? 1.991 -12.785 -39.386 1.00 93.38 726 GLN A CA 1
ATOM 5646 C C . GLN A 1 726 ? 2.500 -13.818 -38.368 1.00 93.38 726 GLN A C 1
ATOM 5648 O O . GLN A 1 726 ? 1.701 -14.546 -37.778 1.00 93.38 726 GLN A O 1
ATOM 5653 N N . GLU A 1 727 ? 3.812 -13.875 -38.131 1.00 94.69 727 GLU A N 1
ATOM 5654 C CA . GLU A 1 727 ? 4.418 -14.787 -37.151 1.00 94.69 727 GLU A CA 1
ATOM 5655 C C . GLU A 1 727 ? 3.942 -14.481 -35.723 1.00 94.69 727 GLU A C 1
ATOM 5657 O O . GLU A 1 727 ? 3.546 -15.390 -34.991 1.00 94.69 727 GLU A O 1
ATOM 5662 N N . ILE A 1 728 ? 3.913 -13.201 -35.335 1.00 95.25 728 ILE A N 1
ATOM 5663 C CA . ILE A 1 728 ? 3.458 -12.775 -34.006 1.00 95.25 728 ILE A CA 1
ATOM 5664 C C . ILE A 1 728 ? 1.955 -13.009 -33.831 1.00 95.25 728 ILE A C 1
ATOM 5666 O O . ILE A 1 728 ? 1.549 -13.567 -32.810 1.00 95.25 728 ILE A O 1
ATOM 5670 N N . GLY A 1 729 ? 1.133 -12.694 -34.835 1.00 95.56 729 GLY A N 1
ATOM 5671 C CA . GLY A 1 729 ? -0.300 -13.012 -34.819 1.00 95.56 729 GLY A CA 1
ATOM 5672 C C . GLY A 1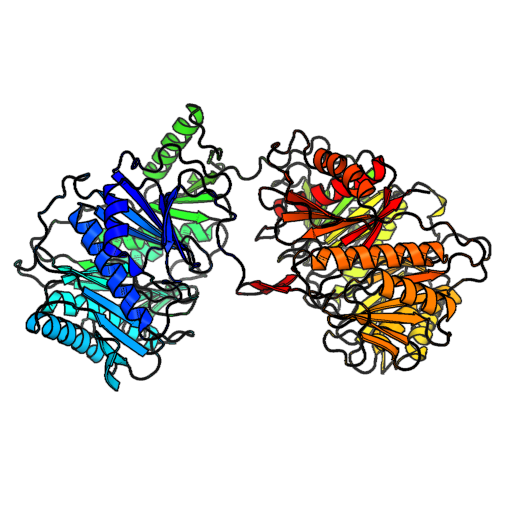 729 ? -0.564 -14.517 -34.694 1.00 95.56 729 GLY A C 1
ATOM 5673 O O . GLY A 1 729 ? -1.438 -14.944 -33.933 1.00 95.56 729 GLY A O 1
ATOM 5674 N N . GLY A 1 730 ? 0.255 -15.340 -35.359 1.00 95.06 730 GLY A N 1
ATOM 5675 C CA . GLY A 1 730 ? 0.227 -16.796 -35.233 1.00 95.06 730 GLY A CA 1
ATOM 5676 C C . GLY A 1 730 ? 0.586 -17.293 -33.828 1.00 95.06 730 GLY A C 1
ATOM 5677 O O . GLY A 1 730 ? -0.055 -18.219 -33.329 1.00 95.06 730 GLY A O 1
ATOM 5678 N N . VAL A 1 731 ? 1.570 -16.675 -33.165 1.00 95.38 731 VAL A N 1
ATOM 5679 C CA . VAL A 1 731 ? 1.921 -16.979 -31.766 1.00 95.38 731 VAL A CA 1
ATOM 5680 C C . VAL A 1 731 ? 0.785 -16.598 -30.828 1.00 95.38 731 VAL A C 1
ATOM 5682 O O . VAL A 1 731 ? 0.365 -17.436 -30.034 1.00 95.38 731 VAL A O 1
ATOM 5685 N N . ILE A 1 732 ? 0.254 -15.378 -30.945 1.00 95.75 732 ILE A N 1
ATOM 5686 C CA . ILE A 1 732 ? -0.839 -14.873 -30.103 1.00 95.75 732 ILE A CA 1
ATOM 5687 C C . ILE A 1 732 ? -2.055 -15.799 -30.195 1.00 95.75 732 ILE A C 1
ATOM 5689 O O . ILE A 1 732 ? -2.550 -16.267 -29.169 1.00 95.75 732 ILE A O 1
ATOM 5693 N N . SER A 1 733 ? -2.474 -16.138 -31.417 1.00 92.94 733 SER A N 1
ATOM 5694 C CA . SER A 1 733 ? -3.654 -16.974 -31.673 1.00 92.94 733 SER A CA 1
ATOM 5695 C C . SER A 1 733 ? -3.519 -18.397 -31.126 1.00 92.94 733 SER A C 1
ATOM 5697 O O . SER A 1 733 ? -4.512 -19.000 -30.734 1.00 92.94 733 SER A O 1
ATOM 5699 N N . LYS A 1 734 ? -2.299 -18.950 -31.089 1.00 91.12 734 LYS A N 1
ATOM 5700 C CA . LYS A 1 734 ? -2.030 -20.295 -30.547 1.00 91.12 734 LYS A CA 1
ATOM 5701 C C . LYS A 1 734 ? -1.778 -20.300 -29.041 1.00 91.12 734 LYS A C 1
ATOM 5703 O O . LYS A 1 734 ? -1.960 -21.328 -28.394 1.00 91.12 734 LYS A O 1
ATOM 5708 N N . ALA A 1 735 ? -1.237 -19.212 -28.500 1.00 89.81 735 ALA A N 1
ATOM 5709 C CA . ALA A 1 735 ? -0.787 -19.140 -27.116 1.00 89.81 735 ALA A CA 1
ATOM 5710 C C . ALA A 1 735 ? -1.888 -18.697 -26.158 1.00 89.81 735 ALA A C 1
ATOM 5712 O O . ALA A 1 735 ? -1.914 -19.178 -25.030 1.00 89.81 735 ALA A O 1
ATOM 5713 N N . TRP A 1 736 ? -2.770 -17.797 -26.589 1.00 91.62 736 TRP A N 1
ATOM 5714 C CA . TRP A 1 736 ? -3.858 -17.304 -25.759 1.00 91.62 736 TRP A CA 1
ATOM 5715 C C . TRP A 1 736 ? -5.080 -18.213 -25.892 1.00 91.62 736 TRP A C 1
ATOM 5717 O O . TRP A 1 736 ? -5.723 -18.235 -26.939 1.00 91.62 736 TRP A O 1
ATOM 5727 N N . ALA A 1 737 ? -5.409 -18.961 -24.835 1.00 84.38 737 ALA A N 1
ATOM 5728 C CA . ALA A 1 737 ? -6.438 -20.006 -24.874 1.00 84.38 737 ALA A CA 1
ATOM 5729 C C . ALA A 1 737 ? -7.834 -19.496 -25.277 1.00 84.38 737 ALA A C 1
ATOM 5731 O O . ALA A 1 737 ? -8.579 -20.210 -25.943 1.00 84.38 737 ALA A O 1
ATOM 5732 N N . ASN A 1 738 ? -8.168 -18.253 -24.920 1.00 86.38 738 ASN A N 1
ATOM 5733 C CA . ASN A 1 738 ? -9.448 -17.640 -25.285 1.00 86.38 738 ASN A CA 1
ATOM 5734 C C . ASN A 1 738 ? -9.468 -17.121 -26.736 1.00 86.38 738 ASN A C 1
ATOM 5736 O O . ASN A 1 738 ? -10.525 -16.779 -27.252 1.00 86.38 738 ASN A O 1
ATOM 5740 N N . GLY A 1 739 ? -8.316 -17.061 -27.408 1.00 89.94 739 GLY A N 1
ATOM 5741 C CA . GLY A 1 739 ? -8.205 -16.620 -28.795 1.00 89.94 739 GLY A CA 1
ATOM 5742 C C . GLY A 1 739 ? -8.322 -15.106 -29.008 1.00 89.94 739 GLY A C 1
ATOM 5743 O O . GLY A 1 739 ? -8.408 -14.299 -28.078 1.00 89.94 739 GLY A O 1
ATOM 5744 N N . VAL A 1 740 ? -8.281 -14.717 -30.279 1.00 95.50 740 VAL A N 1
ATOM 5745 C CA . VAL A 1 740 ? -8.362 -13.323 -30.735 1.00 95.50 740 VAL A CA 1
ATOM 5746 C C . VAL A 1 740 ? -9.818 -13.003 -31.090 1.00 95.50 740 VAL A C 1
ATOM 5748 O O . VAL A 1 740 ? -10.467 -13.765 -31.800 1.00 95.50 740 VAL A O 1
ATOM 5751 N N . ASP A 1 741 ? -10.345 -11.895 -30.569 1.00 94.38 741 ASP A N 1
ATOM 5752 C CA . ASP A 1 741 ? -11.681 -11.370 -30.892 1.00 94.38 741 ASP A CA 1
ATOM 5753 C C . ASP A 1 741 ? -11.672 -10.726 -32.283 1.00 94.38 741 ASP A C 1
ATOM 5755 O O . ASP A 1 741 ? -12.445 -11.079 -33.171 1.00 94.38 741 ASP A O 1
ATOM 5759 N N . ARG A 1 742 ? -10.728 -9.804 -32.487 1.00 95.19 742 ARG A N 1
ATOM 5760 C CA . ARG A 1 742 ? -10.489 -9.137 -33.768 1.00 95.19 742 ARG A CA 1
ATOM 5761 C C . ARG A 1 742 ? -9.030 -8.733 -33.911 1.00 95.19 742 ARG A C 1
ATOM 5763 O O . ARG A 1 742 ? -8.347 -8.479 -32.919 1.00 95.19 742 ARG A O 1
ATOM 5770 N N . GLU A 1 743 ? -8.587 -8.600 -35.150 1.00 95.12 743 GLU A N 1
ATOM 5771 C CA . GLU A 1 743 ? -7.279 -8.051 -35.495 1.00 95.12 743 GLU A CA 1
ATOM 5772 C C . GLU A 1 743 ? -7.367 -7.164 -36.738 1.00 95.12 743 GLU A C 1
ATOM 5774 O O . GLU A 1 743 ? -8.300 -7.287 -37.535 1.00 95.12 743 GLU A O 1
ATOM 5779 N N . GLY A 1 744 ? -6.412 -6.251 -36.897 1.00 93.94 744 GLY A N 1
ATOM 5780 C CA . GLY A 1 744 ? -6.343 -5.394 -38.074 1.00 93.94 744 GLY A CA 1
ATOM 5781 C C . GLY A 1 744 ? -5.403 -4.205 -37.917 1.00 93.94 744 GLY A C 1
ATOM 5782 O O . GLY A 1 744 ? -4.753 -4.018 -36.888 1.00 93.94 744 GLY A O 1
ATOM 5783 N N . GLY A 1 745 ? -5.346 -3.381 -38.965 1.00 90.19 745 GLY A N 1
ATOM 5784 C CA . GLY A 1 745 ? -4.615 -2.117 -38.931 1.00 90.19 745 GLY A CA 1
ATOM 5785 C C . GLY A 1 745 ? -5.245 -1.124 -37.950 1.00 90.19 745 GLY A C 1
ATOM 5786 O O . GLY A 1 745 ? -6.466 -0.981 -37.894 1.00 90.19 745 GLY A O 1
ATOM 5787 N N . PHE A 1 746 ? -4.401 -0.419 -37.201 1.00 85.00 746 PHE A N 1
ATOM 5788 C CA . PHE A 1 746 ? -4.784 0.612 -36.242 1.00 85.00 746 PHE A CA 1
ATOM 5789 C C . PHE A 1 746 ? -4.002 1.905 -36.500 1.00 85.00 746 PHE A C 1
ATOM 5791 O O . PHE A 1 746 ? -2.779 1.896 -36.653 1.00 85.00 746 PHE A O 1
ATOM 5798 N N . GLY A 1 747 ? -4.707 3.039 -36.504 1.00 79.12 747 GLY A N 1
ATOM 5799 C CA . GLY A 1 747 ? -4.097 4.345 -36.752 1.00 79.12 747 GLY A CA 1
ATOM 5800 C C . GLY A 1 747 ? -3.404 4.420 -38.118 1.00 79.12 747 GLY A C 1
ATOM 5801 O O . GLY A 1 747 ? -3.883 3.860 -39.101 1.00 79.12 747 GLY A O 1
ATOM 5802 N N . THR A 1 748 ? -2.284 5.143 -38.186 1.00 70.19 748 THR A N 1
ATOM 5803 C CA . THR A 1 748 ? -1.546 5.376 -39.440 1.00 70.19 748 THR A CA 1
ATOM 5804 C C . THR A 1 748 ? -0.551 4.271 -39.789 1.00 70.19 748 THR A C 1
ATOM 5806 O O . THR A 1 748 ? -0.235 4.117 -40.965 1.00 70.19 748 THR A O 1
ATOM 5809 N N . ASN A 1 749 ? -0.033 3.527 -38.802 1.00 83.00 749 ASN A N 1
ATOM 5810 C CA . ASN A 1 749 ? 1.030 2.539 -39.020 1.00 83.00 749 ASN A CA 1
ATOM 5811 C C . ASN A 1 749 ? 1.230 1.581 -37.826 1.00 83.00 749 ASN A C 1
ATOM 5813 O O . ASN A 1 749 ? 2.349 1.378 -37.354 1.00 83.00 749 ASN A O 1
ATOM 5817 N N . ALA A 1 750 ? 0.143 1.044 -37.275 1.00 90.44 750 ALA A N 1
ATOM 5818 C CA . ALA A 1 750 ? 0.197 0.011 -36.244 1.00 90.44 750 ALA A CA 1
ATOM 5819 C C . ALA A 1 750 ? -0.706 -1.165 -36.620 1.00 90.44 750 ALA A C 1
ATOM 5821 O O . ALA A 1 750 ? -1.655 -1.016 -37.391 1.00 90.44 750 ALA A O 1
ATOM 5822 N N . TYR A 1 751 ? -0.422 -2.331 -36.051 1.00 94.06 751 TYR A N 1
ATOM 5823 C CA . TYR A 1 751 ? -1.291 -3.498 -36.138 1.00 94.06 751 TYR A CA 1
ATOM 5824 C C . TYR A 1 751 ? -1.724 -3.915 -34.735 1.00 94.06 751 TYR A C 1
ATOM 5826 O O . TYR A 1 751 ? -0.911 -3.914 -33.808 1.00 94.06 751 TYR A O 1
ATOM 5834 N N . GLU A 1 752 ? -3.009 -4.217 -34.576 1.00 95.44 752 GLU A N 1
ATOM 5835 C CA . GLU A 1 752 ? -3.655 -4.495 -33.295 1.00 95.44 752 GLU A CA 1
ATOM 5836 C C . GLU A 1 752 ? -4.243 -5.906 -33.277 1.00 95.44 752 GLU A C 1
ATOM 5838 O O . GLU A 1 752 ? -4.930 -6.315 -34.213 1.00 95.44 752 GLU A O 1
ATOM 5843 N N . TRP A 1 753 ? -4.042 -6.601 -32.158 1.00 96.88 753 TRP A N 1
ATOM 5844 C CA . TRP A 1 753 ? -4.803 -7.782 -31.765 1.00 96.88 753 TRP A CA 1
ATOM 5845 C C . TRP A 1 753 ? -5.613 -7.466 -30.513 1.00 96.88 753 TRP A C 1
ATOM 5847 O O . TRP A 1 753 ? -5.046 -7.119 -29.472 1.00 96.88 753 TRP A O 1
ATOM 5857 N N . LYS A 1 754 ? -6.935 -7.630 -30.600 1.00 95.81 754 LYS A N 1
ATOM 5858 C CA . LYS A 1 754 ? -7.836 -7.617 -29.448 1.00 95.81 754 LYS A CA 1
ATOM 5859 C C . LYS A 1 754 ? -8.088 -9.041 -28.992 1.00 95.81 754 LYS A C 1
ATOM 5861 O O . LYS A 1 754 ? -8.636 -9.851 -29.736 1.00 95.81 754 LYS A O 1
ATOM 5866 N N . LEU A 1 755 ? -7.684 -9.346 -27.770 1.00 94.38 755 LEU A N 1
ATOM 5867 C CA . LEU A 1 755 ? -7.788 -10.679 -27.194 1.00 94.38 755 LEU A CA 1
ATOM 5868 C C . LEU A 1 755 ? -9.167 -10.885 -26.561 1.00 94.38 755 LEU A C 1
ATOM 5870 O O . LEU A 1 755 ? -9.735 -9.960 -25.985 1.00 94.38 755 LEU A O 1
ATOM 5874 N N . GLN A 1 756 ? -9.708 -12.102 -26.633 1.00 90.50 756 GLN A N 1
ATOM 5875 C CA . GLN A 1 756 ? -10.905 -12.445 -25.864 1.00 90.50 756 GLN A CA 1
ATOM 5876 C C . GLN A 1 756 ? -10.531 -12.582 -24.380 1.00 90.50 756 GLN A C 1
ATOM 5878 O O . GLN A 1 756 ? -9.614 -13.325 -24.022 1.00 90.50 756 GLN A O 1
ATOM 5883 N N . GLY A 1 757 ? -11.226 -11.862 -23.499 1.00 88.56 757 GLY A N 1
ATOM 5884 C CA . GLY A 1 757 ? -10.886 -11.776 -22.073 1.00 88.56 757 GLY A CA 1
ATOM 5885 C C . GLY A 1 757 ? -10.072 -10.524 -21.738 1.00 88.56 757 GLY A C 1
ATOM 5886 O O . GLY A 1 757 ? -10.145 -9.534 -22.454 1.00 88.56 757 GLY A O 1
ATOM 5887 N N . LYS A 1 758 ? -9.360 -10.521 -20.602 1.00 89.75 758 LYS A N 1
ATOM 5888 C CA . LYS A 1 758 ? -8.636 -9.337 -20.090 1.00 89.75 758 LYS A CA 1
ATOM 5889 C C . LYS A 1 758 ? -7.237 -9.674 -19.545 1.00 89.75 758 LYS A C 1
ATOM 5891 O O . LYS A 1 758 ? -6.998 -9.455 -18.359 1.00 89.75 758 LYS A O 1
ATOM 5896 N N . PRO A 1 759 ? -6.310 -10.200 -20.367 1.00 88.31 759 PRO A N 1
ATOM 5897 C CA . PRO A 1 759 ? -4.993 -10.699 -19.934 1.00 88.31 759 PRO A CA 1
ATOM 5898 C C . PRO A 1 759 ? -4.170 -9.718 -19.088 1.00 88.31 759 PRO A C 1
ATOM 5900 O O . PRO A 1 759 ? -3.394 -10.139 -18.234 1.00 88.31 759 PRO A O 1
ATOM 5903 N N . TRP A 1 760 ? -4.343 -8.408 -19.290 1.00 89.00 760 TRP A N 1
ATOM 5904 C CA . TRP A 1 760 ? -3.595 -7.370 -18.567 1.00 89.00 760 TRP A CA 1
ATOM 5905 C C . TRP A 1 760 ? -4.306 -6.913 -17.286 1.00 89.00 760 TRP A C 1
ATOM 5907 O O . TRP A 1 760 ? -3.862 -5.984 -16.611 1.00 89.00 760 TRP A O 1
ATOM 5917 N N . SER A 1 761 ? -5.459 -7.499 -16.960 1.00 83.81 761 SER A N 1
ATOM 5918 C CA . SER A 1 761 ? -6.308 -7.161 -15.809 1.00 83.81 761 SER A CA 1
ATOM 5919 C C . SER A 1 761 ? -6.945 -8.413 -15.191 1.00 83.81 761 SER A C 1
ATOM 5921 O O . SER A 1 761 ? -8.127 -8.405 -14.846 1.00 83.81 761 SER A O 1
ATOM 5923 N N . THR A 1 762 ? -6.164 -9.488 -15.070 1.00 74.31 762 THR A N 1
ATOM 5924 C CA . THR A 1 762 ? -6.581 -10.777 -14.500 1.00 74.31 762 THR A CA 1
ATOM 5925 C C . THR A 1 762 ? -5.908 -11.078 -13.163 1.00 74.31 762 THR A C 1
ATOM 5927 O O . THR A 1 762 ? -4.849 -10.538 -12.841 1.00 74.31 762 THR A O 1
ATOM 5930 N N . GLU A 1 763 ? -6.525 -11.966 -12.383 1.00 68.19 763 GLU A N 1
ATOM 5931 C CA . GLU A 1 763 ? -5.990 -12.526 -11.138 1.00 68.19 763 GLU A CA 1
ATOM 5932 C C . GLU A 1 763 ? -5.832 -14.051 -11.279 1.00 68.19 763 GLU A C 1
ATOM 5934 O O . GLU A 1 763 ? -6.369 -14.651 -12.206 1.00 68.19 763 GLU A O 1
ATOM 5939 N N . MET A 1 764 ? -5.101 -14.685 -10.357 1.00 65.00 764 MET A N 1
ATOM 5940 C CA . MET A 1 764 ? -4.997 -16.152 -10.262 1.00 65.00 764 MET A CA 1
ATOM 5941 C C . MET A 1 764 ? -4.456 -16.824 -11.544 1.00 65.00 764 MET A C 1
ATOM 5943 O O . MET A 1 764 ? -3.416 -16.407 -12.052 1.00 65.00 764 MET A O 1
ATOM 5947 N N . GLU A 1 765 ? -5.098 -17.886 -12.036 1.00 65.75 765 GLU A N 1
ATOM 5948 C CA . GLU A 1 765 ? -4.621 -18.741 -13.136 1.00 65.75 765 GLU A CA 1
ATOM 5949 C C . GLU A 1 765 ? -4.401 -17.973 -14.444 1.00 65.75 765 GLU A C 1
ATOM 5951 O O . GLU A 1 765 ? -3.351 -18.106 -15.071 1.00 65.75 765 GLU A O 1
ATOM 5956 N N . ASP A 1 766 ? -5.311 -17.064 -14.790 1.00 72.62 766 ASP A N 1
ATOM 5957 C CA . ASP A 1 766 ? -5.223 -16.243 -16.003 1.00 72.62 766 ASP A CA 1
ATOM 5958 C C . ASP A 1 766 ? -3.976 -15.340 -16.028 1.00 72.62 766 ASP A C 1
ATOM 5960 O O . ASP A 1 766 ? -3.535 -14.887 -17.087 1.00 72.62 766 ASP A O 1
ATOM 5964 N N . THR A 1 767 ? -3.376 -15.063 -14.863 1.00 80.31 767 THR A N 1
ATOM 5965 C CA . THR A 1 767 ? -2.123 -14.295 -14.794 1.00 80.31 767 THR A CA 1
ATOM 5966 C C . THR A 1 767 ? -0.932 -15.093 -15.302 1.00 80.31 767 THR A C 1
ATOM 5968 O O . THR A 1 767 ? -0.000 -14.494 -15.846 1.00 80.31 767 THR A O 1
ATOM 5971 N N . VAL A 1 768 ? -0.966 -16.418 -15.141 1.00 82.19 768 VAL A N 1
ATOM 5972 C CA . VAL A 1 768 ? 0.065 -17.350 -15.607 1.00 82.19 768 VAL A CA 1
ATOM 5973 C C . VAL A 1 768 ? 0.036 -17.414 -17.130 1.00 82.19 768 VAL A C 1
ATOM 5975 O O . VAL A 1 768 ? 1.063 -17.207 -17.773 1.00 82.19 768 VAL A O 1
ATOM 5978 N N . GLU A 1 769 ? -1.149 -17.589 -17.715 1.00 85.38 769 GLU A N 1
ATOM 5979 C CA . GLU A 1 769 ? -1.321 -17.657 -19.170 1.00 85.38 769 GLU A CA 1
ATOM 5980 C C . GLU A 1 769 ? -0.871 -16.366 -19.870 1.00 85.38 769 GLU A C 1
ATOM 5982 O O . GLU A 1 769 ? -0.221 -16.423 -20.913 1.00 85.38 769 GLU A O 1
ATOM 5987 N N . ALA A 1 770 ? -1.099 -15.193 -19.266 1.00 89.19 770 ALA A N 1
ATOM 5988 C CA . ALA A 1 770 ? -0.611 -13.920 -19.805 1.00 89.19 770 ALA A CA 1
ATOM 5989 C C . ALA A 1 770 ? 0.933 -13.838 -19.861 1.00 89.19 770 ALA A C 1
ATOM 5991 O O . ALA A 1 770 ? 1.501 -13.253 -20.787 1.00 89.19 770 ALA A O 1
ATOM 5992 N N . ARG A 1 771 ? 1.631 -14.447 -18.894 1.00 90.88 771 ARG A N 1
ATOM 5993 C CA . ARG A 1 771 ? 3.107 -14.495 -18.839 1.00 90.88 771 ARG A CA 1
ATOM 5994 C C . ARG A 1 771 ? 3.684 -15.548 -19.771 1.00 90.88 771 ARG A C 1
ATOM 5996 O O . ARG A 1 771 ? 4.714 -15.304 -20.390 1.00 90.88 771 ARG A O 1
ATOM 6003 N N . ILE A 1 772 ? 2.990 -16.671 -19.941 1.00 89.50 772 ILE A N 1
ATOM 6004 C CA . ILE A 1 772 ? 3.327 -17.684 -20.949 1.00 89.50 772 ILE A CA 1
ATOM 6005 C C . ILE A 1 772 ? 3.144 -17.119 -22.362 1.00 89.50 772 ILE A C 1
ATOM 6007 O O . ILE A 1 772 ? 4.001 -17.340 -23.219 1.00 89.50 772 ILE A O 1
ATOM 6011 N N . LEU A 1 773 ? 2.070 -16.361 -22.609 1.00 93.44 773 LEU A N 1
ATOM 6012 C CA . LEU A 1 773 ? 1.861 -15.633 -23.862 1.00 93.44 773 LEU A CA 1
ATOM 6013 C C . LEU A 1 773 ? 3.037 -14.692 -24.140 1.00 93.44 773 LEU A C 1
ATOM 6015 O O . LEU A 1 773 ? 3.619 -14.754 -25.222 1.00 93.44 773 LEU A O 1
ATOM 6019 N N . MET A 1 774 ? 3.430 -13.875 -23.158 1.00 94.62 774 MET A N 1
ATOM 6020 C CA . MET A 1 774 ? 4.577 -12.979 -23.305 1.00 94.62 774 MET A CA 1
ATOM 6021 C C . MET A 1 774 ? 5.885 -13.744 -23.540 1.00 94.62 774 MET A C 1
ATOM 6023 O O . MET A 1 774 ? 6.631 -13.398 -24.451 1.00 94.62 774 MET A O 1
ATOM 6027 N N . ALA A 1 775 ? 6.142 -14.823 -22.795 1.00 93.06 775 ALA A N 1
ATOM 6028 C CA . ALA A 1 775 ? 7.320 -15.664 -22.996 1.00 93.06 775 ALA A CA 1
ATOM 6029 C C . ALA A 1 775 ? 7.403 -16.174 -24.443 1.00 93.06 775 ALA A C 1
ATOM 6031 O O . ALA A 1 775 ? 8.435 -16.002 -25.081 1.00 93.06 775 ALA A O 1
ATOM 6032 N N . LYS A 1 776 ? 6.306 -16.700 -25.005 1.00 93.56 776 LYS A N 1
ATOM 6033 C CA . LYS A 1 776 ? 6.259 -17.169 -26.404 1.00 93.56 776 LYS A CA 1
ATOM 6034 C C . LYS A 1 776 ? 6.459 -16.052 -27.427 1.00 93.56 776 LYS A C 1
ATOM 6036 O O . LYS A 1 776 ? 7.102 -16.267 -28.452 1.00 93.56 776 LYS A O 1
ATOM 6041 N N . ILE A 1 777 ? 5.923 -14.860 -27.165 1.00 94.69 777 ILE A N 1
ATOM 6042 C CA . ILE A 1 777 ? 6.165 -13.685 -28.012 1.00 94.69 777 ILE A CA 1
ATOM 6043 C C . ILE A 1 777 ? 7.657 -13.337 -28.004 1.00 94.69 777 ILE A C 1
ATOM 6045 O O . ILE A 1 777 ? 8.239 -13.149 -29.070 1.00 94.69 777 ILE A O 1
ATOM 6049 N N . LEU A 1 778 ? 8.298 -13.313 -26.831 1.00 93.12 778 LEU A N 1
ATOM 6050 C CA . LEU A 1 778 ? 9.733 -13.048 -26.712 1.00 93.12 778 LEU A CA 1
ATOM 6051 C C . LEU A 1 778 ? 10.577 -14.126 -27.405 1.00 93.12 778 LEU A C 1
ATOM 6053 O O . LEU A 1 778 ? 11.491 -13.776 -28.145 1.00 93.12 778 LEU A O 1
ATOM 6057 N N . GLN A 1 779 ? 10.235 -15.410 -27.245 1.00 91.88 779 GLN A N 1
ATOM 6058 C CA . GLN A 1 779 ? 10.874 -16.524 -27.966 1.00 91.88 779 GLN A CA 1
ATOM 6059 C C . GLN A 1 779 ? 10.846 -16.296 -29.477 1.00 91.88 779 GLN A C 1
ATOM 6061 O O . GLN A 1 779 ? 11.878 -16.372 -30.147 1.00 91.88 779 GLN A O 1
ATOM 6066 N N . LYS A 1 780 ? 9.667 -15.947 -30.007 1.00 93.19 780 LYS A N 1
ATOM 6067 C CA . LYS A 1 780 ? 9.498 -15.680 -31.432 1.00 93.19 780 LYS A CA 1
ATOM 6068 C C . LYS A 1 780 ? 10.303 -14.461 -31.873 1.00 93.19 780 LYS A C 1
ATOM 6070 O O . LYS A 1 780 ? 11.036 -14.564 -32.851 1.00 93.19 780 LYS A O 1
ATOM 6075 N N . MET A 1 781 ? 10.228 -13.342 -31.154 1.00 91.69 781 MET A N 1
ATOM 6076 C CA . MET A 1 781 ? 10.985 -12.128 -31.487 1.00 91.69 781 MET A CA 1
ATOM 6077 C C . MET A 1 781 ? 12.498 -12.390 -31.527 1.00 91.69 781 MET A C 1
ATOM 6079 O O . MET A 1 781 ? 13.155 -11.995 -32.491 1.00 91.69 781 MET A O 1
ATOM 6083 N N . LEU A 1 782 ? 13.033 -13.132 -30.551 1.00 88.69 782 LEU A N 1
ATOM 6084 C CA . LEU A 1 782 ? 14.443 -13.535 -30.519 1.00 88.69 782 LEU A CA 1
ATOM 6085 C C . LEU A 1 782 ? 14.815 -14.397 -31.736 1.00 88.69 782 LEU A C 1
ATOM 6087 O O . LEU A 1 782 ? 15.793 -14.096 -32.417 1.00 88.69 782 LEU A O 1
ATOM 6091 N N . SER A 1 783 ? 13.998 -15.403 -32.080 1.00 88.69 783 SER A N 1
ATOM 6092 C CA . SER A 1 783 ? 14.228 -16.259 -33.262 1.00 88.69 783 SER A CA 1
ATOM 6093 C C . SER A 1 783 ? 14.174 -15.501 -34.596 1.00 88.69 783 SER A C 1
ATOM 6095 O O . SER A 1 783 ? 14.781 -15.916 -35.584 1.00 88.69 783 SER A O 1
ATOM 6097 N N . LEU A 1 784 ? 13.464 -14.367 -34.626 1.00 89.50 784 LEU A N 1
ATOM 6098 C CA . LEU A 1 784 ? 13.364 -13.469 -35.778 1.00 89.50 784 LEU A CA 1
ATOM 6099 C C . LEU A 1 784 ? 14.523 -12.456 -35.852 1.00 89.50 784 LEU A C 1
ATOM 6101 O O . LEU A 1 784 ? 14.528 -11.604 -36.742 1.00 89.50 784 LEU A O 1
ATOM 6105 N N . GLY A 1 785 ? 15.509 -12.541 -34.952 1.00 87.25 785 GLY A N 1
ATOM 6106 C CA . GLY A 1 785 ? 16.682 -11.663 -34.939 1.00 87.25 785 GLY A CA 1
ATOM 6107 C C . GLY A 1 785 ? 16.425 -10.296 -34.302 1.00 87.25 785 GLY A C 1
ATOM 6108 O O . GLY A 1 785 ? 17.102 -9.319 -34.644 1.00 87.25 785 GLY A O 1
ATOM 6109 N N . PHE A 1 786 ? 15.439 -10.203 -33.405 1.00 89.44 786 PHE A N 1
ATOM 6110 C CA . PHE A 1 786 ? 15.226 -9.023 -32.573 1.00 89.44 786 PHE A CA 1
ATOM 6111 C C . PHE A 1 786 ? 15.827 -9.213 -31.184 1.00 89.44 786 PHE A C 1
ATOM 6113 O O . PHE A 1 786 ? 15.625 -10.241 -30.546 1.00 89.44 786 PHE A O 1
ATOM 6120 N N . GLU A 1 787 ? 16.497 -8.183 -30.680 1.00 88.38 787 GLU A N 1
ATOM 6121 C CA . GLU A 1 787 ? 16.844 -8.061 -29.266 1.00 88.38 787 GLU A CA 1
ATOM 6122 C C . GLU A 1 787 ? 15.813 -7.179 -28.552 1.00 88.38 787 GLU A C 1
ATOM 6124 O O . GLU A 1 787 ? 15.354 -6.174 -29.103 1.00 88.38 787 GLU A O 1
ATOM 6129 N N . LEU A 1 788 ? 15.432 -7.558 -27.331 1.00 91.56 788 LEU A N 1
ATOM 6130 C CA . LEU A 1 788 ? 14.597 -6.724 -26.472 1.00 91.56 788 LEU A CA 1
ATOM 6131 C C . LEU A 1 788 ? 15.472 -5.654 -25.811 1.00 91.56 788 LEU A C 1
ATOM 6133 O O . LEU A 1 788 ? 16.432 -5.965 -25.108 1.00 91.56 788 LEU A O 1
ATOM 6137 N N . MET A 1 789 ? 15.114 -4.395 -26.024 1.00 91.88 789 MET A N 1
ATOM 6138 C CA . MET A 1 789 ? 15.700 -3.245 -25.345 1.00 91.88 789 MET A CA 1
ATOM 6139 C C . MET A 1 789 ? 15.018 -3.037 -23.977 1.00 91.88 789 MET A C 1
ATOM 6141 O O . MET A 1 789 ? 13.901 -3.522 -23.772 1.00 91.88 789 MET A O 1
ATOM 6145 N N . PRO A 1 790 ? 15.637 -2.287 -23.044 1.00 90.00 790 PRO A N 1
ATOM 6146 C CA . PRO A 1 790 ? 15.033 -1.987 -21.744 1.00 90.00 790 PRO A CA 1
ATOM 6147 C C . PRO A 1 790 ? 13.619 -1.403 -21.865 1.00 90.00 790 PRO A C 1
ATOM 6149 O O . PRO A 1 790 ? 13.366 -0.564 -22.737 1.00 90.00 790 PRO A O 1
ATOM 6152 N N . LYS A 1 791 ? 12.709 -1.817 -20.971 1.00 89.81 791 LYS A N 1
ATOM 6153 C CA . LYS A 1 791 ? 11.321 -1.324 -20.937 1.00 89.81 791 LYS A CA 1
ATOM 6154 C C . LYS A 1 791 ? 11.261 0.185 -20.712 1.00 89.81 791 LYS A C 1
ATOM 6156 O O . LYS A 1 791 ? 12.099 0.748 -20.010 1.00 89.81 791 LYS A O 1
ATOM 6161 N N . ILE A 1 792 ? 10.236 0.831 -21.259 1.00 91.00 792 ILE A N 1
ATOM 6162 C CA . ILE A 1 792 ? 9.980 2.259 -21.060 1.00 91.00 792 ILE A CA 1
ATOM 6163 C C . ILE A 1 792 ? 8.603 2.441 -20.413 1.00 91.00 792 ILE A C 1
ATOM 6165 O O . ILE A 1 792 ? 7.599 1.967 -20.938 1.00 91.00 792 ILE A O 1
ATOM 6169 N N . ASP A 1 793 ? 8.555 3.192 -19.316 1.00 87.81 793 ASP A N 1
ATOM 6170 C CA . ASP A 1 793 ? 7.327 3.646 -18.665 1.00 87.81 793 ASP A CA 1
ATOM 6171 C C . ASP A 1 793 ? 7.122 5.127 -18.990 1.00 87.81 793 ASP A C 1
ATOM 6173 O O . ASP A 1 793 ? 7.887 6.005 -18.571 1.00 87.81 793 ASP A O 1
ATOM 6177 N N . CYS A 1 794 ? 6.108 5.411 -19.805 1.00 86.25 794 CYS A N 1
ATOM 6178 C CA . CYS A 1 794 ? 5.960 6.708 -20.461 1.00 86.25 794 CYS A CA 1
ATOM 6179 C C . CYS A 1 794 ? 4.851 7.573 -19.858 1.00 86.25 794 CYS A C 1
ATOM 6181 O O . CYS A 1 794 ? 4.920 8.798 -19.954 1.00 86.25 794 CYS A O 1
ATOM 6183 N N . THR A 1 795 ? 3.854 6.975 -19.201 1.00 79.44 795 THR A N 1
ATOM 6184 C CA . THR A 1 795 ? 2.702 7.709 -18.652 1.00 79.44 795 THR A CA 1
ATOM 6185 C C . THR A 1 795 ? 2.823 7.996 -17.157 1.00 79.44 795 THR A C 1
ATOM 6187 O O . THR A 1 795 ? 2.203 8.935 -16.648 1.00 79.44 795 THR A O 1
ATOM 6190 N N . GLY A 1 796 ? 3.611 7.186 -16.443 1.00 74.88 796 GLY A N 1
ATOM 6191 C CA . GLY A 1 796 ? 3.745 7.235 -14.987 1.00 74.88 796 GLY A CA 1
ATOM 6192 C C . GLY A 1 796 ? 2.476 6.816 -14.242 1.00 74.88 796 GLY A C 1
ATOM 6193 O O . GLY A 1 796 ? 2.276 7.158 -13.072 1.00 74.88 796 GLY A O 1
ATOM 6194 N N . ARG A 1 797 ? 1.579 6.095 -14.923 1.00 76.56 797 ARG A N 1
ATOM 6195 C CA . ARG A 1 797 ? 0.428 5.458 -14.286 1.00 76.56 797 ARG A CA 1
ATOM 6196 C C . ARG A 1 797 ? 0.943 4.358 -13.353 1.00 76.56 797 ARG A C 1
ATOM 6198 O O . ARG A 1 797 ? 1.772 3.550 -13.741 1.00 76.56 797 ARG A O 1
ATOM 6205 N N . LEU A 1 798 ? 0.380 4.294 -12.147 1.00 70.25 798 LEU A N 1
ATOM 6206 C CA . LEU A 1 798 ? 0.779 3.348 -11.097 1.00 70.25 798 LEU A CA 1
ATOM 6207 C C . LEU A 1 798 ? 0.834 1.872 -11.547 1.00 70.25 798 LEU A C 1
ATOM 6209 O O . LEU A 1 798 ? 1.700 1.126 -11.110 1.00 70.25 798 LEU A O 1
ATOM 6213 N N . ALA A 1 799 ? -0.090 1.449 -12.410 1.00 74.06 799 ALA A N 1
ATOM 6214 C CA . ALA A 1 799 ? -0.066 0.132 -13.044 1.00 74.06 799 ALA A CA 1
ATOM 6215 C C . ALA A 1 799 ? -0.083 0.288 -14.571 1.00 74.06 799 ALA A C 1
ATOM 6217 O O . ALA A 1 799 ? -1.024 -0.104 -15.265 1.00 74.06 799 ALA A O 1
ATOM 6218 N N . GLU A 1 800 ? 0.936 0.981 -15.083 1.00 81.62 800 GLU A N 1
ATOM 6219 C CA . GLU A 1 800 ? 1.292 0.965 -16.499 1.00 81.62 800 GLU A CA 1
ATOM 6220 C C . GLU A 1 800 ? 1.862 -0.407 -16.878 1.00 81.62 800 GLU A C 1
ATOM 6222 O O . GLU A 1 800 ? 2.598 -1.048 -16.121 1.00 81.62 800 GLU A O 1
ATOM 6227 N N . THR A 1 801 ? 1.466 -0.866 -18.058 1.00 87.94 801 THR A N 1
ATOM 6228 C CA . THR A 1 801 ? 2.065 -2.007 -18.733 1.00 87.94 801 THR A CA 1
ATOM 6229 C C . THR A 1 801 ? 3.259 -1.538 -19.558 1.00 87.94 801 THR A C 1
ATOM 6231 O O . THR A 1 801 ? 3.164 -0.512 -20.233 1.00 87.94 801 THR A O 1
ATOM 6234 N N . SER A 1 802 ? 4.366 -2.282 -19.530 1.00 88.56 802 SER A N 1
ATOM 6235 C CA . SER A 1 802 ? 5.619 -1.872 -20.172 1.00 88.56 802 SER A CA 1
ATOM 6236 C C . SER A 1 802 ? 5.456 -1.597 -21.667 1.00 88.56 802 SER A C 1
ATOM 6238 O O . SER A 1 802 ? 4.899 -2.418 -22.402 1.00 88.56 802 SER A O 1
ATOM 6240 N N . PHE A 1 803 ? 6.017 -0.478 -22.137 1.00 93.06 803 PHE A N 1
ATOM 6241 C CA . PHE A 1 803 ? 6.304 -0.282 -23.555 1.00 93.06 803 PHE A CA 1
ATOM 6242 C C . PHE A 1 803 ? 7.627 -0.980 -23.890 1.00 93.06 803 PHE A C 1
ATOM 6244 O O . PHE A 1 803 ? 8.682 -0.629 -23.355 1.00 93.06 803 PHE A O 1
ATOM 6251 N N . MET A 1 804 ? 7.557 -1.996 -24.748 1.00 94.88 804 MET A N 1
ATOM 6252 C CA . MET A 1 804 ? 8.709 -2.788 -25.173 1.00 94.88 804 MET A CA 1
ATOM 6253 C C . MET A 1 804 ? 9.246 -2.248 -26.493 1.00 94.88 804 MET A C 1
ATOM 6255 O O . MET A 1 804 ? 8.484 -1.972 -27.422 1.00 94.88 804 MET A O 1
ATOM 6259 N N . VAL A 1 805 ? 10.567 -2.133 -26.586 1.00 94.50 805 VAL A N 1
ATOM 6260 C CA . VAL A 1 805 ? 11.264 -1.720 -27.804 1.00 94.50 805 VAL A CA 1
ATOM 6261 C C . VAL A 1 805 ? 12.154 -2.869 -28.242 1.00 94.50 805 VAL A C 1
ATOM 6263 O O . VAL A 1 805 ? 12.945 -3.377 -27.458 1.00 94.50 805 VAL A O 1
ATOM 6266 N N . PHE A 1 806 ? 12.034 -3.277 -29.496 1.00 93.75 806 PHE A N 1
ATOM 6267 C CA . PHE A 1 806 ? 12.832 -4.337 -30.093 1.00 93.75 806 PHE A CA 1
ATOM 6268 C C . PHE A 1 806 ? 13.759 -3.748 -31.145 1.00 93.75 806 PHE A C 1
ATOM 6270 O O . PHE A 1 806 ? 13.318 -2.959 -31.981 1.00 93.75 806 PHE A O 1
ATOM 6277 N N . ARG A 1 807 ? 15.031 -4.140 -31.131 1.00 90.81 807 ARG A N 1
ATOM 6278 C CA . ARG A 1 807 ? 16.038 -3.707 -32.105 1.00 90.81 807 ARG A CA 1
ATOM 6279 C C . ARG A 1 807 ? 16.445 -4.878 -32.992 1.00 90.81 807 ARG A C 1
ATOM 6281 O O . ARG A 1 807 ? 16.611 -5.992 -32.510 1.00 90.81 807 ARG A O 1
ATOM 6288 N N . ARG A 1 808 ? 16.600 -4.653 -34.297 1.00 87.00 808 ARG A N 1
ATOM 6289 C CA . ARG A 1 808 ? 16.978 -5.714 -35.249 1.00 87.00 808 ARG A CA 1
ATOM 6290 C C . ARG A 1 808 ? 18.502 -5.872 -35.303 1.00 87.00 808 ARG A C 1
ATOM 6292 O O . ARG A 1 808 ? 19.198 -4.905 -35.605 1.00 87.00 808 ARG A O 1
ATOM 6299 N N . THR A 1 809 ? 19.031 -7.069 -35.033 1.00 77.44 809 THR A N 1
ATOM 6300 C CA . THR A 1 809 ? 20.483 -7.279 -34.845 1.00 77.44 809 THR A CA 1
ATOM 6301 C C . THR A 1 809 ? 21.206 -7.828 -36.077 1.00 77.44 809 THR A C 1
ATOM 6303 O O . THR A 1 809 ? 22.282 -7.325 -36.377 1.00 77.44 809 THR A O 1
ATOM 6306 N N . ASN A 1 810 ? 20.631 -8.763 -36.851 1.00 64.44 810 ASN A N 1
ATOM 6307 C CA . ASN A 1 810 ? 21.109 -9.189 -38.186 1.00 64.44 810 ASN A CA 1
ATOM 6308 C C . ASN A 1 810 ? 20.033 -10.009 -38.934 1.00 64.44 810 ASN A C 1
ATOM 6310 O O . ASN A 1 810 ? 19.405 -10.878 -38.347 1.00 64.44 810 ASN A O 1
ATOM 6314 N N . GLU A 1 811 ? 19.832 -9.772 -40.240 1.00 54.31 811 GLU A N 1
ATOM 6315 C CA . GLU A 1 811 ? 18.787 -10.447 -41.049 1.00 54.31 811 GLU A CA 1
ATOM 6316 C C . GLU A 1 811 ? 19.115 -11.917 -41.400 1.00 54.31 811 GLU A C 1
ATOM 6318 O O . GLU A 1 811 ? 18.254 -12.635 -41.899 1.00 54.31 811 GLU A O 1
ATOM 6323 N N . ALA A 1 812 ? 20.349 -12.372 -41.146 1.00 47.03 812 ALA A N 1
ATOM 6324 C CA . ALA A 1 812 ? 20.901 -13.580 -41.762 1.00 47.03 812 ALA A CA 1
ATOM 6325 C C . ALA A 1 812 ? 20.782 -14.882 -40.946 1.00 47.03 812 ALA A C 1
ATOM 6327 O O . ALA A 1 812 ? 21.067 -15.943 -41.496 1.00 47.03 812 ALA A O 1
ATOM 6328 N N . VAL A 1 813 ? 20.373 -14.856 -39.672 1.00 54.44 813 VAL A N 1
ATOM 6329 C CA . VAL A 1 813 ? 20.298 -16.085 -38.861 1.00 54.44 813 VAL A CA 1
ATOM 6330 C C . VAL A 1 813 ? 18.983 -16.122 -38.096 1.00 54.44 813 VAL A C 1
ATOM 6332 O O . VAL A 1 813 ? 18.876 -15.590 -36.996 1.00 54.44 813 VAL A O 1
ATOM 6335 N N . ARG A 1 814 ? 17.975 -16.773 -38.689 1.00 61.72 814 ARG A N 1
ATOM 6336 C CA . ARG A 1 814 ? 16.880 -17.339 -37.896 1.00 61.72 814 ARG A CA 1
ATOM 6337 C C . ARG A 1 814 ? 17.504 -18.400 -36.996 1.00 61.72 814 ARG A C 1
ATOM 6339 O O . ARG A 1 814 ? 18.034 -19.385 -37.509 1.00 61.72 814 ARG A O 1
ATOM 6346 N N . SER A 1 815 ? 17.513 -18.165 -35.692 1.00 68.88 815 SER A N 1
ATOM 6347 C CA . SER A 1 815 ? 17.961 -19.162 -34.722 1.00 68.88 815 SER A CA 1
ATOM 6348 C C . SER A 1 815 ? 16.792 -20.055 -34.322 1.00 68.88 815 SER A C 1
ATOM 6350 O O . SER A 1 815 ? 15.628 -19.692 -34.507 1.00 68.88 815 SER A O 1
ATOM 6352 N N . GLU A 1 816 ? 17.087 -21.213 -33.736 1.00 77.00 816 GLU A N 1
ATOM 6353 C CA . GLU A 1 816 ? 16.058 -21.958 -33.013 1.00 77.00 816 GLU A CA 1
ATOM 6354 C C . GLU A 1 816 ? 15.460 -21.089 -31.892 1.00 77.00 816 GLU A C 1
ATOM 6356 O O . GLU A 1 816 ? 16.119 -20.190 -31.353 1.00 77.00 816 GLU A O 1
ATOM 6361 N N . GLU A 1 817 ? 14.186 -21.327 -31.575 1.00 82.06 817 GLU A N 1
ATOM 6362 C CA . GLU A 1 817 ? 13.491 -20.639 -30.488 1.00 82.06 817 GLU A CA 1
ATOM 6363 C C . GLU A 1 817 ? 14.085 -21.086 -29.148 1.00 82.06 817 GLU A C 1
ATOM 6365 O O . GLU A 1 817 ? 13.749 -22.146 -28.619 1.00 82.06 817 GLU A O 1
ATOM 6370 N N . ALA A 1 818 ? 14.985 -20.270 -28.595 1.00 83.50 818 ALA A N 1
ATOM 6371 C CA . ALA A 1 818 ? 15.535 -20.506 -27.268 1.00 83.50 818 ALA A CA 1
ATOM 6372 C C . ALA A 1 818 ? 14.412 -20.473 -26.213 1.00 83.50 818 ALA A C 1
ATOM 6374 O O . ALA A 1 818 ? 13.499 -19.646 -26.308 1.00 83.50 818 ALA A O 1
ATOM 6375 N N . PRO A 1 819 ? 14.445 -21.337 -25.186 1.00 90.12 819 PRO A N 1
ATOM 6376 C CA . PRO A 1 819 ? 13.428 -21.333 -24.146 1.00 90.12 819 PRO A CA 1
ATOM 6377 C C . PRO A 1 819 ? 13.444 -20.014 -23.352 1.00 90.12 819 PRO A C 1
ATOM 6379 O O . PRO A 1 819 ? 14.499 -19.429 -23.116 1.00 90.12 819 PRO A O 1
ATOM 6382 N N . VAL A 1 820 ? 12.265 -19.541 -22.937 1.00 91.75 820 VAL A N 1
ATOM 6383 C CA . VAL A 1 820 ? 12.106 -18.345 -22.096 1.00 91.75 820 VAL A CA 1
ATOM 6384 C C . VAL A 1 820 ? 11.371 -18.742 -20.824 1.00 91.75 820 VAL A C 1
ATOM 6386 O O . VAL A 1 820 ? 10.282 -19.315 -20.885 1.00 91.75 820 VAL A O 1
ATOM 6389 N N . VAL A 1 821 ? 11.953 -18.401 -19.677 1.00 94.06 821 VAL A N 1
ATOM 6390 C CA . VAL A 1 821 ? 11.370 -18.634 -18.349 1.00 94.06 821 VAL A CA 1
ATOM 6391 C C . VAL A 1 821 ? 10.976 -17.306 -17.739 1.00 94.06 821 VAL A C 1
ATOM 6393 O O . VAL A 1 821 ? 11.740 -16.344 -17.785 1.00 94.06 821 VAL A O 1
ATOM 6396 N N . CYS A 1 822 ? 9.794 -17.262 -17.133 1.00 93.94 822 CYS A N 1
ATOM 6397 C CA . CYS A 1 822 ? 9.337 -16.112 -16.378 1.00 93.94 822 CYS A CA 1
ATOM 6398 C C . CYS A 1 822 ? 9.331 -16.419 -14.879 1.00 93.94 822 CYS A C 1
ATOM 6400 O O . CYS A 1 822 ? 8.709 -17.384 -14.432 1.00 93.94 822 CYS A O 1
ATOM 6402 N N . VAL A 1 823 ? 9.977 -15.552 -14.103 1.00 91.94 823 VAL A N 1
ATOM 6403 C CA . VAL A 1 823 ? 9.886 -15.519 -12.644 1.00 91.94 823 VAL A CA 1
ATOM 6404 C C . VAL A 1 823 ? 9.243 -14.205 -12.232 1.00 91.94 823 VAL A C 1
ATOM 6406 O O . VAL A 1 823 ? 9.702 -13.144 -12.639 1.00 91.94 823 VAL A O 1
ATOM 6409 N N . TRP A 1 824 ? 8.192 -14.228 -11.419 1.00 86.44 824 TRP A N 1
ATOM 6410 C CA . TRP A 1 824 ? 7.591 -12.989 -10.925 1.00 86.44 824 TRP A CA 1
ATOM 6411 C C . TRP A 1 824 ? 7.174 -13.082 -9.469 1.00 86.44 824 TRP A C 1
ATOM 6413 O O . TRP A 1 824 ? 6.965 -14.163 -8.917 1.00 86.44 824 TRP A O 1
ATOM 6423 N N . PHE A 1 825 ? 7.021 -11.904 -8.876 1.00 79.50 825 PHE A N 1
ATOM 6424 C CA . PHE A 1 825 ? 6.615 -11.717 -7.493 1.00 79.50 825 PHE A CA 1
ATOM 6425 C C . PHE A 1 825 ? 5.251 -11.030 -7.460 1.00 79.50 825 PHE A C 1
ATOM 6427 O O . PHE A 1 825 ? 4.933 -10.193 -8.314 1.00 79.50 825 PHE A O 1
ATOM 6434 N N . ASN A 1 826 ? 4.422 -11.366 -6.478 1.00 69.06 826 ASN A N 1
ATOM 6435 C CA . ASN A 1 826 ? 3.155 -10.685 -6.270 1.00 69.06 826 ASN A CA 1
ATOM 6436 C C . ASN A 1 826 ? 3.094 -9.957 -4.933 1.00 69.06 826 ASN A C 1
ATOM 6438 O O . ASN A 1 826 ? 3.964 -10.047 -4.064 1.00 69.06 826 ASN A O 1
ATOM 6442 N N . ASN A 1 827 ? 2.001 -9.223 -4.780 1.00 57.28 827 ASN A N 1
ATOM 6443 C CA . ASN A 1 827 ? 1.749 -8.428 -3.608 1.00 57.28 827 ASN A CA 1
ATOM 6444 C C . ASN A 1 827 ? 1.189 -9.249 -2.408 1.00 57.28 827 ASN A C 1
ATOM 6446 O O . ASN A 1 827 ? 0.592 -8.693 -1.484 1.00 57.28 827 ASN A O 1
ATOM 6450 N N . ILE A 1 828 ? 1.373 -10.560 -2.361 1.00 59.28 828 ILE A N 1
ATOM 6451 C CA . ILE A 1 828 ? 0.992 -11.380 -1.203 1.00 59.28 828 ILE A CA 1
ATOM 6452 C C . ILE A 1 828 ? 2.155 -12.292 -0.823 1.00 59.28 828 ILE A C 1
ATOM 6454 O O . ILE A 1 828 ? 1.942 -13.364 -0.278 1.00 59.28 828 ILE A O 1
ATOM 6458 N N . ASP A 1 829 ? 3.392 -11.882 -1.108 1.00 68.12 829 ASP A N 1
ATOM 6459 C CA . ASP A 1 829 ? 4.575 -12.672 -0.761 1.00 68.12 829 ASP A CA 1
ATOM 6460 C C . ASP A 1 829 ? 4.634 -14.004 -1.497 1.00 68.12 829 ASP A C 1
ATOM 6462 O O . ASP A 1 829 ? 5.218 -14.965 -1.019 1.00 68.12 829 ASP A O 1
ATOM 6466 N N . GLU A 1 830 ? 4.027 -14.075 -2.678 1.00 73.69 830 GLU A N 1
ATOM 6467 C CA . GLU A 1 830 ? 4.107 -15.249 -3.528 1.00 73.69 830 GLU A CA 1
ATOM 6468 C C . GLU A 1 830 ? 5.060 -14.961 -4.677 1.00 73.69 830 GLU A C 1
ATOM 6470 O O . GLU A 1 830 ? 5.020 -13.909 -5.323 1.00 73.69 830 GLU A O 1
ATOM 6475 N N . MET A 1 831 ? 5.910 -15.937 -4.934 1.00 81.38 831 MET A N 1
ATOM 6476 C CA . MET A 1 831 ? 6.765 -16.001 -6.095 1.00 81.38 831 MET A CA 1
ATOM 6477 C C . MET A 1 831 ? 6.254 -17.118 -6.995 1.00 81.38 831 MET A C 1
ATOM 6479 O O . MET A 1 831 ? 5.815 -18.166 -6.521 1.00 81.38 831 MET A O 1
ATOM 6483 N N . ARG A 1 832 ? 6.299 -16.906 -8.304 1.00 85.00 832 ARG A N 1
ATOM 6484 C CA . ARG A 1 832 ? 5.911 -17.923 -9.276 1.00 85.00 832 ARG A CA 1
ATOM 6485 C C . ARG A 1 832 ? 6.948 -18.042 -10.373 1.00 85.00 832 ARG A C 1
ATOM 6487 O O . ARG A 1 832 ? 7.558 -17.054 -10.779 1.00 85.00 832 ARG A O 1
ATOM 6494 N N . ILE A 1 833 ? 7.111 -19.270 -10.838 1.00 88.50 833 ILE A N 1
ATOM 6495 C CA . ILE A 1 833 ? 7.966 -19.651 -11.956 1.00 88.50 833 ILE A CA 1
ATOM 6496 C C . ILE A 1 833 ? 7.029 -20.224 -13.012 1.00 88.50 833 ILE A C 1
ATOM 6498 O O . ILE A 1 833 ? 6.258 -21.133 -12.710 1.00 88.50 833 ILE A O 1
ATOM 6502 N N . CYS A 1 834 ? 7.049 -19.692 -14.229 1.00 89.62 834 CYS A N 1
ATOM 6503 C CA . CYS A 1 834 ? 6.273 -20.241 -15.335 1.00 89.62 834 CYS A CA 1
ATOM 6504 C C . CYS A 1 834 ? 7.084 -20.275 -16.624 1.00 89.62 834 CYS A C 1
ATOM 6506 O O . CYS A 1 834 ? 7.979 -19.462 -16.857 1.00 89.62 834 CYS A O 1
ATOM 6508 N N . SER A 1 835 ? 6.749 -21.243 -17.464 1.00 89.12 835 SER A N 1
ATOM 6509 C CA . SER A 1 835 ? 7.358 -21.441 -18.770 1.00 89.12 835 SER A CA 1
ATOM 6510 C C . SER A 1 835 ? 6.327 -22.079 -19.703 1.00 89.12 835 SER A C 1
ATOM 6512 O O . SER A 1 835 ? 5.440 -22.805 -19.243 1.00 89.12 835 SER A O 1
ATOM 6514 N N . PRO A 1 836 ? 6.423 -21.861 -21.026 1.00 82.88 836 PRO A N 1
ATOM 6515 C CA . PRO A 1 836 ? 5.687 -22.661 -22.001 1.00 82.88 836 PRO A CA 1
ATOM 6516 C C . PRO A 1 836 ? 5.952 -24.172 -21.879 1.00 82.88 836 PRO A C 1
ATOM 6518 O O . PRO A 1 836 ? 5.082 -24.962 -22.270 1.00 82.88 836 PRO A O 1
ATOM 6521 N N . ASP A 1 837 ? 7.113 -24.548 -21.335 1.00 87.12 837 ASP A N 1
ATOM 6522 C CA . ASP A 1 837 ? 7.547 -25.916 -21.057 1.00 87.12 837 ASP A CA 1
ATOM 6523 C C . ASP A 1 837 ? 7.497 -26.217 -19.549 1.00 87.12 837 ASP A C 1
ATOM 6525 O O . ASP A 1 837 ? 8.228 -25.621 -18.756 1.00 87.12 837 ASP A O 1
ATOM 6529 N N . ARG A 1 838 ? 6.631 -27.161 -19.156 1.00 84.00 838 ARG A N 1
ATOM 6530 C CA . ARG A 1 838 ? 6.456 -27.573 -17.756 1.00 84.00 838 ARG A CA 1
ATOM 6531 C C . ARG A 1 838 ? 7.688 -28.302 -17.213 1.00 84.00 838 ARG A C 1
ATOM 6533 O O . ARG A 1 838 ? 8.021 -28.081 -16.055 1.00 84.00 838 ARG A O 1
ATOM 6540 N N . ALA A 1 839 ? 8.382 -29.095 -18.034 1.00 87.06 839 ALA A N 1
ATOM 6541 C CA . ALA A 1 839 ? 9.556 -29.848 -17.589 1.00 87.06 839 ALA A CA 1
ATOM 6542 C C . ALA A 1 839 ? 10.657 -28.907 -17.083 1.00 87.06 839 ALA A C 1
ATOM 6544 O O . ALA A 1 839 ? 11.310 -29.175 -16.078 1.00 87.06 839 ALA A O 1
ATOM 6545 N N . LEU A 1 840 ? 10.785 -27.750 -17.732 1.00 87.94 840 LEU A N 1
ATOM 6546 C CA . LEU A 1 840 ? 11.706 -26.706 -17.319 1.00 87.94 840 LEU A CA 1
ATOM 6547 C C . LEU A 1 840 ? 11.316 -26.057 -15.980 1.00 87.94 840 LEU A C 1
ATOM 6549 O O . LEU A 1 840 ? 12.184 -25.722 -15.180 1.00 87.94 840 LEU A O 1
ATOM 6553 N N . VAL A 1 841 ? 10.020 -25.895 -15.698 1.00 87.38 841 VAL A N 1
ATOM 6554 C CA . VAL A 1 841 ? 9.557 -25.396 -14.389 1.00 87.38 841 VAL A CA 1
ATOM 6555 C C . VAL A 1 841 ? 9.902 -26.390 -13.283 1.00 87.38 841 VAL A C 1
ATOM 6557 O O . VAL A 1 841 ? 10.428 -25.981 -12.248 1.00 87.38 841 VAL A O 1
ATOM 6560 N N . ASP A 1 842 ? 9.646 -27.677 -13.521 1.00 84.19 842 ASP A N 1
ATOM 6561 C CA . ASP A 1 842 ? 9.923 -28.750 -12.562 1.00 84.19 842 ASP A CA 1
ATOM 6562 C C . ASP A 1 842 ? 11.436 -28.899 -12.296 1.00 84.19 842 ASP A C 1
ATOM 6564 O O . ASP A 1 842 ? 11.843 -29.238 -11.185 1.00 84.19 842 ASP A O 1
ATOM 6568 N N . GLU A 1 843 ? 12.286 -28.580 -13.279 1.00 88.06 843 GLU A N 1
ATOM 6569 C CA . GLU A 1 843 ? 13.744 -28.545 -13.114 1.00 88.06 843 GLU A CA 1
ATOM 6570 C C . GLU A 1 843 ? 14.228 -27.336 -12.289 1.00 88.06 843 GLU A C 1
ATOM 6572 O O . GLU A 1 843 ? 15.122 -27.460 -11.444 1.00 88.06 843 GLU A O 1
ATOM 6577 N N . LEU A 1 844 ? 13.669 -26.149 -12.546 1.00 88.38 844 LEU A N 1
ATOM 6578 C CA . LEU A 1 844 ? 14.150 -24.889 -11.971 1.00 88.38 844 LEU A CA 1
ATOM 6579 C C . LEU A 1 844 ? 13.604 -24.617 -10.566 1.00 88.38 844 LEU A C 1
ATOM 6581 O O . LEU A 1 844 ? 14.317 -24.042 -9.737 1.00 88.38 844 LEU A O 1
ATOM 6585 N N . GLN A 1 845 ? 12.366 -25.025 -10.268 1.00 85.19 845 GLN A N 1
ATOM 6586 C CA . GLN A 1 845 ? 11.721 -24.730 -8.985 1.00 85.19 845 GLN A CA 1
ATOM 6587 C C . GLN A 1 845 ? 12.527 -25.216 -7.770 1.00 85.19 845 GLN A C 1
ATOM 6589 O O . GLN A 1 845 ? 12.742 -24.395 -6.872 1.00 85.19 845 GLN A O 1
ATOM 6594 N N . PRO A 1 846 ? 13.050 -26.458 -7.721 1.00 79.44 846 PRO A N 1
ATOM 6595 C CA . PRO A 1 846 ? 13.784 -26.934 -6.550 1.00 79.44 846 PRO A CA 1
ATOM 6596 C C . PRO A 1 846 ? 15.085 -26.159 -6.323 1.00 79.44 846 PRO A C 1
ATOM 6598 O O . PRO A 1 846 ? 15.453 -25.883 -5.180 1.00 79.44 846 PRO A O 1
ATOM 6601 N N . LYS A 1 847 ? 15.761 -25.765 -7.411 1.00 84.88 847 LYS A N 1
ATOM 6602 C CA . LYS A 1 847 ? 17.019 -25.004 -7.379 1.00 84.88 847 LYS A CA 1
ATOM 6603 C C . LYS A 1 847 ? 16.786 -23.598 -6.829 1.00 84.88 847 LYS A C 1
ATOM 6605 O O . LYS A 1 847 ? 17.477 -23.177 -5.902 1.00 84.88 847 LYS A O 1
ATOM 6610 N N . ILE A 1 848 ? 15.760 -22.907 -7.332 1.00 84.25 848 ILE A N 1
ATOM 6611 C CA . ILE A 1 848 ? 15.397 -21.572 -6.846 1.00 84.25 848 ILE A CA 1
ATOM 6612 C C . ILE A 1 848 ? 14.900 -21.629 -5.396 1.00 84.25 848 ILE A C 1
ATOM 6614 O O . ILE A 1 848 ? 15.322 -20.821 -4.573 1.00 84.25 848 ILE A O 1
ATOM 6618 N N . ARG A 1 849 ? 14.062 -22.614 -5.049 1.00 77.31 849 ARG A N 1
ATOM 6619 C CA . ARG A 1 849 ? 13.598 -22.841 -3.671 1.00 77.31 849 ARG A CA 1
ATOM 6620 C C . ARG A 1 849 ? 14.773 -23.013 -2.711 1.00 77.31 849 ARG A C 1
ATOM 6622 O O . ARG A 1 849 ? 14.805 -22.364 -1.673 1.00 77.31 849 ARG A O 1
ATOM 6629 N N . MET A 1 850 ? 15.759 -23.834 -3.072 1.00 77.06 850 MET A N 1
ATOM 6630 C CA . MET A 1 850 ? 16.952 -24.050 -2.253 1.00 77.06 850 MET A CA 1
ATOM 6631 C C . MET A 1 850 ? 17.783 -22.769 -2.082 1.00 77.06 850 MET A C 1
ATOM 6633 O O . MET A 1 850 ? 18.219 -22.477 -0.971 1.00 77.06 850 MET A O 1
ATOM 6637 N N . ALA A 1 851 ? 17.940 -21.964 -3.138 1.00 76.12 851 ALA A N 1
ATOM 6638 C CA . ALA A 1 851 ? 18.635 -20.674 -3.070 1.00 76.12 851 ALA A CA 1
ATOM 6639 C C . ALA A 1 851 ? 17.921 -19.630 -2.187 1.00 76.12 851 ALA A C 1
ATOM 6641 O O . ALA A 1 851 ? 18.563 -18.718 -1.667 1.00 76.12 851 ALA A O 1
ATOM 6642 N N . LEU A 1 852 ? 16.606 -19.774 -1.990 1.00 71.50 852 LEU A N 1
ATOM 6643 C CA . LEU A 1 852 ? 15.795 -18.961 -1.078 1.00 71.50 852 LEU A CA 1
ATOM 6644 C C . LEU A 1 852 ? 15.738 -19.519 0.359 1.00 71.50 852 LEU A C 1
ATOM 6646 O O . LEU A 1 852 ? 15.208 -18.853 1.248 1.00 71.50 852 LEU A O 1
ATOM 6650 N N . CYS A 1 853 ? 16.328 -20.695 0.612 1.00 62.19 853 CYS A N 1
ATOM 6651 C CA . CYS A 1 853 ? 16.474 -21.305 1.938 1.00 62.19 853 CYS A CA 1
ATOM 6652 C C . CYS A 1 853 ? 17.939 -21.419 2.443 1.00 62.19 853 CYS A C 1
ATOM 6654 O O . CYS A 1 853 ? 18.345 -22.506 2.865 1.00 62.19 853 CYS A O 1
ATOM 6656 N N . PRO A 1 854 ? 18.762 -20.347 2.455 1.00 52.97 854 PRO A N 1
ATOM 6657 C CA . PRO A 1 854 ? 20.057 -20.375 3.138 1.00 52.97 854 PRO A CA 1
ATOM 6658 C C . PRO A 1 854 ? 19.933 -20.731 4.635 1.00 52.97 854 PRO A C 1
ATOM 6660 O O . PRO A 1 854 ? 18.899 -20.432 5.234 1.00 52.97 854 PRO A O 1
ATOM 6663 N N . PRO A 1 855 ? 20.994 -21.234 5.304 1.00 44.59 855 PRO A N 1
ATOM 6664 C CA . PRO A 1 855 ? 21.012 -21.502 6.754 1.00 44.59 855 PRO A CA 1
ATOM 6665 C C . PRO A 1 855 ? 20.603 -20.311 7.643 1.00 44.59 855 PRO A C 1
ATOM 6667 O O . PRO A 1 855 ? 20.308 -20.480 8.826 1.00 44.59 855 PRO A O 1
ATOM 6670 N N . GLN A 1 856 ? 20.631 -19.092 7.095 1.00 46.12 856 GLN A N 1
ATOM 6671 C CA . GLN A 1 856 ? 20.260 -17.845 7.764 1.00 46.12 856 GLN A CA 1
ATOM 6672 C C . GLN A 1 856 ? 18.752 -17.523 7.684 1.00 46.12 856 GLN A C 1
ATOM 6674 O O . GLN A 1 856 ? 18.277 -16.664 8.430 1.00 46.12 856 GLN A O 1
ATOM 6679 N N . PHE A 1 857 ? 17.995 -18.225 6.837 1.00 48.34 857 PHE A N 1
ATOM 6680 C CA . PHE A 1 857 ? 16.532 -18.232 6.808 1.00 48.34 857 PHE A CA 1
ATOM 6681 C C . PHE A 1 857 ? 16.028 -19.469 7.573 1.00 48.34 857 PHE A C 1
ATOM 6683 O O . PHE A 1 857 ? 16.601 -20.549 7.448 1.00 48.34 857 PHE A O 1
ATOM 6690 N N . SER A 1 858 ? 14.974 -19.353 8.397 1.00 42.34 858 SER A N 1
ATOM 6691 C CA . SER A 1 858 ? 14.370 -20.573 8.959 1.00 42.34 858 SER A CA 1
ATOM 6692 C C . SER A 1 858 ? 13.752 -21.374 7.811 1.00 42.34 858 SER A C 1
ATOM 6694 O O . SER A 1 858 ? 13.128 -20.793 6.931 1.00 42.34 858 SER A O 1
ATOM 6696 N N . ILE A 1 859 ? 13.934 -22.698 7.818 1.00 36.72 859 ILE A N 1
ATOM 6697 C CA . ILE A 1 859 ? 13.461 -23.667 6.801 1.00 36.72 859 ILE A CA 1
ATOM 6698 C C . ILE A 1 859 ? 11.957 -23.530 6.466 1.00 36.72 859 ILE A C 1
ATOM 6700 O O . ILE A 1 859 ? 11.497 -23.985 5.427 1.00 36.72 859 ILE A O 1
ATOM 6704 N N . GLU A 1 860 ? 11.202 -22.825 7.303 1.00 45.12 860 GLU A N 1
ATOM 6705 C CA . GLU A 1 860 ? 9.807 -22.433 7.101 1.00 45.12 860 GLU A CA 1
ATOM 6706 C C . GLU A 1 860 ? 9.613 -21.290 6.079 1.00 45.12 860 GLU A C 1
ATOM 6708 O O . GLU A 1 860 ? 8.479 -20.901 5.844 1.00 45.12 860 GLU A O 1
ATOM 6713 N N . ALA A 1 861 ? 10.671 -20.717 5.487 1.00 48.16 861 ALA A N 1
ATOM 6714 C CA . ALA A 1 861 ? 10.612 -19.499 4.665 1.00 48.16 861 ALA A CA 1
ATOM 6715 C C . ALA A 1 861 ? 9.854 -19.637 3.333 1.00 48.16 861 ALA A C 1
ATOM 6717 O O . ALA A 1 861 ? 9.461 -18.616 2.768 1.00 48.16 861 ALA A O 1
ATOM 6718 N N . VAL A 1 862 ? 9.657 -20.861 2.837 1.00 49.56 862 VAL A N 1
ATOM 6719 C CA . VAL A 1 862 ? 8.997 -21.133 1.557 1.00 49.56 862 VAL A CA 1
ATOM 6720 C C . VAL A 1 862 ? 8.015 -22.296 1.705 1.00 49.56 862 VAL A C 1
ATOM 6722 O O . VAL A 1 862 ? 8.434 -23.425 1.957 1.00 49.56 862 VAL A O 1
ATOM 6725 N N . GLN A 1 863 ? 6.717 -22.039 1.532 1.00 50.59 863 GLN A N 1
ATOM 6726 C CA . GLN A 1 863 ? 5.705 -23.095 1.400 1.00 50.59 863 GLN A CA 1
ATOM 6727 C C . GLN A 1 863 ? 5.394 -23.316 -0.081 1.00 50.59 863 GLN A C 1
ATOM 6729 O O . GLN A 1 863 ? 5.122 -22.359 -0.809 1.00 50.59 863 GLN A O 1
ATOM 6734 N N . ASP A 1 864 ? 5.432 -24.570 -0.523 1.00 53.12 864 ASP A N 1
ATOM 6735 C CA . ASP A 1 864 ? 4.992 -24.934 -1.867 1.00 53.12 864 ASP A CA 1
ATOM 6736 C C . ASP A 1 864 ? 3.459 -24.841 -1.908 1.00 53.12 864 ASP A C 1
ATOM 6738 O O . ASP A 1 864 ? 2.762 -25.477 -1.114 1.00 53.12 864 ASP A O 1
ATOM 6742 N N . LEU A 1 865 ? 2.931 -23.992 -2.792 1.00 55.59 865 LEU A N 1
ATOM 6743 C CA . LEU A 1 865 ? 1.493 -23.882 -3.039 1.00 55.59 865 LEU A CA 1
ATOM 6744 C C . LEU A 1 865 ? 1.109 -24.743 -4.248 1.00 55.59 865 LEU A C 1
ATOM 6746 O O . LEU A 1 865 ? 1.969 -25.158 -5.023 1.00 55.59 865 LEU A O 1
ATOM 6750 N N . SER A 1 866 ? -0.189 -25.017 -4.404 1.00 51.66 866 SER A N 1
ATOM 6751 C CA . SER A 1 866 ? -0.715 -25.831 -5.505 1.00 51.66 866 SER A CA 1
ATOM 6752 C C . SER A 1 866 ? -0.205 -25.366 -6.872 1.00 51.66 866 SER A C 1
ATOM 6754 O O . SER A 1 866 ? -0.208 -24.169 -7.170 1.00 51.66 866 SER A O 1
ATOM 6756 N N . ASP A 1 867 ? 0.171 -26.326 -7.716 1.00 56.69 867 ASP A N 1
ATOM 6757 C CA . ASP A 1 867 ? 0.494 -26.086 -9.118 1.00 56.69 867 ASP A CA 1
ATOM 6758 C C . ASP A 1 867 ? -0.707 -25.516 -9.873 1.00 56.69 867 ASP A C 1
ATOM 6760 O O . ASP A 1 867 ? -1.835 -25.991 -9.736 1.00 56.69 867 ASP A O 1
ATOM 6764 N N . PHE A 1 868 ? -0.447 -24.530 -10.729 1.00 56.12 868 PHE A N 1
ATOM 6765 C CA . PHE A 1 868 ? -1.443 -23.997 -11.653 1.00 56.12 868 PHE A CA 1
ATOM 6766 C C . PHE A 1 868 ? -0.909 -24.130 -13.074 1.00 56.12 868 PHE A C 1
ATOM 6768 O O . PHE A 1 868 ? -0.034 -23.365 -13.496 1.00 56.12 868 PHE A O 1
ATOM 6775 N N . GLY A 1 869 ? -1.401 -25.140 -13.795 1.00 64.75 869 GLY A N 1
ATOM 6776 C CA . GLY A 1 869 ? -1.009 -25.421 -15.175 1.00 64.75 869 GLY A CA 1
ATOM 6777 C C . GLY A 1 869 ? 0.508 -25.566 -15.336 1.00 64.75 869 GLY A C 1
ATOM 6778 O O . GLY A 1 869 ? 1.131 -26.467 -14.774 1.00 64.75 869 GLY A O 1
ATOM 6779 N N . LYS A 1 870 ? 1.121 -24.658 -16.103 1.00 73.81 870 LYS A N 1
ATOM 6780 C CA . LYS A 1 870 ? 2.566 -24.635 -16.401 1.00 73.81 870 LYS A CA 1
ATOM 6781 C C . LYS A 1 870 ? 3.362 -23.697 -15.484 1.00 73.81 870 LYS A C 1
ATOM 6783 O O . LYS A 1 870 ? 4.312 -23.046 -15.920 1.00 73.81 870 LYS A O 1
ATOM 6788 N N . SER A 1 871 ? 2.947 -23.587 -14.225 1.00 84.00 871 SER A N 1
ATOM 6789 C CA . SER A 1 871 ? 3.646 -22.793 -13.217 1.00 84.00 871 SER A CA 1
ATOM 6790 C C . SER A 1 871 ? 3.786 -23.519 -11.890 1.00 84.00 871 SER A C 1
ATOM 6792 O O . SER A 1 871 ? 2.910 -24.299 -11.514 1.00 84.00 871 SER A O 1
ATOM 6794 N N . ALA A 1 872 ? 4.865 -23.195 -11.183 1.00 79.88 872 ALA A N 1
ATOM 6795 C CA . ALA A 1 872 ? 5.077 -23.558 -9.794 1.00 79.88 872 ALA A CA 1
ATOM 6796 C C . ALA A 1 872 ? 5.036 -22.296 -8.927 1.00 79.88 872 ALA A C 1
ATOM 6798 O O . ALA A 1 872 ? 5.560 -21.242 -9.310 1.00 79.88 872 ALA A O 1
ATOM 6799 N N . GLN A 1 873 ? 4.392 -22.398 -7.766 1.00 79.69 873 GLN A N 1
ATOM 6800 C CA . GLN A 1 873 ? 4.171 -21.281 -6.857 1.00 79.69 873 GLN A CA 1
ATOM 6801 C C . GLN A 1 873 ? 4.821 -21.532 -5.497 1.00 79.69 873 GLN A C 1
ATOM 6803 O O . GLN A 1 873 ? 4.645 -22.579 -4.883 1.00 79.69 873 GLN A O 1
ATOM 6808 N N . LEU A 1 874 ? 5.520 -20.511 -5.011 1.00 73.81 874 LEU A N 1
ATOM 6809 C CA . LEU A 1 874 ? 6.211 -20.475 -3.733 1.00 73.81 874 LEU A CA 1
ATOM 6810 C C . LEU A 1 874 ? 5.604 -19.362 -2.872 1.00 73.81 874 LEU A C 1
ATOM 6812 O O . LEU A 1 874 ? 5.486 -18.224 -3.330 1.00 73.81 874 LEU A O 1
ATOM 6816 N N . LYS A 1 875 ? 5.241 -19.654 -1.624 1.00 72.38 875 LYS A N 1
ATOM 6817 C CA . LYS A 1 875 ? 4.840 -18.650 -0.632 1.00 72.38 875 LYS A CA 1
ATOM 6818 C C . LYS A 1 875 ? 6.020 -18.304 0.257 1.00 72.38 875 LYS A C 1
ATOM 6820 O O . LYS A 1 875 ? 6.504 -19.161 0.984 1.00 72.38 875 LYS A O 1
ATOM 6825 N N . LEU A 1 876 ? 6.440 -17.049 0.239 1.00 67.75 876 LEU A N 1
ATOM 6826 C CA . LEU A 1 876 ? 7.483 -16.520 1.102 1.00 67.75 876 LEU A CA 1
ATOM 6827 C C . LEU A 1 876 ? 6.886 -16.149 2.469 1.00 67.75 876 LEU A C 1
ATOM 6829 O O . LEU A 1 876 ? 5.904 -15.411 2.564 1.00 67.75 876 LEU A O 1
ATOM 6833 N N . VAL A 1 877 ? 7.470 -16.667 3.545 1.00 55.81 877 VAL A N 1
ATOM 6834 C CA . VAL A 1 877 ? 6.970 -16.482 4.918 1.00 55.81 877 VAL A CA 1
ATOM 6835 C C . VAL A 1 877 ? 7.483 -15.168 5.528 1.00 55.81 877 VAL A C 1
ATOM 6837 O O . VAL A 1 877 ? 8.523 -14.648 5.128 1.00 55.81 877 VAL A O 1
ATOM 6840 N N . LYS A 1 878 ? 6.740 -14.607 6.501 1.00 56.03 878 LYS A N 1
ATOM 6841 C CA . LYS A 1 878 ? 7.004 -13.310 7.188 1.00 56.03 878 LYS A CA 1
ATOM 6842 C C . LYS A 1 878 ? 6.914 -12.064 6.310 1.00 56.03 878 LYS A C 1
ATOM 6844 O O . LYS A 1 878 ? 7.387 -10.993 6.680 1.00 56.03 878 LYS A O 1
ATOM 6849 N N . SER A 1 879 ? 6.273 -12.216 5.170 1.00 60.12 879 SER A N 1
ATOM 6850 C CA . SER A 1 879 ? 5.863 -11.130 4.309 1.00 60.12 879 SER A CA 1
ATOM 6851 C C . SER A 1 879 ? 6.965 -10.159 3.853 1.00 60.12 879 SER A C 1
ATOM 6853 O O . SER A 1 879 ? 6.887 -8.950 4.106 1.00 60.12 879 SER A O 1
ATOM 6855 N N . PRO A 1 880 ? 8.014 -10.663 3.171 1.00 60.34 880 PRO A N 1
ATOM 6856 C CA . PRO A 1 880 ? 9.168 -9.865 2.755 1.00 60.34 880 PRO A CA 1
ATOM 6857 C C . PRO A 1 880 ? 8.817 -8.696 1.823 1.00 60.34 880 PRO A C 1
ATOM 6859 O O . PRO A 1 880 ? 9.572 -7.725 1.769 1.00 60.34 880 PRO A O 1
ATOM 6862 N N . PHE A 1 881 ? 7.676 -8.750 1.126 1.00 64.25 881 PHE A N 1
ATOM 6863 C CA . PHE A 1 881 ? 7.175 -7.680 0.260 1.00 64.25 881 PHE A CA 1
ATOM 6864 C C . PHE A 1 881 ? 6.046 -6.860 0.918 1.00 64.25 881 PHE A C 1
ATOM 6866 O O . PHE A 1 881 ? 5.402 -6.054 0.238 1.00 64.25 881 PHE A O 1
ATOM 6873 N N . HIS A 1 882 ? 5.766 -7.064 2.215 1.00 55.59 882 HIS A N 1
ATOM 6874 C CA . HIS A 1 882 ? 4.677 -6.429 2.968 1.00 55.59 882 HIS A CA 1
ATOM 6875 C C . HIS A 1 882 ? 5.209 -5.684 4.201 1.00 55.59 882 HIS A C 1
ATOM 6877 O O . HIS A 1 882 ? 5.147 -6.153 5.337 1.00 55.59 882 HIS A O 1
ATOM 6883 N N . THR A 1 883 ? 5.739 -4.480 3.999 1.00 51.03 883 THR A N 1
ATOM 6884 C CA . THR A 1 883 ? 6.195 -3.640 5.113 1.00 51.03 883 THR A CA 1
ATOM 6885 C C . THR A 1 883 ? 5.661 -2.215 4.978 1.00 51.03 883 THR A C 1
ATOM 6887 O O . THR A 1 883 ? 5.784 -1.575 3.939 1.00 51.03 883 THR A O 1
ATOM 6890 N N . TRP A 1 884 ? 5.012 -1.729 6.042 1.00 48.56 884 TRP A N 1
ATOM 6891 C CA . TRP A 1 884 ? 4.192 -0.509 6.038 1.00 48.56 884 TRP A CA 1
ATOM 6892 C C . TRP A 1 884 ? 4.963 0.788 6.319 1.00 48.56 884 TRP A C 1
ATOM 6894 O O . TRP A 1 884 ? 4.347 1.847 6.344 1.00 48.56 884 TRP A O 1
ATOM 6904 N N . MET A 1 885 ? 6.287 0.745 6.497 1.00 51.47 885 MET A N 1
ATOM 6905 C CA . MET A 1 885 ? 7.121 1.949 6.603 1.00 51.47 885 MET A CA 1
ATOM 6906 C C . MET A 1 885 ? 8.479 1.740 5.937 1.00 51.47 885 MET A C 1
ATOM 6908 O O . MET A 1 885 ? 9.145 0.759 6.264 1.00 51.47 885 MET A O 1
ATOM 6912 N N . PRO A 1 886 ? 8.951 2.662 5.084 1.00 56.03 886 PRO A N 1
ATOM 6913 C CA . PRO A 1 886 ? 10.194 2.478 4.362 1.00 56.03 886 PRO A CA 1
ATOM 6914 C C . PRO A 1 886 ? 11.384 2.551 5.321 1.00 56.03 886 PRO A C 1
ATOM 6916 O O . PRO A 1 886 ? 11.515 3.436 6.169 1.00 56.03 886 PRO A O 1
ATOM 6919 N N . GLY A 1 887 ? 12.286 1.585 5.208 1.00 68.44 887 GLY A N 1
ATOM 6920 C CA . GLY A 1 887 ? 13.423 1.463 6.102 1.00 68.44 887 GLY A CA 1
ATOM 6921 C C . GLY A 1 887 ? 14.400 0.376 5.670 1.00 68.44 887 GLY A C 1
ATOM 6922 O O . GLY A 1 887 ? 14.131 -0.386 4.750 1.00 68.44 887 GLY A O 1
ATOM 6923 N N . PRO A 1 888 ? 15.539 0.247 6.360 1.00 73.19 888 PRO A N 1
ATOM 6924 C CA . PRO A 1 888 ? 16.564 -0.730 5.993 1.00 73.19 888 PRO A CA 1
ATOM 6925 C C . PRO A 1 888 ? 16.047 -2.173 5.890 1.00 73.19 888 PRO A C 1
ATOM 6927 O O . PRO A 1 888 ? 16.459 -2.913 5.005 1.00 73.19 888 PRO A O 1
ATOM 6930 N N . LYS A 1 889 ? 15.099 -2.564 6.757 1.00 70.75 889 LYS A N 1
ATOM 6931 C CA . LYS A 1 889 ? 14.454 -3.886 6.709 1.00 70.75 889 LYS A CA 1
ATOM 6932 C C . LYS A 1 889 ? 13.605 -4.066 5.445 1.00 70.75 889 LYS A C 1
ATOM 6934 O O . LYS A 1 889 ? 13.681 -5.105 4.809 1.00 70.75 889 LYS A O 1
ATOM 6939 N N . THR A 1 890 ? 12.841 -3.049 5.056 1.00 68.81 890 THR A N 1
ATOM 6940 C CA . THR A 1 890 ? 11.966 -3.102 3.871 1.00 68.81 890 THR A CA 1
ATOM 6941 C C . THR A 1 890 ? 12.752 -3.096 2.569 1.00 68.81 890 THR A C 1
ATOM 6943 O O . THR A 1 890 ? 12.224 -3.467 1.534 1.00 68.81 890 THR A O 1
ATOM 6946 N N . VAL A 1 891 ? 14.008 -2.654 2.621 1.00 75.31 891 VAL A N 1
ATOM 6947 C CA . VAL A 1 891 ? 14.939 -2.668 1.497 1.00 75.31 891 VAL A CA 1
ATOM 6948 C C . VAL A 1 891 ? 15.659 -4.010 1.399 1.00 75.31 891 VAL A C 1
ATOM 6950 O O . VAL A 1 891 ? 15.721 -4.581 0.314 1.00 75.31 891 VAL A O 1
ATOM 6953 N N . ILE A 1 892 ? 16.184 -4.541 2.510 1.00 78.31 892 ILE A N 1
ATOM 6954 C CA . ILE A 1 892 ? 17.054 -5.723 2.450 1.00 78.31 892 ILE A CA 1
ATOM 6955 C C . ILE A 1 892 ? 16.318 -6.995 2.017 1.00 78.31 892 ILE A C 1
ATOM 6957 O O . ILE A 1 892 ? 16.848 -7.718 1.187 1.00 78.31 892 ILE A O 1
ATOM 6961 N N . TYR A 1 893 ? 15.109 -7.270 2.520 1.00 77.44 893 TYR A N 1
ATOM 6962 C CA . TYR A 1 893 ? 14.406 -8.522 2.204 1.00 77.44 893 TYR A CA 1
ATOM 6963 C C . TYR A 1 893 ? 14.053 -8.675 0.721 1.00 77.44 893 TYR A C 1
ATOM 6965 O O . TYR A 1 893 ? 14.469 -9.676 0.136 1.00 77.44 893 TYR A O 1
ATOM 6973 N N . PRO A 1 894 ? 13.348 -7.718 0.081 1.00 78.06 894 PRO A N 1
ATOM 6974 C CA . PRO A 1 894 ? 13.035 -7.846 -1.338 1.00 78.06 894 PRO A CA 1
ATOM 6975 C C . PRO A 1 894 ? 14.289 -7.878 -2.207 1.00 78.06 894 PRO A C 1
ATOM 6977 O O . PRO A 1 894 ? 14.342 -8.639 -3.168 1.00 78.06 894 PRO A O 1
ATOM 6980 N N . THR A 1 895 ? 15.307 -7.090 -1.845 1.00 84.31 895 THR A N 1
ATOM 6981 C CA . THR A 1 895 ? 16.573 -7.032 -2.585 1.00 84.31 895 THR A CA 1
ATOM 6982 C C . THR A 1 895 ? 17.336 -8.348 -2.483 1.00 84.31 895 THR A C 1
ATOM 6984 O O . THR A 1 895 ? 17.810 -8.846 -3.497 1.00 84.31 895 THR A O 1
ATOM 6987 N N . ALA A 1 896 ? 17.416 -8.946 -1.291 1.00 82.31 896 ALA A N 1
ATOM 6988 C CA . ALA A 1 896 ? 18.071 -10.233 -1.086 1.00 82.31 896 ALA A CA 1
ATOM 6989 C C . ALA A 1 896 ? 17.379 -11.344 -1.885 1.00 82.31 896 ALA A C 1
ATOM 6991 O O . ALA A 1 896 ? 18.049 -12.072 -2.605 1.00 82.31 896 ALA A O 1
ATOM 6992 N N . ILE A 1 897 ? 16.043 -11.423 -1.840 1.00 82.69 897 ILE A N 1
ATOM 6993 C CA . ILE A 1 897 ? 15.274 -12.407 -2.622 1.00 82.69 897 ILE A CA 1
ATOM 6994 C C . ILE A 1 897 ? 15.530 -12.230 -4.121 1.00 82.69 897 ILE A C 1
ATOM 6996 O O . ILE A 1 897 ? 15.848 -13.197 -4.810 1.00 82.69 897 ILE A O 1
ATOM 7000 N N . LEU A 1 898 ? 15.427 -10.996 -4.619 1.00 87.75 898 LEU A N 1
ATOM 7001 C CA . LEU A 1 898 ? 15.650 -10.680 -6.026 1.00 87.75 898 LEU A CA 1
ATOM 7002 C C . LEU A 1 898 ? 17.063 -11.070 -6.481 1.00 87.75 898 LEU A C 1
ATOM 7004 O O . LEU A 1 898 ? 17.216 -11.748 -7.496 1.00 87.75 898 LEU A O 1
ATOM 7008 N N . ILE A 1 899 ? 18.088 -10.681 -5.719 1.00 88.94 899 ILE A N 1
ATOM 7009 C CA . ILE A 1 899 ? 19.489 -10.972 -6.040 1.00 88.94 899 ILE A CA 1
ATOM 7010 C C . ILE A 1 899 ? 19.789 -12.470 -5.937 1.00 88.94 899 ILE A C 1
ATOM 7012 O O . ILE A 1 899 ? 20.492 -12.992 -6.798 1.00 88.94 899 ILE A O 1
ATOM 7016 N N . SER A 1 900 ? 19.216 -13.188 -4.968 1.00 87.81 900 SER A N 1
ATOM 7017 C CA . SER A 1 900 ? 19.345 -14.648 -4.871 1.00 87.81 900 SER A CA 1
ATOM 7018 C C . SER A 1 900 ? 18.743 -15.365 -6.078 1.00 87.81 900 SER A C 1
ATOM 7020 O O . SER A 1 900 ? 19.377 -16.272 -6.613 1.00 87.81 900 SER A O 1
ATOM 7022 N N . VAL A 1 901 ? 17.558 -14.946 -6.542 1.00 89.94 901 VAL A N 1
ATOM 7023 C CA . VAL A 1 901 ? 16.919 -15.510 -7.745 1.00 89.94 901 VAL A CA 1
ATOM 7024 C C . VAL A 1 901 ? 17.768 -15.249 -8.987 1.00 89.94 901 VAL A C 1
ATOM 7026 O O . VAL A 1 901 ? 18.015 -16.170 -9.757 1.00 89.94 901 VAL A O 1
ATOM 7029 N N . ILE A 1 902 ? 18.241 -14.017 -9.186 1.00 93.06 902 ILE A N 1
ATOM 7030 C CA . ILE A 1 902 ? 19.083 -13.683 -10.345 1.00 93.06 902 ILE A CA 1
ATOM 7031 C C . ILE A 1 902 ? 20.393 -14.477 -10.306 1.00 93.06 902 ILE A C 1
ATOM 7033 O O . ILE A 1 902 ? 20.798 -15.034 -11.325 1.00 93.06 902 ILE A O 1
ATOM 7037 N N . ASN A 1 903 ? 21.018 -14.587 -9.132 1.00 92.25 903 ASN A N 1
ATOM 7038 C CA . ASN A 1 903 ? 22.261 -15.329 -8.965 1.00 92.25 903 ASN A CA 1
ATOM 7039 C C . ASN A 1 903 ? 22.096 -16.817 -9.288 1.00 92.25 903 ASN A C 1
ATOM 7041 O O . ASN A 1 903 ? 22.838 -17.327 -10.118 1.00 92.25 903 ASN A O 1
ATOM 7045 N N . VAL A 1 904 ? 21.117 -17.506 -8.687 1.00 91.81 904 VAL A N 1
ATOM 7046 C CA . VAL A 1 904 ? 20.930 -18.948 -8.932 1.00 91.81 904 VAL A CA 1
ATOM 7047 C C . VAL A 1 904 ? 20.555 -19.235 -10.384 1.00 91.81 904 VAL A C 1
ATOM 7049 O O . VAL A 1 904 ? 20.999 -20.233 -10.937 1.00 91.81 904 VAL A O 1
ATOM 7052 N N . MET A 1 905 ? 19.781 -18.352 -11.027 1.00 93.94 905 MET A N 1
ATOM 7053 C CA . MET A 1 905 ? 19.489 -18.466 -12.457 1.00 93.94 905 MET A CA 1
ATOM 7054 C C . MET A 1 905 ? 20.776 -18.354 -13.288 1.00 93.94 905 MET A C 1
ATOM 7056 O O . MET A 1 905 ? 20.997 -19.180 -14.170 1.00 93.94 905 MET A O 1
ATOM 7060 N N . SER A 1 906 ? 21.668 -17.415 -12.964 1.00 93.38 906 SER A N 1
ATOM 7061 C CA . SER A 1 906 ? 22.970 -17.287 -13.637 1.00 93.38 906 SER A CA 1
ATOM 7062 C C . SER A 1 906 ? 23.874 -18.505 -13.427 1.00 93.38 906 SER A C 1
ATOM 7064 O O . SER A 1 906 ? 24.429 -19.011 -14.401 1.00 93.38 906 SER A O 1
ATOM 7066 N N . GLU A 1 907 ? 23.959 -19.036 -12.201 1.00 92.38 907 GLU A N 1
ATOM 7067 C CA . GLU A 1 907 ? 24.760 -20.232 -11.871 1.00 92.38 907 GLU A CA 1
ATOM 7068 C C . GLU A 1 907 ? 24.361 -21.453 -12.707 1.00 92.38 907 GLU A C 1
ATOM 7070 O O . GLU A 1 907 ? 25.197 -22.280 -13.068 1.00 92.38 907 GLU A O 1
ATOM 7075 N N . ILE A 1 908 ? 23.072 -21.569 -13.028 1.00 92.62 908 ILE A N 1
ATOM 7076 C CA . ILE A 1 908 ? 22.520 -22.693 -13.793 1.00 92.62 908 ILE A CA 1
ATOM 7077 C C . ILE A 1 908 ? 22.392 -22.376 -15.288 1.00 92.62 908 ILE A C 1
ATOM 7079 O O . ILE A 1 908 ? 21.722 -23.105 -16.017 1.00 92.62 908 ILE A O 1
ATOM 7083 N N . GLY A 1 909 ? 23.054 -21.311 -15.752 1.00 93.25 909 GLY A N 1
ATOM 7084 C CA . GLY A 1 909 ? 23.207 -20.986 -17.168 1.00 93.25 909 GLY A CA 1
ATOM 7085 C C . GLY A 1 909 ? 22.081 -20.146 -17.768 1.00 93.25 909 GLY A C 1
ATOM 7086 O O . GLY A 1 909 ? 21.902 -20.178 -18.982 1.00 93.25 909 GLY A O 1
ATOM 7087 N N . TRP A 1 910 ? 21.324 -19.399 -16.961 1.00 94.25 910 TRP A N 1
ATOM 7088 C CA . TRP A 1 910 ? 20.251 -18.512 -17.417 1.00 94.25 910 TRP A CA 1
ATOM 7089 C C . TRP A 1 910 ? 20.590 -17.039 -17.194 1.00 94.25 910 TRP A C 1
ATOM 7091 O O . TRP A 1 910 ? 21.013 -16.624 -16.123 1.00 94.25 910 TRP A O 1
ATOM 7101 N N . GLU A 1 911 ? 20.330 -16.216 -18.199 1.00 90.88 911 GLU A N 1
ATOM 7102 C CA . GLU A 1 911 ? 20.601 -14.784 -18.192 1.00 90.88 911 GLU A CA 1
ATOM 7103 C C . GLU A 1 911 ? 19.290 -13.992 -18.115 1.00 90.88 911 GLU A C 1
ATOM 7105 O O . GLU A 1 911 ? 18.351 -14.253 -18.873 1.00 90.88 911 GLU A O 1
ATOM 7110 N N . LEU A 1 912 ? 19.224 -13.007 -17.212 1.00 92.12 912 LEU A N 1
ATOM 7111 C CA . LEU A 1 912 ? 18.110 -12.059 -17.145 1.00 92.12 912 LEU A CA 1
ATOM 7112 C C . LEU A 1 912 ? 18.125 -11.166 -18.393 1.00 92.12 912 LEU A C 1
ATOM 7114 O O . LEU A 1 912 ? 19.072 -10.408 -18.594 1.00 92.12 912 LEU A O 1
ATOM 7118 N N . LYS A 1 913 ? 17.063 -11.215 -19.203 1.00 89.00 913 LYS A N 1
ATOM 7119 C CA . LYS A 1 913 ? 16.930 -10.377 -20.404 1.00 89.00 913 LYS A CA 1
ATOM 7120 C C . LYS A 1 913 ? 16.195 -9.074 -20.143 1.00 89.00 913 LYS A C 1
ATOM 7122 O O . LYS A 1 913 ? 16.614 -8.039 -20.649 1.00 89.00 913 LYS A O 1
ATOM 7127 N N . ALA A 1 914 ? 15.114 -9.122 -19.370 1.00 86.94 914 ALA A N 1
ATOM 7128 C CA . ALA A 1 914 ? 14.375 -7.932 -18.967 1.00 86.94 914 ALA A CA 1
ATOM 7129 C C . ALA A 1 914 ? 13.410 -8.231 -17.820 1.00 86.94 914 ALA A C 1
ATOM 7131 O O . ALA A 1 914 ? 12.872 -9.336 -17.706 1.00 86.94 914 ALA A O 1
ATOM 7132 N N . SER A 1 915 ? 13.103 -7.204 -17.039 1.00 91.31 915 SER A N 1
ATOM 7133 C CA . SER A 1 915 ? 11.891 -7.118 -16.239 1.00 91.31 915 SER A CA 1
ATOM 7134 C C . SER A 1 915 ? 10.783 -6.423 -17.034 1.00 91.31 915 SER A C 1
ATOM 7136 O O . SER A 1 915 ? 10.999 -5.397 -17.676 1.00 91.31 915 SER A O 1
ATOM 7138 N N . LEU A 1 916 ? 9.573 -6.979 -16.998 1.00 91.12 916 LEU A N 1
ATOM 7139 C CA . LEU A 1 916 ? 8.398 -6.442 -17.681 1.00 91.12 916 LEU A CA 1
ATOM 7140 C C . LEU A 1 916 ? 7.215 -6.326 -16.732 1.00 91.12 916 LEU A C 1
ATOM 7142 O O . LEU A 1 916 ? 6.933 -7.198 -15.907 1.00 91.12 916 LEU A O 1
ATOM 7146 N N . ASP A 1 917 ? 6.471 -5.252 -16.912 1.00 88.06 917 ASP A N 1
ATOM 7147 C CA . ASP A 1 917 ? 5.269 -4.938 -16.176 1.00 88.06 917 ASP A CA 1
ATOM 7148 C C . ASP A 1 917 ? 4.044 -5.280 -17.023 1.00 88.06 917 ASP A C 1
ATOM 7150 O O . ASP A 1 917 ? 3.738 -4.598 -17.992 1.00 88.06 917 ASP A O 1
ATOM 7154 N N . LEU A 1 918 ? 3.330 -6.349 -16.658 1.00 89.00 918 LEU A N 1
ATOM 7155 C CA . LEU A 1 918 ? 2.234 -6.891 -17.478 1.00 89.00 918 LEU A CA 1
ATOM 7156 C C . LEU A 1 918 ? 0.825 -6.672 -16.913 1.00 89.00 918 LEU A C 1
ATOM 7158 O O . LEU A 1 918 ? -0.153 -6.965 -17.594 1.00 89.00 918 LEU A O 1
ATOM 7162 N N . SER A 1 919 ? 0.701 -6.185 -15.677 1.00 84.50 919 SER A N 1
ATOM 7163 C CA . SER A 1 919 ? -0.591 -6.073 -14.997 1.00 84.50 919 SER A CA 1
ATOM 7164 C C . SER A 1 919 ? -0.968 -4.637 -14.701 1.00 84.50 919 SER A C 1
ATOM 7166 O O . SER A 1 919 ? -0.150 -3.835 -14.254 1.00 84.50 919 SER A O 1
ATOM 7168 N N . ARG A 1 920 ? -2.251 -4.350 -14.911 1.00 81.62 920 ARG A N 1
ATOM 7169 C CA . ARG A 1 920 ? -2.897 -3.065 -14.634 1.00 81.62 920 ARG A CA 1
ATOM 7170 C C . ARG A 1 920 ? -3.673 -3.070 -13.324 1.00 81.62 920 ARG A C 1
ATOM 7172 O O . ARG A 1 920 ? -4.341 -2.088 -13.002 1.00 81.62 920 ARG A O 1
ATOM 7179 N N . LEU A 1 921 ? -3.636 -4.183 -12.592 1.00 77.06 921 LEU A N 1
ATOM 7180 C CA . LEU A 1 921 ? -4.379 -4.313 -11.352 1.00 77.06 921 LEU A CA 1
ATOM 7181 C C . LEU A 1 921 ? -3.731 -3.485 -10.253 1.00 77.06 921 LEU A C 1
ATOM 7183 O O . LEU A 1 921 ? -2.550 -3.640 -9.932 1.00 77.06 921 LEU A O 1
ATOM 7187 N N . CYS A 1 922 ? -4.561 -2.647 -9.644 1.00 70.31 922 CYS A N 1
ATOM 7188 C CA . CYS A 1 922 ? -4.235 -1.922 -8.436 1.00 70.31 922 CYS A CA 1
ATOM 7189 C C . CYS A 1 922 ? -5.164 -2.357 -7.304 1.00 70.31 922 CYS A C 1
ATOM 7191 O O . CYS A 1 922 ? -6.347 -2.617 -7.517 1.00 70.31 922 CYS A O 1
ATOM 7193 N N . VAL A 1 923 ? -4.640 -2.357 -6.086 1.00 61.75 923 VAL A N 1
ATOM 7194 C CA . VAL A 1 923 ? -5.410 -2.502 -4.853 1.00 61.75 923 VAL A CA 1
ATOM 7195 C C . VAL A 1 923 ? -5.430 -1.161 -4.141 1.00 61.75 923 VAL A C 1
ATOM 7197 O O . VAL A 1 923 ? -4.402 -0.492 -4.044 1.00 61.75 923 VAL A O 1
ATOM 7200 N N . SER A 1 924 ? -6.601 -0.779 -3.642 1.00 51.09 924 SER A N 1
ATOM 7201 C CA . SER A 1 924 ? -6.762 0.390 -2.779 1.00 51.09 924 SER A CA 1
ATOM 7202 C C . SER A 1 924 ? -6.609 -0.024 -1.319 1.00 51.09 924 SER A C 1
ATOM 7204 O O . SER A 1 924 ? -7.252 -0.978 -0.875 1.00 51.09 924 SER A O 1
ATOM 7206 N N . THR A 1 925 ? -5.810 0.721 -0.565 1.00 51.84 925 THR A N 1
ATOM 7207 C CA . THR A 1 925 ? -5.976 0.866 0.887 1.00 51.84 925 THR A CA 1
ATOM 7208 C C . THR A 1 925 ? -6.788 2.131 1.174 1.00 51.84 925 THR A C 1
ATOM 7210 O O . THR A 1 925 ? -7.200 2.829 0.246 1.00 51.84 925 THR A O 1
ATOM 7213 N N . GLU A 1 926 ? -7.060 2.420 2.448 1.00 39.62 926 GLU A N 1
ATOM 7214 C CA . GLU A 1 926 ? -7.875 3.568 2.880 1.00 39.62 926 GLU A CA 1
ATOM 7215 C C . GLU A 1 926 ? -7.298 4.938 2.468 1.00 39.62 926 GLU A C 1
ATOM 7217 O O . GLU A 1 926 ? -8.032 5.923 2.452 1.00 39.62 926 GLU A O 1
ATOM 7222 N N . SER A 1 927 ? -6.013 5.014 2.097 1.00 41.84 927 SER A N 1
ATOM 7223 C CA . SER A 1 927 ? -5.329 6.267 1.745 1.00 41.84 927 SER A CA 1
ATOM 7224 C C . SER A 1 927 ? -4.610 6.258 0.391 1.00 41.84 927 SER A C 1
ATOM 7226 O O . SER A 1 927 ? -4.317 7.331 -0.144 1.00 41.84 927 SER A O 1
ATOM 7228 N N . GLU A 1 928 ? -4.332 5.097 -0.212 1.00 51.22 928 GLU A N 1
ATOM 7229 C CA . GLU A 1 928 ? -3.511 5.021 -1.424 1.00 51.22 928 GLU A CA 1
ATOM 7230 C C . GLU A 1 928 ? -3.834 3.813 -2.314 1.00 51.22 928 GLU A C 1
ATOM 7232 O O . GLU A 1 928 ? -4.482 2.849 -1.912 1.00 51.22 928 GLU A O 1
ATOM 7237 N N . TRP A 1 929 ? -3.353 3.878 -3.554 1.00 58.72 929 TRP A N 1
ATOM 7238 C CA . TRP A 1 929 ? -3.430 2.791 -4.522 1.00 58.72 929 TRP A CA 1
ATOM 7239 C C . TRP A 1 929 ? -2.043 2.182 -4.696 1.00 58.72 929 TRP A C 1
ATOM 7241 O O . TRP A 1 929 ? -1.065 2.923 -4.802 1.00 58.72 929 TRP A O 1
ATOM 7251 N N . TYR A 1 930 ? -1.971 0.856 -4.806 1.00 66.38 930 TYR A N 1
ATOM 7252 C CA . TYR A 1 930 ? -0.733 0.122 -5.086 1.00 66.38 930 TYR A CA 1
ATOM 7253 C C . TYR A 1 930 ? -0.942 -0.907 -6.178 1.00 66.38 930 TYR A C 1
ATOM 7255 O O . TYR A 1 930 ? -2.031 -1.458 -6.316 1.00 66.38 930 TYR A O 1
ATOM 7263 N N . ARG A 1 931 ? 0.118 -1.221 -6.913 1.00 70.25 931 ARG A N 1
ATOM 7264 C CA . ARG A 1 931 ? 0.111 -2.287 -7.910 1.00 70.25 931 ARG A CA 1
ATOM 7265 C C . ARG A 1 931 ? -0.041 -3.662 -7.237 1.00 70.25 931 ARG A C 1
ATOM 7267 O O . ARG A 1 931 ? 0.579 -3.935 -6.210 1.00 70.25 931 ARG A O 1
ATOM 7274 N N . LEU A 1 932 ? -0.886 -4.531 -7.798 1.00 70.00 932 LEU A N 1
ATOM 7275 C CA . LEU A 1 932 ? -1.128 -5.890 -7.284 1.00 70.00 932 LEU A CA 1
ATOM 7276 C C . LEU A 1 932 ? 0.029 -6.854 -7.613 1.00 70.00 932 LEU A C 1
ATOM 7278 O O . LEU A 1 932 ? 0.245 -7.844 -6.922 1.00 70.00 932 LEU A O 1
ATOM 7282 N N . GLN A 1 933 ? 0.777 -6.604 -8.683 1.00 74.50 933 GLN A N 1
ATOM 7283 C CA . GLN A 1 933 ? 1.852 -7.489 -9.135 1.00 74.50 933 GLN A CA 1
ATOM 7284 C C . GLN A 1 933 ? 3.129 -6.690 -9.343 1.00 74.50 933 GLN A C 1
ATOM 7286 O O . GLN A 1 933 ? 3.076 -5.624 -9.949 1.00 74.50 933 GLN A O 1
ATOM 7291 N N . LEU A 1 934 ? 4.259 -7.211 -8.869 1.00 77.56 934 LEU A N 1
ATOM 7292 C CA . LEU A 1 934 ? 5.570 -6.625 -9.142 1.00 77.56 934 LEU A CA 1
ATOM 7293 C C . LEU A 1 934 ? 6.018 -6.985 -10.570 1.00 77.56 934 LEU A C 1
ATOM 7295 O O . LEU A 1 934 ? 5.319 -7.711 -11.294 1.00 77.56 934 LEU A O 1
ATOM 7299 N N . SER A 1 935 ? 7.173 -6.468 -10.989 1.00 83.62 935 SER A N 1
ATOM 7300 C CA . SER A 1 935 ? 7.720 -6.769 -12.311 1.00 83.62 935 SER A CA 1
ATOM 7301 C C . SER A 1 935 ? 7.991 -8.268 -12.493 1.00 83.62 935 SER A C 1
ATOM 7303 O O . SER A 1 935 ? 8.367 -8.989 -11.568 1.00 83.62 935 SER A O 1
ATOM 7305 N N . SER A 1 936 ? 7.760 -8.748 -13.714 1.00 90.75 936 SER A N 1
ATOM 7306 C CA . SER A 1 936 ? 7.996 -10.130 -14.136 1.00 90.75 936 SER A CA 1
ATOM 7307 C C . SER A 1 936 ? 9.352 -10.218 -14.832 1.00 90.75 936 SER A C 1
ATOM 7309 O O . SER A 1 936 ? 9.583 -9.513 -15.808 1.00 90.75 936 SER A O 1
ATOM 7311 N N . LEU A 1 937 ? 10.245 -11.057 -14.324 1.00 93.88 937 LEU A N 1
ATOM 7312 C CA . LEU A 1 937 ? 11.597 -11.276 -14.831 1.00 93.88 937 LEU A CA 1
ATOM 7313 C C . LEU A 1 937 ? 11.574 -12.337 -15.927 1.00 93.88 937 LEU A C 1
ATOM 7315 O O . LEU A 1 937 ? 11.044 -13.424 -15.702 1.00 93.88 937 LEU A O 1
ATOM 7319 N N . TYR A 1 938 ? 12.164 -12.046 -17.081 1.00 94.00 938 TYR A N 1
ATOM 7320 C CA . TYR A 1 938 ? 12.277 -12.980 -18.199 1.00 94.00 938 TYR A CA 1
ATOM 7321 C C . TYR A 1 938 ? 13.731 -13.388 -18.406 1.00 94.00 938 TYR A C 1
ATOM 7323 O O . TYR A 1 938 ? 14.603 -12.537 -18.591 1.00 94.00 938 TYR A O 1
ATOM 7331 N N . PHE A 1 939 ? 13.972 -14.696 -18.394 1.00 94.56 939 PHE A N 1
ATOM 7332 C CA . PHE A 1 939 ? 15.288 -15.307 -18.531 1.00 94.56 939 PHE A CA 1
ATOM 7333 C C . PHE A 1 939 ? 15.375 -16.150 -19.803 1.00 94.56 939 PHE A C 1
ATOM 7335 O O . PHE A 1 939 ? 14.397 -16.791 -20.193 1.00 94.56 939 PHE A O 1
ATOM 7342 N N . THR A 1 940 ? 16.563 -16.202 -20.400 1.00 92.19 940 THR A N 1
ATOM 7343 C CA . THR A 1 940 ? 16.917 -17.125 -21.494 1.00 92.19 940 THR A CA 1
ATOM 7344 C C . THR A 1 940 ? 18.209 -17.867 -21.157 1.00 92.19 940 THR A C 1
ATOM 7346 O O . THR A 1 940 ? 18.983 -17.355 -20.349 1.00 92.19 940 THR A O 1
ATOM 7349 N N . PRO A 1 941 ? 18.515 -19.009 -21.791 1.00 90.62 941 PRO A N 1
ATOM 7350 C CA . PRO A 1 941 ? 19.829 -19.627 -21.665 1.00 90.62 941 PRO A CA 1
ATOM 7351 C C . PRO A 1 941 ? 20.947 -18.659 -22.069 1.00 90.62 941 PRO A C 1
ATOM 7353 O O . PRO A 1 941 ? 20.782 -17.859 -22.996 1.00 90.62 941 PRO A O 1
ATOM 7356 N N . ARG A 1 942 ? 22.074 -18.730 -21.363 1.00 83.81 942 ARG A N 1
ATOM 7357 C CA . ARG A 1 942 ? 23.310 -18.017 -21.693 1.00 83.81 942 ARG A CA 1
ATOM 7358 C C . ARG A 1 942 ? 23.913 -18.672 -22.941 1.00 83.81 942 ARG A C 1
ATOM 7360 O O . ARG A 1 942 ? 24.058 -19.894 -22.973 1.00 83.81 942 ARG A O 1
ATOM 7367 N N . VAL A 1 943 ? 24.192 -17.866 -23.966 1.00 63.66 943 VAL A N 1
ATOM 7368 C CA . VAL A 1 943 ? 24.747 -18.310 -25.263 1.00 63.66 943 VAL A CA 1
ATOM 7369 C C . VAL A 1 943 ? 26.266 -18.326 -25.227 1.00 63.66 943 VAL A C 1
ATOM 7371 O O . VAL A 1 943 ? 26.842 -17.363 -24.667 1.00 63.66 943 VAL A O 1
#

Organism: Perkinsus chesapeaki (NCBI:txid330153)

Sequence (943 aa):
MGVVCCGGLEGLSEPSPHTVTSQGLCAITLCGLGAMYGLKCPEEVLGAIREGLGRENLKGDGLSEKAPGLHKFNLSSRLWMSNGKKTVEVRRIIMRVVEELSKRGWEIVEEVDMSRAGLMQVWILRRSDAVGDYNPRPNRKDFMVSMHSSDDVRVLCESDPLRTHSVIEAVRNAIEACWKVSKENEYGGVHQFVLKGSPFGAFGANGENSVKIRRMLLAICAQVEKQTGAKLYKSLSLSVGQGSKSSLIFRQVEDYGESGPVEYLGLSLNDTDDVRLISLPGEPLDETVKDSLRAAIVEGWPRGIQKEGEYGGAFEWKLLGRPWDAHGTETVDSRLLVGKMLKKMWALGFELMPKIDCSGKLADMSLMVFRRPREGGNRLPESEPVLGLSLHDADDIRLTCTEDSIIDSMEQVIRIKDTMGNSSPVGIKIFGIGTHELNQLRIGFGGVKGLREPEPYTPTSEGYCALVLSNSSRVYGYKCPEEVLEAVRKAVKDQGIIKNDRKCKKVEGLHEIEFIKWVWAANGKATVDVRRYALKMVEALREVGWGIVDDLDMSRPFFVQVWVLHKIDRLSERSSRRDLMISLHDKNDIRIILEDEANRLFNVQEAVRQGIVNCWQITSETDYSGAYQFQLAGAPFSAGCDKPVEAKQILLSVITELERQTGYRLVRTLSLSQNRGAKSSLVLRVPPPEAASGNRGKYMGMSLDEADLIRIFPAPGEFLDASVQQEIGGVISKAWANGVDREGGFGTNAYEWKLQGKPWSTEMEDTVEARILMAKILQKMLSLGFELMPKIDCTGRLAETSFMVFRRTNEAVRSEEAPVVCVWFNNIDEMRICSPDRALVDELQPKIRMALCPPQFSIEAVQDLSDFGKSAQLKLVKSPFHTWMPGPKTVIYPTAILISVINVMSEIGWELKASLDLSRLCVSTESEWYRLQLSSLYFTPRV

pLDDT: mean 81.4, std 15.51, range [23.3, 98.12]

Radius of gyration: 33.23 Å; chains: 1; bounding box: 82×57×93 Å

Foldseek 3Di:
DDDPDQPVQQPAADPQLQAAPPLQKWKWKDAQPFKIKTGNHHVQLVVLLDQLCDPQFFPDWQADPRHHSIIMTGTPDRQQADDFLSVVVSVSSVLSSQVSCVVSQKHFPAWDQPDPQQRIIMTMMGRNPSVVNDDPADPARKWKWWDDDQFKIWTGDPDPPVLLVLLVVLLVVLCVLQFDFPDWDDGNNITMTGTPDGCAELVHDDFLSNLSQLLSVQSSQQSNCVRNQWHFDEWDQRHSHQQGWTITITG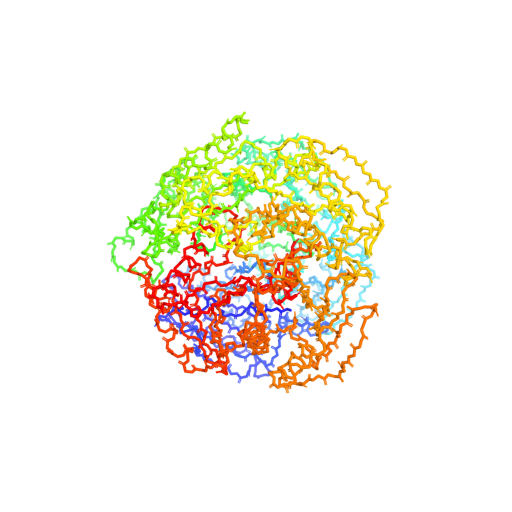HDPCSVDDFHKFKWKWWDDDFFKIWIHGHRPDDDDPLLVVQLLVLQVVLQVQHFPDWDDTSNITMTGGPDGLLPDDDLSVLSSVSSVQSNQFSLLLVQWDWHYWTRRYSYPSTTTITMTIHDGPPDDGRPNGDKRWDWDDDFPFKIKIAINDLVVVVVVVVVVVVVLVVPPDDPFRKDWDDDPQSVRRMTMIGGNDAPFLCPVQFLAAPPQAKWKWKDWDLFKIKTGNHHPQLVVQLCVLCVVVPFWPDWAQDPPHHSMTITGGPGSLQADDALSVLVSVSSVQSSQVSCVVSQKHFQAWFALDDVTGIIMRMIGGHPDPQAPDPARKWKWAADDQFKIWTDGDDDPVLVVLLVVLLVQLCVLQFDFPDWDQRNNIIMTGTPDGQLAPPDPCVPSSLLSVLSSQLSCCVRPVWHFAYWYQRHRDQFTWTITITDRGGDDDDAPFGSWKKKWFDDDQFKIKIFTRRPDADDVVLVVLLLVLLQVLQPQGFPDWDDDDPTMIMTGGDDGLQADDDLSVQSSVQSVQSSVLSCVLQQWAKHAWTNRHSHQQGWTIIMIGHHHRPGRDHRFWKKKWWAWQQQKIKIFTPDLVVQVVVVVLLLVLQDDPSDPNPQWDWDDDRPRMTMIHGPPRLSDGDDIDPSVNCSVSSSVSSNQSSCVVVQKHWRYWTRRHPDWDDDPPDIHDGITTMTMIGGHD